Protein 3HX6 (pdb70)

Structure (mmCIF, N/CA/C/O backbone):
data_3HX6
#
_entry.id   3HX6
#
_cell.length_a   64.000
_cell.length_b   108.000
_cell.length_c   159.000
_cell.angle_alpha   90.00
_cell.angle_beta   90.00
_cell.angle_gamma   90.00
#
_symmetry.space_group_name_H-M   'P 21 21 21'
#
loop_
_entity.id
_entity.type
_entity.pdbx_description
1 polymer 'Type 4 fimbrial biogenesis protein PilY1'
2 non-polymer 'CALCIUM ION'
3 water water
#
loop_
_atom_site.group_PDB
_atom_site.id
_atom_site.type_symbol
_atom_site.label_atom_id
_atom_site.label_alt_id
_atom_site.label_comp_id
_atom_site.label_asym_id
_atom_site.label_entity_id
_atom_site.label_seq_id
_atom_site.pdbx_PDB_ins_code
_atom_site.Cartn_x
_atom_site.Cartn_y
_atom_site.Cartn_z
_atom_site.occupancy
_atom_site.B_iso_or_equiv
_atom_site.auth_seq_id
_atom_site.auth_comp_id
_atom_site.auth_asym_id
_atom_site.auth_atom_id
_atom_site.pdbx_PDB_model_num
ATOM 1 N N . SER A 1 51 ? 13.264 -5.142 1.177 1.00 62.19 644 SER A N 1
ATOM 2 C CA . SER A 1 51 ? 14.412 -5.406 2.096 1.00 61.99 644 SER A CA 1
ATOM 3 C C . SER A 1 51 ? 14.043 -5.068 3.543 1.00 61.14 644 SER A C 1
ATOM 4 O O . SER A 1 51 ? 14.112 -5.930 4.422 1.00 61.24 644 SER A O 1
ATOM 7 N N . PRO A 1 52 ? 13.640 -3.811 3.813 1.00 59.98 645 PRO A N 1
ATOM 8 C CA . PRO A 1 52 ? 13.271 -3.446 5.186 1.00 58.43 645 PRO A CA 1
ATOM 9 C C . PRO A 1 52 ? 12.021 -4.207 5.625 1.00 56.18 645 PRO A C 1
ATOM 10 O O . PRO A 1 52 ? 11.522 -4.022 6.737 1.00 56.23 645 PRO A O 1
ATOM 14 N N . ALA A 1 53 ? 11.518 -5.056 4.734 1.00 52.67 646 ALA A N 1
ATOM 15 C CA . ALA A 1 53 ? 10.323 -5.840 5.006 1.00 48.81 646 ALA A CA 1
ATOM 16 C C . ALA A 1 53 ? 10.657 -7.271 5.411 1.00 46.43 646 ALA A C 1
ATOM 17 O O . ALA A 1 53 ? 10.450 -8.212 4.645 1.00 45.35 646 ALA A O 1
ATOM 19 N N . THR A 1 54 ? 11.182 -7.430 6.618 1.00 44.47 647 THR A N 1
ATOM 20 C CA . THR A 1 54 ? 11.521 -8.752 7.120 1.00 43.89 647 THR A CA 1
ATOM 21 C C . THR A 1 54 ? 10.502 -9.193 8.166 1.00 41.81 647 THR A C 1
ATOM 22 O O . THR A 1 54 ? 10.078 -8.401 9.005 1.00 41.87 647 THR A O 1
ATOM 26 N N . VAL A 1 55 ? 10.106 -10.459 8.106 1.00 40.03 648 VAL A N 1
ATOM 27 C CA . VAL A 1 55 ? 9.133 -10.989 9.050 1.00 37.90 648 VAL A CA 1
ATOM 28 C C . VAL A 1 55 ? 9.705 -12.127 9.887 1.00 37.14 648 VAL A C 1
ATOM 29 O O . VAL A 1 55 ? 9.797 -13.267 9.429 1.00 36.25 648 VAL A O 1
ATOM 33 N N . GLY A 1 56 ? 10.087 -11.799 11.118 1.00 36.22 649 GLY A N 1
ATOM 34 C CA . GLY A 1 56 ? 10.629 -12.789 12.029 1.00 35.47 649 GLY A CA 1
ATOM 35 C C . GLY A 1 56 ? 9.818 -12.827 13.312 1.00 34.77 649 GLY A C 1
ATOM 36 O O . GLY A 1 56 ? 8.827 -13.552 13.405 1.00 33.90 649 GLY A O 1
ATOM 37 N N . LYS A 1 57 ? 10.234 -12.036 14.298 1.00 34.25 650 LYS A N 1
ATOM 38 C CA . LYS A 1 57 ? 9.543 -11.974 15.583 1.00 34.57 650 LYS A CA 1
ATOM 39 C C . LYS A 1 57 ? 8.361 -11.008 15.548 1.00 33.28 650 LYS A C 1
ATOM 40 O O . LYS A 1 57 ? 8.168 -10.274 14.571 1.00 31.76 650 LYS A O 1
ATOM 46 N N . ALA A 1 58 ? 7.575 -11.014 16.623 1.00 30.13 651 ALA A N 1
ATOM 47 C CA . ALA A 1 58 ? 6.430 -10.121 16.734 1.00 28.18 651 ALA A CA 1
ATOM 48 C C . ALA A 1 58 ? 6.996 -8.709 16.646 1.00 27.56 651 ALA A C 1
ATOM 49 O O . ALA A 1 58 ? 8.094 -8.439 17.136 1.00 26.68 651 ALA A O 1
ATOM 51 N N . GLN A 1 59 ? 6.248 -7.814 16.017 1.00 26.48 652 GLN A N 1
ATOM 52 C CA . GLN A 1 59 ? 6.702 -6.446 15.843 1.00 27.29 652 GLN A CA 1
ATOM 53 C C . GLN A 1 59 ? 6.689 -5.585 17.098 1.00 26.37 652 GLN A C 1
ATOM 54 O O . GLN A 1 59 ? 7.560 -4.740 17.276 1.00 24.93 652 GLN A O 1
ATOM 60 N N . TYR A 1 60 ? 5.716 -5.801 17.975 1.00 27.45 653 TYR A N 1
ATOM 61 C CA . TYR A 1 60 ? 5.600 -4.974 19.172 1.00 26.94 653 TYR A CA 1
ATOM 62 C C . TYR A 1 60 ? 5.962 -5.667 20.476 1.00 27.63 653 TYR A C 1
ATOM 63 O O . TYR A 1 60 ? 6.179 -6.876 20.524 1.00 26.35 653 TYR A O 1
ATOM 72 N N . LEU A 1 61 ? 6.031 -4.866 21.533 1.00 27.51 654 LEU A N 1
ATOM 73 C CA . LEU A 1 61 ? 6.298 -5.374 22.865 1.00 27.70 654 LEU A CA 1
ATOM 74 C C . LEU A 1 61 ? 4.908 -5.561 23.441 1.00 26.72 654 LEU A C 1
ATOM 75 O O . LEU A 1 61 ? 4.047 -4.689 23.303 1.00 26.86 654 LEU A O 1
ATOM 80 N N . THR A 1 62 ? 4.686 -6.699 24.078 1.00 24.84 655 THR A N 1
ATOM 81 C CA . THR A 1 62 ? 3.387 -7.001 24.641 1.00 23.34 655 THR A CA 1
ATOM 82 C C . THR A 1 62 ? 2.750 -5.897 25.483 1.00 23.56 655 THR A C 1
ATOM 83 O O . THR A 1 62 ? 1.555 -5.642 25.355 1.00 22.14 655 THR A O 1
ATOM 87 N N . TYR A 1 63 ? 3.525 -5.229 26.331 1.00 24.25 656 TYR A N 1
ATOM 88 C CA . TYR A 1 63 ? 2.928 -4.194 27.164 1.00 24.46 656 TYR A CA 1
ATOM 89 C C . TYR A 1 63 ? 2.350 -3.045 26.350 1.00 25.96 656 TYR A C 1
ATOM 90 O O . TYR A 1 63 ? 1.547 -2.267 26.856 1.00 25.23 656 TYR A O 1
ATOM 99 N N . LEU A 1 64 ? 2.742 -2.947 25.085 1.00 27.14 657 LEU A N 1
ATOM 100 C CA . LEU A 1 64 ? 2.238 -1.881 24.224 1.00 29.21 657 LEU A CA 1
ATOM 101 C C . LEU A 1 64 ? 1.087 -2.343 23.329 1.00 27.43 657 LEU A C 1
ATOM 102 O O . LEU A 1 64 ? 0.127 -1.609 23.116 1.00 29.59 657 LEU A O 1
ATOM 107 N N . ALA A 1 65 ? 1.185 -3.563 22.815 1.00 24.88 658 ALA A N 1
ATOM 108 C CA . ALA A 1 65 ? 0.164 -4.102 21.924 1.00 22.86 658 ALA A CA 1
ATOM 109 C C . ALA A 1 65 ? -1.068 -4.664 22.627 1.00 22.76 658 ALA A C 1
ATOM 110 O O . ALA A 1 65 ? -2.194 -4.454 22.178 1.00 21.89 658 ALA A O 1
ATOM 112 N N . GLN A 1 66 ? -0.858 -5.378 23.728 1.00 21.85 659 GLN A N 1
ATOM 113 C CA . GLN A 1 66 ? -1.965 -5.988 24.455 1.00 21.42 659 GLN A CA 1
ATOM 114 C C . GLN A 1 66 ? -3.084 -5.026 24.856 1.00 21.29 659 GLN A C 1
ATOM 115 O O . GLN A 1 66 ? -4.262 -5.333 24.679 1.00 21.49 659 GLN A O 1
ATOM 121 N N . PRO A 1 67 ? -2.737 -3.853 25.407 1.00 22.02 660 PRO A N 1
ATOM 122 C CA . PRO A 1 67 ? -3.779 -2.901 25.809 1.00 21.62 660 PRO A CA 1
ATOM 123 C C . PRO A 1 67 ? -4.607 -2.421 24.621 1.00 20.58 660 PRO A C 1
ATOM 124 O O . PRO A 1 67 ? -5.750 -2.019 24.781 1.00 20.29 660 PRO A O 1
ATOM 128 N N . ILE A 1 68 ? -4.026 -2.464 23.428 1.00 22.07 661 ILE A N 1
ATOM 129 C CA . ILE A 1 68 ? -4.743 -2.035 22.230 1.00 20.86 661 ILE A CA 1
ATOM 130 C C . ILE A 1 68 ? -5.898 -2.993 21.924 1.00 21.66 661 ILE A C 1
ATOM 131 O O . ILE A 1 68 ? -6.972 -2.569 21.491 1.00 21.50 661 ILE A O 1
ATOM 136 N N . GLU A 1 69 ? -5.682 -4.284 22.159 1.00 20.00 662 GLU A N 1
ATOM 137 C CA . GLU A 1 69 ? -6.712 -5.278 21.880 1.00 20.63 662 GLU A CA 1
ATOM 138 C C . GLU A 1 69 ? -6.969 -6.218 23.061 1.00 22.04 662 GLU A C 1
ATOM 139 O O . GLU A 1 69 ? -6.402 -7.314 23.139 1.00 20.03 662 GLU A O 1
ATOM 145 N N . PRO A 1 70 ? -7.847 -5.806 23.986 1.00 23.12 663 PRO A N 1
ATOM 146 C CA . PRO A 1 70 ? -8.179 -6.609 25.163 1.00 24.57 663 PRO A CA 1
ATOM 147 C C . PRO A 1 70 ? -8.743 -7.980 24.812 1.00 24.75 663 PRO A C 1
ATOM 148 O O . PRO A 1 70 ? -8.602 -8.929 25.581 1.00 25.60 663 PRO A O 1
ATOM 152 N N . SER A 1 71 ? -9.382 -8.083 23.652 1.00 25.99 664 SER A N 1
ATOM 153 C CA . SER A 1 71 ? -9.974 -9.347 23.236 1.00 27.36 664 SER A CA 1
ATOM 154 C C . SER A 1 71 ? -8.942 -10.324 22.689 1.00 26.94 664 SER A C 1
ATOM 155 O O . SER A 1 71 ? -9.269 -11.465 22.376 1.00 28.79 664 SER A O 1
ATOM 158 N N . GLY A 1 72 ? -7.694 -9.881 22.574 1.00 26.36 665 GLY A N 1
ATOM 159 C CA . GLY A 1 72 ? -6.658 -10.763 22.066 1.00 24.79 665 GLY A CA 1
ATOM 160 C C . GLY A 1 72 ? -5.593 -11.045 23.109 1.00 25.91 665 GLY A C 1
ATOM 161 O O . GLY A 1 72 ? -5.683 -10.569 24.240 1.00 26.79 665 GLY A O 1
ATOM 162 N N . ASN A 1 73 ? -4.587 -11.830 22.736 1.00 25.44 666 ASN A N 1
ATOM 163 C CA . ASN A 1 73 ? -3.493 -12.150 23.645 1.00 25.44 666 ASN A CA 1
ATOM 164 C C . ASN A 1 73 ? -2.189 -12.001 22.866 1.00 24.80 666 ASN A C 1
ATOM 165 O O . ASN A 1 73 ? -1.754 -12.932 22.192 1.00 23.93 666 ASN A O 1
ATOM 170 N N . TYR A 1 74 ? -1.561 -10.834 22.957 1.00 24.92 667 TYR A N 1
ATOM 171 C CA . TYR A 1 74 ? -0.333 -10.612 22.208 1.00 25.98 667 TYR A CA 1
ATOM 172 C C . TYR A 1 74 ? 0.839 -11.457 22.689 1.00 26.99 667 TYR A C 1
ATOM 173 O O . TYR A 1 74 ? 1.649 -11.905 21.879 1.00 27.19 667 TYR A O 1
ATOM 182 N N . SER A 1 75 ? 0.937 -11.681 23.997 1.00 28.52 668 SER A N 1
ATOM 183 C CA . SER A 1 75 ? 2.040 -12.477 24.529 1.00 31.71 668 SER A CA 1
ATOM 184 C C . SER A 1 75 ? 2.089 -13.864 23.889 1.00 31.33 668 SER A C 1
ATOM 185 O O . SER A 1 75 ? 3.168 -14.357 23.567 1.00 31.90 668 SER A O 1
ATOM 188 N N . THR A 1 76 ? 0.929 -14.491 23.700 1.00 31.28 669 THR A N 1
ATOM 189 C CA . THR A 1 76 ? 0.895 -15.816 23.086 1.00 32.48 669 THR A CA 1
ATOM 190 C C . THR A 1 76 ? 1.227 -15.717 21.597 1.00 31.51 669 THR A C 1
ATOM 191 O O . THR A 1 76 ? 1.792 -16.642 21.012 1.00 31.47 669 THR A O 1
ATOM 195 N N . PHE A 1 77 ? 0.874 -14.592 20.984 1.00 28.72 670 PHE A N 1
ATOM 196 C CA . PHE A 1 77 ? 1.175 -14.386 19.574 1.00 25.64 670 PHE A CA 1
ATOM 197 C C . PHE A 1 77 ? 2.675 -14.183 19.446 1.00 24.76 670 PHE A C 1
ATOM 198 O O . PHE A 1 77 ? 3.316 -14.747 18.567 1.00 23.95 670 PHE A O 1
ATOM 206 N N . ALA A 1 78 ? 3.225 -13.356 20.326 1.00 25.84 671 ALA A N 1
ATOM 207 C CA . ALA A 1 78 ? 4.655 -13.069 20.315 1.00 29.85 671 ALA A CA 1
ATOM 208 C C . ALA A 1 78 ? 5.438 -14.361 20.518 1.00 31.89 671 ALA A C 1
ATOM 209 O O . ALA A 1 78 ? 6.396 -14.640 19.792 1.00 32.59 671 ALA A O 1
ATOM 211 N N . GLU A 1 79 ? 5.020 -15.151 21.502 1.00 33.23 672 GLU A N 1
ATOM 212 C CA . GLU A 1 79 ? 5.681 -16.418 21.792 1.00 35.30 672 GLU A CA 1
ATOM 213 C C . GLU A 1 79 ? 5.709 -17.307 20.560 1.00 36.29 672 GLU A C 1
ATOM 214 O O . GLU A 1 79 ? 6.731 -17.911 20.243 1.00 36.44 672 GLU A O 1
ATOM 220 N N . ALA A 1 80 ? 4.578 -17.385 19.869 1.00 36.94 673 ALA A N 1
ATOM 221 C CA . ALA A 1 80 ? 4.478 -18.206 18.673 1.00 37.43 673 ALA A CA 1
ATOM 222 C C . ALA A 1 80 ? 5.469 -17.767 17.601 1.00 38.97 673 ALA A C 1
ATOM 223 O O . ALA A 1 80 ? 6.100 -18.599 16.948 1.00 40.85 673 ALA A O 1
ATOM 225 N N . GLN A 1 81 ? 5.619 -16.458 17.435 1.00 38.49 674 GLN A N 1
ATOM 226 C CA . GLN A 1 81 ? 6.514 -15.918 16.420 1.00 38.72 674 GLN A CA 1
ATOM 227 C C . GLN A 1 81 ? 7.994 -15.990 16.777 1.00 40.12 674 GLN A C 1
ATOM 228 O O . GLN A 1 81 ? 8.850 -15.707 15.941 1.00 40.56 674 GLN A O 1
ATOM 234 N N . LYS A 1 82 ? 8.301 -16.367 18.013 1.00 42.46 675 LYS A N 1
ATOM 235 C CA . LYS A 1 82 ? 9.696 -16.487 18.425 1.00 44.05 675 LYS A CA 1
ATOM 236 C C . LYS A 1 82 ? 10.350 -17.583 17.595 1.00 43.89 675 LYS A C 1
ATOM 237 O O . LYS A 1 82 ? 11.545 -17.537 17.311 1.00 44.51 675 LYS A O 1
ATOM 243 N N . THR A 1 83 ? 9.543 -18.563 17.207 1.00 44.72 676 THR A N 1
ATOM 244 C CA . THR A 1 83 ? 10.010 -19.699 16.423 1.00 44.93 676 THR A CA 1
ATOM 245 C C . THR A 1 83 ? 9.597 -19.639 14.951 1.00 44.47 676 THR A C 1
ATOM 246 O O . THR A 1 83 ? 9.756 -20.617 14.216 1.00 44.00 676 THR A O 1
ATOM 250 N N . ARG A 1 84 ? 9.074 -18.496 14.515 1.00 42.74 677 ARG A N 1
ATOM 251 C CA . ARG A 1 84 ? 8.653 -18.352 13.124 1.00 40.10 677 ARG A CA 1
ATOM 252 C C . ARG A 1 84 ? 9.849 -18.269 12.179 1.00 39.58 677 ARG A C 1
ATOM 253 O O . ARG A 1 84 ? 10.823 -17.563 12.449 1.00 38.25 677 ARG A O 1
ATOM 261 N N . ALA A 1 85 ? 9.768 -18.994 11.067 1.00 40.06 678 ALA A N 1
ATOM 262 C CA . ALA A 1 85 ? 10.845 -18.996 10.083 1.00 41.30 678 ALA A CA 1
ATOM 263 C C . ALA A 1 85 ? 10.946 -17.622 9.427 1.00 41.67 678 ALA A C 1
ATOM 264 O O . ALA A 1 85 ? 10.029 -17.188 8.734 1.00 42.27 678 ALA A O 1
ATOM 266 N N . PRO A 1 86 ? 12.066 -16.919 9.645 1.00 42.40 679 PRO A N 1
ATOM 267 C CA . PRO A 1 86 ? 12.297 -15.586 9.080 1.00 43.36 679 PRO A CA 1
ATOM 268 C C . PRO A 1 86 ? 12.135 -15.510 7.561 1.00 44.83 679 PRO A C 1
ATOM 269 O O . PRO A 1 86 ? 12.493 -16.438 6.834 1.00 45.76 679 PRO A O 1
ATOM 273 N N . ARG A 1 87 ? 11.591 -14.390 7.096 1.00 44.86 680 ARG A N 1
ATOM 274 C CA . ARG A 1 87 ? 11.375 -14.161 5.674 1.00 44.98 680 ARG A CA 1
ATOM 275 C C . ARG A 1 87 ? 11.554 -12.684 5.359 1.00 45.61 680 ARG A C 1
ATOM 276 O O . ARG A 1 87 ? 11.192 -11.819 6.155 1.00 46.14 680 ARG A O 1
ATOM 284 N N . VAL A 1 88 ? 12.133 -12.399 4.200 1.00 45.75 681 VAL A N 1
ATOM 285 C CA . VAL A 1 88 ? 12.331 -11.025 3.770 1.00 45.81 681 VAL A CA 1
ATOM 286 C C . VAL A 1 88 ? 11.675 -10.890 2.409 1.00 45.62 681 VAL A C 1
ATOM 287 O O . VAL A 1 88 ? 12.046 -11.570 1.454 1.00 47.16 681 VAL A O 1
ATOM 291 N N . TYR A 1 89 ? 10.678 -10.021 2.336 1.00 44.20 682 TYR A N 1
ATOM 292 C CA . TYR A 1 89 ? 9.958 -9.807 1.101 1.00 42.65 682 TYR A CA 1
ATOM 293 C C . TYR A 1 89 ? 10.498 -8.577 0.394 1.00 43.08 682 TYR A C 1
ATOM 294 O O . TYR A 1 89 ? 10.623 -7.505 0.986 1.00 42.66 682 TYR A O 1
ATOM 303 N N . VAL A 1 90 ? 10.835 -8.750 -0.878 1.00 44.85 683 VAL A N 1
ATOM 304 C CA . VAL A 1 90 ? 11.388 -7.672 -1.682 1.00 45.30 683 VAL A CA 1
ATOM 305 C C . VAL A 1 90 ? 10.454 -7.351 -2.834 1.00 45.79 683 VAL A C 1
ATOM 306 O O . VAL A 1 90 ? 9.811 -8.242 -3.390 1.00 44.93 683 VAL A O 1
ATOM 310 N N . GLY A 1 91 ? 10.375 -6.071 -3.178 1.00 47.25 684 GLY A N 1
ATOM 311 C CA . GLY A 1 91 ? 9.527 -5.660 -4.277 1.00 50.76 684 GLY A CA 1
ATOM 312 C C . GLY A 1 91 ? 10.289 -5.797 -5.579 1.00 53.15 684 GLY A C 1
ATOM 313 O O . GLY A 1 91 ? 11.516 -5.696 -5.596 1.00 52.80 684 GLY A O 1
ATOM 314 N N . ALA A 1 92 ? 9.570 -6.038 -6.669 1.00 56.20 685 ALA A N 1
ATOM 315 C CA . ALA A 1 92 ? 10.195 -6.184 -7.978 1.00 58.57 685 ALA A CA 1
ATOM 316 C C . ALA A 1 92 ? 9.688 -5.096 -8.916 1.00 60.15 685 ALA A C 1
ATOM 317 O O . ALA A 1 92 ? 9.028 -4.150 -8.481 1.00 60.15 685 ALA A O 1
ATOM 319 N N . ASN A 1 93 ? 9.999 -5.238 -10.202 1.00 62.27 686 ASN A N 1
ATOM 320 C CA . ASN A 1 93 ? 9.587 -4.270 -11.217 1.00 64.41 686 ASN A CA 1
ATOM 321 C C . ASN A 1 93 ? 8.168 -3.750 -10.995 1.00 65.40 686 ASN A C 1
ATOM 322 O O . ASN A 1 93 ? 7.973 -2.572 -10.681 1.00 65.99 686 ASN A O 1
ATOM 327 N N . ASP A 1 94 ? 7.182 -4.627 -11.164 1.00 65.60 687 ASP A N 1
ATOM 328 C CA . ASP A 1 94 ? 5.787 -4.261 -10.971 1.00 65.52 687 ASP A CA 1
ATOM 329 C C . ASP A 1 94 ? 5.402 -4.525 -9.521 1.00 65.22 687 ASP A C 1
ATOM 330 O O . ASP A 1 94 ? 6.192 -4.285 -8.606 1.00 65.95 687 ASP A O 1
ATOM 335 N N . GLY A 1 95 ? 4.188 -5.020 -9.311 1.00 63.78 688 GLY A N 1
ATOM 336 C CA . GLY A 1 95 ? 3.748 -5.305 -7.959 1.00 62.80 688 GLY A CA 1
ATOM 337 C C . GLY A 1 95 ? 4.189 -6.683 -7.506 1.00 62.54 688 GLY A C 1
ATOM 338 O O . GLY A 1 95 ? 3.723 -7.183 -6.482 1.00 61.26 688 GLY A O 1
ATOM 339 N N . MET A 1 96 ? 5.092 -7.296 -8.266 1.00 62.33 689 MET A N 1
ATOM 340 C CA . MET A 1 96 ? 5.584 -8.629 -7.941 1.00 62.62 689 MET A CA 1
ATOM 341 C C . MET A 1 96 ? 6.325 -8.688 -6.613 1.00 62.89 689 MET A C 1
ATOM 342 O O . MET A 1 96 ? 7.171 -7.843 -6.323 1.00 63.03 689 MET A O 1
ATOM 347 N N . LEU A 1 97 ? 5.998 -9.699 -5.815 1.00 63.80 690 LEU A N 1
ATOM 348 C CA . LEU A 1 97 ? 6.629 -9.906 -4.518 1.00 64.98 690 LEU A CA 1
ATOM 349 C C . LEU A 1 97 ? 7.358 -11.236 -4.499 1.00 66.26 690 LEU A C 1
ATOM 350 O O . LEU A 1 97 ? 6.802 -12.263 -4.883 1.00 66.70 690 LEU A O 1
ATOM 355 N N . HIS A 1 98 ? 8.605 -11.216 -4.047 1.00 68.25 691 HIS A N 1
ATOM 356 C CA . HIS A 1 98 ? 9.398 -12.432 -3.968 1.00 71.42 691 HIS A CA 1
ATOM 357 C C . HIS A 1 98 ? 9.853 -12.654 -2.536 1.00 72.97 691 HIS A C 1
ATOM 358 O O . HIS A 1 98 ? 10.828 -12.057 -2.082 1.00 73.16 691 HIS A O 1
ATOM 365 N N . GLY A 1 99 ? 9.129 -13.514 -1.827 1.00 74.63 692 GLY A N 1
ATOM 366 C CA . GLY A 1 99 ? 9.467 -13.807 -0.449 1.00 76.84 692 GLY A CA 1
ATOM 367 C C . GLY A 1 99 ? 10.584 -14.822 -0.343 1.00 78.52 692 GLY A C 1
ATOM 368 O O . GLY A 1 99 ? 10.449 -15.957 -0.801 1.00 78.20 692 GLY A O 1
ATOM 369 N N . PHE A 1 100 ? 11.692 -14.412 0.264 1.00 80.43 693 PHE A N 1
ATOM 370 C CA . PHE A 1 100 ? 12.838 -15.296 0.426 1.00 82.74 693 PHE A CA 1
ATOM 371 C C . PHE A 1 100 ? 13.972 -14.545 1.110 1.00 83.79 693 PHE A C 1
ATOM 372 O O . PHE A 1 100 ? 14.155 -13.349 0.881 1.00 83.92 693 PHE A O 1
ATOM 380 N N . ASP A 1 101 ? 14.728 -15.247 1.947 1.00 84.99 694 ASP A N 1
ATOM 381 C CA . ASP A 1 101 ? 15.869 -14.650 2.630 1.00 85.91 694 ASP A CA 1
ATOM 382 C C . ASP A 1 101 ? 16.525 -15.644 3.575 1.00 85.78 694 ASP A C 1
ATOM 383 O O . ASP A 1 101 ? 15.990 -16.729 3.815 1.00 85.14 694 ASP A O 1
ATOM 388 N N . THR A 1 102 ? 17.680 -15.260 4.116 1.00 85.71 695 THR A N 1
ATOM 389 C CA . THR A 1 102 ? 18.440 -16.127 5.006 1.00 85.62 695 THR A CA 1
ATOM 390 C C . THR A 1 102 ? 18.739 -17.336 4.136 1.00 85.41 695 THR A C 1
ATOM 391 O O . THR A 1 102 ? 17.931 -18.259 4.044 1.00 85.71 695 THR A O 1
ATOM 395 N N . ASP A 1 103 ? 19.900 -17.311 3.487 1.00 85.19 696 ASP A N 1
ATOM 396 C CA . ASP A 1 103 ? 20.306 -18.370 2.570 1.00 84.90 696 ASP A CA 1
ATOM 397 C C . ASP A 1 103 ? 19.470 -18.192 1.305 1.00 84.30 696 ASP A C 1
ATOM 398 O O . ASP A 1 103 ? 19.121 -19.155 0.627 1.00 84.40 696 ASP A O 1
ATOM 403 N N . GLY A 1 104 ? 19.159 -16.929 1.016 1.00 83.12 697 GLY A N 1
ATOM 404 C CA . GLY A 1 104 ? 18.378 -16.542 -0.148 1.00 81.57 697 GLY A CA 1
ATOM 405 C C . GLY A 1 104 ? 17.677 -17.607 -0.971 1.00 80.54 697 GLY A C 1
ATOM 406 O O . GLY A 1 104 ? 17.881 -17.689 -2.181 1.00 81.19 697 GLY A O 1
ATOM 407 N N . ASN A 1 105 ? 16.844 -18.416 -0.328 1.00 79.33 698 ASN A N 1
ATOM 408 C CA . ASN A 1 105 ? 16.105 -19.460 -1.030 1.00 78.06 698 ASN A CA 1
ATOM 409 C C . ASN A 1 105 ? 14.716 -18.952 -1.401 1.00 76.71 698 ASN A C 1
ATOM 410 O O . ASN A 1 105 ? 13.923 -18.606 -0.526 1.00 76.48 698 ASN A O 1
ATOM 415 N N . GLU A 1 106 ? 14.429 -18.901 -2.699 1.00 75.16 699 GLU A N 1
ATOM 416 C CA . GLU A 1 106 ? 13.127 -18.441 -3.171 1.00 73.22 699 GLU A CA 1
ATOM 417 C C . GLU A 1 106 ? 12.040 -19.229 -2.449 1.00 70.79 699 GLU A C 1
ATOM 418 O O . GLU A 1 106 ? 11.878 -20.429 -2.671 1.00 70.38 699 GLU A O 1
ATOM 424 N N . THR A 1 107 ? 11.297 -18.548 -1.584 1.00 67.92 700 THR A N 1
ATOM 425 C CA . THR A 1 107 ? 10.242 -19.191 -0.812 1.00 64.31 700 THR A CA 1
ATOM 426 C C . THR A 1 107 ? 8.845 -18.923 -1.354 1.00 61.01 700 THR A C 1
ATOM 427 O O . THR A 1 107 ? 8.036 -19.838 -1.501 1.00 59.96 700 THR A O 1
ATOM 431 N N . PHE A 1 108 ? 8.566 -17.660 -1.648 1.00 57.09 701 PHE A N 1
ATOM 432 C CA . PHE A 1 108 ? 7.252 -17.279 -2.135 1.00 52.86 701 PHE A CA 1
ATOM 433 C C . PHE A 1 108 ? 7.334 -16.225 -3.228 1.00 49.69 701 PHE A C 1
ATOM 434 O O . PHE A 1 108 ? 8.349 -15.543 -3.381 1.00 48.91 701 PHE A O 1
ATOM 442 N N . ALA A 1 109 ? 6.260 -16.112 -3.996 1.00 45.61 702 ALA A N 1
ATOM 443 C CA . ALA A 1 109 ? 6.183 -15.139 -5.070 1.00 43.69 702 ALA A CA 1
ATOM 444 C C . ALA A 1 109 ? 4.721 -14.776 -5.269 1.00 42.87 702 ALA A C 1
ATOM 445 O O . ALA A 1 109 ? 3.864 -15.654 -5.395 1.00 42.62 702 ALA A O 1
ATOM 447 N N . PHE A 1 110 ? 4.430 -13.481 -5.275 1.00 39.59 703 PHE A N 1
ATOM 448 C CA . PHE A 1 110 ? 3.060 -13.043 -5.472 1.00 38.52 703 PHE A CA 1
ATOM 449 C C . PHE A 1 110 ? 2.928 -12.306 -6.797 1.00 37.90 703 PHE A C 1
ATOM 450 O O . PHE A 1 110 ? 3.833 -11.582 -7.211 1.00 38.27 703 PHE A O 1
ATOM 458 N N . ILE A 1 111 ? 1.798 -12.502 -7.465 1.00 37.63 704 ILE A N 1
ATOM 459 C CA . ILE A 1 111 ? 1.561 -11.853 -8.742 1.00 40.09 704 ILE A CA 1
ATOM 460 C C . ILE A 1 111 ? 0.167 -11.250 -8.792 1.00 40.58 704 ILE A C 1
ATOM 461 O O . ILE A 1 111 ? -0.829 -11.965 -8.882 1.00 41.64 704 ILE A O 1
ATOM 466 N N . PRO A 1 112 ? 0.086 -9.914 -8.716 1.00 40.83 705 PRO A N 1
ATOM 467 C CA . PRO A 1 112 ? -1.175 -9.171 -8.751 1.00 41.37 705 PRO A CA 1
ATOM 468 C C . PRO A 1 112 ? -2.051 -9.549 -9.942 1.00 42.19 705 PRO A C 1
ATOM 469 O O . PRO A 1 112 ? -1.550 -9.858 -11.023 1.00 41.41 705 PRO A O 1
ATOM 473 N N . SER A 1 113 ? -3.362 -9.523 -9.733 1.00 42.72 706 SER A N 1
ATOM 474 C CA . SER A 1 113 ? -4.307 -9.850 -10.787 1.00 44.75 706 SER A CA 1
ATOM 475 C C . SER A 1 113 ? -4.011 -8.994 -12.010 1.00 45.41 706 SER A C 1
ATOM 476 O O . SER A 1 113 ? -4.154 -9.446 -13.146 1.00 45.56 706 SER A O 1
ATOM 479 N N . ALA A 1 114 ? -3.591 -7.756 -11.768 1.00 45.00 707 ALA A N 1
ATOM 480 C CA . ALA A 1 114 ? -3.274 -6.831 -12.847 1.00 45.87 707 ALA A CA 1
ATOM 481 C C . ALA A 1 114 ? -2.009 -7.260 -13.582 1.00 46.46 707 ALA A C 1
ATOM 482 O O . ALA A 1 114 ? -1.900 -7.088 -14.796 1.00 47.75 707 ALA A O 1
ATOM 484 N N . VAL A 1 115 ? -1.056 -7.819 -12.845 1.00 46.67 708 VAL A N 1
ATOM 485 C CA . VAL A 1 115 ? 0.197 -8.273 -13.435 1.00 48.45 708 VAL A CA 1
ATOM 486 C C . VAL A 1 115 ? 0.008 -9.627 -14.104 1.00 51.28 708 VAL A C 1
ATOM 487 O O . VAL A 1 115 ? 0.556 -9.884 -15.176 1.00 50.07 708 VAL A O 1
ATOM 491 N N . PHE A 1 116 ? -0.776 -10.490 -13.464 1.00 55.04 709 PHE A N 1
ATOM 492 C CA . PHE A 1 116 ? -1.026 -11.824 -13.989 1.00 58.60 709 PHE A CA 1
ATOM 493 C C . PHE A 1 116 ? -1.857 -11.764 -15.260 1.00 60.14 709 PHE A C 1
ATOM 494 O O . PHE A 1 116 ? -1.758 -12.645 -16.114 1.00 61.02 709 PHE A O 1
ATOM 502 N N . GLU A 1 117 ? -2.673 -10.723 -15.387 1.00 61.79 710 GLU A N 1
ATOM 503 C CA . GLU A 1 117 ? -3.506 -10.575 -16.571 1.00 63.84 710 GLU A CA 1
ATOM 504 C C . GLU A 1 117 ? -2.758 -9.861 -17.686 1.00 64.64 710 GLU A C 1
ATOM 505 O O . GLU A 1 117 ? -3.023 -10.099 -18.863 1.00 65.15 710 GLU A O 1
ATOM 511 N N . LYS A 1 118 ? -1.827 -8.984 -17.324 1.00 65.66 711 LYS A N 1
ATOM 512 C CA . LYS A 1 118 ? -1.055 -8.278 -18.337 1.00 66.85 711 LYS A CA 1
ATOM 513 C C . LYS A 1 118 ? -0.293 -9.329 -19.132 1.00 67.89 711 LYS A C 1
ATOM 514 O O . LYS A 1 118 ? 0.007 -9.142 -20.311 1.00 67.88 711 LYS A O 1
ATOM 520 N N . MET A 1 119 ? 0.014 -10.439 -18.468 1.00 69.16 712 MET A N 1
ATOM 521 C CA . MET A 1 119 ? 0.714 -11.547 -19.100 1.00 70.94 712 MET A CA 1
ATOM 522 C C . MET A 1 119 ? -0.343 -12.346 -19.857 1.00 72.13 712 MET A C 1
ATOM 523 O O . MET A 1 119 ? -0.483 -13.554 -19.661 1.00 73.07 712 MET A O 1
ATOM 528 N N . HIS A 1 120 ? -1.092 -11.660 -20.715 1.00 73.30 713 HIS A N 1
ATOM 529 C CA . HIS A 1 120 ? -2.151 -12.297 -21.488 1.00 74.09 713 HIS A CA 1
ATOM 530 C C . HIS A 1 120 ? -2.454 -11.489 -22.746 1.00 73.66 713 HIS A C 1
ATOM 531 O O . HIS A 1 120 ? -2.327 -10.264 -22.755 1.00 72.80 713 HIS A O 1
ATOM 538 N N . GLN A 1 128 ? 15.965 6.264 -16.123 1.00 52.76 721 GLN A N 1
ATOM 539 C CA . GLN A 1 128 ? 16.033 4.997 -15.403 1.00 52.69 721 GLN A CA 1
ATOM 540 C C . GLN A 1 128 ? 17.262 4.988 -14.497 1.00 51.78 721 GLN A C 1
ATOM 541 O O . GLN A 1 128 ? 17.651 6.025 -13.962 1.00 53.26 721 GLN A O 1
ATOM 547 N N . GLY A 1 129 ? 17.871 3.818 -14.335 1.00 49.80 722 GLY A N 1
ATOM 548 C CA . GLY A 1 129 ? 19.046 3.702 -13.488 1.00 47.44 722 GLY A CA 1
ATOM 549 C C . GLY A 1 129 ? 18.803 2.781 -12.305 1.00 45.59 722 GLY A C 1
ATOM 550 O O . GLY A 1 129 ? 17.655 2.453 -11.998 1.00 45.69 722 GLY A O 1
ATOM 551 N N . GLY A 1 130 ? 19.881 2.365 -11.643 1.00 43.05 723 GLY A N 1
ATOM 552 C CA . GLY A 1 130 ? 19.758 1.478 -10.498 1.00 39.28 723 GLY A CA 1
ATOM 553 C C . GLY A 1 130 ? 19.122 2.143 -9.291 1.00 36.92 723 GLY A C 1
ATOM 554 O O . GLY A 1 130 ? 18.229 1.580 -8.661 1.00 36.61 723 GLY A O 1
ATOM 555 N N . ALA A 1 131 ? 19.587 3.342 -8.961 1.00 34.51 724 ALA A N 1
ATOM 556 C CA . ALA A 1 131 ? 19.051 4.082 -7.827 1.00 32.59 724 ALA A CA 1
ATOM 557 C C . ALA A 1 131 ? 17.566 4.353 -8.046 1.00 31.55 724 ALA A C 1
ATOM 558 O O . ALA A 1 131 ? 16.739 4.120 -7.161 1.00 30.22 724 ALA A O 1
ATOM 560 N N . HIS A 1 132 ? 17.233 4.837 -9.238 1.00 29.86 725 HIS A N 1
ATOM 561 C CA . HIS A 1 132 ? 15.851 5.145 -9.574 1.00 28.71 725 HIS A CA 1
ATOM 562 C C . HIS A 1 132 ? 14.984 3.892 -9.620 1.00 28.93 725 HIS A C 1
ATOM 563 O O . HIS A 1 132 ? 13.873 3.877 -9.086 1.00 26.66 725 HIS A O 1
ATOM 570 N N . GLN A 1 133 ? 15.490 2.841 -10.258 1.00 28.88 726 GLN A N 1
ATOM 571 C CA . GLN A 1 133 ? 14.733 1.600 -10.354 1.00 30.55 726 GLN A CA 1
ATOM 572 C C . GLN A 1 133 ? 14.535 1.032 -8.956 1.00 29.13 726 GLN A C 1
ATOM 573 O O . GLN A 1 133 ? 13.490 0.455 -8.644 1.00 28.14 726 GLN A O 1
ATOM 579 N N . PHE A 1 134 ? 15.547 1.198 -8.113 1.00 27.41 727 PHE A N 1
ATOM 580 C CA . PHE A 1 134 ? 15.463 0.703 -6.751 1.00 28.00 727 PHE A CA 1
ATOM 581 C C . PHE A 1 134 ? 14.279 1.366 -6.052 1.00 27.17 727 PHE A C 1
ATOM 582 O O . PHE A 1 134 ? 13.510 0.702 -5.355 1.00 28.40 727 PHE A O 1
ATOM 590 N N . TYR A 1 135 ? 14.124 2.673 -6.248 1.00 24.23 728 TYR A N 1
ATOM 591 C CA . TYR A 1 135 ? 13.009 3.390 -5.639 1.00 23.02 728 TYR A CA 1
ATOM 592 C C . TYR A 1 135 ? 11.686 2.925 -6.232 1.00 23.43 728 TYR A C 1
ATOM 593 O O . TYR A 1 135 ? 10.745 2.623 -5.497 1.00 22.94 728 TYR A O 1
ATOM 602 N N . VAL A 1 136 ? 11.620 2.864 -7.561 1.00 21.79 729 VAL A N 1
ATOM 603 C CA . VAL A 1 136 ? 10.403 2.447 -8.243 1.00 24.24 729 VAL A CA 1
ATOM 604 C C . VAL A 1 136 ? 9.922 1.060 -7.823 1.00 24.10 729 VAL A C 1
ATOM 605 O O . VAL A 1 136 ? 8.734 0.870 -7.592 1.00 24.46 729 VAL A O 1
ATOM 609 N N . ASP A 1 137 ? 10.831 0.092 -7.738 1.00 25.68 730 ASP A N 1
ATOM 610 C CA . ASP A 1 137 ? 10.442 -1.258 -7.327 1.00 26.95 730 ASP A CA 1
ATOM 611 C C . ASP A 1 137 ? 9.919 -1.193 -5.897 1.00 26.80 730 ASP A C 1
ATOM 612 O O . ASP A 1 137 ? 9.034 -1.952 -5.507 1.00 24.97 730 ASP A O 1
ATOM 617 N N . GLY A 1 138 ? 10.486 -0.273 -5.125 1.00 25.76 731 GLY A N 1
ATOM 618 C CA . GLY A 1 138 ? 10.070 -0.080 -3.752 1.00 26.07 731 GLY A CA 1
ATOM 619 C C . GLY A 1 138 ? 10.232 -1.264 -2.822 1.00 24.87 731 GLY A C 1
ATOM 620 O O . GLY A 1 138 ? 10.999 -2.191 -3.076 1.00 23.95 731 GLY A O 1
ATOM 621 N N . SER A 1 139 ? 9.491 -1.211 -1.725 1.00 25.54 732 SER A N 1
ATOM 622 C CA . SER A 1 139 ? 9.516 -2.251 -0.715 1.00 26.75 732 SER A CA 1
ATOM 623 C C . SER A 1 139 ? 8.148 -2.318 -0.052 1.00 25.45 732 SER A C 1
ATOM 624 O O . SER A 1 139 ? 7.544 -1.288 0.243 1.00 25.55 732 SER A O 1
ATOM 627 N N . PRO A 1 140 ? 7.632 -3.532 0.178 1.00 24.60 733 PRO A N 1
ATOM 628 C CA . PRO A 1 140 ? 6.320 -3.628 0.820 1.00 22.88 733 PRO A CA 1
ATOM 629 C C . PRO A 1 140 ? 6.417 -3.281 2.304 1.00 21.59 733 PRO A C 1
ATOM 630 O O . PRO A 1 140 ? 7.511 -3.179 2.862 1.00 20.21 733 PRO A O 1
ATOM 634 N N . VAL A 1 141 ? 5.267 -3.091 2.930 1.00 19.93 734 VAL A N 1
ATOM 635 C CA . VAL A 1 141 ? 5.216 -2.778 4.349 1.00 19.52 734 VAL A CA 1
ATOM 636 C C . VAL A 1 141 ? 4.713 -4.006 5.101 1.00 20.28 734 VAL A C 1
ATOM 637 O O . VAL A 1 141 ? 3.716 -4.613 4.706 1.00 22.84 734 VAL A O 1
ATOM 641 N N . VAL A 1 142 ? 5.411 -4.390 6.165 1.00 19.22 735 VAL A N 1
ATOM 642 C CA . VAL A 1 142 ? 4.976 -5.529 6.965 1.00 19.02 735 VAL A CA 1
ATOM 643 C C . VAL A 1 142 ? 4.697 -5.007 8.367 1.00 17.37 735 VAL A C 1
ATOM 644 O O . VAL A 1 142 ? 5.428 -4.163 8.875 1.00 17.04 735 VAL A O 1
ATOM 648 N N . ALA A 1 143 ? 3.634 -5.495 8.987 1.00 16.25 736 ALA A N 1
ATOM 649 C CA . ALA A 1 143 ? 3.298 -5.042 10.324 1.00 16.47 736 ALA A CA 1
ATOM 650 C C . ALA A 1 143 ? 2.367 -6.028 10.993 1.00 16.62 736 ALA A C 1
ATOM 651 O O . ALA A 1 143 ? 1.760 -6.872 10.332 1.00 17.27 736 ALA A O 1
ATOM 653 N N . ASP A 1 144 ? 2.280 -5.939 12.315 1.00 15.87 737 ASP A N 1
ATOM 654 C CA . ASP A 1 144 ? 1.374 -6.794 13.059 1.00 16.89 737 ASP A CA 1
ATOM 655 C C . ASP A 1 144 ? 0.074 -6.013 13.164 1.00 15.94 737 ASP A C 1
ATOM 656 O O . ASP A 1 144 ? 0.086 -4.802 13.378 1.00 15.05 737 ASP A O 1
ATOM 661 N N . ALA A 1 145 ? -1.045 -6.698 12.977 1.00 15.19 738 ALA A N 1
ATOM 662 C CA . ALA A 1 145 ? -2.342 -6.049 13.053 1.00 15.10 738 ALA A CA 1
ATOM 663 C C . ALA A 1 145 ? -3.346 -7.013 13.661 1.00 14.91 738 ALA A C 1
ATOM 664 O O . ALA A 1 145 ? -3.150 -8.223 13.640 1.00 15.51 738 ALA A O 1
ATOM 666 N N . PHE A 1 146 ? -4.426 -6.469 14.196 1.00 16.02 739 PHE A N 1
ATOM 667 C CA . PHE A 1 146 ? -5.448 -7.290 14.815 1.00 16.34 739 PHE A CA 1
ATOM 668 C C . PHE A 1 146 ? -6.752 -7.196 14.039 1.00 17.28 739 PHE A C 1
ATOM 669 O O . PHE A 1 146 ? -7.243 -6.101 13.769 1.00 16.08 739 PHE A O 1
ATOM 677 N N . PHE A 1 147 ? -7.292 -8.352 13.662 1.00 16.22 740 PHE A N 1
ATOM 678 C CA . PHE A 1 147 ? -8.561 -8.422 12.949 1.00 17.51 740 PHE A CA 1
ATOM 679 C C . PHE A 1 147 ? -9.017 -9.882 12.914 1.00 18.57 740 PHE A C 1
ATOM 680 O O . PHE A 1 147 ? -8.214 -10.799 13.107 1.00 18.63 740 PHE A O 1
ATOM 688 N N . GLY A 1 148 ? -10.305 -10.103 12.694 1.00 19.18 741 GLY A N 1
ATOM 689 C CA . GLY A 1 148 ? -10.799 -11.467 12.690 1.00 20.52 741 GLY A CA 1
ATOM 690 C C . GLY A 1 148 ? -10.601 -12.053 14.077 1.00 19.87 741 GLY A C 1
ATOM 691 O O . GLY A 1 148 ? -10.490 -13.266 14.245 1.00 20.72 741 GLY A O 1
ATOM 692 N N . GLY A 1 149 ? -10.536 -11.172 15.073 1.00 20.09 742 GLY A N 1
ATOM 693 C CA . GLY A 1 149 ? -10.366 -11.594 16.452 1.00 17.62 742 GLY A CA 1
ATOM 694 C C . GLY A 1 149 ? -8.987 -12.111 16.832 1.00 19.94 742 GLY A C 1
ATOM 695 O O . GLY A 1 149 ? -8.815 -12.688 17.906 1.00 18.97 742 GLY A O 1
ATOM 696 N N . ALA A 1 150 ? -7.994 -11.907 15.974 1.00 18.34 743 ALA A N 1
ATOM 697 C CA . ALA A 1 150 ? -6.654 -12.384 16.285 1.00 19.00 743 ALA A CA 1
ATOM 698 C C . ALA A 1 150 ? -5.548 -11.510 15.710 1.00 19.12 743 ALA A C 1
ATOM 699 O O . ALA A 1 150 ? -5.783 -10.663 14.844 1.00 19.15 743 ALA A O 1
ATOM 701 N N . TRP A 1 151 ? -4.338 -11.718 16.210 1.00 17.97 744 TRP A N 1
ATOM 702 C CA . TRP A 1 151 ? -3.184 -10.987 15.725 1.00 19.08 744 TRP A CA 1
ATOM 703 C C . TRP A 1 151 ? -2.670 -11.690 14.480 1.00 20.79 744 TRP A C 1
ATOM 704 O O . TRP A 1 151 ? -2.732 -12.913 14.383 1.00 18.79 744 TRP A O 1
ATOM 715 N N . HIS A 1 152 ? -2.179 -10.904 13.529 1.00 20.01 745 HIS A N 1
ATOM 716 C CA . HIS A 1 152 ? -1.640 -11.424 12.276 1.00 21.39 745 HIS A CA 1
ATOM 717 C C . HIS A 1 152 ? -0.470 -10.537 11.918 1.00 21.95 745 HIS A C 1
ATOM 718 O O . HIS A 1 152 ? -0.330 -9.433 12.458 1.00 23.11 745 HIS A O 1
ATOM 725 N N . THR A 1 153 ? 0.372 -11.024 11.016 1.00 19.63 746 THR A N 1
ATOM 726 C CA . THR A 1 153 ? 1.474 -10.224 10.516 1.00 20.07 746 THR A CA 1
ATOM 727 C C . THR A 1 153 ? 1.033 -10.029 9.078 1.00 20.27 746 THR A C 1
ATOM 728 O O . THR A 1 153 ? 0.773 -10.999 8.358 1.00 19.51 746 THR A O 1
ATOM 732 N N . VAL A 1 154 ? 0.904 -8.777 8.667 1.00 18.77 747 VAL A N 1
ATOM 733 C CA . VAL A 1 154 ? 0.452 -8.495 7.318 1.00 19.54 747 VAL A CA 1
ATOM 734 C C . VAL A 1 154 ? 1.536 -7.826 6.489 1.00 18.30 747 VAL A C 1
ATOM 735 O O . VAL A 1 154 ? 2.505 -7.295 7.024 1.00 15.91 747 VAL A O 1
ATOM 739 N N . LEU A 1 155 ? 1.360 -7.877 5.175 1.00 16.79 748 LEU A N 1
ATOM 740 C CA . LEU A 1 155 ? 2.283 -7.262 4.239 1.00 17.89 748 LEU A CA 1
ATOM 741 C C . LEU A 1 155 ? 1.425 -6.477 3.258 1.00 16.85 748 LEU A C 1
ATOM 742 O O . LEU A 1 155 ? 0.504 -7.020 2.659 1.00 15.63 748 LEU A O 1
ATOM 747 N N . ILE A 1 156 ? 1.709 -5.188 3.127 1.00 16.67 749 ILE A N 1
ATOM 748 C CA . ILE A 1 156 ? 0.963 -4.349 2.213 1.00 18.66 749 ILE A CA 1
ATOM 749 C C . ILE A 1 156 ? 1.877 -3.973 1.048 1.00 18.93 749 ILE A C 1
ATOM 750 O O . ILE A 1 156 ? 2.965 -3.439 1.245 1.00 19.61 749 ILE A O 1
ATOM 755 N N . GLY A 1 157 ? 1.436 -4.285 -0.164 1.00 19.20 750 GLY A N 1
ATOM 756 C CA . GLY A 1 157 ? 2.232 -3.973 -1.338 1.00 20.55 750 GLY A CA 1
ATOM 757 C C . GLY A 1 157 ? 1.434 -3.164 -2.335 1.00 20.34 750 GLY A C 1
ATOM 758 O O . GLY A 1 157 ? 0.269 -2.865 -2.096 1.00 20.43 750 GLY A O 1
ATOM 759 N N . SER A 1 158 ? 2.052 -2.790 -3.450 1.00 21.34 751 SER A N 1
ATOM 760 C CA . SER A 1 158 ? 1.336 -2.023 -4.465 1.00 21.36 751 SER A CA 1
ATOM 761 C C . SER A 1 158 ? 1.890 -2.373 -5.837 1.00 20.24 751 SER A C 1
ATOM 762 O O . SER A 1 158 ? 2.958 -2.973 -5.939 1.00 19.80 751 SER A O 1
ATOM 765 N N . LEU A 1 159 ? 1.157 -1.996 -6.880 1.00 20.60 752 LEU A N 1
ATOM 766 C CA . LEU A 1 159 ? 1.567 -2.270 -8.251 1.00 21.59 752 LEU A CA 1
ATOM 767 C C . LEU A 1 159 ? 2.702 -1.349 -8.694 1.00 23.34 752 LEU A C 1
ATOM 768 O O . LEU A 1 159 ? 3.212 -1.470 -9.811 1.00 22.96 752 LEU A O 1
ATOM 773 N N . ARG A 1 160 ? 3.090 -0.426 -7.816 1.00 23.28 753 ARG A N 1
ATOM 774 C CA . ARG A 1 160 ? 4.169 0.509 -8.115 1.00 25.00 753 ARG A CA 1
ATOM 775 C C . ARG A 1 160 ? 3.829 1.308 -9.377 1.00 24.40 753 ARG A C 1
ATOM 776 O O . ARG A 1 160 ? 2.734 1.857 -9.489 1.00 23.09 753 ARG A O 1
ATOM 784 N N . ALA A 1 161 ? 4.760 1.359 -10.328 1.00 24.16 754 ALA A N 1
ATOM 785 C CA . ALA A 1 161 ? 4.536 2.093 -11.574 1.00 24.13 754 ALA A CA 1
ATOM 786 C C . ALA A 1 161 ? 3.786 1.247 -12.598 1.00 23.99 754 ALA A C 1
ATOM 787 O O . ALA A 1 161 ? 3.355 1.752 -13.636 1.00 26.13 754 ALA A O 1
ATOM 789 N N . GLY A 1 162 ? 3.619 -0.037 -12.295 1.00 22.83 755 GLY A N 1
ATOM 790 C CA . GLY A 1 162 ? 2.941 -0.937 -13.211 1.00 23.07 755 GLY A CA 1
ATOM 791 C C . GLY A 1 162 ? 1.448 -0.719 -13.350 1.00 23.49 755 GLY A C 1
ATOM 792 O O . GLY A 1 162 ? 0.869 -1.002 -14.400 1.00 23.36 755 GLY A O 1
ATOM 793 N N . GLY A 1 163 ? 0.820 -0.224 -12.290 1.00 22.93 756 GLY A N 1
ATOM 794 C CA . GLY A 1 163 ? -0.611 0.020 -12.324 1.00 22.52 756 GLY A CA 1
ATOM 795 C C . GLY A 1 163 ? -1.064 0.718 -11.058 1.00 23.29 756 GLY A C 1
ATOM 796 O O . GLY A 1 163 ? -0.257 0.963 -10.163 1.00 22.99 756 GLY A O 1
ATOM 797 N N . LYS A 1 164 ? -2.349 1.047 -10.983 1.00 21.68 757 LYS A N 1
ATOM 798 C CA . LYS A 1 164 ? -2.893 1.717 -9.812 1.00 21.59 757 LYS A CA 1
ATOM 799 C C . LYS A 1 164 ? -3.589 0.673 -8.953 1.00 21.94 757 LYS A C 1
ATOM 800 O O . LYS A 1 164 ? -4.747 0.325 -9.183 1.00 23.02 757 LYS A O 1
ATOM 806 N N . GLY A 1 165 ? -2.873 0.160 -7.964 1.00 21.25 758 GLY A N 1
ATOM 807 C CA . GLY A 1 165 ? -3.464 -0.854 -7.121 1.00 19.54 758 GLY A CA 1
ATOM 808 C C . GLY A 1 165 ? -2.701 -1.104 -5.844 1.00 19.99 758 GLY A C 1
ATOM 809 O O . GLY A 1 165 ? -1.496 -0.852 -5.744 1.00 19.43 758 GLY A O 1
ATOM 810 N N . LEU A 1 166 ? -3.428 -1.626 -4.868 1.00 18.31 759 LEU A N 1
ATOM 811 C CA . LEU A 1 166 ? -2.894 -1.937 -3.556 1.00 20.87 759 LEU A CA 1
ATOM 812 C C . LEU A 1 166 ? -3.307 -3.359 -3.220 1.00 21.31 759 LEU A C 1
ATOM 813 O O . LEU A 1 166 ? -4.335 -3.833 -3.693 1.00 22.19 759 LEU A O 1
ATOM 818 N N . PHE A 1 167 ? -2.499 -4.046 -2.425 1.00 20.67 760 PHE A N 1
ATOM 819 C CA . PHE A 1 167 ? -2.856 -5.381 -1.990 1.00 21.64 760 PHE A CA 1
ATOM 820 C C . PHE A 1 167 ? -2.256 -5.649 -0.618 1.00 21.53 760 PHE A C 1
ATOM 821 O O . PHE A 1 167 ? -1.275 -5.016 -0.214 1.00 20.74 760 PHE A O 1
ATOM 829 N N . ALA A 1 168 ? -2.879 -6.571 0.106 1.00 18.93 761 ALA A N 1
ATOM 830 C CA . ALA A 1 168 ? -2.424 -6.934 1.434 1.00 20.80 761 ALA A CA 1
ATOM 831 C C . ALA A 1 168 ? -2.373 -8.448 1.519 1.00 21.19 761 ALA A C 1
ATOM 832 O O . ALA A 1 168 ? -3.266 -9.133 1.028 1.00 23.01 761 ALA A O 1
ATOM 834 N N . LEU A 1 169 ? -1.313 -8.971 2.118 1.00 20.41 762 LEU A N 1
ATOM 835 C CA . LEU A 1 169 ? -1.185 -10.408 2.273 1.00 23.15 762 LEU A CA 1
ATOM 836 C C . LEU A 1 169 ? -1.069 -10.704 3.759 1.00 24.15 762 LEU A C 1
ATOM 837 O O . LEU A 1 169 ? -0.558 -9.878 4.522 1.00 22.56 762 LEU A O 1
ATOM 842 N N . ASP A 1 170 ? -1.576 -11.863 4.170 1.00 24.47 763 ASP A N 1
ATOM 843 C CA . ASP A 1 170 ? -1.468 -12.284 5.558 1.00 25.74 763 ASP A CA 1
ATOM 844 C C . ASP A 1 170 ? -0.194 -13.107 5.527 1.00 26.64 763 ASP A C 1
ATOM 845 O O . ASP A 1 170 ? -0.166 -14.196 4.957 1.00 27.20 763 ASP A O 1
ATOM 850 N N . VAL A 1 171 ? 0.860 -12.581 6.131 1.00 27.02 764 VAL A N 1
ATOM 851 C CA . VAL A 1 171 ? 2.148 -13.250 6.122 1.00 27.29 764 VAL A CA 1
ATOM 852 C C . VAL A 1 171 ? 2.548 -13.832 7.487 1.00 27.81 764 VAL A C 1
ATOM 853 O O . VAL A 1 171 ? 3.718 -14.118 7.747 1.00 28.33 764 VAL A O 1
ATOM 857 N N . THR A 1 172 ? 1.558 -14.023 8.351 1.00 29.63 765 THR A N 1
ATOM 858 C CA . THR A 1 172 ? 1.790 -14.570 9.684 1.00 31.54 765 THR A CA 1
ATOM 859 C C . THR A 1 172 ? 2.483 -15.931 9.602 1.00 33.40 765 THR A C 1
ATOM 860 O O . THR A 1 172 ? 3.400 -16.219 10.367 1.00 33.16 765 THR A O 1
ATOM 864 N N . ASP A 1 173 ? 2.033 -16.765 8.671 1.00 35.89 766 ASP A N 1
ATOM 865 C CA . ASP A 1 173 ? 2.614 -18.091 8.484 1.00 37.53 766 ASP A CA 1
ATOM 866 C C . ASP A 1 173 ? 3.254 -18.163 7.099 1.00 38.32 766 ASP A C 1
ATOM 867 O O . ASP A 1 173 ? 2.561 -18.303 6.090 1.00 39.39 766 ASP A O 1
ATOM 872 N N . PRO A 1 174 ? 4.591 -18.061 7.038 1.00 38.32 767 PRO A N 1
ATOM 873 C CA . PRO A 1 174 ? 5.318 -18.112 5.764 1.00 40.34 767 PRO A CA 1
ATOM 874 C C . PRO A 1 174 ? 4.975 -19.336 4.922 1.00 41.30 767 PRO A C 1
ATOM 875 O O . PRO A 1 174 ? 4.995 -19.282 3.691 1.00 42.09 767 PRO A O 1
ATOM 879 N N . ALA A 1 175 ? 4.652 -20.435 5.593 1.00 41.48 768 ALA A N 1
ATOM 880 C CA . ALA A 1 175 ? 4.306 -21.670 4.908 1.00 41.74 768 ALA A CA 1
ATOM 881 C C . ALA A 1 175 ? 2.873 -21.612 4.397 1.00 42.39 768 ALA A C 1
ATOM 882 O O . ALA A 1 175 ? 2.434 -22.485 3.650 1.00 43.48 768 ALA A O 1
ATOM 884 N N . ASN A 1 176 ? 2.140 -20.580 4.800 1.00 42.21 769 ASN A N 1
ATOM 885 C CA . ASN A 1 176 ? 0.761 -20.439 4.362 1.00 41.31 769 ASN A CA 1
ATOM 886 C C . ASN A 1 176 ? 0.350 -18.982 4.233 1.00 40.85 769 ASN A C 1
ATOM 887 O O . ASN A 1 176 ? -0.434 -18.469 5.032 1.00 41.11 769 ASN A O 1
ATOM 892 N N . ILE A 1 177 ? 0.890 -18.323 3.213 1.00 39.73 770 ILE A N 1
ATOM 893 C CA . ILE A 1 177 ? 0.591 -16.926 2.939 1.00 37.06 770 ILE A CA 1
ATOM 894 C C . ILE A 1 177 ? -0.757 -16.832 2.237 1.00 37.44 770 ILE A C 1
ATOM 895 O O . ILE A 1 177 ? -1.024 -17.575 1.290 1.00 37.48 770 ILE A O 1
ATOM 900 N N . LYS A 1 178 ? -1.606 -15.923 2.705 1.00 34.56 771 LYS A N 1
ATOM 901 C CA . LYS A 1 178 ? -2.929 -15.748 2.120 1.00 34.96 771 LYS A CA 1
ATOM 902 C C . LYS A 1 178 ? -3.137 -14.347 1.558 1.00 32.84 771 LYS A C 1
ATOM 903 O O . LYS A 1 178 ? -2.505 -13.388 1.998 1.00 32.54 771 LYS A O 1
ATOM 909 N N . LEU A 1 179 ? -4.029 -14.243 0.580 1.00 31.41 772 LEU A N 1
ATOM 910 C CA . LEU A 1 179 ? -4.356 -12.964 -0.033 1.00 31.34 772 LEU A CA 1
ATOM 911 C C . LEU A 1 179 ? -5.557 -12.381 0.704 1.00 30.40 772 LEU A C 1
ATOM 912 O O . LEU A 1 179 ? -6.657 -12.934 0.634 1.00 30.93 772 LEU A O 1
ATOM 917 N N . LEU A 1 180 ? -5.346 -11.275 1.414 1.00 27.71 773 LEU A N 1
ATOM 918 C CA . LEU A 1 180 ? -6.428 -10.638 2.154 1.00 25.37 773 LEU A CA 1
ATOM 919 C C . LEU A 1 180 ? -7.322 -9.841 1.216 1.00 25.93 773 LEU A C 1
ATOM 920 O O . LEU A 1 180 ? -8.546 -9.968 1.253 1.00 28.29 773 LEU A O 1
ATOM 925 N N . TRP A 1 181 ? -6.710 -9.010 0.381 1.00 23.84 774 TRP A N 1
ATOM 926 C CA . TRP A 1 181 ? -7.467 -8.216 -0.571 1.00 22.49 774 TRP A CA 1
ATOM 927 C C . TRP A 1 181 ? -6.604 -7.499 -1.600 1.00 22.51 774 TRP A C 1
ATOM 928 O O . TRP A 1 181 ? -5.383 -7.407 -1.467 1.00 22.96 774 TRP A O 1
ATOM 939 N N . GLU A 1 182 ? -7.271 -7.006 -2.635 1.00 24.16 775 GLU A N 1
ATOM 940 C CA . GLU A 1 182 ? -6.638 -6.272 -3.717 1.00 26.93 775 GLU A CA 1
ATOM 941 C C . GLU A 1 182 ? -7.523 -5.077 -4.020 1.00 26.88 775 GLU A C 1
ATOM 942 O O . GLU A 1 182 ? -8.729 -5.222 -4.189 1.00 27.52 775 GLU A O 1
ATOM 948 N N . ILE A 1 183 ? -6.925 -3.896 -4.074 1.00 27.42 776 ILE A N 1
ATOM 949 C CA . ILE A 1 183 ? -7.667 -2.679 -4.366 1.00 27.24 776 ILE A CA 1
ATOM 950 C C . ILE A 1 183 ? -7.209 -2.128 -5.708 1.00 25.10 776 ILE A C 1
ATOM 951 O O . ILE A 1 183 ? -6.025 -2.171 -6.028 1.00 24.28 776 ILE A O 1
ATOM 956 N N . GLY A 1 184 ? -8.158 -1.621 -6.486 1.00 24.76 777 GLY A N 1
ATOM 957 C CA . GLY A 1 184 ? -7.847 -1.044 -7.780 1.00 24.16 777 GLY A CA 1
ATOM 958 C C . GLY A 1 184 ? -8.708 0.190 -7.950 1.00 24.43 777 GLY A C 1
ATOM 959 O O . GLY A 1 184 ? -9.438 0.560 -7.026 1.00 21.64 777 GLY A O 1
ATOM 960 N N . VAL A 1 185 ? -8.641 0.830 -9.115 1.00 24.66 778 VAL A N 1
ATOM 961 C CA . VAL A 1 185 ? -9.449 2.021 -9.343 1.00 26.58 778 VAL A CA 1
ATOM 962 C C . VAL A 1 185 ? -10.923 1.664 -9.236 1.00 26.84 778 VAL A C 1
ATOM 963 O O . VAL A 1 185 ? -11.744 2.498 -8.857 1.00 27.48 778 VAL A O 1
ATOM 967 N N . ASP A 1 186 ? -11.254 0.418 -9.561 1.00 27.26 779 ASP A N 1
ATOM 968 C CA . ASP A 1 186 ? -12.633 -0.045 -9.476 1.00 29.41 779 ASP A CA 1
ATOM 969 C C . ASP A 1 186 ? -13.166 0.082 -8.049 1.00 29.11 779 ASP A C 1
ATOM 970 O O . ASP A 1 186 ? -14.332 0.405 -7.845 1.00 30.20 779 ASP A O 1
ATOM 975 N N . GLN A 1 187 ? -12.309 -0.181 -7.068 1.00 27.48 780 GLN A N 1
ATOM 976 C CA . GLN A 1 187 ? -12.701 -0.091 -5.666 1.00 26.91 780 GLN A CA 1
ATOM 977 C C . GLN A 1 187 ? -12.503 1.317 -5.113 1.00 26.38 780 GLN A C 1
ATOM 978 O O . GLN A 1 187 ? -13.266 1.774 -4.259 1.00 25.75 780 GLN A O 1
ATOM 984 N N . GLU A 1 188 ? -11.467 1.995 -5.600 1.00 24.07 781 GLU A N 1
ATOM 985 C CA . GLU A 1 188 ? -11.148 3.346 -5.159 1.00 23.57 781 GLU A CA 1
ATOM 986 C C . GLU A 1 188 ? -10.806 4.172 -6.384 1.00 22.37 781 GLU A C 1
ATOM 987 O O . GLU A 1 188 ? -9.657 4.207 -6.820 1.00 19.64 781 GLU A O 1
ATOM 993 N N . PRO A 1 189 ? -11.809 4.856 -6.951 1.00 23.75 782 PRO A N 1
ATOM 994 C CA . PRO A 1 189 ? -11.629 5.687 -8.144 1.00 23.37 782 PRO A CA 1
ATOM 995 C C . PRO A 1 189 ? -10.470 6.682 -8.109 1.00 22.08 782 PRO A C 1
ATOM 996 O O . PRO A 1 189 ? -9.896 6.986 -9.149 1.00 23.35 782 PRO A O 1
ATOM 1000 N N . ASP A 1 190 ? -10.115 7.182 -6.929 1.00 21.69 783 ASP A N 1
ATOM 1001 C CA . ASP A 1 190 ? -9.018 8.146 -6.830 1.00 20.99 783 ASP A CA 1
ATOM 1002 C C . ASP A 1 190 ? -7.669 7.522 -6.489 1.00 19.95 783 ASP A C 1
ATOM 1003 O O . ASP A 1 190 ? -6.742 8.218 -6.085 1.00 18.56 783 ASP A O 1
ATOM 1008 N N . LEU A 1 191 ? -7.556 6.211 -6.656 1.00 19.82 784 LEU A N 1
ATOM 1009 C CA . LEU A 1 191 ? -6.302 5.534 -6.377 1.00 19.25 784 LEU A CA 1
ATOM 1010 C C . LEU A 1 191 ? -5.326 5.769 -7.532 1.00 18.90 784 LEU A C 1
ATOM 1011 O O . LEU A 1 191 ? -5.678 5.592 -8.701 1.00 18.44 784 LEU A O 1
ATOM 1016 N N . GLY A 1 192 ? -4.105 6.180 -7.204 1.00 16.79 785 GLY A N 1
ATOM 1017 C CA . GLY A 1 192 ? -3.106 6.413 -8.232 1.00 16.05 785 GLY A CA 1
ATOM 1018 C C . GLY A 1 192 ? -1.978 5.412 -8.086 1.00 17.52 785 GLY A C 1
ATOM 1019 O O . GLY A 1 192 ? -2.146 4.380 -7.428 1.00 17.74 785 GLY A O 1
ATOM 1020 N N . TYR A 1 193 ? -0.837 5.689 -8.705 1.00 16.39 786 TYR A N 1
ATOM 1021 C CA . TYR A 1 193 ? 0.301 4.794 -8.576 1.00 19.18 786 TYR A CA 1
ATOM 1022 C C . TYR A 1 193 ? 0.709 4.885 -7.113 1.00 19.26 786 TYR A C 1
ATOM 1023 O O . TYR A 1 193 ? 1.123 5.939 -6.622 1.00 17.31 786 TYR A O 1
ATOM 1032 N N . SER A 1 194 ? 0.579 3.763 -6.421 1.00 18.80 787 SER A N 1
ATOM 1033 C CA . SER A 1 194 ? 0.846 3.714 -5.002 1.00 18.16 787 SER A CA 1
ATOM 1034 C C . SER A 1 194 ? 2.278 3.672 -4.514 1.00 18.14 787 SER A C 1
ATOM 1035 O O . SER A 1 194 ? 2.705 2.725 -3.854 1.00 20.77 787 SER A O 1
ATOM 1038 N N . PHE A 1 195 ? 3.018 4.725 -4.828 1.00 17.57 788 PHE A N 1
ATOM 1039 C CA . PHE A 1 195 ? 4.390 4.847 -4.375 1.00 17.99 788 PHE A CA 1
ATOM 1040 C C . PHE A 1 195 ? 4.417 5.156 -2.876 1.00 16.06 788 PHE A C 1
ATOM 1041 O O . PHE A 1 195 ? 5.372 4.808 -2.185 1.00 16.00 788 PHE A O 1
ATOM 1049 N N . PRO A 1 196 ? 3.367 5.819 -2.351 1.00 15.70 789 PRO A N 1
ATOM 1050 C CA . PRO A 1 196 ? 3.379 6.122 -0.919 1.00 17.04 789 PRO A CA 1
ATOM 1051 C C . PRO A 1 196 ? 3.507 4.870 -0.064 1.00 17.10 789 PRO A C 1
ATOM 1052 O O . PRO A 1 196 ? 2.980 3.821 -0.412 1.00 19.50 789 PRO A O 1
ATOM 1056 N N . LYS A 1 197 ? 4.218 4.989 1.048 1.00 18.97 790 LYS A N 1
ATOM 1057 C CA . LYS A 1 197 ? 4.382 3.877 1.969 1.00 19.27 790 LYS A CA 1
ATOM 1058 C C . LYS A 1 197 ? 3.224 3.932 2.956 1.00 17.99 790 LYS A C 1
ATOM 1059 O O . LYS A 1 197 ? 3.043 4.918 3.671 1.00 15.79 790 LYS A O 1
ATOM 1065 N N . PRO A 1 198 ? 2.418 2.871 3.008 1.00 16.86 791 PRO A N 1
ATOM 1066 C CA . PRO A 1 198 ? 1.293 2.884 3.938 1.00 16.27 791 PRO A CA 1
ATOM 1067 C C . PRO A 1 198 ? 1.712 2.613 5.372 1.00 16.40 791 PRO A C 1
ATOM 1068 O O . PRO A 1 198 ? 2.798 2.081 5.632 1.00 16.79 791 PRO A O 1
ATOM 1072 N N . THR A 1 199 ? 0.849 3.003 6.300 1.00 16.08 792 THR A N 1
ATOM 1073 C CA . THR A 1 199 ? 1.073 2.750 7.714 1.00 17.79 792 THR A CA 1
ATOM 1074 C C . THR A 1 199 ? -0.078 1.841 8.119 1.00 17.28 792 THR A C 1
ATOM 1075 O O . THR A 1 199 ? -1.204 2.004 7.647 1.00 16.55 792 THR A O 1
ATOM 1079 N N . VAL A 1 200 ? 0.216 0.866 8.964 1.00 15.28 793 VAL A N 1
ATOM 1080 C CA . VAL A 1 200 ? -0.802 -0.049 9.447 1.00 14.54 793 VAL A CA 1
ATOM 1081 C C . VAL A 1 200 ? -1.013 0.342 10.894 1.00 13.96 793 VAL A C 1
ATOM 1082 O O . VAL A 1 200 ? -0.077 0.315 11.688 1.00 13.65 793 VAL A O 1
ATOM 1086 N N . ALA A 1 201 ? -2.236 0.713 11.246 1.00 13.97 794 ALA A N 1
ATOM 1087 C CA . ALA A 1 201 ? -2.470 1.145 12.614 1.00 15.50 794 ALA A CA 1
ATOM 1088 C C . ALA A 1 201 ? -3.883 0.947 13.109 1.00 13.26 794 ALA A C 1
ATOM 1089 O O . ALA A 1 201 ? -4.807 0.701 12.339 1.00 12.90 794 ALA A O 1
ATOM 1091 N N . ARG A 1 202 ? -4.026 1.054 14.420 1.00 12.89 795 ARG A N 1
ATOM 1092 C CA . ARG A 1 202 ? -5.316 0.921 15.068 1.00 13.40 795 ARG A CA 1
ATOM 1093 C C . ARG A 1 202 ? -5.928 2.311 15.102 1.00 13.09 795 ARG A C 1
ATOM 1094 O O . ARG A 1 202 ? -5.270 3.273 15.504 1.00 11.51 795 ARG A O 1
ATOM 1102 N N . LEU A 1 203 ? -7.181 2.420 14.678 1.00 11.57 796 LEU A N 1
ATOM 1103 C CA . LEU A 1 203 ? -7.846 3.713 14.664 1.00 13.84 796 LEU A CA 1
ATOM 1104 C C . LEU A 1 203 ? -9.010 3.769 15.640 1.00 14.29 796 LEU A C 1
ATOM 1105 O O . LEU A 1 203 ? -9.449 2.741 16.186 1.00 12.60 796 LEU A O 1
ATOM 1110 N N . HIS A 1 204 ? -9.509 4.978 15.851 1.00 12.12 797 HIS A N 1
ATOM 1111 C CA . HIS A 1 204 ? -10.608 5.195 16.774 1.00 14.29 797 HIS A CA 1
ATOM 1112 C C . HIS A 1 204 ? -11.948 4.623 16.311 1.00 14.31 797 HIS A C 1
ATOM 1113 O O . HIS A 1 204 ? -12.948 4.775 17.005 1.00 11.22 797 HIS A O 1
ATOM 1120 N N . ASN A 1 205 ? -11.979 3.975 15.147 1.00 13.96 798 ASN A N 1
ATOM 1121 C CA . ASN A 1 205 ? -13.229 3.382 14.683 1.00 15.21 798 ASN A CA 1
ATOM 1122 C C . ASN A 1 205 ? -13.274 1.942 15.192 1.00 16.56 798 ASN A C 1
ATOM 1123 O O . ASN A 1 205 ? -14.098 1.140 14.762 1.00 17.18 798 ASN A O 1
ATOM 1128 N N . GLY A 1 206 ? -12.367 1.642 16.122 1.00 16.19 799 GLY A N 1
ATOM 1129 C CA . GLY A 1 206 ? -12.285 0.330 16.740 1.00 15.49 799 GLY A CA 1
ATOM 1130 C C . GLY A 1 206 ? -11.549 -0.755 15.978 1.00 17.69 799 GLY A C 1
ATOM 1131 O O . GLY A 1 206 ? -11.434 -1.885 16.465 1.00 15.73 799 GLY A O 1
ATOM 1132 N N . LYS A 1 207 ? -11.021 -0.428 14.803 1.00 16.36 800 LYS A N 1
ATOM 1133 C CA . LYS A 1 207 ? -10.346 -1.442 14.005 1.00 17.63 800 LYS A CA 1
ATOM 1134 C C . LYS A 1 207 ? -8.982 -1.031 13.458 1.00 16.39 800 LYS A C 1
ATOM 1135 O O . LYS A 1 207 ? -8.593 0.142 13.505 1.00 14.82 800 LYS A O 1
ATOM 1141 N N . TRP A 1 208 ? -8.251 -2.019 12.956 1.00 15.01 801 TRP A N 1
ATOM 1142 C CA . TRP A 1 208 ? -6.951 -1.776 12.365 1.00 13.51 801 TRP A CA 1
ATOM 1143 C C . TRP A 1 208 ? -7.171 -1.452 10.903 1.00 14.69 801 TRP A C 1
ATOM 1144 O O . TRP A 1 208 ? -8.065 -2.005 10.267 1.00 16.13 801 TRP A O 1
ATOM 1155 N N . ALA A 1 209 ? -6.354 -0.559 10.367 1.00 12.37 802 ALA A N 1
ATOM 1156 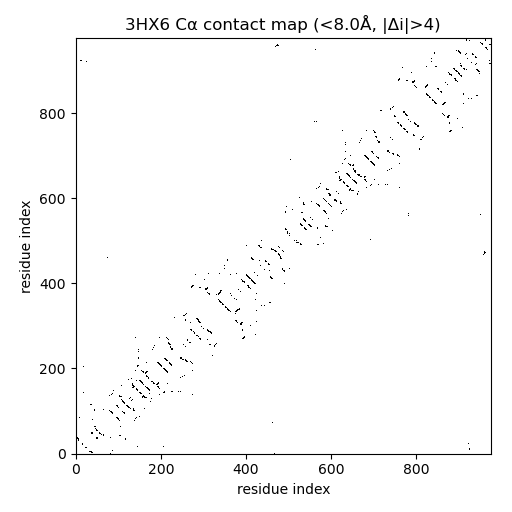C CA . ALA A 1 209 ? -6.500 -0.172 8.979 1.00 13.58 802 ALA A CA 1
ATOM 1157 C C . ALA A 1 209 ? -5.178 0.121 8.308 1.00 12.91 802 ALA A C 1
ATOM 1158 O O . ALA A 1 209 ? -4.137 0.272 8.955 1.00 11.95 802 ALA A O 1
ATOM 1160 N N . VAL A 1 210 ? -5.233 0.176 6.988 1.00 12.55 803 VAL A N 1
ATOM 1161 C CA . VAL A 1 210 ? -4.071 0.534 6.205 1.00 13.25 803 VAL A CA 1
ATOM 1162 C C . VAL A 1 210 ? -4.349 1.994 5.926 1.00 13.25 803 VAL A C 1
ATOM 1163 O O . VAL A 1 210 ? -5.380 2.330 5.342 1.00 14.47 803 VAL A O 1
ATOM 1167 N N . VAL A 1 211 ? -3.461 2.865 6.382 1.00 12.93 804 VAL A N 1
ATOM 1168 C CA . VAL A 1 211 ? -3.630 4.289 6.155 1.00 12.79 804 VAL A CA 1
ATOM 1169 C C . VAL A 1 211 ? -2.512 4.740 5.242 1.00 14.31 804 VAL A C 1
ATOM 1170 O O . VAL A 1 211 ? -1.337 4.634 5.585 1.00 14.55 804 VAL A O 1
ATOM 1174 N N . THR A 1 212 ? -2.881 5.237 4.069 1.00 13.05 805 THR A N 1
ATOM 1175 C CA . THR A 1 212 ? -1.888 5.658 3.103 1.00 12.88 805 THR A CA 1
ATOM 1176 C C . THR A 1 212 ? -2.394 6.790 2.215 1.00 12.41 805 THR A C 1
ATOM 1177 O O . THR A 1 212 ? -3.561 7.165 2.285 1.00 11.85 805 THR A O 1
ATOM 1181 N N . GLY A 1 213 ? -1.504 7.347 1.396 1.00 12.74 806 GLY A N 1
ATOM 1182 C CA . GLY A 1 213 ? -1.898 8.408 0.487 1.00 11.79 806 GLY A CA 1
ATOM 1183 C C . GLY A 1 213 ? -2.480 7.740 -0.747 1.00 13.39 806 GLY A C 1
ATOM 1184 O O . GLY A 1 213 ? -2.155 6.583 -1.021 1.00 13.63 806 GLY A O 1
ATOM 1185 N N . ASN A 1 214 ? -3.334 8.440 -1.492 1.00 12.01 807 ASN A N 1
ATOM 1186 C CA . ASN A 1 214 ? -3.937 7.844 -2.684 1.00 13.18 807 ASN A CA 1
ATOM 1187 C C . ASN A 1 214 ? -2.918 7.630 -3.798 1.00 14.39 807 ASN A C 1
ATOM 1188 O O . ASN A 1 214 ? -3.161 6.891 -4.752 1.00 14.68 807 ASN A O 1
ATOM 1193 N N . GLY A 1 215 ? -1.764 8.266 -3.690 1.00 13.58 808 GLY A N 1
ATOM 1194 C CA . GLY A 1 215 ? -0.782 8.054 -4.735 1.00 15.99 808 GLY A CA 1
ATOM 1195 C C . GLY A 1 215 ? -0.798 9.100 -5.832 1.00 16.38 808 GLY A C 1
ATOM 1196 O O . GLY A 1 215 ? -1.499 10.104 -5.744 1.00 12.79 808 GLY A O 1
ATOM 1197 N N . TYR A 1 216 ? -0.059 8.830 -6.899 1.00 16.89 809 TYR A N 1
ATOM 1198 C CA . TYR A 1 216 ? 0.081 9.802 -7.969 1.00 17.61 809 TYR A CA 1
ATOM 1199 C C . TYR A 1 216 ? -0.563 9.473 -9.306 1.00 17.08 809 TYR A C 1
ATOM 1200 O O . TYR A 1 216 ? -0.715 8.313 -9.672 1.00 18.08 809 TYR A O 1
ATOM 1209 N N . SER A 1 217 ? -0.935 10.527 -10.026 1.00 20.22 810 SER A N 1
ATOM 1210 C CA . SER A 1 217 ? -1.558 10.413 -11.337 1.00 22.51 810 SER A CA 1
ATOM 1211 C C . SER A 1 217 ? -2.864 9.641 -11.297 1.00 23.21 810 SER A C 1
ATOM 1212 O O . SER A 1 217 ? -3.154 8.856 -12.201 1.00 25.36 810 SER A O 1
ATOM 1215 N N . SER A 1 218 ? -3.646 9.846 -10.243 1.00 21.47 811 SER A N 1
ATOM 1216 C CA . SER A 1 218 ? -4.932 9.178 -10.140 1.00 20.14 811 SER A CA 1
ATOM 1217 C C . SER A 1 218 ? -5.834 9.830 -11.188 1.00 22.44 811 SER A C 1
ATOM 1218 O O . SER A 1 218 ? -5.508 10.899 -11.711 1.00 20.30 811 SER A O 1
ATOM 1221 N N . MET A 1 219 ? -6.958 9.186 -11.484 1.00 23.61 812 MET A N 1
ATOM 1222 C CA . MET A 1 219 ? -7.915 9.657 -12.486 1.00 26.84 812 MET A CA 1
ATOM 1223 C C . MET A 1 219 ? -8.159 11.168 -12.541 1.00 27.27 812 MET A C 1
ATOM 1224 O O . MET A 1 219 ? -8.066 11.774 -13.607 1.00 27.90 812 MET A O 1
ATOM 1229 N N . ASN A 1 220 ? -8.479 11.775 -11.404 1.00 25.59 813 ASN A N 1
ATOM 1230 C CA . ASN A 1 220 ? -8.750 13.205 -11.374 1.00 25.74 813 ASN A CA 1
ATOM 1231 C C . ASN A 1 220 ? -7.672 14.050 -10.699 1.00 25.14 813 ASN A C 1
ATOM 1232 O O . ASN A 1 220 ? -7.939 15.168 -10.251 1.00 24.47 813 ASN A O 1
ATOM 1237 N N . ASP A 1 221 ? -6.456 13.514 -10.641 1.00 23.37 814 ASP A N 1
ATOM 1238 C CA . ASP A 1 221 ? -5.317 14.203 -10.035 1.00 24.09 814 ASP A CA 1
ATOM 1239 C C . ASP A 1 221 ? -5.577 14.791 -8.656 1.00 21.58 814 ASP A C 1
ATOM 1240 O O . ASP A 1 221 ? -5.005 15.823 -8.299 1.00 21.20 814 ASP A O 1
ATOM 1245 N N . LYS A 1 222 ? -6.432 14.137 -7.878 1.00 19.27 815 LYS A N 1
ATOM 1246 C CA . LYS A 1 222 ? -6.729 14.618 -6.537 1.00 19.76 815 LYS A CA 1
ATOM 1247 C C . LYS A 1 222 ? -5.788 13.983 -5.528 1.00 18.50 815 LYS A C 1
ATOM 1248 O O . LYS A 1 222 ? -5.082 13.024 -5.835 1.00 17.09 815 LYS A O 1
ATOM 1254 N N . ALA A 1 223 ? -5.780 14.540 -4.324 1.00 17.54 816 ALA A N 1
ATOM 1255 C CA . ALA A 1 223 ? -4.965 14.028 -3.237 1.00 17.30 816 ALA A CA 1
ATOM 1256 C C . ALA A 1 223 ? -5.937 13.657 -2.127 1.00 16.36 816 ALA A C 1
ATOM 1257 O O . ALA A 1 223 ? -6.835 14.432 -1.811 1.00 16.58 816 ALA A O 1
ATOM 1259 N N . ALA A 1 224 ? -5.771 12.472 -1.544 1.00 14.77 817 ALA A N 1
ATOM 1260 C CA . ALA A 1 224 ? -6.661 12.041 -0.471 1.00 13.94 817 ALA A CA 1
ATOM 1261 C C . ALA A 1 224 ? -6.028 10.979 0.412 1.00 13.90 817 ALA A C 1
ATOM 1262 O O . ALA A 1 224 ? -5.235 10.166 -0.053 1.00 12.59 817 ALA A O 1
ATOM 1264 N N . LEU A 1 225 ? -6.370 10.998 1.695 1.00 14.34 818 LEU A N 1
ATOM 1265 C CA . LEU A 1 225 ? -5.858 9.995 2.614 1.00 14.21 818 LEU A CA 1
ATOM 1266 C C . LEU A 1 225 ? -6.816 8.821 2.485 1.00 14.75 818 LEU A C 1
ATOM 1267 O O . LEU A 1 225 ? -8.033 8.994 2.557 1.00 17.19 818 LEU A O 1
ATOM 1272 N N . LEU A 1 226 ? -6.277 7.632 2.269 1.00 12.34 819 LEU A N 1
ATOM 1273 C CA . LEU A 1 226 ? -7.116 6.460 2.154 1.00 13.55 819 LEU A CA 1
ATOM 1274 C C . LEU A 1 226 ? -7.004 5.678 3.453 1.00 14.89 819 LEU A C 1
ATOM 1275 O O . LEU A 1 226 ? -5.906 5.413 3.938 1.00 15.59 819 LEU A O 1
ATOM 1280 N N . ILE A 1 227 ? -8.149 5.343 4.027 1.00 14.43 820 ILE A N 1
ATOM 1281 C CA . ILE A 1 227 ? -8.182 4.567 5.250 1.00 15.41 820 ILE A CA 1
ATOM 1282 C C . ILE A 1 227 ? -8.889 3.287 4.846 1.00 16.10 820 ILE A C 1
ATOM 1283 O O . ILE A 1 227 ? -10.108 3.249 4.675 1.00 15.72 820 ILE A O 1
ATOM 1288 N N . ILE A 1 228 ? -8.087 2.247 4.667 1.00 16.15 821 ILE A N 1
ATOM 1289 C CA . ILE A 1 228 ? -8.559 0.949 4.220 1.00 16.21 821 ILE A CA 1
ATOM 1290 C C . ILE A 1 228 ? -8.656 -0.047 5.368 1.00 17.08 821 ILE A C 1
ATOM 1291 O O . ILE A 1 228 ? -7.679 -0.277 6.078 1.00 16.18 821 ILE A O 1
ATOM 1296 N N . ASP A 1 229 ? -9.831 -0.640 5.548 1.00 15.46 822 ASP A N 1
ATOM 1297 C CA . ASP A 1 229 ? -10.015 -1.617 6.615 1.00 15.82 822 ASP A CA 1
ATOM 1298 C C . ASP A 1 229 ? -9.035 -2.761 6.400 1.00 15.91 822 ASP A C 1
ATOM 1299 O O . ASP A 1 229 ? -9.001 -3.374 5.329 1.00 13.79 822 ASP A O 1
ATOM 1304 N N . MET A 1 230 ? -8.239 -3.049 7.422 1.00 16.84 823 MET A N 1
ATOM 1305 C CA . MET A 1 230 ? -7.241 -4.108 7.343 1.00 18.15 823 MET A CA 1
ATOM 1306 C C . MET A 1 230 ? -7.825 -5.449 6.913 1.00 19.38 823 MET A C 1
ATOM 1307 O O . MET A 1 230 ? -7.309 -6.101 6.005 1.00 19.08 823 MET A O 1
ATOM 1312 N N . GLU A 1 231 ? -8.907 -5.860 7.560 1.00 20.62 824 GLU A N 1
ATOM 1313 C CA . GLU A 1 231 ? -9.514 -7.142 7.246 1.00 23.16 824 GLU A CA 1
ATOM 1314 C C . GLU A 1 231 ? -10.176 -7.241 5.879 1.00 23.84 824 GLU A C 1
ATOM 1315 O O . GLU A 1 231 ? -9.901 -8.165 5.110 1.00 24.29 824 GLU A O 1
ATOM 1321 N N . THR A 1 232 ? -11.032 -6.275 5.580 1.00 22.88 825 THR A N 1
ATOM 1322 C CA . THR A 1 232 ? -11.812 -6.273 4.349 1.00 22.82 825 THR A CA 1
ATOM 1323 C C . THR A 1 232 ? -11.233 -5.604 3.113 1.00 21.34 825 THR A C 1
ATOM 1324 O O . THR A 1 232 ? -11.560 -5.992 1.997 1.00 20.06 825 THR A O 1
ATOM 1328 N N . GLY A 1 233 ? -10.384 -4.601 3.302 1.00 19.76 826 GLY A N 1
ATOM 1329 C CA . GLY A 1 233 ? -9.838 -3.896 2.158 1.00 16.64 826 GLY A CA 1
ATOM 1330 C C . GLY A 1 233 ? -10.850 -2.854 1.711 1.00 17.27 826 GLY A C 1
ATOM 1331 O O . GLY A 1 233 ? -10.657 -2.161 0.714 1.00 16.69 826 GLY A O 1
ATOM 1332 N N . ALA A 1 234 ? -11.952 -2.749 2.447 1.00 16.08 827 ALA A N 1
ATOM 1333 C CA . ALA A 1 234 ? -12.974 -1.762 2.122 1.00 18.59 827 ALA A CA 1
ATOM 1334 C C . ALA A 1 234 ? -12.413 -0.371 2.408 1.00 17.72 827 ALA A C 1
ATOM 1335 O O . ALA A 1 234 ? -11.551 -0.207 3.268 1.00 18.14 827 ALA A O 1
ATOM 1337 N N . ILE A 1 235 ? -12.897 0.632 1.690 1.00 17.77 828 ILE A N 1
ATOM 1338 C CA . ILE A 1 235 ? -12.426 1.983 1.933 1.00 19.75 828 ILE A CA 1
ATOM 1339 C C . ILE A 1 235 ? -13.245 2.540 3.095 1.00 19.97 828 ILE A C 1
ATOM 1340 O O . ILE A 1 235 ? -14.333 3.076 2.895 1.00 21.30 828 ILE A O 1
ATOM 1345 N N . THR A 1 236 ? -12.729 2.398 4.312 1.00 19.60 829 THR A N 1
ATOM 1346 C CA . THR A 1 236 ? -13.436 2.888 5.497 1.00 20.15 829 THR A CA 1
ATOM 1347 C C . THR A 1 236 ? -13.702 4.390 5.397 1.00 19.86 829 THR A C 1
ATOM 1348 O O . THR A 1 236 ? -14.770 4.869 5.777 1.00 22.25 829 THR A O 1
ATOM 1352 N N . ARG A 1 237 ? -12.723 5.127 4.888 1.00 18.25 830 ARG A N 1
ATOM 1353 C CA . ARG A 1 237 ? -12.852 6.568 4.709 1.00 18.37 830 ARG A CA 1
ATOM 1354 C C . ARG A 1 237 ? -11.8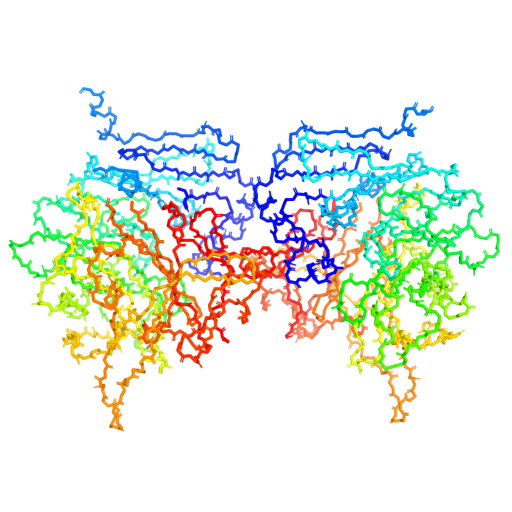24 7.087 3.729 1.00 17.85 830 ARG A C 1
ATOM 1355 O O . ARG A 1 237 ? -10.669 6.652 3.721 1.00 16.98 830 ARG A O 1
ATOM 1363 N N . LYS A 1 238 ? -12.266 8.010 2.890 1.00 19.06 831 LYS A N 1
ATOM 1364 C CA . LYS A 1 238 ? -11.395 8.673 1.939 1.00 20.25 831 LYS A CA 1
ATOM 1365 C C . LYS A 1 238 ? -11.497 10.123 2.367 1.00 20.69 831 LYS A C 1
ATOM 1366 O O . LYS A 1 238 ? -12.581 10.707 2.353 1.00 21.80 831 LYS A O 1
ATOM 1372 N N . LEU A 1 239 ? -10.375 10.687 2.790 1.00 19.18 832 LEU A N 1
ATOM 1373 C CA . LEU A 1 239 ? -10.339 12.072 3.225 1.00 18.17 832 LEU A CA 1
ATOM 1374 C C . LEU A 1 239 ? -9.690 12.911 2.136 1.00 19.16 832 LEU A C 1
ATOM 1375 O O . LEU A 1 239 ? -8.464 13.045 2.077 1.00 16.37 832 LEU A O 1
ATOM 1380 N N . GLU A 1 240 ? -10.525 13.468 1.268 1.00 19.47 833 GLU A N 1
ATOM 1381 C CA . GLU A 1 240 ? -10.027 14.278 0.177 1.00 22.67 833 GLU A CA 1
ATOM 1382 C C . GLU A 1 240 ? -9.559 15.621 0.687 1.00 20.77 833 GLU A C 1
ATOM 1383 O O . GLU A 1 240 ? -10.111 16.190 1.623 1.00 22.04 833 GLU A O 1
ATOM 1389 N N . VAL A 1 241 ? -8.523 16.111 0.041 1.00 19.00 834 VAL A N 1
ATOM 1390 C CA . VAL A 1 241 ? -7.921 17.372 0.375 1.00 19.66 834 VAL A CA 1
ATOM 1391 C C . VAL A 1 241 ? -8.089 18.234 -0.877 1.00 19.36 834 VAL A C 1
ATOM 1392 O O . VAL A 1 241 ? -8.060 17.706 -1.985 1.00 17.34 834 VAL A O 1
ATOM 1396 N N . THR A 1 242 ? -8.292 19.540 -0.711 1.00 17.36 835 THR A N 1
ATOM 1397 C CA . THR A 1 242 ? -8.476 20.409 -1.876 1.00 19.27 835 THR A CA 1
ATOM 1398 C C . THR A 1 242 ? -7.162 20.865 -2.500 1.00 18.90 835 THR A C 1
ATOM 1399 O O . THR A 1 242 ? -6.856 20.510 -3.639 1.00 18.99 835 THR A O 1
ATOM 1403 N N . GLY A 1 243 ? -6.384 21.640 -1.751 1.00 18.63 836 GLY A N 1
ATOM 1404 C CA . GLY A 1 243 ? -5.119 22.132 -2.266 1.00 17.57 836 GLY A CA 1
ATOM 1405 C C . GLY A 1 243 ? -5.372 23.059 -3.441 1.00 19.45 836 GLY A C 1
ATOM 1406 O O . GLY A 1 243 ? -6.425 23.689 -3.527 1.00 17.90 836 GLY A O 1
ATOM 1407 N N . ARG A 1 244 ? -4.407 23.141 -4.349 1.00 20.74 837 ARG A N 1
ATOM 1408 C CA . ARG A 1 244 ? -4.535 23.982 -5.536 1.00 22.72 837 ARG A CA 1
ATOM 1409 C C . ARG A 1 244 ? -5.185 23.139 -6.633 1.00 23.21 837 ARG A C 1
ATOM 1410 O O . ARG A 1 244 ? -4.685 22.074 -6.971 1.00 24.43 837 ARG A O 1
ATOM 1418 N N . THR A 1 245 ? -6.300 23.609 -7.185 1.00 24.48 838 THR A N 1
ATOM 1419 C CA . THR A 1 245 ? -7.004 22.844 -8.216 1.00 24.58 838 THR A CA 1
ATOM 1420 C C . THR A 1 245 ? -6.510 23.074 -9.639 1.00 25.52 838 THR A C 1
ATOM 1421 O O . THR A 1 245 ? -5.814 24.051 -9.925 1.00 25.28 838 THR A O 1
ATOM 1425 N N . GLY A 1 246 ? -6.873 22.157 -10.531 1.00 26.37 839 GLY A N 1
ATOM 1426 C CA . GLY A 1 246 ? -6.452 22.268 -11.916 1.00 28.98 839 GLY A CA 1
ATOM 1427 C C . GLY A 1 246 ? -4.972 21.980 -12.089 1.00 30.12 839 GLY A C 1
ATOM 1428 O O . GLY A 1 246 ? -4.426 22.107 -13.190 1.00 31.75 839 GLY A O 1
ATOM 1429 N N . VAL A 1 247 ? -4.316 21.607 -10.994 1.00 28.33 840 VAL A N 1
ATOM 1430 C CA . VAL A 1 247 ? -2.891 21.277 -11.013 1.00 26.63 840 VAL A CA 1
ATOM 1431 C C . VAL A 1 247 ? -2.740 19.865 -10.451 1.00 24.21 840 VAL A C 1
ATOM 1432 O O . VAL A 1 247 ? -3.270 19.557 -9.391 1.00 24.29 840 VAL A O 1
ATOM 1436 N N . PRO A 1 248 ? -2.019 18.988 -11.159 1.00 24.33 841 PRO A N 1
ATOM 1437 C CA . PRO A 1 248 ? -1.832 17.612 -10.687 1.00 22.64 841 PRO A CA 1
ATOM 1438 C C . PRO A 1 248 ? -1.473 17.516 -9.203 1.00 20.90 841 PRO A C 1
ATOM 1439 O O . PRO A 1 248 ? -0.669 18.301 -8.698 1.00 18.94 841 PRO A O 1
ATOM 1443 N N . ASN A 1 249 ? -2.091 16.565 -8.509 1.00 17.19 842 ASN A N 1
ATOM 1444 C CA . ASN A 1 249 ? -1.804 16.345 -7.098 1.00 18.33 842 ASN A CA 1
ATOM 1445 C C . ASN A 1 249 ? -1.955 14.861 -6.777 1.00 17.69 842 ASN A C 1
ATOM 1446 O O . ASN A 1 249 ? -2.475 14.087 -7.582 1.00 17.48 842 ASN A O 1
ATOM 1451 N N . GLY A 1 250 ? -1.491 14.484 -5.591 1.00 15.86 843 GLY A N 1
ATOM 1452 C CA . GLY A 1 250 ? -1.552 13.110 -5.132 1.00 12.17 843 GLY A CA 1
ATOM 1453 C C . GLY A 1 250 ? -1.015 13.140 -3.715 1.00 12.47 843 GLY A C 1
ATOM 1454 O O . GLY A 1 250 ? -0.071 13.884 -3.435 1.00 11.91 843 GLY A O 1
ATOM 1455 N N . LEU A 1 251 ? -1.605 12.367 -2.811 1.00 10.66 844 LEU A N 1
ATOM 1456 C CA . LEU A 1 251 ? -1.137 12.373 -1.431 1.00 11.55 844 LEU A CA 1
ATOM 1457 C C . LEU A 1 251 ? -0.032 11.339 -1.235 1.00 11.97 844 LEU A C 1
ATOM 1458 O O . LEU A 1 251 ? -0.124 10.230 -1.745 1.00 10.75 844 LEU A O 1
ATOM 1463 N N . SER A 1 252 ? 1.001 11.702 -0.480 1.00 12.63 845 SER A N 1
ATOM 1464 C CA . SER A 1 252 ? 2.129 10.804 -0.243 1.00 12.81 845 SER A CA 1
ATOM 1465 C C . SER A 1 252 ? 2.043 10.026 1.069 1.00 13.44 845 SER A C 1
ATOM 1466 O O . SER A 1 252 ? 0.984 9.971 1.699 1.00 11.52 845 SER A O 1
ATOM 1469 N N . SER A 1 253 ? 3.171 9.438 1.473 1.00 13.55 846 SER A N 1
ATOM 1470 C CA . SER A 1 253 ? 3.260 8.629 2.687 1.00 12.07 846 SER A CA 1
ATOM 1471 C C . SER A 1 253 ? 2.847 9.369 3.951 1.00 12.32 846 SER A C 1
ATOM 1472 O O . SER A 1 253 ? 3.395 10.420 4.281 1.00 10.90 846 SER A O 1
ATOM 1475 N N . PRO A 1 254 ? 1.878 8.816 4.695 1.00 13.09 847 PRO A N 1
ATOM 1476 C CA . PRO A 1 254 ? 1.463 9.508 5.919 1.00 12.94 847 PRO A CA 1
ATOM 1477 C C . PRO A 1 254 ? 2.256 9.072 7.140 1.00 15.45 847 PRO A C 1
ATOM 1478 O O . PRO A 1 254 ? 2.884 8.007 7.142 1.00 15.40 847 PRO A O 1
ATOM 1482 N N . ARG A 1 255 ? 2.238 9.916 8.167 1.00 12.29 848 ARG A N 1
ATOM 1483 C CA . ARG A 1 255 ? 2.872 9.602 9.434 1.00 12.52 848 ARG A CA 1
ATOM 1484 C C . ARG A 1 255 ? 1.736 9.713 10.453 1.00 14.41 848 ARG A C 1
ATOM 1485 O O . ARG A 1 255 ? 1.119 10.769 10.601 1.00 12.37 848 ARG A O 1
ATOM 1493 N N . LEU A 1 256 ? 1.439 8.622 11.138 1.00 13.79 849 LEU A N 1
ATOM 1494 C CA . LEU A 1 256 ? 0.376 8.653 12.128 1.00 15.32 849 LEU A CA 1
ATOM 1495 C C . LEU A 1 256 ? 0.913 9.126 13.468 1.00 14.85 849 LEU A C 1
ATOM 1496 O O . LEU A 1 256 ? 2.066 8.858 13.813 1.00 16.16 849 LEU A O 1
ATOM 1501 N N . ALA A 1 257 ? 0.081 9.848 14.209 1.00 14.25 850 ALA A N 1
ATOM 1502 C CA . ALA A 1 257 ? 0.472 10.362 15.517 1.00 13.50 850 ALA A CA 1
ATOM 1503 C C . ALA A 1 257 ? -0.462 9.815 16.582 1.00 13.92 850 ALA A C 1
ATOM 1504 O O . ALA A 1 257 ? -1.681 9.786 16.398 1.00 12.00 850 ALA A O 1
ATOM 1506 N N . ASP A 1 258 ? 0.130 9.392 17.693 1.00 13.63 851 ASP A N 1
ATOM 1507 C CA . ASP A 1 258 ? -0.590 8.848 18.838 1.00 16.86 851 ASP A CA 1
ATOM 1508 C C . ASP A 1 258 ? -0.134 9.708 20.010 1.00 17.62 851 ASP A C 1
ATOM 1509 O O . ASP A 1 258 ? 0.911 9.458 20.605 1.00 20.03 851 ASP A O 1
ATOM 1514 N N . ASN A 1 259 ? -0.919 10.724 20.343 1.00 18.89 852 ASN A N 1
ATOM 1515 C CA . ASN A 1 259 ? -0.528 11.648 21.392 1.00 19.55 852 ASN A CA 1
ATOM 1516 C C . ASN A 1 259 ? -0.879 11.351 22.844 1.00 21.60 852 ASN A C 1
ATOM 1517 O O . ASN A 1 259 ? -0.779 12.235 23.695 1.00 22.46 852 ASN A O 1
ATOM 1522 N N . ASN A 1 260 ? -1.285 10.121 23.137 1.00 20.22 853 ASN A N 1
ATOM 1523 C CA . ASN A 1 260 ? -1.589 9.749 24.513 1.00 22.05 853 ASN A CA 1
ATOM 1524 C C . ASN A 1 260 ? -1.026 8.354 24.761 1.00 22.46 853 ASN A C 1
ATOM 1525 O O . ASN A 1 260 ? -1.457 7.645 25.663 1.00 21.85 853 ASN A O 1
ATOM 1530 N N . SER A 1 261 ? -0.064 7.979 23.922 1.00 22.35 854 SER A N 1
ATOM 1531 C CA . SER A 1 261 ? 0.624 6.697 24.003 1.00 25.62 854 SER A CA 1
ATOM 1532 C C . SER A 1 261 ? -0.248 5.497 24.349 1.00 25.91 854 SER A C 1
ATOM 1533 O O . SER A 1 261 ? 0.036 4.783 25.313 1.00 27.05 854 SER A O 1
ATOM 1536 N N . ASP A 1 262 ? -1.305 5.265 23.577 1.00 25.50 855 ASP A N 1
ATOM 1537 C CA . ASP A 1 262 ? -2.168 4.120 23.846 1.00 21.27 855 ASP A CA 1
ATOM 1538 C C . ASP A 1 262 ? -2.241 3.178 22.647 1.00 19.18 855 ASP A C 1
ATOM 1539 O O . ASP A 1 262 ? -3.021 2.230 22.646 1.00 21.04 855 ASP A O 1
ATOM 1544 N N . GLY A 1 263 ? -1.432 3.441 21.626 1.00 17.34 856 GLY A N 1
ATOM 1545 C CA . GLY A 1 263 ? -1.428 2.579 20.458 1.00 16.32 856 GLY A CA 1
ATOM 1546 C C . GLY A 1 263 ? -2.537 2.837 19.452 1.00 17.65 856 GLY A C 1
ATOM 1547 O O . GLY A 1 263 ? -2.657 2.125 18.454 1.00 16.86 856 GLY A O 1
ATOM 1548 N N . VAL A 1 264 ? -3.357 3.849 19.708 1.00 17.75 857 VAL A N 1
ATOM 1549 C CA . VAL A 1 264 ? -4.437 4.187 18.791 1.00 16.95 857 VAL A CA 1
ATOM 1550 C C . VAL A 1 264 ? -4.105 5.519 18.136 1.00 17.03 857 VAL A C 1
ATOM 1551 O O . VAL A 1 264 ? -3.933 6.518 18.824 1.00 17.72 857 VAL A O 1
ATOM 1555 N N . ALA A 1 265 ? -4.012 5.526 16.809 1.00 15.68 858 ALA A N 1
ATOM 1556 C CA . ALA A 1 265 ? -3.682 6.738 16.063 1.00 14.70 858 ALA A CA 1
ATOM 1557 C C . ALA A 1 265 ? -4.708 7.854 16.251 1.00 14.04 858 ALA A C 1
ATOM 1558 O O . ALA A 1 265 ? -5.915 7.628 16.150 1.00 12.38 858 ALA A O 1
ATOM 1560 N N . ASP A 1 266 ? -4.217 9.065 16.505 1.00 12.38 859 ASP A N 1
ATOM 1561 C CA . ASP A 1 266 ? -5.092 10.213 16.715 1.00 12.72 859 ASP A CA 1
ATOM 1562 C C . ASP A 1 266 ? -5.104 11.191 15.549 1.00 13.48 859 ASP A C 1
ATOM 1563 O O . ASP A 1 266 ? -6.146 11.769 15.237 1.00 14.68 859 ASP A O 1
ATOM 1568 N N . TYR A 1 267 ? -3.947 11.373 14.916 1.00 13.13 860 TYR A N 1
ATOM 1569 C CA . TYR A 1 267 ? -3.809 12.266 13.767 1.00 14.31 860 TYR A CA 1
ATOM 1570 C C . TYR A 1 267 ? -2.951 11.583 12.716 1.00 13.11 860 TYR A C 1
ATOM 1571 O O . TYR A 1 267 ? -2.250 10.616 13.001 1.00 13.28 860 TYR A O 1
ATOM 1580 N N . ALA A 1 268 ? -2.990 12.121 11.506 1.00 13.15 861 ALA A N 1
ATOM 1581 C CA . ALA A 1 268 ? -2.176 11.615 10.417 1.00 13.39 861 ALA A CA 1
ATOM 1582 C C . ALA A 1 268 ? -1.637 12.861 9.736 1.00 14.64 861 ALA A C 1
ATOM 1583 O O . ALA A 1 268 ? -2.348 13.859 9.608 1.00 13.83 861 ALA A O 1
ATOM 1585 N N . TYR A 1 269 ? -0.373 12.813 9.338 1.00 13.67 862 TYR A N 1
ATOM 1586 C CA . TYR A 1 269 ? 0.261 13.926 8.646 1.00 13.13 862 TYR A CA 1
ATOM 1587 C C . TYR A 1 269 ? 0.796 13.375 7.332 1.00 13.52 862 TYR A C 1
ATOM 1588 O O . TYR A 1 269 ? 1.383 12.295 7.300 1.00 12.17 862 TYR A O 1
ATOM 1597 N N . ALA A 1 270 ? 0.597 14.113 6.249 1.00 12.07 863 ALA A N 1
ATOM 1598 C CA . ALA A 1 270 ? 1.067 13.657 4.952 1.00 11.50 863 ALA A CA 1
ATOM 1599 C C . ALA A 1 270 ? 1.248 14.813 3.979 1.00 11.41 863 ALA A C 1
ATOM 1600 O O . ALA A 1 270 ? 0.429 15.729 3.930 1.00 11.39 863 ALA A O 1
ATOM 1602 N N . GLY A 1 271 ? 2.330 14.774 3.214 1.00 11.91 864 GLY A N 1
ATOM 1603 C CA . GLY A 1 271 ? 2.556 15.815 2.230 1.00 13.07 864 GLY A CA 1
ATOM 1604 C C . GLY A 1 271 ? 1.954 15.342 0.921 1.00 13.77 864 GLY A C 1
ATOM 1605 O O . GLY A 1 271 ? 1.499 14.196 0.824 1.00 11.85 864 GLY A O 1
ATOM 1606 N N . ASP A 1 272 ? 1.916 16.212 -0.083 1.00 13.22 865 ASP A N 1
ATOM 1607 C CA . ASP A 1 272 ? 1.375 15.818 -1.373 1.00 11.91 865 ASP A CA 1
ATOM 1608 C C . ASP A 1 272 ? 2.285 16.317 -2.500 1.00 12.95 865 ASP A C 1
ATOM 1609 O O . ASP A 1 272 ? 3.290 16.986 -2.243 1.00 11.28 865 ASP A O 1
ATOM 1614 N N . LEU A 1 273 ? 1.948 15.973 -3.738 1.00 12.55 866 LEU A N 1
ATOM 1615 C CA . LEU A 1 273 ? 2.749 16.383 -4.885 1.00 15.82 866 LEU A CA 1
ATOM 1616 C C . LEU A 1 273 ? 2.798 17.893 -5.038 1.00 14.98 866 LEU A C 1
ATOM 1617 O O . LEU A 1 273 ? 3.700 18.427 -5.676 1.00 15.02 866 LEU A O 1
ATOM 1622 N N . GLN A 1 274 ? 1.829 18.580 -4.443 1.00 14.64 867 GLN A N 1
ATOM 1623 C CA . GLN A 1 274 ? 1.768 20.035 -4.530 1.00 13.25 867 GLN A CA 1
ATOM 1624 C C . GLN A 1 274 ? 2.592 20.744 -3.474 1.00 13.83 867 GLN A C 1
ATOM 1625 O O . GLN A 1 274 ? 2.694 21.972 -3.481 1.00 16.49 867 GLN A O 1
ATOM 1631 N N . GLY A 1 275 ? 3.176 19.973 -2.565 1.00 12.70 868 GLY A N 1
ATOM 1632 C CA . GLY A 1 275 ? 3.985 20.561 -1.517 1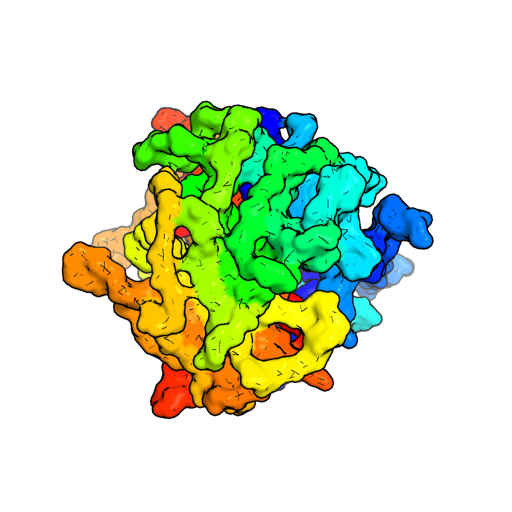.00 11.22 868 GLY A CA 1
ATOM 1633 C C . GLY A 1 275 ? 3.211 20.919 -0.267 1.00 12.75 868 GLY A C 1
ATOM 1634 O O . GLY A 1 275 ? 3.750 21.555 0.640 1.00 14.57 868 GLY A O 1
ATOM 1635 N N . ASN A 1 276 ? 1.944 20.528 -0.204 1.00 11.97 869 ASN A N 1
ATOM 1636 C CA . ASN A 1 276 ? 1.145 20.825 0.977 1.00 11.55 869 ASN A CA 1
ATOM 1637 C C . ASN A 1 276 ? 1.373 19.748 2.027 1.00 12.71 869 ASN A C 1
ATOM 1638 O O . ASN A 1 276 ? 1.396 18.565 1.703 1.00 13.21 869 ASN A O 1
ATOM 1643 N N . LEU A 1 277 ? 1.551 20.156 3.280 1.00 12.40 870 LEU A N 1
ATOM 1644 C CA . LEU A 1 277 ? 1.726 19.193 4.364 1.00 13.48 870 LEU A CA 1
ATOM 1645 C C . LEU A 1 277 ? 0.375 19.194 5.074 1.00 12.71 870 LEU A C 1
ATOM 1646 O O . LEU A 1 277 ? 0.021 20.150 5.771 1.00 12.92 870 LEU A O 1
ATOM 1651 N N . TRP A 1 278 ? -0.385 18.125 4.885 1.00 11.97 871 TRP A N 1
ATOM 1652 C CA . TRP A 1 278 ? -1.711 18.033 5.476 1.00 12.51 871 TRP A CA 1
ATOM 1653 C C . TRP A 1 278 ? -1.764 17.290 6.796 1.00 13.46 871 TRP A C 1
ATOM 1654 O O . TRP A 1 278 ? -0.945 16.417 7.054 1.00 12.13 871 TRP A O 1
ATOM 1665 N N . ARG A 1 279 ? -2.723 17.661 7.639 1.00 12.78 872 ARG A N 1
ATOM 1666 C CA . ARG A 1 279 ? -2.940 16.927 8.872 1.00 12.09 872 ARG A CA 1
ATOM 1667 C C . ARG A 1 279 ? -4.396 16.502 8.792 1.00 13.14 872 ARG A C 1
ATOM 1668 O O . ARG A 1 279 ? -5.236 17.214 8.225 1.00 10.50 872 ARG A O 1
ATOM 1676 N N . PHE A 1 280 ? -4.686 15.335 9.348 1.00 10.88 873 PHE A N 1
ATOM 1677 C CA . PHE A 1 280 ? -6.029 14.792 9.347 1.00 11.51 873 PHE A CA 1
ATOM 1678 C C . PHE A 1 280 ? -6.357 14.426 10.783 1.00 12.80 873 PHE A C 1
ATOM 1679 O O . PHE A 1 280 ? -5.516 13.875 11.489 1.00 13.55 873 PHE A O 1
ATOM 1687 N N . ASP A 1 281 ? -7.566 14.761 11.219 1.00 14.20 874 ASP A N 1
ATOM 1688 C CA . ASP A 1 281 ? -8.009 14.436 12.564 1.00 14.57 874 ASP A CA 1
ATOM 1689 C C . ASP A 1 281 ? -8.635 13.055 12.475 1.00 15.98 874 ASP A C 1
ATOM 1690 O O . ASP A 1 281 ? -9.614 12.863 11.750 1.00 15.73 874 ASP A O 1
ATOM 1695 N N . LEU A 1 282 ? -8.067 12.093 13.194 1.00 14.45 875 LEU A N 1
ATOM 1696 C CA . LEU A 1 282 ? -8.607 10.745 13.181 1.00 16.67 875 LEU A CA 1
ATOM 1697 C C . LEU A 1 282 ? -9.282 10.477 14.520 1.00 17.62 875 LEU A C 1
ATOM 1698 O O . LEU A 1 282 ? -9.129 9.408 15.104 1.00 16.70 875 LEU A O 1
ATOM 1703 N N . ILE A 1 283 ? -10.016 11.478 15.000 1.00 19.85 876 ILE A N 1
ATOM 1704 C CA . ILE A 1 283 ? -10.765 11.393 16.256 1.00 21.72 876 ILE A CA 1
ATOM 1705 C C . ILE A 1 283 ? -12.161 11.974 16.015 1.00 23.59 876 ILE A C 1
ATOM 1706 O O . ILE A 1 283 ? -12.388 12.660 15.017 1.00 22.86 876 ILE A O 1
ATOM 1711 N N . ALA A 1 284 ? -13.087 11.705 16.928 1.00 27.27 877 ALA A N 1
ATOM 1712 C CA . ALA A 1 284 ? -14.459 12.188 16.796 1.00 32.04 877 ALA A CA 1
ATOM 1713 C C . ALA A 1 284 ? -14.595 13.710 16.800 1.00 36.21 877 ALA A C 1
ATOM 1714 O O . ALA A 1 284 ? -13.712 14.425 17.273 1.00 36.51 877 ALA A O 1
ATOM 1716 N N . GLY A 1 285 ? -15.715 14.193 16.264 1.00 42.35 878 GLY A N 1
ATOM 1717 C CA . GLY A 1 285 ? -15.977 15.622 16.217 1.00 49.40 878 GLY A CA 1
ATOM 1718 C C . GLY A 1 285 ? -15.947 16.221 17.610 1.00 53.73 878 GLY A C 1
ATOM 1719 O O . GLY A 1 285 ? -15.161 17.128 17.884 1.00 54.64 878 GLY A O 1
ATOM 1720 N N . LYS A 1 286 ? -16.808 15.719 18.492 1.00 57.46 879 LYS A N 1
ATOM 1721 C CA . LYS A 1 286 ? -16.840 16.198 19.869 1.00 60.69 879 LYS A CA 1
ATOM 1722 C C . LYS A 1 286 ? -15.510 15.813 20.495 1.00 62.89 879 LYS A C 1
ATOM 1723 O O . LYS A 1 286 ? -14.612 15.324 19.811 1.00 63.51 879 LYS A O 1
ATOM 1729 N N . VAL A 1 287 ? -15.389 16.027 21.798 1.00 66.01 880 VAL A N 1
ATOM 1730 C CA . VAL A 1 287 ? -14.165 15.693 22.515 1.00 68.37 880 VAL A CA 1
ATOM 1731 C C . VAL A 1 287 ? -14.528 15.339 23.948 1.00 69.89 880 VAL A C 1
ATOM 1732 O O . VAL A 1 287 ? -15.705 15.322 24.309 1.00 70.61 880 VAL A O 1
ATOM 1736 N N . ASN A 1 288 ? -13.513 15.051 24.756 1.00 71.44 881 ASN A N 1
ATOM 1737 C CA . ASN A 1 288 ? -13.719 14.732 26.162 1.00 72.49 881 ASN A CA 1
ATOM 1738 C C . ASN A 1 288 ? -12.832 15.689 26.947 1.00 72.36 881 ASN A C 1
ATOM 1739 O O . ASN A 1 288 ? -12.651 15.547 28.155 1.00 72.46 881 ASN A O 1
ATOM 1744 N N . GLN A 1 289 ? -12.279 16.656 26.220 1.00 72.04 882 GLN A N 1
ATOM 1745 C CA . GLN A 1 289 ? -11.416 17.703 26.762 1.00 71.70 882 GLN A CA 1
ATOM 1746 C C . GLN A 1 289 ? -10.298 17.271 27.708 1.00 70.08 882 GLN A C 1
ATOM 1747 O O . GLN A 1 289 ? -9.123 17.488 27.414 1.00 69.90 882 GLN A O 1
ATOM 1753 N N . ASP A 1 290 ? -10.654 16.682 28.846 1.00 68.04 883 ASP A N 1
ATOM 1754 C CA . ASP A 1 290 ? -9.652 16.233 29.810 1.00 65.82 883 ASP A CA 1
ATOM 1755 C C . ASP A 1 290 ? -8.699 15.231 29.164 1.00 62.64 883 ASP A C 1
ATOM 1756 O O . ASP A 1 290 ? -7.503 15.219 29.459 1.00 62.51 883 ASP A O 1
ATOM 1761 N N . ASP A 1 291 ? -9.237 14.385 28.290 1.00 58.43 884 ASP A N 1
ATOM 1762 C CA . ASP A 1 291 ? -8.430 13.411 27.564 1.00 53.27 884 ASP A CA 1
ATOM 1763 C C . ASP A 1 291 ? -9.121 13.190 26.219 1.00 48.31 884 ASP A C 1
ATOM 1764 O O . ASP A 1 291 ? -9.764 12.170 25.980 1.00 48.20 884 ASP A O 1
ATOM 1769 N N . PRO A 1 292 ? -8.990 14.176 25.319 1.00 43.35 885 PRO A N 1
ATOM 1770 C CA . PRO A 1 292 ? -9.556 14.221 23.966 1.00 38.14 885 PRO A CA 1
ATOM 1771 C C . PRO A 1 292 ? -9.216 13.009 23.099 1.00 32.22 885 PRO A C 1
ATOM 1772 O O . PRO A 1 292 ? -9.829 12.785 22.055 1.00 30.07 885 PRO A O 1
ATOM 1776 N N . PHE A 1 293 ? -8.239 12.230 23.542 1.00 26.62 886 PHE A N 1
ATOM 1777 C CA . PHE A 1 293 ? -7.809 11.054 22.803 1.00 24.24 886 PHE A CA 1
ATOM 1778 C C . PHE A 1 293 ? -8.368 9.783 23.424 1.00 22.90 886 PHE A C 1
ATOM 1779 O O . PHE A 1 293 ? -7.882 8.686 23.165 1.00 19.46 886 PHE A O 1
ATOM 1787 N N . SER A 1 294 ? -9.403 9.946 24.240 1.00 22.86 887 SER A N 1
ATOM 1788 C CA . SER A 1 294 ? -10.046 8.821 24.900 1.00 23.24 887 SER A CA 1
ATOM 1789 C C . SER A 1 294 ? -10.585 7.819 23.886 1.00 21.95 887 SER A C 1
ATOM 1790 O O . SER A 1 294 ? -11.007 8.187 22.791 1.00 21.06 887 SER A O 1
ATOM 1793 N N . ARG A 1 295 ? -10.570 6.548 24.269 1.00 23.09 888 ARG A N 1
ATOM 1794 C CA . ARG A 1 295 ? -11.072 5.482 23.415 1.00 24.20 888 ARG A CA 1
ATOM 1795 C C . ARG A 1 295 ? -12.518 5.151 23.772 1.00 24.15 888 ARG A C 1
ATOM 1796 O O . ARG A 1 295 ? -13.183 4.389 23.071 1.00 24.75 888 ARG A O 1
ATOM 1804 N N . ALA A 1 296 ? -12.986 5.733 24.869 1.00 24.60 889 ALA A N 1
ATOM 1805 C CA . ALA A 1 296 ? -14.333 5.504 25.382 1.00 24.23 889 ALA A CA 1
ATOM 1806 C C . ALA A 1 296 ? -15.428 5.383 24.331 1.00 25.38 889 ALA A C 1
ATOM 1807 O O . ALA A 1 296 ? -16.253 4.473 24.397 1.00 27.20 889 ALA A O 1
ATOM 1809 N N . ASN A 1 297 ? -15.446 6.293 23.366 1.00 25.11 890 ASN A N 1
ATOM 1810 C CA . ASN A 1 297 ? -16.474 6.251 22.335 1.00 25.62 890 ASN A CA 1
ATOM 1811 C C . ASN A 1 297 ? -16.011 5.627 21.028 1.00 23.09 890 ASN A C 1
ATOM 1812 O O . ASN A 1 297 ? -16.650 5.813 19.996 1.00 23.16 890 ASN A O 1
ATOM 1817 N N . ASP A 1 298 ? -14.908 4.888 21.054 1.00 21.40 891 ASP A N 1
ATOM 1818 C CA . ASP A 1 298 ? -14.436 4.268 19.820 1.00 21.54 891 ASP A CA 1
ATOM 1819 C C . ASP A 1 298 ? -15.496 3.352 19.231 1.00 20.92 891 ASP A C 1
ATOM 1820 O O . ASP A 1 298 ? -16.185 2.629 19.953 1.00 18.53 891 ASP A O 1
ATOM 1825 N N . GLY A 1 299 ? -15.623 3.397 17.910 1.00 20.50 892 GLY A N 1
ATOM 1826 C CA . GLY A 1 299 ? -16.599 2.574 17.231 1.00 19.54 892 GLY A CA 1
ATOM 1827 C C . GLY A 1 299 ? -16.666 2.936 15.762 1.00 21.10 892 GLY A C 1
ATOM 1828 O O . GLY A 1 299 ? -16.105 3.951 15.341 1.00 19.37 892 GLY A O 1
ATOM 1829 N N . PRO A 1 300 ? -17.369 2.131 14.954 1.00 22.57 893 PRO A N 1
ATOM 1830 C CA . PRO A 1 300 ? -17.486 2.393 13.517 1.00 22.02 893 PRO A CA 1
ATOM 1831 C C . PRO A 1 300 ? -17.991 3.788 13.165 1.00 23.50 893 PRO A C 1
ATOM 1832 O O . PRO A 1 300 ? -17.617 4.344 12.134 1.00 25.89 893 PRO A O 1
ATOM 1836 N N . ALA A 1 301 ? -18.817 4.361 14.032 1.00 22.81 894 ALA A N 1
ATOM 1837 C CA . ALA A 1 301 ? -19.374 5.687 13.795 1.00 23.36 894 ALA A CA 1
ATOM 1838 C C . ALA A 1 301 ? -18.323 6.797 13.765 1.00 23.83 894 ALA A C 1
ATOM 1839 O O . ALA A 1 301 ? -18.465 7.774 13.030 1.00 24.64 894 ALA A O 1
ATOM 1841 N N . VAL A 1 302 ? -17.273 6.656 14.564 1.00 22.96 895 VAL A N 1
ATOM 1842 C CA . VAL A 1 302 ? -16.231 7.677 14.612 1.00 21.69 895 VAL A CA 1
ATOM 1843 C C . VAL A 1 302 ? -15.602 7.929 13.238 1.00 21.47 895 VAL A C 1
ATOM 1844 O O . VAL A 1 302 ? -15.094 9.020 12.969 1.00 21.44 895 VAL A O 1
ATOM 1848 N N . ALA A 1 303 ? -15.649 6.922 12.371 1.00 19.70 896 ALA A N 1
ATOM 1849 C CA . ALA A 1 303 ? -15.067 7.040 11.040 1.00 20.49 896 ALA A CA 1
ATOM 1850 C C . ALA A 1 303 ? -15.625 8.228 10.266 1.00 20.29 896 ALA A C 1
ATOM 1851 O O . ALA A 1 303 ? -14.881 8.924 9.575 1.00 18.54 896 ALA A O 1
ATOM 1853 N N . SER A 1 304 ? -16.927 8.467 10.388 1.00 20.97 897 SER A N 1
ATOM 1854 C CA . SER A 1 304 ? -17.557 9.581 9.687 1.00 23.16 897 SER A CA 1
ATOM 1855 C C . SER A 1 304 ? -17.094 10.922 10.239 1.00 22.40 897 SER A C 1
ATOM 1856 O O . SER A 1 304 ? -17.240 11.955 9.583 1.00 23.19 897 SER A O 1
ATOM 1859 N N . SER A 1 305 ? -16.536 10.908 11.444 1.00 22.31 898 SER A N 1
ATOM 1860 C CA . SER A 1 305 ? -16.037 12.135 12.056 1.00 22.13 898 SER A CA 1
ATOM 1861 C C . SER A 1 305 ? -14.619 12.469 11.609 1.00 21.00 898 SER A C 1
ATOM 1862 O O . SER A 1 305 ? -14.179 13.602 11.777 1.00 22.13 898 SER A O 1
ATOM 1865 N N . PHE A 1 306 ? -13.894 11.493 11.065 1.00 18.85 899 PHE A N 1
ATOM 1866 C CA . PHE A 1 306 ? -12.530 11.756 10.601 1.00 19.12 899 PHE A CA 1
ATOM 1867 C C . PHE A 1 306 ? -12.623 12.925 9.621 1.00 18.65 899 PHE A C 1
ATOM 1868 O O . PHE A 1 306 ? -13.609 13.049 8.904 1.00 19.35 899 PHE A O 1
ATOM 1876 N N . ARG A 1 307 ? -11.606 13.780 9.588 1.00 18.42 900 ARG A N 1
ATOM 1877 C CA . ARG A 1 307 ? -11.652 14.948 8.715 1.00 18.47 900 ARG A CA 1
ATOM 1878 C C . ARG A 1 307 ? -10.273 15.556 8.502 1.00 17.77 900 ARG A C 1
ATOM 1879 O O . ARG A 1 307 ? -9.351 15.313 9.281 1.00 15.72 900 ARG A O 1
ATOM 1887 N N . VAL A 1 308 ? -10.139 16.349 7.442 1.00 15.57 901 VAL A N 1
ATOM 1888 C CA . VAL A 1 308 ? -8.885 17.027 7.190 1.00 15.47 901 VAL A CA 1
ATOM 1889 C C . VAL A 1 308 ? -8.859 18.062 8.308 1.00 16.74 901 VAL A C 1
ATOM 1890 O O . VAL A 1 308 ? -9.881 18.685 8.597 1.00 15.93 901 VAL A O 1
ATOM 1894 N N . SER A 1 309 ? -7.704 18.232 8.941 1.00 15.30 902 SER A N 1
ATOM 1895 C CA . SER A 1 309 ? -7.564 19.169 10.045 1.00 15.37 902 SER A CA 1
ATOM 1896 C C . SER A 1 309 ? -7.575 20.624 9.594 1.00 15.76 902 SER A C 1
ATOM 1897 O O . SER A 1 309 ? -7.561 20.921 8.404 1.00 15.48 902 SER A O 1
ATOM 1900 N N . PHE A 1 310 ? -7.614 21.529 10.566 1.00 15.71 903 PHE A N 1
ATOM 1901 C CA . PHE A 1 310 ? -7.549 22.953 10.282 1.00 16.29 903 PHE A CA 1
ATOM 1902 C C . PHE A 1 310 ? -8.586 23.437 9.274 1.00 16.89 903 PHE A C 1
ATOM 1903 O O . PHE A 1 310 ? -8.318 24.357 8.500 1.00 17.89 903 PHE A O 1
ATOM 1911 N N . GLY A 1 311 ? -9.756 22.810 9.276 1.00 17.44 904 GLY A N 1
ATOM 1912 C CA . GLY A 1 311 ? -10.812 23.208 8.362 1.00 16.41 904 GLY A CA 1
ATOM 1913 C C . GLY A 1 311 ? -10.509 22.982 6.895 1.00 16.82 904 GLY A C 1
ATOM 1914 O O . GLY A 1 311 ? -11.198 23.519 6.027 1.00 16.97 904 GLY A O 1
ATOM 1915 N N . GLY A 1 312 ? -9.490 22.184 6.598 1.00 16.80 905 GLY A N 1
ATOM 1916 C CA . GLY A 1 312 ? -9.157 21.944 5.204 1.00 15.72 905 GLY A CA 1
ATOM 1917 C C . GLY A 1 312 ? -7.919 22.707 4.770 1.00 15.82 905 GLY A C 1
ATOM 1918 O O . GLY A 1 312 ? -7.496 22.620 3.621 1.00 16.16 905 GLY A O 1
ATOM 1919 N N . GLN A 1 313 ? -7.347 23.473 5.692 1.00 15.22 906 GLN A N 1
ATOM 1920 C CA . GLN A 1 313 ? -6.138 24.233 5.411 1.00 15.78 906 GLN A CA 1
ATOM 1921 C C . GLN A 1 313 ? -4.945 23.340 5.735 1.00 16.39 906 GLN A C 1
ATOM 1922 O O . GLN A 1 313 ? -4.957 22.621 6.734 1.00 16.30 906 GLN A O 1
ATOM 1928 N N . PRO A 1 314 ? -3.901 23.368 4.895 1.00 16.94 907 PRO A N 1
ATOM 1929 C CA . PRO A 1 314 ? -2.734 22.528 5.179 1.00 15.94 907 PRO A CA 1
ATOM 1930 C C . PRO A 1 314 ? -1.901 23.172 6.282 1.00 16.68 907 PRO A C 1
ATOM 1931 O O . PRO A 1 314 ? -1.938 24.392 6.469 1.00 16.04 907 PRO A O 1
ATOM 1935 N N . LEU A 1 315 ? -1.165 22.357 7.028 1.00 15.67 908 LEU A N 1
ATOM 1936 C CA . LEU A 1 315 ? -0.322 22.886 8.093 1.00 14.35 908 LEU A CA 1
ATOM 1937 C C . LEU A 1 315 ? 0.702 23.830 7.476 1.00 13.29 908 LEU A C 1
ATOM 1938 O O . LEU A 1 315 ? 1.095 24.830 8.081 1.00 12.78 908 LEU A O 1
ATOM 1943 N N . TYR A 1 316 ? 1.120 23.499 6.259 1.00 13.97 909 TYR A N 1
ATOM 1944 C CA . TYR A 1 316 ? 2.142 24.264 5.560 1.00 13.79 909 TYR A CA 1
ATOM 1945 C C . TYR A 1 316 ? 2.130 23.933 4.062 1.00 14.38 909 TYR A C 1
ATOM 1946 O O . TYR A 1 316 ? 1.642 22.877 3.653 1.00 12.84 909 TYR A O 1
ATOM 1955 N N . SER A 1 317 ? 2.644 24.851 3.248 1.00 13.93 910 SER A N 1
ATOM 1956 C CA . SER A 1 317 ? 2.746 24.641 1.803 1.00 13.22 910 SER A CA 1
ATOM 1957 C C . SER A 1 317 ? 4.184 24.981 1.432 1.00 15.18 910 SER A C 1
ATOM 1958 O O . SER A 1 317 ? 4.601 26.141 1.505 1.00 15.83 910 SER A O 1
ATOM 1961 N N . ALA A 1 318 ? 4.934 23.955 1.045 1.00 13.97 911 ALA A N 1
ATOM 1962 C CA . ALA A 1 318 ? 6.342 24.089 0.698 1.00 15.25 911 ALA A CA 1
ATOM 1963 C C . ALA A 1 318 ? 6.648 24.647 -0.688 1.00 15.25 911 ALA A C 1
ATOM 1964 O O . ALA A 1 318 ? 6.200 24.113 -1.701 1.00 15.06 911 ALA A O 1
ATOM 1966 N N . VAL A 1 319 ? 7.429 25.723 -0.711 1.00 16.17 912 VAL A N 1
ATOM 1967 C CA . VAL A 1 319 ? 7.862 26.355 -1.951 1.00 16.12 912 VAL A CA 1
ATOM 1968 C C . VAL A 1 319 ? 9.346 26.664 -1.797 1.00 16.04 912 VAL A C 1
ATOM 1969 O O . VAL A 1 319 ? 9.819 26.931 -0.686 1.00 16.79 912 VAL A O 1
ATOM 1973 N N . ASP A 1 320 ? 10.091 26.615 -2.896 1.00 16.96 913 ASP A N 1
ATOM 1974 C CA . ASP A 1 320 ? 11.514 26.907 -2.818 1.00 19.45 913 ASP A CA 1
ATOM 1975 C C . ASP A 1 320 ? 11.743 28.396 -2.577 1.00 21.02 913 ASP A C 1
ATOM 1976 O O . ASP A 1 320 ? 10.799 29.145 -2.295 1.00 20.82 913 ASP A O 1
ATOM 1981 N N . SER A 1 321 ? 13.004 28.808 -2.685 1.00 22.92 914 SER A N 1
ATOM 1982 C CA . SER A 1 321 ? 13.414 30.197 -2.483 1.00 26.15 914 SER A CA 1
ATOM 1983 C C . SER A 1 321 ? 12.703 31.143 -3.443 1.00 25.36 914 SER A C 1
ATOM 1984 O O . SER A 1 321 ? 12.355 32.261 -3.076 1.00 26.33 914 SER A O 1
ATOM 1987 N N . ALA A 1 322 ? 12.500 30.688 -4.675 1.00 24.33 915 ALA A N 1
ATOM 1988 C CA . ALA A 1 322 ? 11.851 31.499 -5.700 1.00 24.98 915 ALA A CA 1
ATOM 1989 C C . ALA A 1 322 ? 10.328 31.485 -5.606 1.00 25.64 915 ALA A C 1
ATOM 1990 O O . ALA A 1 322 ? 9.656 32.263 -6.281 1.00 28.30 915 ALA A O 1
ATOM 1992 N N . GLY A 1 323 ? 9.784 30.599 -4.777 1.00 24.08 916 GLY A N 1
ATOM 1993 C CA . GLY A 1 323 ? 8.343 30.533 -4.625 1.00 22.02 916 GLY A CA 1
ATOM 1994 C C . GLY A 1 323 ? 7.661 29.400 -5.367 1.00 21.17 916 GLY A C 1
ATOM 1995 O O . GLY A 1 323 ? 6.436 29.331 -5.393 1.00 23.67 916 GLY A O 1
ATOM 1996 N N . ALA A 1 324 ? 8.445 28.515 -5.973 1.00 21.14 917 ALA A N 1
ATOM 1997 C CA . ALA A 1 324 ? 7.900 27.381 -6.714 1.00 20.03 917 ALA A CA 1
ATOM 1998 C C . ALA A 1 324 ? 7.607 26.216 -5.771 1.00 19.61 917 ALA A C 1
ATOM 1999 O O . ALA A 1 324 ? 8.406 25.905 -4.883 1.00 17.93 917 ALA A O 1
ATOM 2001 N N . ALA A 1 325 ? 6.457 25.581 -5.976 1.00 17.81 918 ALA A N 1
ATOM 2002 C CA . ALA A 1 325 ? 6.009 24.455 -5.163 1.00 17.31 918 ALA A CA 1
ATOM 2003 C C . ALA A 1 325 ? 7.016 23.316 -5.131 1.00 17.42 918 ALA A C 1
ATOM 2004 O O . ALA A 1 325 ? 7.624 22.997 -6.142 1.00 18.86 918 ALA A O 1
ATOM 2006 N N . GLN A 1 326 ? 7.174 22.696 -3.965 1.00 16.92 919 GLN A N 1
ATOM 2007 C CA . GLN A 1 326 ? 8.095 21.574 -3.795 1.00 15.37 919 GLN A CA 1
ATOM 2008 C C . GLN A 1 326 ? 7.311 20.330 -3.397 1.00 15.55 919 GLN A C 1
ATOM 2009 O O . GLN A 1 326 ? 6.720 20.285 -2.322 1.00 13.58 919 GLN A O 1
ATOM 2015 N N . ALA A 1 327 ? 7.319 19.320 -4.255 1.00 15.72 920 ALA A N 1
ATOM 2016 C CA . ALA A 1 327 ? 6.605 18.087 -3.967 1.00 16.27 920 ALA A CA 1
ATOM 2017 C C . ALA A 1 327 ? 7.163 17.415 -2.720 1.00 16.36 920 ALA A C 1
ATOM 2018 O O . ALA A 1 327 ? 8.360 17.504 -2.433 1.00 15.85 920 ALA A O 1
ATOM 2020 N N . ILE A 1 328 ? 6.285 16.751 -1.979 1.00 15.59 921 ILE A N 1
ATOM 2021 C CA . ILE A 1 328 ? 6.682 16.018 -0.784 1.00 15.44 921 ILE A CA 1
ATOM 2022 C C . ILE A 1 328 ? 6.334 14.564 -1.045 1.00 16.81 921 ILE A C 1
ATOM 2023 O O . ILE A 1 328 ? 5.177 14.237 -1.338 1.00 15.07 921 ILE A O 1
ATOM 2028 N N . THR A 1 329 ? 7.344 13.704 -0.946 1.00 15.25 922 THR A N 1
ATOM 2029 C CA . THR A 1 329 ? 7.195 12.279 -1.186 1.00 14.35 922 THR A CA 1
ATOM 2030 C C . THR A 1 329 ? 7.292 11.483 0.107 1.00 15.35 922 THR A C 1
ATOM 2031 O O . THR A 1 329 ? 6.464 10.615 0.380 1.00 12.31 922 THR A O 1
ATOM 2035 N N . ALA A 1 330 ? 8.319 11.784 0.893 1.00 12.28 923 ALA A N 1
ATOM 2036 C CA . ALA A 1 330 ? 8.561 11.085 2.142 1.00 12.84 923 ALA A CA 1
ATOM 2037 C C . ALA A 1 330 ? 7.581 11.453 3.238 1.00 13.43 923 ALA A C 1
ATOM 2038 O O . ALA A 1 330 ? 7.023 12.552 3.257 1.00 9.68 923 ALA A O 1
ATOM 2040 N N . ALA A 1 331 ? 7.389 10.516 4.160 1.00 13.38 924 ALA A N 1
ATOM 2041 C CA . ALA A 1 331 ? 6.504 10.723 5.289 1.00 12.05 924 ALA A CA 1
ATOM 2042 C C . ALA A 1 331 ? 7.138 11.721 6.241 1.00 11.28 924 ALA A C 1
ATOM 2043 O O . ALA A 1 331 ? 8.365 11.831 6.313 1.00 11.40 924 ALA A O 1
ATOM 2045 N N . PRO A 1 332 ? 6.307 12.475 6.974 1.00 10.20 925 PRO A N 1
ATOM 2046 C CA . PRO A 1 332 ? 6.814 13.452 7.933 1.00 12.25 925 PRO A CA 1
ATOM 2047 C C . PRO A 1 332 ? 7.256 12.663 9.165 1.00 13.41 925 PRO A C 1
ATOM 2048 O O . PRO A 1 332 ? 6.973 11.465 9.273 1.00 11.63 925 PRO A O 1
ATOM 2052 N N . SER A 1 333 ? 7.965 13.334 10.067 1.00 11.53 926 SER A N 1
ATOM 2053 C CA . SER A 1 333 ? 8.408 12.749 11.329 1.00 12.78 926 SER A CA 1
ATOM 2054 C C . SER A 1 333 ? 7.961 13.769 12.360 1.00 12.47 926 SER A C 1
ATOM 2055 O O . SER A 1 333 ? 7.919 14.959 12.064 1.00 12.85 926 SER A O 1
ATOM 2058 N N . LEU A 1 334 ? 7.624 13.314 13.559 1.00 13.25 927 LEU A N 1
ATOM 2059 C CA . LEU A 1 334 ? 7.147 14.222 14.597 1.00 16.05 927 LEU A CA 1
ATOM 2060 C C . LEU A 1 334 ? 8.008 14.194 15.846 1.00 15.95 927 LEU A C 1
ATOM 2061 O O . LEU A 1 334 ? 8.407 13.126 16.308 1.00 16.36 927 LEU A O 1
ATOM 2066 N N . VAL A 1 335 ? 8.297 15.374 16.387 1.00 13.52 928 VAL A N 1
ATOM 2067 C CA . VAL A 1 335 ? 9.090 15.476 17.608 1.00 14.94 928 VAL A CA 1
ATOM 2068 C C . VAL A 1 335 ? 8.366 16.454 18.529 1.00 13.61 928 VAL A C 1
ATOM 2069 O O . VAL A 1 335 ? 7.962 17.531 18.093 1.00 11.05 928 VAL A O 1
ATOM 2073 N N . ARG A 1 336 ? 8.183 16.078 19.792 1.00 14.31 929 ARG A N 1
ATOM 2074 C CA . ARG A 1 336 ? 7.506 16.964 20.733 1.00 17.16 929 ARG A CA 1
ATOM 2075 C C . ARG A 1 336 ? 8.279 18.279 20.831 1.00 17.05 929 ARG A C 1
ATOM 2076 O O . ARG A 1 336 ? 9.503 18.283 20.954 1.00 16.39 929 ARG A O 1
ATOM 2084 N N . HIS A 1 337 ? 7.566 19.395 20.768 1.00 17.30 930 HIS A N 1
ATOM 2085 C CA . HIS A 1 337 ? 8.218 20.693 20.865 1.00 18.85 930 HIS A CA 1
ATOM 2086 C C . HIS A 1 337 ? 8.922 20.825 22.224 1.00 20.64 930 HIS A C 1
ATOM 2087 O O . HIS A 1 337 ? 8.469 20.268 23.223 1.00 21.18 930 HIS A O 1
ATOM 2094 N N . PRO A 1 338 ? 10.055 21.544 22.269 1.00 21.91 931 PRO A N 1
ATOM 2095 C CA . PRO A 1 338 ? 10.807 21.734 23.517 1.00 23.89 931 PRO A CA 1
ATOM 2096 C C . PRO A 1 338 ? 9.981 22.267 24.688 1.00 24.00 931 PRO A C 1
ATOM 2097 O O . PRO A 1 338 ? 10.262 21.949 25.840 1.00 26.61 931 PRO A O 1
ATOM 2101 N N . THR A 1 339 ? 8.971 23.080 24.394 1.00 25.13 932 THR A N 1
ATOM 2102 C CA . THR A 1 339 ? 8.117 23.651 25.439 1.00 25.12 932 THR A CA 1
ATOM 2103 C C . THR A 1 339 ? 7.053 22.662 25.888 1.00 26.87 932 THR A C 1
ATOM 2104 O O . THR A 1 339 ? 6.305 22.928 26.829 1.00 26.79 932 THR A O 1
ATOM 2108 N N . ARG A 1 340 ? 6.988 21.528 25.200 1.00 26.23 933 ARG A N 1
ATOM 2109 C CA . ARG A 1 340 ? 6.017 20.482 25.486 1.00 27.10 933 ARG A CA 1
ATOM 2110 C C . ARG A 1 340 ? 4.622 20.834 24.987 1.00 26.10 933 ARG A C 1
ATOM 2111 O O . ARG A 1 340 ? 3.664 20.094 25.216 1.00 27.43 933 ARG A O 1
ATOM 2119 N N . LYS A 1 341 ? 4.504 21.968 24.308 1.00 23.20 934 LYS A N 1
ATOM 2120 C CA . LYS A 1 341 ? 3.225 22.350 23.730 1.00 23.13 934 LYS A CA 1
ATOM 2121 C C . LYS A 1 341 ? 3.289 22.062 22.235 1.00 20.97 934 LYS A C 1
ATOM 2122 O O . LYS A 1 341 ? 4.100 22.651 21.518 1.00 19.04 934 LYS A O 1
ATOM 2128 N N . GLY A 1 342 ? 2.440 21.158 21.764 1.00 19.35 935 GLY A N 1
ATOM 2129 C CA . GLY A 1 342 ? 2.435 20.846 20.349 1.00 17.17 935 GLY A CA 1
ATOM 2130 C C . GLY A 1 342 ? 3.630 20.024 19.902 1.00 18.05 935 GLY A C 1
ATOM 2131 O O . GLY A 1 342 ? 4.412 19.524 20.722 1.00 15.22 935 GLY A O 1
ATOM 2132 N N . TYR A 1 343 ? 3.770 19.883 18.590 1.00 15.39 936 TYR A N 1
ATOM 2133 C CA . TYR A 1 343 ? 4.854 19.095 18.023 1.00 16.27 936 TYR A CA 1
ATOM 2134 C C . TYR A 1 343 ? 5.495 19.774 16.833 1.00 14.70 936 TYR A C 1
ATOM 2135 O O . TYR A 1 343 ? 4.873 20.589 16.152 1.00 15.48 936 TYR A O 1
ATOM 2144 N N . ILE A 1 344 ? 6.750 19.426 16.589 1.00 13.00 937 ILE A N 1
ATOM 2145 C CA . ILE A 1 344 ? 7.457 19.957 15.445 1.00 12.64 937 ILE A CA 1
ATOM 2146 C C . ILE A 1 344 ? 7.284 18.893 14.371 1.00 12.54 937 ILE A C 1
ATOM 2147 O O . ILE A 1 344 ? 7.683 17.745 14.552 1.00 13.31 937 ILE A O 1
ATOM 2152 N N . VAL A 1 345 ? 6.653 19.273 13.269 1.00 11.14 938 VAL A N 1
ATOM 2153 C CA . VAL A 1 345 ? 6.421 18.359 12.161 1.00 11.65 938 VAL A CA 1
ATOM 2154 C C . VAL A 1 345 ? 7.570 18.513 11.174 1.00 12.50 938 VAL A C 1
ATOM 2155 O O . VAL A 1 345 ? 7.765 19.577 10.590 1.00 11.54 938 VAL A O 1
ATOM 2159 N N . ILE A 1 346 ? 8.338 17.447 10.994 1.00 13.25 939 ILE A N 1
ATOM 2160 C CA . ILE A 1 346 ? 9.485 17.488 10.097 1.00 13.15 939 ILE A CA 1
ATOM 2161 C C . ILE A 1 346 ? 9.197 16.764 8.787 1.00 12.74 939 ILE A C 1
ATOM 2162 O O . ILE A 1 346 ? 8.721 15.631 8.783 1.00 13.38 939 ILE A O 1
ATOM 2167 N N . PHE A 1 347 ? 9.475 17.432 7.673 1.00 12.61 940 PHE A N 1
ATOM 2168 C CA . PHE A 1 347 ? 9.254 16.838 6.360 1.00 13.59 940 PHE A CA 1
ATOM 2169 C C . PHE A 1 347 ? 10.208 17.435 5.337 1.00 13.75 940 PHE A C 1
ATOM 2170 O O . PHE A 1 347 ? 10.607 18.597 5.447 1.00 14.01 940 PHE A O 1
ATOM 2178 N N . GLY A 1 348 ? 10.584 16.625 4.352 1.00 14.01 941 GLY A N 1
ATOM 2179 C CA . GLY A 1 348 ? 11.495 17.080 3.317 1.00 13.32 941 GLY A CA 1
ATOM 2180 C C . GLY A 1 348 ? 10.831 16.971 1.962 1.00 14.12 941 GLY A C 1
ATOM 2181 O O . GLY A 1 348 ? 9.876 16.209 1.791 1.00 10.94 941 GLY A O 1
ATOM 2182 N N . THR A 1 349 ? 11.340 17.709 0.983 1.00 11.66 942 THR A N 1
ATOM 2183 C CA . THR A 1 349 ? 10.722 17.684 -0.327 1.00 13.10 942 THR A CA 1
ATOM 2184 C C . THR A 1 349 ? 11.525 16.895 -1.350 1.00 12.64 942 THR A C 1
ATOM 2185 O O . THR A 1 349 ? 12.727 16.676 -1.187 1.00 12.06 942 THR A O 1
ATOM 2189 N N . GLY A 1 350 ? 10.837 16.474 -2.404 1.00 12.93 943 GLY A N 1
ATOM 2190 C CA . GLY A 1 350 ? 11.462 15.708 -3.464 1.00 14.36 943 GLY A CA 1
ATOM 2191 C C . GLY A 1 350 ? 10.450 14.786 -4.120 1.00 15.59 943 GLY A C 1
ATOM 2192 O O . GLY A 1 350 ? 9.389 14.515 -3.558 1.00 14.77 943 GLY A O 1
ATOM 2193 N N . LYS A 1 351 ? 10.761 14.328 -5.328 1.00 16.60 944 LYS A N 1
ATOM 2194 C CA . LYS A 1 351 ? 9.888 13.411 -6.048 1.00 20.56 944 LYS A CA 1
ATOM 2195 C C . LYS A 1 351 ? 10.794 12.622 -6.979 1.00 20.30 944 LYS A C 1
ATOM 2196 O O . LYS A 1 351 ? 11.717 13.174 -7.576 1.00 20.27 944 LYS A O 1
ATOM 2202 N N . TYR A 1 352 ? 10.531 11.327 -7.092 1.00 18.87 945 TYR A N 1
ATOM 2203 C CA . TYR A 1 352 ? 11.389 10.445 -7.868 1.00 20.19 945 TYR A CA 1
ATOM 2204 C C . TYR A 1 352 ? 10.627 9.348 -8.607 1.00 20.78 945 TYR A C 1
ATOM 2205 O O . TYR A 1 352 ? 11.251 8.433 -9.142 1.00 21.72 945 TYR A O 1
ATOM 2214 N N . PHE A 1 353 ? 9.298 9.423 -8.648 1.00 19.96 946 PHE A N 1
ATOM 2215 C CA . PHE A 1 353 ? 8.529 8.355 -9.284 1.00 22.24 946 PHE A CA 1
ATOM 2216 C C . PHE A 1 353 ? 8.469 8.323 -10.801 1.00 24.52 946 PHE A C 1
ATOM 2217 O O . PHE A 1 353 ? 8.290 7.256 -11.382 1.00 26.56 946 PHE A O 1
ATOM 2225 N N . GLU A 1 354 ? 8.622 9.468 -11.455 1.00 24.74 947 GLU A N 1
ATOM 2226 C CA . GLU A 1 354 ? 8.575 9.488 -12.913 1.00 27.37 947 GLU A CA 1
ATOM 2227 C C . GLU A 1 354 ? 9.957 9.309 -13.524 1.00 26.91 947 GLU A C 1
ATOM 2228 O O . GLU A 1 354 ? 10.964 9.624 -12.891 1.00 25.11 947 GLU A O 1
ATOM 2234 N N . ASN A 1 355 ? 10.006 8.803 -14.753 1.00 28.10 948 ASN A N 1
ATOM 2235 C CA . ASN A 1 355 ? 11.287 8.597 -15.425 1.00 29.28 948 ASN A CA 1
ATOM 2236 C C . ASN A 1 355 ? 12.081 9.885 -15.453 1.00 27.38 948 ASN A C 1
ATOM 2237 O O . ASN A 1 355 ? 13.271 9.898 -15.162 1.00 28.19 948 ASN A O 1
ATOM 2242 N N . ALA A 1 356 ? 11.408 10.973 -15.796 1.00 26.72 949 ALA A N 1
ATOM 2243 C CA . ALA A 1 356 ? 12.050 12.272 -15.859 1.00 27.54 949 ALA A CA 1
ATOM 2244 C C . ALA A 1 356 ? 12.762 12.622 -14.548 1.00 27.80 949 ALA A C 1
ATOM 2245 O O . ALA A 1 356 ? 13.795 13.295 -14.559 1.00 27.64 949 ALA A O 1
ATOM 2247 N N . ASP A 1 357 ? 12.216 12.161 -13.424 1.00 27.47 950 ASP A N 1
ATOM 2248 C CA . ASP A 1 357 ? 12.808 12.448 -12.117 1.00 28.39 950 ASP A CA 1
ATOM 2249 C C . ASP A 1 357 ? 14.163 11.777 -11.932 1.00 29.06 950 ASP A C 1
ATOM 2250 O O . ASP A 1 357 ? 14.917 12.132 -11.024 1.00 30.31 950 ASP A O 1
ATOM 2255 N N . ALA A 1 358 ? 14.466 10.806 -12.788 1.00 29.07 951 ALA A N 1
ATOM 2256 C CA . ALA A 1 358 ? 15.736 10.096 -12.711 1.00 30.64 951 ALA A CA 1
ATOM 2257 C C . ALA A 1 358 ? 16.883 11.083 -12.872 1.00 31.24 951 ALA A C 1
ATOM 2258 O O . ALA A 1 358 ? 17.976 10.866 -12.352 1.00 31.49 951 ALA A O 1
ATOM 2260 N N . ARG A 1 359 ? 16.622 12.169 -13.594 1.00 33.01 952 ARG A N 1
ATOM 2261 C CA . ARG A 1 359 ? 17.622 13.206 -13.816 1.00 33.78 952 ARG A CA 1
ATOM 2262 C C . ARG A 1 359 ? 17.505 14.307 -12.777 1.00 33.02 952 ARG A C 1
ATOM 2263 O O . ARG A 1 359 ? 16.406 14.694 -12.382 1.00 32.86 952 ARG A O 1
ATOM 2271 N N . ALA A 1 360 ? 18.652 14.821 -12.351 1.00 31.99 953 ALA A N 1
ATOM 2272 C CA . ALA A 1 360 ? 18.687 15.867 -11.345 1.00 32.14 953 ALA A CA 1
ATOM 2273 C C . ALA A 1 360 ? 18.064 17.178 -11.797 1.00 33.29 953 ALA A C 1
ATOM 2274 O O . ALA A 1 360 ? 18.315 17.659 -12.903 1.00 32.94 953 ALA A O 1
ATOM 2276 N N . ASP A 1 361 ? 17.234 17.744 -10.931 1.00 32.72 954 ASP A N 1
ATOM 2277 C CA . ASP A 1 361 ? 16.611 19.023 -11.206 1.00 32.55 954 ASP A CA 1
ATOM 2278 C C . ASP A 1 361 ? 17.430 20.015 -10.395 1.00 31.23 954 ASP A C 1
ATOM 2279 O O . ASP A 1 361 ? 17.258 20.137 -9.184 1.00 29.47 954 ASP A O 1
ATOM 2284 N N . THR A 1 362 ? 18.337 20.710 -11.071 1.00 30.90 955 THR A N 1
ATOM 2285 C CA . THR A 1 362 ? 19.207 21.669 -10.405 1.00 30.59 955 THR A CA 1
ATOM 2286 C C . THR A 1 362 ? 18.762 23.112 -10.588 1.00 29.84 955 THR A C 1
ATOM 2287 O O . THR A 1 362 ? 19.564 24.030 -10.444 1.00 31.98 955 THR A O 1
ATOM 2291 N N . SER A 1 363 ? 17.487 23.313 -10.900 1.00 29.36 956 SER A N 1
ATOM 2292 C CA . SER A 1 363 ? 16.963 24.658 -11.107 1.00 28.60 956 SER A CA 1
ATOM 2293 C C . SER A 1 363 ? 16.518 25.257 -9.782 1.00 28.34 956 SER A C 1
ATOM 2294 O O . SER A 1 363 ? 16.258 26.458 -9.679 1.00 29.20 956 SER A O 1
ATOM 2297 N N . ARG A 1 364 ? 16.434 24.406 -8.767 1.00 26.91 957 ARG A N 1
ATOM 2298 C CA . ARG A 1 364 ? 15.995 24.830 -7.443 1.00 24.28 957 ARG A CA 1
ATOM 2299 C C . ARG A 1 364 ? 16.438 23.816 -6.402 1.00 21.95 957 ARG A C 1
ATOM 2300 O O . ARG A 1 364 ? 16.785 22.682 -6.728 1.00 17.93 957 ARG A O 1
ATOM 2308 N N . ALA A 1 365 ? 16.418 24.236 -5.146 1.00 19.22 958 ALA A N 1
ATOM 2309 C CA . ALA A 1 365 ? 16.806 23.368 -4.051 1.00 19.19 958 ALA A CA 1
ATOM 2310 C C . ALA A 1 365 ? 15.582 22.712 -3.435 1.00 19.69 958 ALA A C 1
ATOM 2311 O O . ALA A 1 365 ? 14.495 23.293 -3.424 1.00 21.17 958 ALA A O 1
ATOM 2313 N N . GLN A 1 366 ? 15.760 21.487 -2.954 1.00 18.81 959 GLN A N 1
ATOM 2314 C CA . GLN A 1 366 ? 14.695 20.788 -2.262 1.00 17.61 959 GLN A CA 1
ATOM 2315 C C . GLN A 1 366 ? 14.961 21.200 -0.816 1.00 17.70 959 GLN A C 1
ATOM 2316 O O . GLN A 1 366 ? 16.045 21.700 -0.507 1.00 14.34 959 GLN A O 1
ATOM 2322 N N . THR A 1 367 ? 14.005 20.981 0.074 1.00 14.34 960 THR A N 1
ATOM 2323 C CA . THR A 1 367 ? 14.176 21.469 1.431 1.00 13.18 960 THR A CA 1
ATOM 2324 C C . THR A 1 367 ? 13.677 20.556 2.539 1.00 13.97 960 THR A C 1
ATOM 2325 O O . THR A 1 367 ? 12.783 19.741 2.326 1.00 12.83 960 THR A O 1
ATOM 2329 N N . LEU A 1 368 ? 14.270 20.709 3.721 1.00 12.99 961 LEU A N 1
ATOM 2330 C CA . LEU A 1 368 ? 13.854 19.967 4.909 1.00 12.44 961 LEU A CA 1
ATOM 2331 C C . LEU A 1 368 ? 13.199 21.023 5.790 1.00 13.35 961 LEU A C 1
ATOM 2332 O O . LEU A 1 368 ? 13.795 22.070 6.049 1.00 14.89 961 LEU A O 1
ATOM 2337 N N . TYR A 1 369 ? 11.978 20.756 6.239 1.00 12.54 962 TYR A N 1
ATOM 2338 C CA . TYR A 1 369 ? 11.250 21.701 7.075 1.00 12.85 962 TYR A CA 1
ATOM 2339 C C . TYR A 1 369 ? 10.906 21.144 8.440 1.00 12.81 962 TYR A C 1
ATOM 2340 O O . TYR A 1 369 ? 10.707 19.941 8.603 1.00 14.15 962 TYR A O 1
ATOM 2349 N N . GLY A 1 370 ? 10.817 22.052 9.406 1.00 11.99 963 GLY A N 1
ATOM 2350 C CA . GLY A 1 370 ? 10.430 21.709 10.758 1.00 10.94 963 GLY A CA 1
ATOM 2351 C C . GLY A 1 370 ? 9.350 22.725 11.098 1.00 13.62 963 GLY A C 1
ATOM 2352 O O . GLY A 1 370 ? 9.658 23.881 11.378 1.00 11.64 963 GLY A O 1
ATOM 2353 N N . ILE A 1 371 ? 8.086 22.306 11.065 1.00 13.79 964 ILE A N 1
ATOM 2354 C CA . ILE A 1 371 ? 6.970 23.207 11.343 1.00 13.15 964 ILE A CA 1
ATOM 2355 C C . ILE A 1 371 ? 6.268 22.924 12.671 1.00 12.88 964 ILE A C 1
ATOM 2356 O O . ILE A 1 371 ? 5.914 21.792 12.977 1.00 10.23 964 ILE A O 1
ATOM 2361 N N . TRP A 1 372 ? 6.040 23.971 13.449 1.00 12.40 965 TRP A N 1
ATOM 2362 C CA . TRP A 1 372 ? 5.389 23.809 14.739 1.00 13.48 965 TRP A CA 1
ATOM 2363 C C . TRP A 1 372 ? 3.875 23.671 14.636 1.00 12.54 965 TRP A C 1
ATOM 2364 O O . TRP A 1 372 ? 3.196 24.586 14.186 1.00 14.61 965 TRP A O 1
ATOM 2375 N N . ASP A 1 373 ? 3.355 22.513 15.028 1.00 10.91 966 ASP A N 1
ATOM 2376 C CA . ASP A 1 373 ? 1.911 22.299 15.053 1.00 12.50 966 ASP A CA 1
ATOM 2377 C C . ASP A 1 373 ? 1.605 22.494 16.539 1.00 11.50 966 ASP A C 1
ATOM 2378 O O . ASP A 1 373 ? 1.949 21.646 17.352 1.00 10.91 966 ASP A O 1
ATOM 2383 N N . GLN A 1 374 ? 0.976 23.612 16.894 1.00 13.92 967 GLN A N 1
ATOM 2384 C CA . GLN A 1 374 ? 0.684 23.898 18.298 1.00 16.81 967 GLN A CA 1
ATOM 2385 C C . GLN A 1 374 ? -0.665 23.397 18.792 1.00 17.61 967 GLN A C 1
ATOM 2386 O O . GLN A 1 374 ? -1.012 23.591 19.958 1.00 17.75 967 GLN A O 1
ATOM 2392 N N . GLN A 1 375 ? -1.420 22.749 17.916 1.00 16.14 968 GLN A N 1
ATOM 2393 C CA . GLN A 1 375 ? -2.754 22.267 18.274 1.00 18.46 968 GLN A CA 1
ATOM 2394 C C . GLN A 1 375 ? -2.831 20.751 18.179 1.00 18.61 968 GLN A C 1
ATOM 2395 O O . GLN A 1 375 ? -3.586 20.216 17.378 1.00 18.21 968 GLN A O 1
ATOM 2401 N N . THR A 1 376 ? -2.059 20.067 19.017 1.00 19.65 969 THR A N 1
ATOM 2402 C CA . THR A 1 376 ? -1.999 18.610 18.991 1.00 18.88 969 THR A CA 1
ATOM 2403 C C . THR A 1 376 ? -2.572 17.943 20.238 1.00 18.26 969 THR A C 1
ATOM 2404 O O . THR A 1 376 ? -2.259 16.792 20.528 1.00 18.91 969 THR A O 1
ATOM 2408 N N . LYS A 1 377 ? -3.415 18.659 20.968 1.00 19.69 970 LYS A N 1
ATOM 2409 C CA . LYS A 1 377 ? -4.007 18.106 22.177 1.00 22.12 970 LYS A CA 1
ATOM 2410 C C . LYS A 1 377 ? -5.506 17.894 22.011 1.00 22.33 970 LYS A C 1
ATOM 2411 O O . LYS A 1 377 ? -6.272 17.974 22.974 1.00 22.09 970 LYS A O 1
ATOM 2417 N N . GLY A 1 378 ? -5.920 17.621 20.780 1.00 20.90 971 GLY A N 1
ATOM 2418 C CA . GLY A 1 378 ? -7.325 17.374 20.516 1.00 20.01 971 GLY A CA 1
ATOM 2419 C C . GLY A 1 378 ? -8.207 18.604 20.395 1.00 21.03 971 GLY A C 1
ATOM 2420 O O . GLY A 1 378 ? -9.428 18.477 20.359 1.00 20.67 971 GLY A O 1
ATOM 2421 N N . GLU A 1 379 ? -7.609 19.791 20.342 1.00 21.38 972 GLU A N 1
ATOM 2422 C CA . GLU A 1 379 ? -8.397 21.011 20.191 1.00 22.93 972 GLU A CA 1
ATOM 2423 C C . GLU A 1 379 ? -9.131 20.943 18.853 1.00 22.79 972 GLU A C 1
ATOM 2424 O O . GLU A 1 379 ? -8.709 20.224 17.946 1.00 22.84 972 GLU A O 1
ATOM 2430 N N . ALA A 1 380 ? -10.226 21.689 18.728 1.00 21.36 973 ALA A N 1
ATOM 2431 C CA . ALA A 1 380 ? -10.987 21.703 17.485 1.00 21.61 973 ALA A CA 1
ATOM 2432 C C . ALA A 1 380 ? -10.068 22.061 16.319 1.00 21.26 973 ALA A C 1
ATOM 2433 O O . ALA A 1 380 ? -10.198 21.510 15.229 1.00 22.84 973 ALA A O 1
ATOM 2435 N N . ALA A 1 381 ? -9.143 22.989 16.552 1.00 19.89 974 ALA A N 1
ATOM 2436 C CA . ALA A 1 381 ? -8.200 23.410 15.522 1.00 19.07 974 ALA A CA 1
ATOM 2437 C C . ALA A 1 381 ? -8.912 23.677 14.201 1.00 19.69 974 ALA A C 1
ATOM 2438 O O . ALA A 1 381 ? -8.620 23.034 13.191 1.00 19.48 974 ALA A O 1
ATOM 2440 N N . GLY A 1 382 ? -9.838 24.631 14.214 1.00 19.92 975 GLY A N 1
ATOM 2441 C CA . GLY A 1 382 ? -10.587 24.962 13.015 1.00 19.17 975 GLY A CA 1
ATOM 2442 C C . GLY A 1 382 ? -9.715 25.574 11.940 1.00 20.83 975 GLY A C 1
ATOM 2443 O O . GLY A 1 382 ? -10.105 25.655 10.773 1.00 20.71 975 GLY A O 1
ATOM 2444 N N . SER A 1 383 ? -8.525 26.009 12.336 1.00 20.74 976 SER A N 1
ATOM 2445 C CA . SER A 1 383 ? -7.586 26.606 11.400 1.00 20.48 976 SER A CA 1
ATOM 2446 C C . SER A 1 383 ? -6.183 26.470 11.960 1.00 19.25 976 SER A C 1
ATOM 2447 O O . SER A 1 383 ? -5.976 25.895 13.031 1.00 17.16 976 SER A O 1
ATOM 2450 N N . THR A 1 384 ? -5.218 27.003 11.227 1.00 17.63 977 THR A N 1
ATOM 2451 C CA . THR A 1 384 ? -3.833 26.943 11.660 1.00 16.78 977 THR A CA 1
ATOM 2452 C C . THR A 1 384 ? -3.090 28.114 11.026 1.00 18.08 977 THR A C 1
ATOM 2453 O O . THR A 1 384 ? -3.447 28.578 9.937 1.00 19.23 977 THR A O 1
ATOM 2457 N N . PRO A 1 385 ? -2.051 28.616 11.703 1.00 17.54 978 PRO A N 1
ATOM 2458 C CA . PRO A 1 385 ? -1.286 29.742 11.164 1.00 19.88 978 PRO A CA 1
ATOM 2459 C C . PRO A 1 385 ? -0.771 29.465 9.755 1.00 23.34 978 PRO A C 1
ATOM 2460 O O . PRO A 1 385 ? -0.352 28.346 9.443 1.00 23.23 978 PRO A O 1
ATOM 2464 N N . ARG A 1 386 ? -0.818 30.478 8.897 1.00 23.72 979 ARG A N 1
ATOM 2465 C CA . ARG A 1 386 ? -0.317 30.319 7.540 1.00 25.92 979 ARG A CA 1
ATOM 2466 C C . ARG A 1 386 ? 1.125 30.800 7.605 1.00 26.60 979 ARG A C 1
ATOM 2467 O O . ARG A 1 386 ? 1.379 31.972 7.881 1.00 26.54 979 ARG A O 1
ATOM 2475 N N . LEU A 1 387 ? 2.064 29.890 7.367 1.00 25.58 980 LEU A N 1
ATOM 2476 C CA . LEU A 1 387 ? 3.475 30.222 7.450 1.00 23.89 980 LEU A CA 1
ATOM 2477 C C . LEU A 1 387 ? 4.218 30.190 6.131 1.00 22.20 980 LEU A C 1
ATOM 2478 O O . LEU A 1 387 ? 3.796 29.560 5.160 1.00 20.37 980 LEU A O 1
ATOM 2483 N N . THR A 1 388 ? 5.356 30.868 6.140 1.00 20.51 981 THR A N 1
ATOM 2484 C CA . THR A 1 388 ? 6.242 30.980 4.995 1.00 21.34 981 THR A CA 1
ATOM 2485 C C . THR A 1 388 ? 7.651 30.831 5.570 1.00 19.87 981 THR A C 1
ATOM 2486 O O . THR A 1 388 ? 7.823 30.830 6.786 1.00 18.88 981 THR A O 1
ATOM 2490 N N . ARG A 1 389 ? 8.651 30.687 4.710 1.00 18.88 982 ARG A N 1
ATOM 2491 C CA . ARG A 1 389 ? 10.027 30.569 5.175 1.00 20.90 982 ARG A CA 1
ATOM 2492 C C . ARG A 1 389 ? 10.379 31.735 6.098 1.00 20.63 982 ARG A C 1
ATOM 2493 O O . ARG A 1 389 ? 11.231 31.604 6.976 1.00 21.56 982 ARG A O 1
ATOM 2501 N N . GLY A 1 390 ? 9.721 32.874 5.884 1.00 19.35 983 GLY A N 1
ATOM 2502 C CA . GLY A 1 390 ? 9.974 34.060 6.690 1.00 18.48 983 GLY A CA 1
ATOM 2503 C C . GLY A 1 390 ? 9.674 33.881 8.168 1.00 19.51 983 GLY A C 1
ATOM 2504 O O . GLY A 1 390 ? 10.257 34.564 9.016 1.00 19.09 983 GLY A O 1
ATOM 2505 N N . ASN A 1 391 ? 8.763 32.966 8.486 1.00 18.08 984 ASN A N 1
ATOM 2506 C CA . ASN A 1 391 ? 8.404 32.702 9.878 1.00 17.03 984 ASN A CA 1
ATOM 2507 C C . ASN A 1 391 ? 9.285 31.609 10.467 1.00 18.05 984 ASN A C 1
ATOM 2508 O O . ASN A 1 391 ? 9.100 31.206 11.616 1.00 18.59 984 ASN A O 1
ATOM 2513 N N . LEU A 1 392 ? 10.241 31.132 9.678 1.00 16.58 985 LEU A N 1
ATOM 2514 C CA . LEU A 1 392 ? 11.112 30.049 10.116 1.00 15.57 985 LEU A CA 1
ATOM 2515 C C . LEU A 1 392 ? 12.572 30.465 10.198 1.00 15.88 985 LEU A C 1
ATOM 2516 O O . LEU A 1 392 ? 12.986 31.435 9.570 1.00 16.90 985 LEU A O 1
ATOM 2521 N N . GLN A 1 393 ? 13.343 29.720 10.981 1.00 15.82 986 GLN A N 1
ATOM 2522 C CA . GLN A 1 393 ? 14.761 29.985 11.120 1.00 16.93 986 GLN A CA 1
ATOM 2523 C C . GLN A 1 393 ? 15.495 29.161 10.079 1.00 17.54 986 GLN A C 1
ATOM 2524 O O . GLN A 1 393 ? 15.399 27.935 10.057 1.00 17.49 986 GLN A O 1
ATOM 2530 N N . GLN A 1 394 ? 16.225 29.844 9.214 1.00 17.86 987 GLN A N 1
ATOM 2531 C CA . GLN A 1 394 ? 16.983 29.177 8.176 1.00 18.11 987 GLN A CA 1
ATOM 2532 C C . GLN A 1 394 ? 18.229 28.514 8.751 1.00 17.37 987 GLN A C 1
ATOM 2533 O O . GLN A 1 394 ? 18.827 29.008 9.708 1.00 17.67 987 GLN A O 1
ATOM 2539 N N . GLN A 1 395 ? 18.592 27.376 8.173 1.00 14.44 988 GLN A N 1
ATOM 2540 C CA . GLN A 1 395 ? 19.800 26.651 8.547 1.00 14.06 988 GLN A CA 1
ATOM 2541 C C . GLN A 1 395 ? 20.419 26.368 7.181 1.00 16.27 988 GLN A C 1
ATOM 2542 O O . GLN A 1 395 ? 19.714 26.354 6.165 1.00 15.72 988 GLN A O 1
ATOM 2548 N N . THR A 1 396 ? 21.726 26.154 7.141 1.00 16.07 989 THR A N 1
ATOM 2549 C CA . THR A 1 396 ? 22.385 25.885 5.873 1.00 15.93 989 THR A CA 1
ATOM 2550 C C . THR A 1 396 ? 23.427 24.791 6.007 1.00 15.07 989 THR A C 1
ATOM 2551 O O . THR A 1 396 ? 23.913 24.512 7.100 1.00 15.79 989 THR A O 1
ATOM 2555 N N . LEU A 1 397 ? 23.740 24.147 4.893 1.00 15.54 990 LEU A N 1
ATOM 2556 C CA . LEU A 1 397 ? 24.791 23.146 4.881 1.00 16.60 990 LEU A CA 1
ATOM 2557 C C . LEU A 1 397 ? 25.940 24.041 4.442 1.00 18.88 990 LEU A C 1
ATOM 2558 O O . LEU A 1 397 ? 25.966 24.520 3.309 1.00 18.15 990 LEU A O 1
ATOM 2563 N N . ASP A 1 398 ? 26.867 24.290 5.357 1.00 20.70 991 ASP A N 1
ATOM 2564 C CA . ASP A 1 398 ? 27.964 25.208 5.095 1.00 22.46 991 ASP A CA 1
ATOM 2565 C C . ASP A 1 398 ? 29.285 24.660 4.620 1.00 23.74 991 ASP A C 1
ATOM 2566 O O . ASP A 1 398 ? 30.135 25.422 4.167 1.00 22.79 991 ASP A O 1
ATOM 2571 N N . LEU A 1 399 ? 29.472 23.353 4.709 1.00 23.93 992 LEU A N 1
ATOM 2572 C CA . LEU A 1 399 ? 30.744 22.802 4.302 1.00 24.89 992 LEU A CA 1
ATOM 2573 C C . LEU A 1 399 ? 30.699 21.318 3.986 1.00 23.06 992 LEU A C 1
ATOM 2574 O O . LEU A 1 399 ? 30.041 20.539 4.674 1.00 20.22 992 LEU A O 1
ATOM 2579 N N . GLN A 1 400 ? 31.380 20.950 2.909 1.00 21.63 993 GLN A N 1
ATOM 2580 C CA . GLN A 1 400 ? 31.512 19.560 2.526 1.00 21.47 993 GLN A CA 1
ATOM 2581 C C . GLN A 1 400 ? 33.009 19.362 2.465 1.00 22.06 993 GLN A C 1
ATOM 2582 O O . GLN A 1 400 ? 33.718 20.172 1.873 1.00 22.91 993 GLN A O 1
ATOM 2588 N N . ALA A 1 401 ? 33.495 18.304 3.089 1.00 21.14 994 ALA A N 1
ATOM 2589 C CA . ALA A 1 401 ? 34.920 18.049 3.072 1.00 23.92 994 ALA A CA 1
ATOM 2590 C C . ALA A 1 401 ? 35.201 16.578 3.258 1.00 25.03 994 ALA A C 1
ATOM 2591 O O . ALA A 1 401 ? 34.332 15.806 3.673 1.00 24.67 994 ALA A O 1
ATOM 2593 N N . ASP A 1 402 ? 36.423 16.202 2.917 1.00 27.48 995 ASP A N 1
ATOM 2594 C CA . ASP A 1 402 ? 36.891 14.840 3.062 1.00 29.24 995 ASP A CA 1
ATOM 2595 C C . ASP A 1 402 ? 37.779 14.887 4.292 1.00 31.12 995 ASP A C 1
ATOM 2596 O O . ASP A 1 402 ? 38.646 15.757 4.412 1.00 33.74 995 ASP A O 1
ATOM 2601 N N . SER A 1 403 ? 37.550 13.968 5.217 1.00 30.85 996 SER A N 1
ATOM 2602 C CA . SER A 1 403 ? 38.332 13.926 6.434 1.00 30.05 996 SER A CA 1
ATOM 2603 C C . SER A 1 403 ? 38.475 12.481 6.883 1.00 29.11 996 SER A C 1
ATOM 2604 O O . SER A 1 403 ? 37.887 11.575 6.294 1.00 28.62 996 SER A O 1
ATOM 2607 N N . THR A 1 404 ? 39.264 12.272 7.927 1.00 28.19 997 THR A N 1
ATOM 2608 C CA . THR A 1 404 ? 39.490 10.939 8.458 1.00 27.76 997 THR A CA 1
ATOM 2609 C C . THR A 1 404 ? 39.107 10.942 9.933 1.00 26.44 997 THR A C 1
ATOM 2610 O O . THR A 1 404 ? 39.474 11.847 10.676 1.00 28.88 997 THR A O 1
ATOM 2614 N N . PHE A 1 405 ? 38.344 9.936 10.339 1.00 24.43 998 PHE A N 1
ATOM 2615 C CA . PHE A 1 405 ? 37.881 9.804 11.712 1.00 23.58 998 PHE A CA 1
ATOM 2616 C C . PHE A 1 405 ? 38.489 8.507 12.203 1.00 24.63 998 PHE A C 1
ATOM 2617 O O . PHE A 1 405 ? 38.097 7.418 11.777 1.00 25.53 998 PHE A O 1
ATOM 2625 N N . ALA A 1 406 ? 39.463 8.643 13.098 1.00 26.90 999 ALA A N 1
ATOM 2626 C CA . ALA A 1 406 ? 40.225 7.508 13.598 1.00 28.44 999 ALA A CA 1
ATOM 2627 C C . ALA A 1 406 ? 41.038 7.137 12.357 1.00 28.87 999 ALA A C 1
ATOM 2628 O O . ALA A 1 406 ? 41.941 7.876 11.961 1.00 30.11 999 ALA A O 1
ATOM 2630 N N . SER A 1 407 ? 40.698 6.023 11.721 1.00 30.83 1000 SER A N 1
ATOM 2631 C CA . SER A 1 407 ? 41.403 5.600 10.514 1.00 33.16 1000 SER A CA 1
ATOM 2632 C C . SER A 1 407 ? 40.471 5.638 9.304 1.00 32.05 1000 SER A C 1
ATOM 2633 O O . SER A 1 407 ? 40.917 5.568 8.159 1.00 33.46 1000 SER A O 1
ATOM 2636 N N . THR A 1 408 ? 39.175 5.763 9.568 1.00 30.86 1001 THR A N 1
ATOM 2637 C CA . THR A 1 408 ? 38.171 5.773 8.511 1.00 28.57 1001 THR A CA 1
ATOM 2638 C C . THR A 1 408 ? 38.022 7.112 7.797 1.00 26.93 1001 THR A C 1
ATOM 2639 O O . THR A 1 408 ? 37.798 8.143 8.427 1.00 28.03 1001 THR A O 1
ATOM 2643 N N . ALA A 1 409 ? 38.140 7.086 6.475 1.00 25.95 1002 ALA A N 1
ATOM 2644 C CA . ALA A 1 409 ? 37.997 8.294 5.672 1.00 25.78 1002 ALA A CA 1
ATOM 2645 C C . ALA A 1 409 ? 36.545 8.398 5.210 1.00 25.23 1002 ALA A C 1
ATOM 2646 O O . ALA A 1 409 ? 35.933 7.393 4.860 1.00 25.86 1002 ALA A O 1
ATOM 2648 N N . ARG A 1 410 ? 35.997 9.610 5.224 1.00 23.50 1003 ARG A N 1
ATOM 2649 C CA . ARG A 1 410 ? 34.615 9.842 4.800 1.00 23.96 1003 ARG A CA 1
ATOM 2650 C C . ARG A 1 410 ? 34.470 11.253 4.249 1.00 23.71 1003 ARG A C 1
ATOM 2651 O O . ARG A 1 410 ? 35.289 12.127 4.537 1.00 24.32 1003 ARG A O 1
ATOM 2659 N N . THR A 1 411 ? 33.433 11.471 3.448 1.00 22.74 1004 THR A N 1
ATOM 2660 C CA . THR A 1 411 ? 33.160 12.805 2.937 1.00 24.21 1004 THR A CA 1
ATOM 2661 C C . THR A 1 411 ? 31.981 13.227 3.812 1.00 21.89 1004 THR A C 1
ATOM 2662 O O . THR A 1 411 ? 30.967 12.530 3.890 1.00 20.23 1004 THR A O 1
ATOM 2666 N N . ILE A 1 412 ? 32.129 14.357 4.487 1.00 19.32 1005 ILE A N 1
ATOM 2667 C CA . ILE A 1 412 ? 31.099 14.828 5.390 1.00 17.90 1005 ILE A CA 1
ATOM 2668 C C . ILE A 1 412 ? 30.610 16.223 5.067 1.00 19.16 1005 ILE A C 1
ATOM 2669 O O . ILE A 1 412 ? 31.164 16.925 4.216 1.00 18.70 1005 ILE A O 1
ATOM 2674 N N . ARG A 1 413 ? 29.550 16.615 5.755 1.00 17.58 1006 ARG A N 1
ATOM 2675 C CA . ARG A 1 413 ? 28.994 17.939 5.595 1.00 15.82 1006 ARG A CA 1
ATOM 2676 C C . ARG A 1 413 ? 28.722 18.488 6.981 1.00 15.63 1006 ARG A C 1
ATOM 2677 O O . ARG A 1 413 ? 28.402 17.737 7.905 1.00 13.86 1006 ARG A O 1
ATOM 2685 N N . ILE A 1 414 ? 28.897 19.794 7.130 1.00 15.36 1007 ILE A N 1
ATOM 2686 C CA . ILE A 1 414 ? 28.648 20.456 8.401 1.00 15.74 1007 ILE A CA 1
ATOM 2687 C C . ILE A 1 414 ? 27.508 21.432 8.192 1.00 15.68 1007 ILE A C 1
ATOM 2688 O O . ILE A 1 414 ? 27.468 22.156 7.197 1.00 14.86 1007 ILE A O 1
ATOM 2693 N N . ALA A 1 415 ? 26.573 21.433 9.131 1.00 15.97 1008 ALA A N 1
ATOM 2694 C CA . ALA A 1 415 ? 25.420 22.310 9.055 1.00 16.48 1008 ALA A CA 1
ATOM 2695 C C . ALA A 1 415 ? 25.579 23.447 10.048 1.00 15.74 1008 ALA A C 1
ATOM 2696 O O . ALA A 1 415 ? 26.339 23.339 11.009 1.00 15.60 1008 ALA A O 1
ATOM 2698 N N . SER A 1 416 ? 24.853 24.532 9.805 1.00 17.01 1009 SER A N 1
ATOM 2699 C CA . SER A 1 416 ? 24.863 25.691 10.688 1.00 16.52 1009 SER A CA 1
ATOM 2700 C C . SER A 1 416 ? 24.162 25.279 11.976 1.00 17.86 1009 SER A C 1
ATOM 2701 O O . SER A 1 416 ? 23.583 24.187 12.056 1.00 16.85 1009 SER A O 1
ATOM 2704 N N . GLN A 1 417 ? 24.203 26.153 12.976 1.00 15.72 1010 GLN A N 1
ATOM 2705 C CA . GLN A 1 417 ? 23.578 25.866 14.260 1.00 18.08 1010 GLN A CA 1
ATOM 2706 C C . GLN A 1 417 ? 22.878 27.114 14.793 1.00 19.09 1010 GLN A C 1
ATOM 2707 O O . GLN A 1 417 ? 23.127 27.557 15.910 1.00 19.03 1010 GLN A O 1
ATOM 2713 N N . ASN A 1 418 ? 21.997 27.673 13.976 1.00 18.58 1011 ASN A N 1
ATOM 2714 C CA . ASN A 1 418 ? 21.266 28.874 14.342 1.00 18.38 1011 ASN A CA 1
ATOM 2715 C C . ASN A 1 418 ? 20.134 28.522 15.289 1.00 19.10 1011 ASN A C 1
ATOM 2716 O O . ASN A 1 418 ? 19.418 27.542 15.083 1.00 20.05 1011 ASN A O 1
ATOM 2721 N N . PRO A 1 419 ? 19.968 29.306 16.356 1.00 19.31 1012 PRO A N 1
ATOM 2722 C CA . PRO A 1 419 ? 18.888 29.007 17.293 1.00 20.74 1012 PRO A CA 1
ATOM 2723 C C . PRO A 1 419 ? 17.539 29.436 16.731 1.00 19.61 1012 PRO A C 1
ATOM 2724 O O . PRO A 1 419 ? 17.467 30.243 15.806 1.00 20.26 1012 PRO A O 1
ATOM 2728 N N . VAL A 1 420 ? 16.473 28.872 17.281 1.00 19.34 1013 VAL A N 1
ATOM 2729 C CA . VAL A 1 420 ? 15.125 29.210 16.855 1.00 19.15 1013 VAL A CA 1
ATOM 2730 C C . VAL A 1 420 ? 14.471 29.933 18.026 1.00 20.54 1013 VAL A C 1
ATOM 2731 O O . VAL A 1 420 ? 14.489 29.432 19.153 1.00 22.11 1013 VAL A O 1
ATOM 2735 N N . ASN A 1 421 ? 13.902 31.106 17.766 1.00 19.90 1014 ASN A N 1
ATOM 2736 C CA . ASN A 1 421 ? 13.241 31.868 18.820 1.00 21.60 1014 ASN A CA 1
ATOM 2737 C C . ASN A 1 421 ? 11.748 31.616 18.685 1.00 20.20 1014 ASN A C 1
ATOM 2738 O O . ASN A 1 421 ? 11.059 32.277 17.909 1.00 20.00 1014 ASN A O 1
ATOM 2743 N N . TRP A 1 422 ? 11.258 30.650 19.449 1.00 20.13 1015 TRP A N 1
ATOM 2744 C CA . TRP A 1 422 ? 9.856 30.261 19.390 1.00 20.61 1015 TRP A CA 1
ATOM 2745 C C . TRP A 1 422 ? 8.837 31.273 19.904 1.00 22.43 1015 TRP A C 1
ATOM 2746 O O . TRP A 1 422 ? 7.815 31.502 19.257 1.00 19.97 1015 TRP A O 1
ATOM 2757 N N . LEU A 1 423 ? 9.103 31.868 21.064 1.00 22.65 1016 LEU A N 1
ATOM 2758 C CA . LEU A 1 423 ? 8.153 32.812 21.652 1.00 26.85 1016 LEU A CA 1
ATOM 2759 C C . LEU A 1 423 ? 8.729 34.173 22.010 1.00 27.26 1016 LEU A C 1
ATOM 2760 O O . LEU A 1 423 ? 9.908 34.286 22.330 1.00 26.38 1016 LEU A O 1
ATOM 2765 N N . ASN A 1 424 ? 7.887 35.203 21.961 1.00 29.68 1017 ASN A N 1
ATOM 2766 C CA . ASN A 1 424 ? 8.315 36.540 22.365 1.00 34.33 1017 ASN A CA 1
ATOM 2767 C C . ASN A 1 424 ? 8.135 36.544 23.876 1.00 35.05 1017 ASN A C 1
ATOM 2768 O O . ASN A 1 424 ? 7.676 35.554 24.444 1.00 34.17 1017 ASN A O 1
ATOM 2773 N N . ASN A 1 425 ? 8.485 37.642 24.535 1.00 37.58 1018 ASN A N 1
ATOM 2774 C CA . ASN A 1 425 ? 8.330 37.697 25.982 1.00 39.14 1018 ASN A CA 1
ATOM 2775 C C . ASN A 1 425 ? 6.851 37.754 26.382 1.00 40.53 1018 ASN A C 1
ATOM 2776 O O . ASN A 1 425 ? 6.506 37.492 27.534 1.00 41.09 1018 ASN A O 1
ATOM 2781 N N . ASP A 1 426 ? 5.981 38.088 25.427 1.00 41.50 1019 ASP A N 1
ATOM 2782 C CA . ASP A 1 426 ? 4.541 38.155 25.684 1.00 42.41 1019 ASP A CA 1
ATOM 2783 C C . ASP A 1 426 ? 3.967 36.748 25.732 1.00 41.76 1019 ASP A C 1
ATOM 2784 O O . ASP A 1 426 ? 2.903 36.516 26.306 1.00 41.86 1019 ASP A O 1
ATOM 2789 N N . GLY A 1 427 ? 4.673 35.813 25.109 1.00 38.83 1020 GLY A N 1
ATOM 2790 C CA . GLY A 1 427 ? 4.200 34.446 25.072 1.00 35.42 1020 GLY A CA 1
ATOM 2791 C C . GLY A 1 427 ? 3.636 34.150 23.697 1.00 33.53 1020 GLY A C 1
ATOM 2792 O O . GLY A 1 427 ? 3.216 33.028 23.424 1.00 32.80 1020 GLY A O 1
ATOM 2793 N N . SER A 1 428 ? 3.622 35.160 22.830 1.00 31.51 1021 SER A N 1
ATOM 2794 C CA . SER A 1 428 ? 3.113 34.989 21.474 1.00 32.30 1021 SER A CA 1
ATOM 2795 C C . SER A 1 428 ? 4.186 34.325 20.613 1.00 31.71 1021 SER A C 1
ATOM 2796 O O . SER A 1 428 ? 5.381 34.497 20.851 1.00 31.63 1021 SER A O 1
ATOM 2799 N N . THR A 1 429 ? 3.749 33.572 19.610 1.00 29.97 1022 THR A N 1
ATOM 2800 C CA . THR A 1 429 ? 4.659 32.859 18.719 1.00 28.13 1022 THR A CA 1
ATOM 2801 C C . THR A 1 429 ? 5.515 33.767 17.844 1.00 26.98 1022 THR A C 1
ATOM 2802 O O . THR A 1 429 ? 5.002 34.659 17.172 1.00 25.22 1022 THR A O 1
ATOM 2806 N N . LYS A 1 430 ? 6.822 33.529 17.849 1.00 25.64 1023 LYS A N 1
ATOM 2807 C CA . LYS A 1 430 ? 7.724 34.308 17.014 1.00 25.88 1023 LYS A CA 1
ATOM 2808 C C . LYS A 1 430 ? 8.048 33.451 15.789 1.00 24.05 1023 LYS A C 1
ATOM 2809 O O . LYS A 1 430 ? 7.371 33.548 14.770 1.00 24.42 1023 LYS A O 1
ATOM 2815 N N . GLN A 1 431 ? 9.075 32.611 15.874 1.00 20.45 1024 GLN A N 1
ATOM 2816 C CA . GLN A 1 431 ? 9.393 31.738 14.748 1.00 18.32 1024 GLN A CA 1
ATOM 2817 C C . GLN A 1 431 ? 8.583 30.461 14.935 1.00 17.71 1024 GLN A C 1
ATOM 2818 O O . GLN A 1 431 ? 8.442 29.968 16.050 1.00 17.18 1024 GLN A O 1
ATOM 2824 N N . SER A 1 432 ? 8.022 29.932 13.854 1.00 18.02 1025 SER A N 1
ATOM 2825 C CA . SER A 1 432 ? 7.219 28.724 13.976 1.00 17.83 1025 SER A CA 1
ATOM 2826 C C . SER A 1 432 ? 7.943 27.483 13.505 1.00 17.39 1025 SER A C 1
ATOM 2827 O O . SER A 1 432 ? 7.343 26.416 13.368 1.00 16.36 1025 SER A O 1
ATOM 2830 N N . GLY A 1 433 ? 9.240 27.614 13.265 1.00 17.13 1026 GLY A N 1
ATOM 2831 C CA . GLY A 1 433 ? 9.990 26.459 12.824 1.00 16.47 1026 GLY A CA 1
ATOM 2832 C C . GLY A 1 433 ? 11.311 26.783 12.169 1.00 15.48 1026 GLY A C 1
ATOM 2833 O O . GLY A 1 433 ? 11.946 27.805 12.457 1.00 14.74 1026 GLY A O 1
ATOM 2834 N N . TRP A 1 434 ? 11.712 25.902 11.262 1.00 12.83 1027 TRP A N 1
ATOM 2835 C CA . TRP A 1 434 ? 12.973 26.049 10.570 1.00 13.65 1027 TRP A CA 1
ATOM 2836 C C . TRP A 1 434 ? 12.939 25.361 9.220 1.00 13.68 1027 TRP A C 1
ATOM 2837 O O . TRP A 1 434 ? 12.002 24.633 8.910 1.00 13.13 1027 TRP A O 1
ATOM 2848 N N . TYR A 1 435 ? 13.964 25.612 8.415 1.00 14.32 1028 TYR A N 1
ATOM 2849 C CA . TYR A 1 435 ? 14.081 24.972 7.116 1.00 14.35 1028 TYR A CA 1
ATOM 2850 C C . TYR A 1 435 ? 15.551 24.859 6.759 1.00 13.46 1028 TYR A C 1
ATOM 2851 O O . TYR A 1 435 ? 16.383 25.610 7.256 1.00 11.98 1028 TYR A O 1
ATOM 2860 N N . LEU A 1 436 ? 15.867 23.890 5.916 1.00 14.48 1029 LEU A N 1
ATOM 2861 C CA . LEU A 1 436 ? 17.233 23.658 5.486 1.00 13.96 1029 LEU A CA 1
ATOM 2862 C C . LEU A 1 436 ? 17.165 23.233 4.028 1.00 14.85 1029 LEU A C 1
ATOM 2863 O O . LEU A 1 436 ? 16.637 22.174 3.727 1.00 14.16 1029 LEU A O 1
ATOM 2868 N N . ASP A 1 437 ? 17.674 24.060 3.122 1.00 16.08 1030 ASP A N 1
ATOM 2869 C CA . ASP A 1 437 ? 17.664 23.690 1.714 1.00 17.49 1030 ASP A CA 1
ATOM 2870 C C . ASP A 1 437 ? 18.771 22.658 1.515 1.00 17.55 1030 ASP A C 1
ATOM 2871 O O . ASP A 1 437 ? 19.870 22.793 2.066 1.00 17.77 1030 ASP A O 1
ATOM 2876 N N . PHE A 1 438 ? 18.470 21.611 0.755 1.00 15.54 1031 PHE A N 1
ATOM 2877 C CA . PHE A 1 438 ? 19.450 20.568 0.499 1.00 13.48 1031 PHE A CA 1
ATOM 2878 C C . PHE A 1 438 ? 20.454 21.047 -0.543 1.00 14.53 1031 PHE A C 1
ATOM 2879 O O . PHE A 1 438 ? 20.299 20.809 -1.744 1.00 11.93 1031 PHE A O 1
ATOM 2887 N N . MET A 1 439 ? 21.473 21.745 -0.060 1.00 15.00 1032 MET A N 1
ATOM 2888 C CA . MET A 1 439 ? 22.519 22.285 -0.912 1.00 16.95 1032 MET A CA 1
ATOM 2889 C C . MET A 1 439 ? 23.633 22.804 -0.020 1.00 17.56 1032 MET A C 1
ATOM 2890 O O . MET A 1 439 ? 23.376 23.383 1.040 1.00 17.25 1032 MET A O 1
ATOM 2895 N N . VAL A 1 440 ? 24.873 22.588 -0.435 1.00 16.22 1033 VAL A N 1
ATOM 2896 C CA . VAL A 1 440 ? 25.997 23.068 0.348 1.00 19.06 1033 VAL A CA 1
ATOM 2897 C C . VAL A 1 440 ? 26.438 24.422 -0.203 1.00 19.49 1033 VAL A C 1
ATOM 2898 O O . VAL A 1 440 ? 26.978 24.513 -1.296 1.00 19.37 1033 VAL A O 1
ATOM 2902 N N . ASN A 1 441 ? 26.188 25.474 0.563 1.00 20.74 1034 ASN A N 1
ATOM 2903 C CA . ASN A 1 441 ? 26.533 26.834 0.161 1.00 21.84 1034 ASN A CA 1
ATOM 2904 C C . ASN A 1 441 ? 25.898 27.217 -1.174 1.00 22.57 1034 ASN A C 1
ATOM 2905 O O . ASN A 1 441 ? 26.570 27.717 -2.076 1.00 21.17 1034 ASN A O 1
ATOM 2910 N N . GLY A 1 442 ? 24.600 26.960 -1.296 1.00 23.42 1035 GLY A N 1
ATOM 2911 C CA . GLY A 1 442 ? 23.877 27.313 -2.503 1.00 22.95 1035 GLY A CA 1
ATOM 2912 C C . GLY A 1 442 ? 24.084 26.505 -3.773 1.00 24.17 1035 GLY A C 1
ATOM 2913 O O . GLY A 1 442 ? 23.365 26.733 -4.747 1.00 24.80 1035 GLY A O 1
ATOM 2914 N N . THR A 1 443 ? 25.034 25.572 -3.801 1.00 23.20 1036 THR A N 1
ATOM 2915 C CA . THR A 1 443 ? 25.226 24.802 -5.026 1.00 25.07 1036 THR A CA 1
ATOM 2916 C C . THR A 1 443 ? 24.126 23.763 -5.221 1.00 24.83 1036 THR A C 1
ATOM 2917 O O . THR A 1 443 ? 24.005 22.789 -4.468 1.00 23.28 1036 THR A O 1
ATOM 2921 N N . LEU A 1 444 ? 23.313 24.011 -6.243 1.00 23.63 1037 LEU A N 1
ATOM 2922 C CA . LEU A 1 444 ? 22.182 23.162 -6.591 1.00 24.96 1037 LEU A CA 1
ATOM 2923 C C . LEU A 1 444 ? 22.610 21.898 -7.320 1.00 25.01 1037 LEU A C 1
ATOM 2924 O O . LEU A 1 444 ? 23.173 21.965 -8.411 1.00 26.71 1037 LEU A O 1
ATOM 2929 N N . LYS A 1 445 ? 22.337 20.748 -6.710 1.00 23.86 1038 LYS A N 1
ATOM 2930 C CA . LYS A 1 445 ? 22.688 19.464 -7.298 1.00 23.08 1038 LYS A CA 1
ATOM 2931 C C . LYS A 1 445 ? 21.441 18.601 -7.444 1.00 22.79 1038 LYS A C 1
ATOM 2932 O O . LYS A 1 445 ? 21.507 17.468 -7.918 1.00 20.93 1038 LYS A O 1
ATOM 2938 N N . GLY A 1 446 ? 20.302 19.139 -7.027 1.00 21.63 1039 GLY A N 1
ATOM 2939 C CA . GLY A 1 446 ? 19.072 18.376 -7.112 1.00 20.96 1039 GLY A CA 1
ATOM 2940 C C . GLY A 1 446 ? 18.966 17.348 -5.997 1.00 18.57 1039 GLY A C 1
ATOM 2941 O O . GLY A 1 446 ? 18.320 16.313 -6.154 1.00 19.35 1039 GLY A O 1
ATOM 2942 N N . GLU A 1 447 ? 19.617 17.618 -4.871 1.00 17.32 1040 GLU A N 1
ATOM 2943 C CA . GLU A 1 447 ? 19.551 16.703 -3.739 1.00 13.05 1040 GLU A CA 1
ATOM 2944 C C . GLU A 1 447 ? 18.116 16.755 -3.230 1.00 13.48 1040 GLU A C 1
ATOM 2945 O O . GLU A 1 447 ? 17.522 17.831 -3.133 1.00 14.20 1040 GLU A O 1
ATOM 2951 N N . MET A 1 448 ? 17.542 15.602 -2.922 1.00 12.88 1041 MET A N 1
ATOM 2952 C CA . MET A 1 448 ? 16.171 15.596 -2.433 1.00 15.09 1041 MET A CA 1
ATOM 2953 C C . MET A 1 448 ? 15.880 14.492 -1.432 1.00 14.71 1041 MET A C 1
ATOM 2954 O O . MET A 1 448 ? 16.665 13.561 -1.266 1.00 12.87 1041 MET A O 1
ATOM 2959 N N . LEU A 1 449 ? 14.742 14.618 -0.757 1.00 15.27 1042 LEU A N 1
ATOM 2960 C CA . LEU A 1 449 ? 14.321 13.629 0.223 1.00 14.37 1042 LEU A CA 1
ATOM 2961 C C . LEU A 1 449 ? 13.182 12.772 -0.323 1.00 15.06 1042 LEU A C 1
ATOM 2962 O O . LEU A 1 449 ? 12.129 13.308 -0.674 1.00 14.40 1042 LEU A O 1
ATOM 2967 N N . ILE A 1 450 ? 13.376 11.461 -0.419 1.00 12.78 1043 ILE A N 1
ATOM 2968 C CA . ILE A 1 450 ? 12.268 10.620 -0.856 1.00 16.65 1043 ILE A CA 1
ATOM 2969 C C . ILE A 1 450 ? 12.022 9.475 0.134 1.00 15.39 1043 ILE A C 1
ATOM 2970 O O . ILE A 1 450 ? 10.951 8.882 0.137 1.00 17.11 1043 ILE A O 1
ATOM 2975 N N . GLU A 1 451 ? 13.006 9.192 0.985 1.00 16.90 1044 GLU A N 1
ATOM 2976 C CA . GLU A 1 451 ? 12.901 8.119 1.987 1.00 16.95 1044 GLU A CA 1
ATOM 2977 C C . GLU A 1 451 ? 12.446 8.655 3.342 1.00 16.52 1044 GLU A C 1
ATOM 2978 O O . GLU A 1 451 ? 12.767 9.788 3.710 1.00 12.83 1044 GLU A O 1
ATOM 2984 N N . ASP A 1 452 ? 11.709 7.835 4.089 1.00 13.69 1045 ASP A N 1
ATOM 2985 C CA . ASP A 1 452 ? 11.235 8.244 5.403 1.00 15.76 1045 ASP A CA 1
ATOM 2986 C C . ASP A 1 452 ? 12.404 8.509 6.346 1.00 13.99 1045 ASP A C 1
ATOM 2987 O O . ASP A 1 452 ? 13.503 7.982 6.165 1.00 14.05 1045 ASP A O 1
ATOM 2992 N N . MET A 1 453 ? 12.148 9.330 7.356 1.00 12.10 1046 MET A N 1
ATOM 2993 C CA . MET A 1 453 ? 13.164 9.703 8.318 1.00 13.19 1046 MET A CA 1
ATOM 2994 C C . MET A 1 453 ? 12.933 9.031 9.661 1.00 15.11 1046 MET A C 1
ATOM 2995 O O . MET A 1 453 ? 11.888 8.424 9.895 1.00 15.31 1046 MET A O 1
ATOM 3000 N N . ILE A 1 454 ? 13.914 9.159 10.547 1.00 14.18 1047 ILE A N 1
ATOM 3001 C CA . ILE A 1 454 ? 13.832 8.559 11.872 1.00 15.81 1047 ILE A CA 1
ATOM 3002 C C . ILE A 1 454 ? 14.144 9.583 12.949 1.00 14.85 1047 ILE A C 1
ATOM 3003 O O . ILE A 1 454 ? 15.256 10.108 13.016 1.00 14.22 1047 ILE A O 1
ATOM 3008 N N . ALA A 1 455 ? 13.159 9.863 13.789 1.00 14.32 1048 ALA A N 1
ATOM 3009 C CA . ALA A 1 455 ? 13.335 10.810 14.876 1.00 17.37 1048 ALA A CA 1
ATOM 3010 C C . ALA A 1 455 ? 13.470 10.003 16.161 1.00 18.82 1048 ALA A C 1
ATOM 3011 O O . ALA A 1 455 ? 12.588 9.217 16.501 1.00 21.27 1048 ALA A O 1
ATOM 3013 N N . ILE A 1 456 ? 14.581 10.185 16.863 1.00 19.81 1049 ILE A N 1
ATOM 3014 C CA . ILE A 1 456 ? 14.820 9.462 18.106 1.00 21.02 1049 ILE A CA 1
ATOM 3015 C C . ILE A 1 456 ? 15.561 10.362 19.076 1.00 20.05 1049 ILE A C 1
ATOM 3016 O O . ILE A 1 456 ? 16.514 11.042 18.697 1.00 20.73 1049 ILE A O 1
ATOM 3021 N N . GLY A 1 457 ? 15.121 10.367 20.329 1.00 21.24 1050 GLY A N 1
ATOM 3022 C CA . GLY A 1 457 ? 15.759 11.214 21.321 1.00 20.10 1050 GLY A CA 1
ATOM 3023 C C . GLY A 1 457 ? 15.792 12.657 20.845 1.00 20.39 1050 GLY A C 1
ATOM 3024 O O . GLY A 1 457 ? 14.761 13.227 20.490 1.00 19.62 1050 GLY A O 1
ATOM 3025 N N . GLN A 1 458 ? 16.982 13.244 20.811 1.00 19.98 1051 GLN A N 1
ATOM 3026 C CA . GLN A 1 458 ? 17.134 14.631 20.383 1.00 20.10 1051 GLN A CA 1
ATOM 3027 C C . GLN A 1 458 ? 17.736 14.745 18.983 1.00 17.68 1051 GLN A C 1
ATOM 3028 O O . GLN A 1 458 ? 18.492 15.674 18.702 1.00 15.29 1051 GLN A O 1
ATOM 3034 N N . VAL A 1 459 ? 17.405 13.809 18.103 1.00 15.39 1052 VAL A N 1
ATOM 3035 C CA . VAL A 1 459 ? 17.934 13.862 16.744 1.00 15.52 1052 VAL A CA 1
ATOM 3036 C C . VAL A 1 459 ? 16.944 13.351 15.707 1.00 14.68 1052 VAL A C 1
ATOM 3037 O O . VAL A 1 459 ? 16.083 12.523 16.002 1.00 14.98 1052 VAL A O 1
ATOM 3041 N N . VAL A 1 460 ? 17.066 13.860 14.489 1.00 13.82 1053 VAL A N 1
ATOM 3042 C CA . VAL A 1 460 ? 16.233 13.385 13.400 1.00 13.59 1053 VAL A CA 1
ATOM 3043 C C . VAL A 1 460 ? 17.234 12.857 12.385 1.00 13.71 1053 VAL A C 1
ATOM 3044 O O . VAL A 1 460 ? 18.176 13.550 12.005 1.00 14.90 1053 VAL A O 1
ATOM 3048 N N . LEU A 1 461 ? 17.051 11.606 11.990 1.00 12.48 1054 LEU A N 1
ATOM 3049 C CA . LEU A 1 461 ? 17.943 10.953 11.049 1.00 13.15 1054 LEU A CA 1
ATOM 3050 C C . LEU A 1 461 ? 17.258 10.854 9.697 1.00 12.64 1054 LEU A C 1
ATOM 3051 O O . LEU A 1 461 ? 16.111 10.437 9.609 1.00 13.16 1054 LEU A O 1
ATOM 3056 N N . LEU A 1 462 ? 17.958 11.244 8.641 1.00 13.00 1055 LEU A N 1
ATOM 3057 C CA . LEU A 1 462 ? 17.375 11.194 7.313 1.00 12.85 1055 LEU A CA 1
ATOM 3058 C C . LEU A 1 462 ? 18.423 10.881 6.264 1.00 13.61 1055 LEU A C 1
ATOM 3059 O O . LEU A 1 462 ? 19.620 11.055 6.485 1.00 14.23 1055 LEU A O 1
ATOM 3064 N N . GLN A 1 463 ? 17.959 10.411 5.117 1.00 14.10 1056 GLN A N 1
ATOM 3065 C CA . GLN A 1 463 ? 18.848 10.094 4.021 1.00 16.16 1056 GLN A CA 1
ATOM 3066 C C . GLN A 1 463 ? 18.312 10.772 2.783 1.00 16.16 1056 GLN A C 1
ATOM 3067 O O . GLN A 1 463 ? 17.136 10.644 2.447 1.00 17.28 1056 GLN A O 1
ATOM 3073 N N . THR A 1 464 ? 19.183 11.491 2.101 1.00 13.67 1057 THR A N 1
ATOM 3074 C CA . THR A 1 464 ? 18.790 12.181 0.894 1.00 16.75 1057 THR A CA 1
ATOM 3075 C C . THR A 1 464 ? 19.403 11.488 -0.320 1.00 17.15 1057 THR A C 1
ATOM 3076 O O . THR A 1 464 ? 20.347 10.701 -0.198 1.00 16.66 1057 THR A O 1
ATOM 3080 N N . ILE A 1 465 ? 18.867 11.789 -1.495 1.00 16.89 1058 ILE A N 1
ATOM 3081 C CA . ILE A 1 465 ? 19.394 11.211 -2.712 1.00 17.27 1058 ILE A CA 1
ATOM 3082 C C . ILE A 1 465 ? 19.674 12.325 -3.711 1.00 18.00 1058 ILE A C 1
ATOM 3083 O O . ILE A 1 465 ? 18.899 13.276 -3.850 1.00 16.32 1058 ILE A O 1
ATOM 3088 N N . THR A 1 466 ? 20.810 12.218 -4.381 1.00 18.00 1059 THR A N 1
ATOM 3089 C CA . THR A 1 466 ? 21.198 13.206 -5.369 1.00 21.23 1059 THR A CA 1
ATOM 3090 C C . THR A 1 466 ? 21.438 12.490 -6.687 1.00 21.96 1059 THR A C 1
ATOM 3091 O O . THR A 1 466 ? 22.446 11.808 -6.854 1.00 21.23 1059 THR A O 1
ATOM 3095 N N . PRO A 1 467 ? 20.495 12.617 -7.630 1.00 23.39 1060 PRO A N 1
ATOM 3096 C CA . PRO A 1 467 ? 20.615 11.977 -8.943 1.00 26.71 1060 PRO A CA 1
ATOM 3097 C C . PRO A 1 467 ? 21.873 12.468 -9.650 1.00 29.56 1060 PRO A C 1
ATOM 3098 O O . PRO A 1 467 ? 22.116 13.673 -9.713 1.00 29.58 1060 PRO A O 1
ATOM 3102 N N . ASN A 1 468 ? 22.675 11.545 -10.171 1.00 34.04 1061 ASN A N 1
ATOM 3103 C CA . ASN A 1 468 ? 23.895 11.924 -10.882 1.00 38.74 1061 ASN A CA 1
ATOM 3104 C C . ASN A 1 468 ? 23.640 11.886 -12.383 1.00 39.60 1061 ASN A C 1
ATOM 3105 O O . ASN A 1 468 ? 23.440 10.813 -12.955 1.00 40.97 1061 ASN A O 1
ATOM 3110 N N . ALA A 1 476 ? 23.025 7.775 -8.624 1.00 27.47 1069 ALA A N 1
ATOM 3111 C CA . ALA A 1 476 ? 22.802 8.806 -7.614 1.00 27.51 1069 ALA A CA 1
ATOM 3112 C C . ALA A 1 476 ? 23.700 8.584 -6.402 1.00 27.24 1069 ALA A C 1
ATOM 3113 O O . ALA A 1 476 ? 24.261 7.505 -6.228 1.00 28.31 1069 ALA A O 1
ATOM 3115 N N . SER A 1 477 ? 23.837 9.612 -5.569 1.00 25.83 1070 SER A N 1
ATOM 3116 C CA . SER A 1 477 ? 24.658 9.516 -4.369 1.00 25.15 1070 SER A CA 1
ATOM 3117 C C . SER A 1 477 ? 23.771 9.757 -3.153 1.00 23.69 1070 SER A C 1
ATOM 3118 O O . SER A 1 477 ? 22.804 10.516 -3.215 1.00 23.69 1070 SER A O 1
ATOM 3121 N N . ASN A 1 478 ? 24.106 9.108 -2.048 1.00 22.05 1071 ASN A N 1
ATOM 3122 C CA . ASN A 1 478 ? 23.319 9.221 -0.834 1.00 22.49 1071 ASN A CA 1
ATOM 3123 C C . ASN A 1 478 ? 24.029 9.877 0.329 1.00 20.71 1071 ASN A C 1
ATOM 3124 O O . ASN A 1 478 ? 25.176 9.557 0.642 1.00 19.83 1071 ASN A O 1
ATOM 3129 N N . TRP A 1 479 ? 23.320 10.795 0.974 1.00 18.69 1072 TRP A N 1
ATOM 3130 C CA . TRP A 1 479 ? 23.835 11.489 2.138 1.00 17.09 1072 TRP A CA 1
ATOM 3131 C C . TRP A 1 479 ? 22.933 11.215 3.330 1.00 16.87 1072 TRP A C 1
ATOM 3132 O O . TRP A 1 479 ? 21.719 11.410 3.259 1.00 18.08 1072 TRP A O 1
ATOM 3143 N N . THR A 1 480 ? 23.536 10.748 4.416 1.00 15.64 1073 THR A N 1
ATOM 3144 C CA . THR A 1 480 ? 22.815 10.461 5.647 1.00 16.01 1073 THR A CA 1
ATOM 3145 C C . THR A 1 480 ? 23.061 11.631 6.587 1.00 13.99 1073 THR A C 1
ATOM 3146 O O . THR A 1 480 ? 24.204 12.036 6.785 1.00 16.29 1073 THR A O 1
ATOM 3150 N N . TYR A 1 481 ? 21.994 12.178 7.156 1.00 13.41 1074 TYR A N 1
ATOM 3151 C CA . TYR A 1 481 ? 22.118 13.309 8.069 1.00 11.51 1074 TYR A CA 1
ATOM 3152 C C . TYR A 1 481 ? 21.559 13.011 9.448 1.00 11.16 1074 TYR A C 1
ATOM 3153 O O . TYR A 1 481 ? 20.634 12.221 9.602 1.00 11.00 1074 TYR A O 1
ATOM 3162 N N . GLY A 1 482 ? 22.133 13.670 10.445 1.00 11.95 1075 GLY A N 1
ATOM 3163 C CA . GLY A 1 482 ? 21.677 13.546 11.816 1.00 12.92 1075 GLY A CA 1
ATOM 3164 C C . GLY A 1 482 ? 21.564 14.997 12.247 1.00 15.22 1075 GLY A C 1
ATOM 3165 O O . GLY A 1 482 ? 22.584 15.660 12.458 1.00 15.40 1075 GLY A O 1
ATOM 3166 N N . LEU A 1 483 ? 20.342 15.511 12.354 1.00 12.97 1076 LEU A N 1
ATOM 3167 C CA . LEU A 1 483 ? 20.156 16.913 12.718 1.00 14.76 1076 LEU A CA 1
ATOM 3168 C C . LEU A 1 483 ? 19.366 17.117 13.999 1.00 16.33 1076 LEU A C 1
ATOM 3169 O O . LEU A 1 483 ? 18.694 16.207 14.483 1.00 15.15 1076 LEU A O 1
ATOM 3174 N N . ASP A 1 484 ? 19.463 18.324 14.546 1.00 15.22 1077 ASP A N 1
ATOM 3175 C CA . ASP A 1 484 ? 18.727 18.681 15.749 1.00 17.41 1077 ASP A CA 1
ATOM 3176 C C . ASP A 1 484 ? 17.300 18.952 15.290 1.00 17.27 1077 ASP A C 1
ATOM 3177 O O . ASP A 1 484 ? 17.052 19.891 14.538 1.00 17.23 1077 ASP A O 1
ATOM 3182 N N . PRO A 1 485 ? 16.344 18.119 15.724 1.00 16.92 1078 PRO A N 1
ATOM 3183 C CA . PRO A 1 485 ? 14.948 18.315 15.319 1.00 16.46 1078 PRO A CA 1
ATOM 3184 C C . PRO A 1 485 ? 14.344 19.641 15.767 1.00 17.00 1078 PRO A C 1
ATOM 3185 O O . PRO A 1 485 ? 13.406 20.135 15.144 1.00 18.11 1078 PRO A O 1
ATOM 3189 N N . TYR A 1 486 ? 14.888 20.206 16.841 1.00 14.62 1079 TYR A N 1
ATOM 3190 C CA . TYR A 1 486 ? 14.396 21.461 17.397 1.00 15.96 1079 TYR A CA 1
ATOM 3191 C C . TYR A 1 486 ? 14.862 22.696 16.643 1.00 17.18 1079 TYR A C 1
ATOM 3192 O O . TYR A 1 486 ? 14.332 23.787 16.855 1.00 18.17 1079 TYR A O 1
ATOM 3201 N N . THR A 1 487 ? 15.847 22.537 15.768 1.00 16.20 1080 THR A N 1
ATOM 3202 C CA . THR A 1 487 ? 16.366 23.684 15.047 1.00 18.06 1080 THR A CA 1
ATOM 3203 C C . THR A 1 487 ? 16.677 23.428 13.574 1.00 17.60 1080 THR A C 1
ATOM 3204 O O . THR A 1 487 ? 16.831 24.371 12.797 1.00 18.14 1080 THR A O 1
ATOM 3208 N N . GLY A 1 488 ? 16.768 22.158 13.195 1.00 17.54 1081 GLY A N 1
ATOM 3209 C CA . GLY A 1 488 ? 17.096 21.812 11.821 1.00 16.94 1081 GLY A CA 1
ATOM 3210 C C . GLY A 1 488 ? 18.590 21.945 11.563 1.00 16.51 1081 GLY A C 1
ATOM 3211 O O . GLY A 1 488 ? 19.070 21.686 10.461 1.00 14.00 1081 GLY A O 1
ATOM 3212 N N . GLY A 1 489 ? 19.332 22.345 12.589 1.00 15.39 1082 GLY A N 1
ATOM 3213 C CA . GLY A 1 489 ? 20.765 22.520 12.427 1.00 15.19 1082 GLY A CA 1
ATOM 3214 C C . GLY A 1 489 ? 21.619 21.469 13.108 1.00 15.45 1082 GLY A C 1
ATOM 3215 O O . GLY A 1 489 ? 21.143 20.395 13.486 1.00 14.55 1082 GLY A O 1
ATOM 3216 N N . ARG A 1 490 ? 22.894 21.796 13.269 1.00 12.56 1083 ARG A N 1
ATOM 3217 C CA . ARG A 1 490 ? 23.864 20.911 13.892 1.00 15.63 1083 ARG A CA 1
ATOM 3218 C C . ARG A 1 490 ? 23.540 20.668 15.359 1.00 15.33 1083 ARG A C 1
ATOM 3219 O O . ARG A 1 490 ? 23.236 21.605 16.096 1.00 16.22 1083 ARG A O 1
ATOM 3227 N N . THR A 1 491 ? 23.611 19.410 15.779 1.00 14.05 1084 THR A N 1
ATOM 3228 C CA . THR A 1 491 ? 23.365 19.050 17.172 1.00 16.20 1084 THR A CA 1
ATOM 3229 C C . THR A 1 491 ? 24.527 19.590 18.003 1.00 19.09 1084 THR A C 1
ATOM 3230 O O . THR A 1 491 ? 25.594 19.882 17.458 1.00 20.65 1084 THR A O 1
ATOM 3234 N N . SER A 1 492 ? 24.327 19.727 19.313 1.00 20.26 1085 SER A N 1
ATOM 3235 C CA . SER A 1 492 ? 25.383 20.222 20.183 1.00 21.30 1085 SER A CA 1
ATOM 3236 C C . SER A 1 492 ? 26.205 19.043 20.700 1.00 22.80 1085 SER A C 1
ATOM 3237 O O . SER A 1 492 ? 27.137 19.207 21.482 1.00 25.54 1085 SER A O 1
ATOM 3240 N N . PHE A 1 493 ? 25.850 17.848 20.249 1.00 22.70 1086 PHE A N 1
ATOM 3241 C CA . PHE A 1 493 ? 26.552 16.637 20.644 1.00 19.84 1086 PHE A CA 1
ATOM 3242 C C . PHE A 1 493 ? 26.828 15.861 19.364 1.00 20.59 1086 PHE A C 1
ATOM 3243 O O . PHE A 1 493 ? 26.139 16.055 18.361 1.00 19.40 1086 PHE A O 1
ATOM 3251 N N . THR A 1 494 ? 27.839 15.000 19.375 1.00 20.13 1087 THR A N 1
ATOM 3252 C CA . THR A 1 494 ? 28.139 14.239 18.173 1.00 20.13 1087 THR A CA 1
ATOM 3253 C C . THR A 1 494 ? 27.101 13.129 18.038 1.00 19.83 1087 THR A C 1
ATOM 3254 O O . THR A 1 494 ? 26.767 12.443 19.007 1.00 18.32 1087 THR A O 1
ATOM 3258 N N . VAL A 1 495 ? 26.567 12.984 16.830 1.00 18.06 1088 VAL A N 1
ATOM 3259 C CA . VAL A 1 495 ? 25.525 12.002 16.568 1.00 18.25 1088 VAL A CA 1
ATOM 3260 C C . VAL A 1 495 ? 26.025 10.667 16.045 1.00 18.24 1088 VAL A C 1
ATOM 3261 O O . VAL A 1 495 ? 25.623 9.615 16.539 1.00 19.29 1088 VAL A O 1
ATOM 3265 N N . PHE A 1 496 ? 26.910 10.712 15.058 1.00 17.65 1089 PHE A N 1
ATOM 3266 C CA . PHE A 1 496 ? 27.417 9.496 14.444 1.00 18.81 1089 PHE A CA 1
ATOM 3267 C C . PHE A 1 496 ? 28.791 9.038 14.899 1.00 18.50 1089 PHE A C 1
ATOM 3268 O O . PHE A 1 496 ? 29.685 9.846 15.138 1.00 18.09 1089 PHE A O 1
ATOM 3276 N N . ASP A 1 497 ? 28.952 7.729 15.022 1.00 20.69 1090 ASP A N 1
ATOM 3277 C CA . ASP A 1 497 ? 30.261 7.190 15.337 1.00 22.93 1090 ASP A CA 1
ATOM 3278 C C . ASP A 1 497 ? 30.849 6.979 13.950 1.00 20.71 1090 ASP A C 1
ATOM 3279 O O . ASP A 1 497 ? 30.676 5.924 13.348 1.00 23.69 1090 ASP A O 1
ATOM 3284 N N . LEU A 1 498 ? 31.521 7.998 13.433 1.00 20.23 1091 LEU A N 1
ATOM 3285 C CA . LEU A 1 498 ? 32.117 7.924 12.105 1.00 18.93 1091 LEU A CA 1
ATOM 3286 C C . LEU A 1 498 ? 33.471 7.234 12.117 1.00 19.49 1091 LEU A C 1
ATOM 3287 O O . LEU A 1 498 ? 33.996 6.863 11.069 1.00 20.06 1091 LEU A O 1
ATOM 3292 N N . ALA A 1 499 ? 34.027 7.064 13.311 1.00 22.43 1092 ALA A N 1
ATOM 3293 C CA . ALA A 1 499 ? 35.343 6.464 13.473 1.00 23.49 1092 ALA A CA 1
ATOM 3294 C C . ALA A 1 499 ? 35.354 4.955 13.692 1.00 25.69 1092 ALA A C 1
ATOM 3295 O O . ALA A 1 499 ? 36.397 4.388 14.011 1.00 26.72 1092 ALA A O 1
ATOM 3297 N N . ARG A 1 500 ? 34.210 4.303 13.514 1.00 26.92 1093 ARG A N 1
ATOM 3298 C CA . ARG A 1 500 ? 34.120 2.860 13.718 1.00 28.28 1093 ARG A CA 1
ATOM 3299 C C . ARG A 1 500 ? 34.650 2.472 15.100 1.00 28.50 1093 ARG A C 1
ATOM 3300 O O . ARG A 1 500 ? 35.373 1.484 15.241 1.00 31.45 1093 ARG A O 1
ATOM 3308 N N . GLN A 1 501 ? 34.288 3.249 16.114 1.00 27.30 1094 GLN A N 1
ATOM 3309 C CA . GLN A 1 501 ? 34.732 2.992 17.479 1.00 25.89 1094 GLN A CA 1
ATOM 3310 C C . GLN A 1 501 ? 33.810 2.054 18.252 1.00 26.30 1094 GLN A C 1
ATOM 3311 O O . GLN A 1 501 ? 34.231 1.415 19.216 1.00 22.99 1094 GLN A O 1
ATOM 3317 N N . GLY A 1 502 ? 32.553 1.969 17.831 1.00 24.89 1095 GLY A N 1
ATOM 3318 C CA . GLY A 1 502 ? 31.616 1.122 18.545 1.00 26.45 1095 GLY A CA 1
ATOM 3319 C C . GLY A 1 502 ? 30.869 1.992 19.536 1.00 27.81 1095 GLY A C 1
ATOM 3320 O O . GLY A 1 502 ? 29.970 1.541 20.241 1.00 28.80 1095 GLY A O 1
ATOM 3321 N N . VAL A 1 503 ? 31.273 3.254 19.599 1.00 28.89 1096 VAL A N 1
ATOM 3322 C CA . VAL A 1 503 ? 30.631 4.234 20.463 1.00 29.51 1096 VAL A CA 1
ATOM 3323 C C . VAL A 1 503 ? 30.800 5.602 19.838 1.00 27.29 1096 VAL A C 1
ATOM 3324 O O . VAL A 1 503 ? 31.676 5.812 19.001 1.00 27.10 1096 VAL A O 1
ATOM 3328 N N . VAL A 1 504 ? 29.950 6.529 20.249 1.00 27.30 1097 VAL A N 1
ATOM 3329 C CA . VAL A 1 504 ? 29.986 7.879 19.723 1.00 26.64 1097 VAL A CA 1
ATOM 3330 C C . VAL A 1 504 ? 30.840 8.777 20.612 1.00 27.25 1097 VAL A C 1
ATOM 3331 O O . VAL A 1 504 ? 30.437 9.129 21.719 1.00 25.41 1097 VAL A O 1
ATOM 3335 N N . ASP A 1 505 ? 32.023 9.138 20.125 1.00 28.40 1098 ASP A N 1
ATOM 3336 C CA . ASP A 1 505 ? 32.918 10.009 20.879 1.00 30.25 1098 ASP A CA 1
ATOM 3337 C C . ASP A 1 505 ? 33.523 11.086 19.986 1.00 29.61 1098 ASP A C 1
ATOM 3338 O O . ASP A 1 505 ? 33.234 11.145 18.791 1.00 29.52 1098 ASP A O 1
ATOM 3343 N N . SER A 1 506 ? 34.373 11.922 20.576 1.00 28.13 1099 SER A N 1
ATOM 3344 C CA . SER A 1 506 ? 35.018 13.028 19.870 1.00 27.60 1099 SER A CA 1
ATOM 3345 C C . SER A 1 506 ? 35.831 12.646 18.634 1.00 26.30 1099 SER A C 1
ATOM 3346 O O . SER A 1 506 ? 36.140 13.508 17.811 1.00 27.02 1099 SER A O 1
ATOM 3349 N N . LYS A 1 507 ? 36.193 11.372 18.506 1.00 24.17 1100 LYS A N 1
ATOM 3350 C CA . LYS A 1 507 ? 36.953 10.924 17.346 1.00 22.77 1100 LYS A CA 1
ATOM 3351 C C . LYS A 1 507 ? 36.142 11.132 16.064 1.00 23.17 1100 LYS A C 1
ATOM 3352 O O . LYS A 1 507 ? 36.689 11.125 14.957 1.00 22.02 1100 LYS A O 1
ATOM 3358 N N . SER A 1 508 ? 34.834 11.314 16.213 1.00 20.48 1101 SER A N 1
ATOM 3359 C CA . SER A 1 508 ? 33.970 11.508 15.056 1.00 21.41 1101 SER A CA 1
ATOM 3360 C C . SER A 1 508 ? 33.652 12.968 14.770 1.00 21.62 1101 SER A C 1
ATOM 3361 O O . SER A 1 508 ? 32.994 13.281 13.779 1.00 20.50 1101 SER A O 1
ATOM 3364 N N . ASP A 1 509 ? 34.119 13.866 15.630 1.00 22.30 1102 ASP A N 1
ATOM 3365 C CA . ASP A 1 509 ? 33.858 15.282 15.419 1.00 23.80 1102 ASP A CA 1
ATOM 3366 C C . ASP A 1 509 ? 34.780 15.850 14.351 1.00 23.67 1102 ASP A C 1
ATOM 3367 O O . ASP A 1 509 ? 35.762 15.219 13.971 1.00 22.74 1102 ASP A O 1
ATOM 3372 N N . TYR A 1 510 ? 34.454 17.041 13.866 1.00 22.41 1103 TYR A N 1
ATOM 3373 C CA . TYR A 1 510 ? 35.241 17.670 12.820 1.00 23.17 1103 TYR A CA 1
ATOM 3374 C C . TYR A 1 510 ? 35.619 19.100 13.173 1.00 24.19 1103 TYR A C 1
ATOM 3375 O O . TYR A 1 510 ? 34.853 19.822 13.820 1.00 23.96 1103 TYR A O 1
ATOM 3384 N N . SER A 1 511 ? 36.813 19.503 12.755 1.00 24.05 1104 SER A N 1
ATOM 3385 C CA . SER A 1 511 ? 37.292 20.851 13.027 1.00 24.58 1104 SER A CA 1
ATOM 3386 C C . SER A 1 511 ? 36.809 21.806 11.940 1.00 25.03 1104 SER A C 1
ATOM 3387 O O . SER A 1 511 ? 37.365 21.853 10.844 1.00 24.77 1104 SER A O 1
ATOM 3390 N N . TYR A 1 512 ? 35.761 22.558 12.253 1.00 26.32 1105 TYR A N 1
ATOM 3391 C CA . TYR A 1 512 ? 35.180 23.515 11.322 1.00 28.05 1105 TYR A CA 1
ATOM 3392 C C . TYR A 1 512 ? 35.613 24.927 11.694 1.00 30.96 1105 TYR A C 1
ATOM 3393 O O . TYR A 1 512 ? 35.070 25.529 12.618 1.00 31.23 1105 TYR A O 1
ATOM 3402 N N . ASN A 1 513 ? 36.600 25.449 10.973 1.00 35.15 1106 ASN A N 1
ATOM 3403 C CA . ASN A 1 513 ? 37.098 26.794 11.237 1.00 38.03 1106 ASN A CA 1
ATOM 3404 C C . ASN A 1 513 ? 37.401 27.003 12.725 1.00 38.30 1106 ASN A C 1
ATOM 3405 O O . ASN A 1 513 ? 36.704 27.750 13.417 1.00 37.53 1106 ASN A O 1
ATOM 3410 N N . LYS A 1 514 ? 38.433 26.314 13.209 1.00 39.23 1107 LYS A N 1
ATOM 3411 C CA . LYS A 1 514 ? 38.868 26.425 14.601 1.00 38.87 1107 LYS A CA 1
ATOM 3412 C C . LYS A 1 514 ? 37.862 25.914 15.628 1.00 36.99 1107 LYS A C 1
ATOM 3413 O O . LYS A 1 514 ? 38.033 26.140 16.825 1.00 36.58 1107 LYS A O 1
ATOM 3419 N N . GLN A 1 515 ? 36.820 25.226 15.176 1.00 35.18 1108 GLN A N 1
ATOM 3420 C CA . GLN A 1 515 ? 35.808 24.736 16.105 1.00 32.65 1108 GLN A CA 1
ATOM 3421 C C . GLN A 1 515 ? 35.539 23.233 16.017 1.00 30.52 1108 GLN A C 1
ATOM 3422 O O . GLN A 1 515 ? 35.283 22.710 14.932 1.00 28.42 1108 GLN A O 1
ATOM 3428 N N . ASN A 1 516 ? 35.607 22.536 17.152 1.00 27.41 1109 ASN A N 1
ATOM 3429 C CA . ASN A 1 516 ? 35.301 21.109 17.154 1.00 26.16 1109 ASN A CA 1
ATOM 3430 C C . ASN A 1 516 ? 33.785 21.044 17.100 1.00 25.87 1109 ASN A C 1
ATOM 3431 O O . ASN A 1 516 ? 33.093 21.461 18.032 1.00 25.95 1109 ASN A O 1
ATOM 3436 N N . VAL A 1 517 ? 33.277 20.514 15.998 1.00 23.36 1110 VAL A N 1
ATOM 3437 C CA . VAL A 1 517 ? 31.849 20.444 15.775 1.00 22.71 1110 VAL A CA 1
ATOM 3438 C C . VAL A 1 517 ? 31.359 19.042 15.431 1.00 21.36 1110 VAL A C 1
ATOM 3439 O O . VAL A 1 517 ? 32.111 18.214 14.921 1.00 18.43 1110 VAL A O 1
ATOM 3443 N N . ALA A 1 518 ? 30.090 18.782 15.728 1.00 18.67 1111 ALA A N 1
ATOM 3444 C CA . ALA A 1 518 ? 29.494 17.498 15.410 1.00 18.36 1111 ALA A CA 1
ATOM 3445 C C . ALA A 1 518 ? 29.283 17.477 13.900 1.00 17.55 1111 ALA A C 1
ATOM 3446 O O . ALA A 1 518 ? 28.975 18.506 13.298 1.00 15.67 1111 ALA A O 1
ATOM 3448 N N . VAL A 1 519 ? 29.471 16.315 13.288 1.00 17.22 1112 VAL A N 1
ATOM 3449 C CA . VAL A 1 519 ? 29.270 16.177 11.849 1.00 18.11 1112 VAL A CA 1
ATOM 3450 C C . VAL A 1 519 ? 27.781 15.906 11.653 1.00 17.91 1112 VAL A C 1
ATOM 3451 O O . VAL A 1 519 ? 27.236 14.995 12.266 1.00 17.56 1112 VAL A O 1
ATOM 3455 N N . SER A 1 520 ? 27.124 16.689 10.805 1.00 15.20 1113 SER A N 1
ATOM 3456 C CA . SER A 1 520 ? 25.697 16.497 10.593 1.00 16.43 1113 SER A CA 1
ATOM 3457 C C . SER A 1 520 ? 25.371 15.577 9.429 1.00 16.31 1113 SER A C 1
ATOM 3458 O O . SER A 1 520 ? 24.320 14.941 9.411 1.00 16.31 1113 SER A O 1
ATOM 3461 N N . GLY A 1 521 ? 26.272 15.504 8.459 1.00 15.53 1114 GLY A N 1
ATOM 3462 C CA . GLY A 1 521 ? 26.021 14.657 7.312 1.00 16.10 1114 GLY A CA 1
ATOM 3463 C C . GLY A 1 521 ? 27.245 13.914 6.818 1.00 16.80 1114 GLY A C 1
ATOM 3464 O O . GLY A 1 521 ? 28.372 14.391 6.951 1.00 15.35 1114 GLY A O 1
ATOM 3465 N N . THR A 1 522 ? 27.012 12.732 6.260 1.00 16.54 1115 THR A N 1
ATOM 3466 C CA . THR A 1 522 ? 28.078 11.910 5.711 1.00 19.39 1115 THR A CA 1
ATOM 3467 C C . THR A 1 522 ? 27.543 11.118 4.522 1.00 20.59 1115 THR A C 1
ATOM 3468 O O . THR A 1 522 ? 26.417 10.610 4.547 1.00 17.82 1115 THR A O 1
ATOM 3472 N N . GLU A 1 523 ? 28.361 11.038 3.478 1.00 22.73 1116 GLU A N 1
ATOM 3473 C CA . GLU A 1 523 ? 28.017 10.334 2.252 1.00 26.93 1116 GLU A CA 1
ATOM 3474 C C . GLU A 1 523 ? 28.164 8.827 2.449 1.00 29.24 1116 GLU A C 1
ATOM 3475 O O . GLU A 1 523 ? 29.196 8.363 2.929 1.00 29.38 1116 GLU A O 1
ATOM 3481 N N . GLN A 1 524 ? 27.132 8.065 2.090 1.00 32.98 1117 GLN A N 1
ATOM 3482 C CA . GLN A 1 524 ? 27.170 6.606 2.235 1.00 38.41 1117 GLN A CA 1
ATOM 3483 C C . GLN A 1 524 ? 26.992 5.852 0.914 1.00 43.33 1117 GLN A C 1
ATOM 3484 O O . GLN A 1 524 ? 26.446 6.381 -0.054 1.00 43.24 1117 GLN A O 1
ATOM 3490 N N . LYS A 1 525 ? 27.457 4.605 0.894 1.00 49.38 1118 LYS A N 1
ATOM 3491 C CA . LYS A 1 525 ? 27.382 3.755 -0.293 1.00 53.85 1118 LYS A CA 1
ATOM 3492 C C . LYS A 1 525 ? 25.981 3.564 -0.866 1.00 55.66 1118 LYS A C 1
ATOM 3493 O O . LYS A 1 525 ? 24.978 3.899 -0.228 1.00 55.98 1118 LYS A O 1
ATOM 3499 N N . GLY A 1 526 ? 25.946 3.017 -2.081 1.00 57.18 1119 GLY A N 1
ATOM 3500 C CA . GLY A 1 526 ? 24.710 2.763 -2.804 1.00 59.04 1119 GLY A CA 1
ATOM 3501 C C . GLY A 1 526 ? 23.428 2.696 -2.002 1.00 60.26 1119 GLY A C 1
ATOM 3502 O O . GLY A 1 526 ? 23.378 2.103 -0.924 1.00 61.52 1119 GLY A O 1
ATOM 3503 N N . LEU A 1 527 ? 22.383 3.301 -2.554 1.00 61.01 1120 LEU A N 1
ATOM 3504 C CA . LEU A 1 527 ? 21.064 3.348 -1.927 1.00 60.85 1120 LEU A CA 1
ATOM 3505 C C . LEU A 1 527 ? 20.695 2.110 -1.123 1.00 59.96 1120 LEU A C 1
ATOM 3506 O O . LEU A 1 527 ? 21.011 0.982 -1.508 1.00 60.85 1120 LEU A O 1
ATOM 3511 N N . GLY A 1 528 ? 20.020 2.340 -0.003 1.00 58.40 1121 GLY A N 1
ATOM 3512 C CA . GLY A 1 528 ? 19.597 1.253 0.857 1.00 55.85 1121 GLY A CA 1
ATOM 3513 C C . GLY A 1 528 ? 18.607 1.726 1.905 1.00 53.76 1121 GLY A C 1
ATOM 3514 O O . GLY A 1 528 ? 18.206 0.958 2.782 1.00 54.85 1121 GLY A O 1
ATOM 3515 N N . GLY A 1 529 ? 18.210 2.994 1.811 1.00 51.20 1122 GLY A N 1
ATOM 3516 C CA . GLY A 1 529 ? 17.269 3.557 2.763 1.00 45.33 1122 GLY A CA 1
ATOM 3517 C C . GLY A 1 529 ? 17.866 3.580 4.156 1.00 42.10 1122 GLY A C 1
ATOM 3518 O O . GLY A 1 529 ? 19.006 3.163 4.349 1.00 41.22 1122 GLY A O 1
ATOM 3519 N N . LEU A 1 530 ? 17.114 4.080 5.130 1.00 38.43 1123 LEU A N 1
ATOM 3520 C CA . LEU A 1 530 ? 17.608 4.120 6.498 1.00 37.05 1123 LEU A CA 1
ATOM 3521 C C . LEU A 1 530 ? 16.768 3.266 7.432 1.00 35.07 1123 LEU A C 1
ATOM 3522 O O . LEU A 1 530 ? 15.538 3.293 7.390 1.00 33.17 1123 LEU A O 1
ATOM 3527 N N . THR A 1 531 ? 17.452 2.505 8.273 1.00 34.44 1124 THR A N 1
ATOM 3528 C CA . THR A 1 531 ? 16.797 1.651 9.247 1.00 35.79 1124 THR A CA 1
ATOM 3529 C C . THR A 1 531 ? 17.461 1.906 10.587 1.00 35.27 1124 THR A C 1
ATOM 3530 O O . THR A 1 531 ? 18.665 2.143 10.657 1.00 35.20 1124 THR A O 1
ATOM 3534 N N . LEU A 1 532 ? 16.668 1.875 11.647 1.00 36.02 1125 LEU A N 1
ATOM 3535 C CA . LEU A 1 532 ? 17.185 2.099 12.986 1.00 37.96 1125 LEU A CA 1
ATOM 3536 C C . LEU A 1 532 ? 17.099 0.780 13.732 1.00 39.75 1125 LEU A C 1
ATOM 3537 O O . LEU A 1 532 ? 16.047 0.149 13.764 1.00 38.89 1125 LEU A O 1
ATOM 3542 N N . SER A 1 533 ? 18.215 0.354 14.313 1.00 43.07 1126 SER A N 1
ATOM 3543 C CA . SER A 1 533 ? 18.246 -0.895 15.062 1.00 46.05 1126 SER A CA 1
ATOM 3544 C C . SER A 1 533 ? 19.166 -0.761 16.265 1.00 48.19 1126 SER A C 1
ATOM 3545 O O . SER A 1 533 ? 19.681 0.319 16.551 1.00 47.75 1126 SER A O 1
ATOM 3548 N N . THR A 1 534 ? 19.369 -1.870 16.964 1.00 50.90 1127 THR A N 1
ATOM 3549 C CA . THR A 1 534 ? 20.219 -1.883 18.140 1.00 54.18 1127 THR A CA 1
ATOM 3550 C C . THR A 1 534 ? 21.281 -2.964 18.021 1.00 56.61 1127 THR A C 1
ATOM 3551 O O . THR A 1 534 ? 20.958 -4.146 17.928 1.00 57.38 1127 THR A O 1
ATOM 3555 N N . ASN A 1 535 ? 22.546 -2.556 18.014 1.00 59.87 1128 ASN A N 1
ATOM 3556 C CA . ASN A 1 535 ? 23.638 -3.514 17.924 1.00 63.39 1128 ASN A CA 1
ATOM 3557 C C . ASN A 1 535 ? 23.726 -4.197 19.283 1.00 64.74 1128 ASN A C 1
ATOM 3558 O O . ASN A 1 535 ? 23.593 -3.543 20.316 1.00 65.59 1128 ASN A O 1
ATOM 3563 N N . GLU A 1 536 ? 23.946 -5.507 19.274 1.00 65.95 1129 GLU A N 1
ATOM 3564 C CA . GLU A 1 536 ? 24.033 -6.281 20.505 1.00 67.13 1129 GLU A CA 1
ATOM 3565 C C . GLU A 1 536 ? 24.867 -5.588 21.577 1.00 66.39 1129 GLU A C 1
ATOM 3566 O O . GLU A 1 536 ? 26.078 -5.788 21.661 1.00 66.91 1129 GLU A O 1
ATOM 3572 N N . GLN A 1 537 ? 24.196 -4.776 22.390 1.00 65.23 1130 GLN A N 1
ATOM 3573 C CA . GLN A 1 537 ? 24.816 -4.026 23.478 1.00 63.37 1130 GLN A CA 1
ATOM 3574 C C . GLN A 1 537 ? 23.917 -2.848 23.830 1.00 61.31 1130 GLN A C 1
ATOM 3575 O O . GLN A 1 537 ? 24.315 -1.944 24.564 1.00 61.74 1130 GLN A O 1
ATOM 3581 N N . GLY A 1 538 ? 22.697 -2.864 23.300 1.00 58.48 1131 GLY A N 1
ATOM 3582 C CA . GLY A 1 538 ? 21.755 -1.800 23.592 1.00 54.91 1131 GLY A CA 1
ATOM 3583 C C . GLY A 1 538 ? 22.020 -0.483 22.891 1.00 52.15 1131 GLY A C 1
ATOM 3584 O O . GLY A 1 538 ? 21.261 0.471 23.063 1.00 53.56 1131 GLY A O 1
ATOM 3585 N N . ASN A 1 539 ? 23.090 -0.418 22.103 1.00 48.12 1132 ASN A N 1
ATOM 3586 C CA . ASN A 1 539 ? 23.423 0.810 21.388 1.00 43.54 1132 ASN A CA 1
ATOM 3587 C C . ASN A 1 539 ? 22.643 0.940 20.082 1.00 39.49 1132 ASN A C 1
ATOM 3588 O O . ASN A 1 539 ? 22.679 0.049 19.232 1.00 37.74 1132 ASN A O 1
ATOM 3593 N N . PRO A 1 540 ? 21.923 2.059 19.907 1.00 35.72 1133 PRO A N 1
ATOM 3594 C CA . PRO A 1 540 ? 21.147 2.275 18.683 1.00 32.07 1133 PRO A CA 1
ATOM 3595 C C . PRO A 1 540 ? 22.083 2.538 17.508 1.00 30.12 1133 PRO A C 1
ATOM 3596 O O . PRO A 1 540 ? 23.103 3.211 17.651 1.00 29.74 1133 PRO A O 1
ATOM 3600 N N . GLU A 1 541 ? 21.741 1.982 16.355 1.00 28.27 1134 GLU A N 1
ATOM 3601 C CA . GLU A 1 541 ? 22.530 2.156 15.145 1.00 28.26 1134 GLU A CA 1
ATOM 3602 C C . GLU A 1 541 ? 21.592 2.512 14.018 1.00 26.95 1134 GLU A C 1
ATOM 3603 O O . GLU A 1 541 ? 20.430 2.124 14.029 1.00 27.95 1134 GLU A O 1
ATOM 3609 N N . VAL A 1 542 ? 22.108 3.235 13.037 1.00 25.97 1135 VAL A N 1
ATOM 3610 C CA . VAL A 1 542 ? 21.319 3.582 11.874 1.00 27.11 1135 VAL A CA 1
ATOM 3611 C C . VAL A 1 542 ? 22.067 2.950 10.709 1.00 27.19 1135 VAL A C 1
ATOM 3612 O O . VAL A 1 542 ? 23.271 3.138 10.556 1.00 25.96 1135 VAL A O 1
ATOM 3616 N N . CYS A 1 543 ? 21.362 2.166 9.909 1.00 29.40 1136 CYS A N 1
ATOM 3617 C CA . CYS A 1 543 ? 21.997 1.510 8.782 1.00 34.68 1136 CYS A CA 1
ATOM 3618 C C . CYS A 1 543 ? 21.355 1.952 7.481 1.00 36.38 1136 CYS A C 1
ATOM 3619 O O . CYS A 1 543 ? 20.201 2.373 7.455 1.00 36.23 1136 CYS A O 1
ATOM 3622 N N . SER A 1 544 ? 22.114 1.853 6.400 1.00 40.03 1137 SER A N 1
ATOM 3623 C CA . SER A 1 544 ? 21.607 2.215 5.089 1.00 45.44 1137 SER A CA 1
ATOM 3624 C C . SER A 1 544 ? 21.965 1.095 4.126 1.00 49.04 1137 SER A C 1
ATOM 3625 O O . SER A 1 544 ? 21.098 0.359 3.653 1.00 49.23 1137 SER A O 1
ATOM 3628 N N . SER A 1 545 ? 23.257 0.963 3.859 1.00 52.20 1138 SER A N 1
ATOM 3629 C CA . SER A 1 545 ? 23.752 -0.054 2.953 1.00 55.44 1138 SER A CA 1
ATOM 3630 C C . SER A 1 545 ? 25.256 -0.138 3.121 1.00 57.52 1138 SER A C 1
ATOM 3631 O O . SER A 1 545 ? 25.959 0.874 3.036 1.00 59.36 1138 SER A O 1
ATOM 3634 N N . GLY A 1 546 ? 25.742 -1.348 3.369 1.00 57.37 1139 GLY A N 1
ATOM 3635 C CA . GLY A 1 546 ? 27.165 -1.548 3.552 1.00 57.23 1139 GLY A CA 1
ATOM 3636 C C . GLY A 1 546 ? 27.650 -1.077 4.909 1.00 56.22 1139 GLY A C 1
ATOM 3637 O O . GLY A 1 546 ? 28.479 -1.736 5.537 1.00 57.55 1139 GLY A O 1
ATOM 3638 N N . GLU A 1 547 ? 27.134 0.058 5.372 1.00 53.66 1140 GLU A N 1
ATOM 3639 C CA . GLU A 1 547 ? 27.551 0.600 6.658 1.00 49.74 1140 GLU A CA 1
ATOM 3640 C C . GLU A 1 547 ? 26.411 0.906 7.619 1.00 45.56 1140 GLU A C 1
ATOM 3641 O O . GLU A 1 547 ? 25.349 1.387 7.229 1.00 44.03 1140 GLU A O 1
ATOM 3647 N N . CYS A 1 548 ? 26.654 0.605 8.886 1.00 40.04 1141 CYS A N 1
ATOM 3648 C CA . CYS A 1 548 ? 25.716 0.894 9.952 1.00 36.63 1141 CYS A CA 1
ATOM 3649 C C . CYS A 1 548 ? 26.528 1.840 10.814 1.00 33.66 1141 CYS A C 1
ATOM 3650 O O . CYS A 1 548 ? 27.735 1.652 10.969 1.00 33.07 1141 CYS A O 1
ATOM 3653 N N . LEU A 1 549 ? 25.889 2.859 11.368 1.00 29.95 1142 LEU A N 1
ATOM 3654 C CA . LEU A 1 549 ? 26.610 3.799 12.208 1.00 27.03 1142 LEU A CA 1
ATOM 3655 C C . LEU A 1 549 ? 25.977 3.877 13.587 1.00 26.34 1142 LEU A C 1
ATOM 3656 O O . LEU A 1 549 ? 24.781 4.137 13.716 1.00 24.21 1142 LEU A O 1
ATOM 3661 N N . THR A 1 550 ? 26.777 3.625 14.617 1.00 25.25 1143 THR A N 1
ATOM 3662 C CA . THR A 1 550 ? 26.277 3.715 15.975 1.00 25.27 1143 THR A CA 1
ATOM 3663 C C . THR A 1 550 ? 25.862 5.175 16.126 1.00 25.51 1143 THR A C 1
ATOM 3664 O O . THR A 1 550 ? 26.578 6.075 15.688 1.00 25.51 1143 THR A O 1
ATOM 3668 N N . VAL A 1 551 ? 24.703 5.415 16.725 1.00 24.35 1144 VAL A N 1
ATOM 3669 C CA . VAL A 1 551 ? 24.237 6.782 16.890 1.00 23.24 1144 VAL A CA 1
ATOM 3670 C C . VAL A 1 551 ? 23.950 7.169 18.331 1.00 22.89 1144 VAL A C 1
ATOM 3671 O O . VAL A 1 551 ? 23.656 6.325 19.178 1.00 21.87 1144 VAL A O 1
ATOM 3675 N N . ASN A 1 552 ? 24.048 8.463 18.595 1.00 22.23 1145 ASN A N 1
ATOM 3676 C CA . ASN A 1 552 ? 23.786 9.002 19.916 1.00 24.38 1145 ASN A CA 1
ATOM 3677 C C . ASN A 1 552 ? 22.579 9.930 19.815 1.00 23.65 1145 ASN A C 1
ATOM 3678 O O . ASN A 1 552 ? 22.676 11.034 19.292 1.00 21.62 1145 ASN A O 1
ATOM 3683 N N . PRO A 1 553 ? 21.419 9.478 20.316 1.00 25.54 1146 PRO A N 1
ATOM 3684 C CA . PRO A 1 553 ? 20.165 10.241 20.295 1.00 27.30 1146 PRO A CA 1
ATOM 3685 C C . PRO A 1 553 ? 20.258 11.559 21.055 1.00 27.88 1146 PRO A C 1
ATOM 3686 O O . PRO A 1 553 ? 19.407 12.429 20.907 1.00 28.22 1146 PRO A O 1
ATOM 3690 N N . GLY A 1 554 ? 21.293 11.698 21.873 1.00 31.04 1147 GLY A N 1
ATOM 3691 C CA . GLY A 1 554 ? 21.462 12.919 22.636 1.00 35.44 1147 GLY A CA 1
ATOM 3692 C C . GLY A 1 554 ? 21.619 12.638 24.117 1.00 39.74 1147 GLY A C 1
ATOM 3693 O O . GLY A 1 554 ? 21.231 11.567 24.590 1.00 39.61 1147 GLY A O 1
ATOM 3694 N N . PRO A 1 555 ? 22.173 13.591 24.884 1.00 42.16 1148 PRO A N 1
ATOM 3695 C CA . PRO A 1 555 ? 22.366 13.401 26.326 1.00 43.74 1148 PRO A CA 1
ATOM 3696 C C . PRO A 1 555 ? 21.070 13.061 27.059 1.00 44.92 1148 PRO A C 1
ATOM 3697 O O . PRO A 1 555 ? 19.990 13.195 26.444 1.00 46.35 1148 PRO A O 1
ATOM 3701 N N . PRO B 1 52 ? 25.696 -20.740 23.542 1.00 55.01 645 PRO B N 1
ATOM 3702 C CA . PRO B 1 52 ? 26.765 -19.859 24.070 1.00 53.68 645 PRO B CA 1
ATOM 3703 C C . PRO B 1 52 ? 27.952 -19.781 23.114 1.00 52.68 645 PRO B C 1
ATOM 3704 O O . PRO B 1 52 ? 28.652 -18.767 23.060 1.00 53.09 645 PRO B O 1
ATOM 3708 N N . ALA B 1 53 ? 28.171 -20.857 22.361 1.00 50.63 646 ALA B N 1
ATOM 3709 C CA . ALA B 1 53 ? 29.275 -20.913 21.409 1.00 47.77 646 ALA B CA 1
ATOM 3710 C C . ALA B 1 53 ? 28.832 -20.520 20.000 1.00 46.05 646 ALA B C 1
ATOM 3711 O O . ALA B 1 53 ? 28.904 -21.317 19.065 1.00 45.28 646 ALA B O 1
ATOM 3713 N N . THR B 1 54 ? 28.369 -19.285 19.859 1.00 44.57 647 THR B N 1
ATOM 3714 C CA . THR B 1 54 ? 27.931 -18.777 18.566 1.00 43.98 647 THR B CA 1
ATOM 3715 C C . THR B 1 54 ? 28.960 -17.778 18.032 1.00 41.48 647 THR B C 1
ATOM 3716 O O . THR B 1 54 ? 29.373 -16.858 18.741 1.00 41.56 647 THR B O 1
ATOM 3720 N N . VAL B 1 55 ? 29.377 -17.968 16.786 1.00 38.06 648 VAL B N 1
ATOM 3721 C CA . VAL B 1 55 ? 30.364 -17.087 16.175 1.00 35.74 648 VAL B CA 1
ATOM 3722 C C . VAL B 1 55 ? 29.771 -16.245 15.049 1.00 34.71 648 VAL B C 1
ATOM 3723 O O . VAL B 1 55 ? 29.657 -16.701 13.909 1.00 34.90 648 VAL B O 1
ATOM 3727 N N . GLY B 1 56 ? 29.400 -15.013 15.377 1.00 32.03 649 GLY B N 1
ATOM 3728 C CA . GLY B 1 56 ? 28.833 -14.124 14.383 1.00 30.45 649 GLY B CA 1
ATOM 3729 C C . GLY B 1 56 ? 29.757 -12.964 14.068 1.00 29.62 649 GLY B C 1
ATOM 3730 O O . GLY B 1 56 ? 30.721 -13.107 13.317 1.00 27.46 649 GLY B O 1
ATOM 3731 N N . LYS B 1 57 ? 29.461 -11.809 14.649 1.00 28.60 650 LYS B N 1
ATOM 3732 C CA . LYS B 1 57 ? 30.265 -10.617 14.431 1.00 29.69 650 LYS B CA 1
ATOM 3733 C C . LYS B 1 57 ? 31.396 -10.581 15.450 1.00 27.03 650 LYS B C 1
ATOM 3734 O O . LYS B 1 57 ? 31.486 -11.456 16.305 1.00 27.64 650 LYS B O 1
ATOM 3740 N N . ALA B 1 58 ? 32.258 -9.575 15.352 1.00 25.85 651 ALA B N 1
ATOM 3741 C CA . ALA B 1 58 ? 33.367 -9.436 16.290 1.00 25.87 651 ALA B CA 1
ATOM 3742 C C . ALA B 1 58 ? 32.758 -9.445 17.685 1.00 24.91 651 ALA B C 1
ATOM 3743 O O . ALA B 1 58 ? 31.665 -8.924 17.893 1.00 25.54 651 ALA B O 1
ATOM 3745 N N . GLN B 1 59 ? 33.457 -10.046 18.635 1.00 24.11 652 GLN B N 1
ATOM 3746 C CA . GLN B 1 59 ? 32.952 -10.137 19.999 1.00 25.11 652 GLN B CA 1
ATOM 3747 C C . GLN B 1 59 ? 33.011 -8.834 20.790 1.00 23.34 652 GLN B C 1
ATOM 3748 O O . GLN B 1 59 ? 32.203 -8.616 21.687 1.00 22.63 652 GLN B O 1
ATOM 3754 N N . TYR B 1 60 ? 33.956 -7.966 20.447 1.00 23.06 653 TYR B N 1
ATOM 3755 C CA . TYR B 1 60 ? 34.142 -6.713 21.173 1.00 24.59 653 TYR B CA 1
ATOM 3756 C C . TYR B 1 60 ? 33.797 -5.433 20.428 1.00 24.42 653 TYR B C 1
ATOM 3757 O O . TYR B 1 60 ? 33.727 -5.399 19.204 1.00 23.71 653 TYR B O 1
ATOM 3766 N N . LEU B 1 61 ? 33.608 -4.369 21.198 1.00 25.67 654 LEU B N 1
ATOM 3767 C CA . LEU B 1 61 ? 33.379 -3.054 20.628 1.00 25.91 654 LEU B CA 1
ATOM 3768 C C . LEU B 1 61 ? 34.817 -2.629 20.377 1.00 24.18 654 LEU B C 1
ATOM 3769 O O . LEU B 1 61 ? 35.695 -2.860 21.211 1.00 22.65 654 LEU B O 1
ATOM 3774 N N . THR B 1 62 ? 35.068 -2.035 19.223 1.00 24.71 655 THR B N 1
ATOM 3775 C CA . THR B 1 62 ? 36.416 -1.626 18.876 1.00 23.86 655 THR B CA 1
ATOM 3776 C C . THR B 1 62 ? 37.136 -0.764 19.905 1.00 24.20 655 THR B C 1
ATOM 3777 O O . THR B 1 62 ? 38.305 -1.008 20.198 1.00 24.90 655 THR B O 1
ATOM 3781 N N . TYR B 1 63 ? 36.460 0.232 20.468 1.00 23.64 656 TYR B N 1
ATOM 3782 C CA . TYR B 1 63 ? 37.134 1.096 21.430 1.00 26.57 656 TYR B CA 1
ATOM 3783 C C . TYR B 1 63 ? 37.585 0.361 22.689 1.00 26.64 656 TYR B C 1
ATOM 3784 O O . TYR B 1 63 ? 38.437 0.853 23.423 1.00 26.88 656 TYR B O 1
ATOM 3793 N N . LEU B 1 64 ? 37.017 -0.812 22.944 1.00 25.55 657 LEU B N 1
ATOM 3794 C CA . LEU B 1 64 ? 37.416 -1.582 24.113 1.00 25.69 657 LEU B CA 1
ATOM 3795 C C . LEU B 1 64 ? 38.494 -2.610 23.767 1.00 24.38 657 LEU B C 1
ATOM 3796 O O . LEU B 1 64 ? 39.346 -2.916 24.595 1.00 25.53 657 LEU B O 1
ATOM 3801 N N . ALA B 1 65 ? 38.468 -3.137 22.546 1.00 22.48 658 ALA B N 1
ATOM 3802 C CA . ALA B 1 65 ? 39.455 -4.140 22.150 1.00 21.79 658 ALA B CA 1
ATOM 3803 C C . ALA B 1 65 ? 40.755 -3.556 21.594 1.00 21.22 658 ALA B C 1
ATOM 3804 O O . ALA B 1 65 ? 41.844 -4.050 21.894 1.00 20.99 658 ALA B O 1
ATOM 3806 N N . GLN B 1 66 ? 40.642 -2.503 20.793 1.00 20.13 659 GLN B N 1
ATOM 3807 C CA . GLN B 1 66 ? 41.810 -1.881 20.177 1.00 19.16 659 GLN B CA 1
ATOM 3808 C C . GLN B 1 66 ? 42.937 -1.488 21.142 1.00 18.16 659 GLN B C 1
ATOM 3809 O O . GLN B 1 66 ? 44.107 -1.753 20.873 1.00 18.17 659 GLN B O 1
ATOM 3815 N N . PRO B 1 67 ? 42.602 -0.841 22.272 1.00 18.25 660 PRO B N 1
ATOM 3816 C CA . PRO B 1 67 ? 43.626 -0.433 23.243 1.00 18.03 660 PRO B CA 1
ATOM 3817 C C . PRO B 1 67 ? 44.408 -1.622 23.813 1.00 17.27 660 PRO B C 1
ATOM 3818 O O . PRO B 1 67 ? 45.524 -1.471 24.301 1.00 15.55 660 PRO B O 1
ATOM 3822 N N . ILE B 1 68 ? 43.817 -2.806 23.752 1.00 18.15 661 ILE B N 1
ATOM 3823 C CA . ILE B 1 68 ? 44.476 -3.993 24.282 1.00 17.43 661 ILE B CA 1
ATOM 3824 C C . ILE B 1 68 ? 45.650 -4.398 23.403 1.00 19.47 661 ILE B C 1
ATOM 3825 O O . ILE B 1 68 ? 46.679 -4.868 23.897 1.00 17.89 661 ILE B O 1
ATOM 3830 N N . GLU B 1 69 ? 45.495 -4.213 22.094 1.00 18.99 662 GLU B N 1
ATOM 3831 C CA . GLU B 1 69 ? 46.548 -4.568 21.150 1.00 19.37 662 GLU B CA 1
ATOM 3832 C C . GLU B 1 69 ? 46.852 -3.435 20.177 1.00 18.97 662 GLU B C 1
ATOM 3833 O O . GLU B 1 69 ? 46.377 -3.429 19.043 1.00 17.88 662 GLU B O 1
ATOM 3839 N N . PRO B 1 70 ? 47.657 -2.457 20.612 1.00 21.21 663 PRO B N 1
ATOM 3840 C CA . PRO B 1 70 ? 47.991 -1.337 19.725 1.00 21.37 663 PRO B CA 1
ATOM 3841 C C . PRO B 1 70 ? 48.625 -1.771 18.408 1.00 22.32 663 PRO B C 1
ATOM 3842 O O . PRO B 1 70 ? 48.499 -1.079 17.395 1.00 22.06 663 PRO B O 1
ATOM 3846 N N . SER B 1 71 ? 49.289 -2.923 18.416 1.00 21.95 664 SER B N 1
ATOM 3847 C CA . SER B 1 71 ? 49.928 -3.422 17.206 1.00 24.77 664 SER B CA 1
ATOM 3848 C C . SER B 1 71 ? 48.921 -4.071 16.263 1.00 24.99 664 SER B C 1
ATOM 3849 O O . SER B 1 71 ? 49.293 -4.610 15.228 1.00 26.81 664 SER B O 1
ATOM 3852 N N . GLY B 1 72 ? 47.642 -4.015 16.619 1.00 25.17 665 GLY B N 1
ATOM 3853 C CA . GLY B 1 72 ? 46.626 -4.602 15.764 1.00 24.21 665 GLY B CA 1
ATOM 3854 C C . GLY B 1 72 ? 45.590 -3.588 15.322 1.00 23.66 665 GLY B C 1
ATOM 3855 O O . GLY B 1 72 ? 45.625 -2.430 15.732 1.00 23.47 665 GLY B O 1
ATOM 3856 N N . ASN B 1 73 ? 44.664 -4.023 14.477 1.00 23.00 666 ASN B N 1
ATOM 3857 C CA . ASN B 1 73 ? 43.601 -3.151 14.004 1.00 23.91 666 ASN B CA 1
ATOM 3858 C C . ASN B 1 73 ? 42.301 -3.926 14.170 1.00 23.69 666 ASN B C 1
ATOM 3859 O O . ASN B 1 73 ? 41.906 -4.687 13.281 1.00 25.84 666 ASN B O 1
ATOM 3864 N N . TYR B 1 74 ? 41.638 -3.738 15.305 1.00 22.45 667 TYR B N 1
ATOM 3865 C CA . TYR B 1 74 ? 40.401 -4.458 15.569 1.00 21.68 667 TYR B CA 1
ATOM 3866 C C . TYR B 1 74 ? 39.278 -3.967 14.669 1.00 23.00 667 TYR B C 1
ATOM 3867 O O . TYR B 1 74 ? 38.348 -4.712 14.356 1.00 22.38 667 TYR B O 1
ATOM 3876 N N . SER B 1 75 ? 39.374 -2.710 14.256 1.00 23.38 668 SER B N 1
ATOM 3877 C CA . SER B 1 75 ? 38.377 -2.105 13.388 1.00 26.00 668 SER B CA 1
ATOM 3878 C C . SER B 1 75 ? 38.224 -2.882 12.084 1.00 26.17 668 SER B C 1
ATOM 3879 O O . SER B 1 75 ? 37.112 -3.214 11.680 1.00 26.34 668 SER B O 1
ATOM 3882 N N . THR B 1 76 ? 39.342 -3.168 11.425 1.00 27.07 669 THR B N 1
ATOM 3883 C CA . THR B 1 76 ? 39.298 -3.909 10.173 1.00 28.14 669 THR B CA 1
ATOM 3884 C C . THR B 1 76 ? 38.799 -5.322 10.449 1.00 28.35 669 THR B C 1
ATOM 3885 O O . THR B 1 76 ? 38.047 -5.890 9.654 1.00 28.64 669 THR B O 1
ATOM 3889 N N . PHE B 1 77 ? 39.206 -5.882 11.585 1.00 27.53 670 PHE B N 1
ATOM 3890 C CA . PHE B 1 77 ? 38.772 -7.226 11.959 1.00 26.05 670 PHE B CA 1
ATOM 3891 C C . PHE B 1 77 ? 37.255 -7.268 12.131 1.00 25.73 670 PHE B C 1
ATOM 3892 O O . PHE B 1 77 ? 36.582 -8.149 11.597 1.00 26.25 670 PHE B O 1
ATOM 3900 N N . ALA B 1 78 ? 36.725 -6.314 12.886 1.00 24.78 671 ALA B N 1
ATOM 3901 C CA . ALA B 1 78 ? 35.293 -6.243 13.137 1.00 27.22 671 ALA B CA 1
ATOM 3902 C C . ALA B 1 78 ? 34.506 -6.075 11.838 1.00 29.47 671 ALA B C 1
ATOM 3903 O O . ALA B 1 78 ? 33.501 -6.752 11.623 1.00 29.85 671 ALA B O 1
ATOM 3905 N N . GLU B 1 79 ? 34.960 -5.175 10.972 1.00 31.66 672 GLU B N 1
ATOM 3906 C CA . GLU B 1 79 ? 34.278 -4.953 9.703 1.00 33.43 672 GLU B CA 1
ATOM 3907 C C . GLU B 1 79 ? 34.193 -6.257 8.922 1.00 33.21 672 GLU B C 1
ATOM 3908 O O . GLU B 1 79 ? 33.129 -6.625 8.429 1.00 33.11 672 GLU B O 1
ATOM 3914 N N . ALA B 1 80 ? 35.317 -6.958 8.825 1.00 32.32 673 ALA B N 1
ATOM 3915 C CA . ALA B 1 80 ? 35.373 -8.223 8.105 1.00 33.00 673 ALA B CA 1
ATOM 3916 C C . ALA B 1 80 ? 34.417 -9.282 8.660 1.00 33.12 673 ALA B C 1
ATOM 3917 O O . ALA B 1 80 ? 34.000 -10.182 7.932 1.00 34.27 673 ALA B O 1
ATOM 3919 N N . GLN B 1 81 ? 34.065 -9.181 9.938 1.00 32.98 674 GLN B N 1
ATOM 3920 C CA . GLN B 1 81 ? 33.166 -10.161 10.542 1.00 33.37 674 GLN B CA 1
ATOM 3921 C C . GLN B 1 81 ? 31.700 -9.757 10.436 1.00 34.38 674 GLN B C 1
ATOM 3922 O O . GLN B 1 81 ? 30.811 -10.567 10.697 1.00 32.99 674 GLN B O 1
ATOM 3928 N N . LYS B 1 82 ? 31.448 -8.505 10.061 1.00 34.91 675 LYS B N 1
ATOM 3929 C CA . LYS B 1 82 ? 30.080 -8.020 9.908 1.00 37.18 675 LYS B CA 1
ATOM 3930 C C . LYS B 1 82 ? 29.376 -8.868 8.862 1.00 38.01 675 LYS B C 1
ATOM 3931 O O . LYS B 1 82 ? 28.163 -9.058 8.910 1.00 39.38 675 LYS B O 1
ATOM 3937 N N . THR B 1 83 ? 30.166 -9.370 7.922 1.00 39.04 676 THR B N 1
ATOM 3938 C CA . THR B 1 83 ? 29.682 -10.188 6.820 1.00 40.24 676 THR B CA 1
ATOM 3939 C C . THR B 1 83 ? 29.978 -11.676 7.014 1.00 39.71 676 THR B C 1
ATOM 3940 O O . THR B 1 83 ? 29.692 -12.493 6.136 1.00 40.36 676 THR B O 1
ATOM 3944 N N . ARG B 1 84 ? 30.541 -12.033 8.164 1.00 37.87 677 ARG B N 1
ATOM 3945 C CA . ARG B 1 84 ? 30.872 -13.428 8.429 1.00 36.58 677 ARG B CA 1
ATOM 3946 C C . ARG B 1 84 ? 29.637 -14.313 8.578 1.00 36.34 677 ARG B C 1
ATOM 3947 O O . ARG B 1 84 ? 28.667 -13.946 9.244 1.00 36.27 677 ARG B O 1
ATOM 3955 N N . ALA B 1 85 ? 29.685 -15.485 7.950 1.00 35.98 678 ALA B N 1
ATOM 3956 C CA . ALA B 1 85 ? 28.582 -16.437 8.008 1.00 36.45 678 ALA B CA 1
ATOM 3957 C C . ALA B 1 85 ? 28.473 -16.996 9.423 1.00 36.31 678 ALA B C 1
ATOM 3958 O O . ALA B 1 85 ? 29.359 -17.712 9.883 1.00 36.54 678 ALA B O 1
ATOM 3960 N N . PRO B 1 86 ? 27.379 -16.670 10.129 1.00 36.11 679 PRO B N 1
ATOM 3961 C CA . PRO B 1 86 ? 27.146 -17.133 11.500 1.00 36.99 679 PRO B CA 1
ATOM 3962 C C . PRO B 1 86 ? 27.215 -18.651 11.651 1.00 38.54 679 PRO B C 1
ATOM 3963 O O . PRO B 1 86 ? 26.656 -19.395 10.842 1.00 40.18 679 PRO B O 1
ATOM 3967 N N . ARG B 1 87 ? 27.907 -19.101 12.691 1.00 37.62 680 ARG B N 1
ATOM 3968 C CA . ARG B 1 87 ? 28.044 -20.524 12.968 1.00 37.59 680 ARG B CA 1
ATOM 3969 C C . ARG B 1 87 ? 27.863 -20.781 14.453 1.00 37.97 680 ARG B C 1
ATOM 3970 O O . ARG B 1 87 ? 28.233 -19.955 15.289 1.00 37.65 680 ARG B O 1
ATOM 3978 N N . VAL B 1 88 ? 27.273 -21.924 14.775 1.00 37.10 681 VAL B N 1
ATOM 3979 C CA . VAL B 1 88 ? 27.070 -22.307 16.162 1.00 37.09 681 VAL B CA 1
ATOM 3980 C C . VAL B 1 88 ? 27.842 -23.591 16.382 1.00 37.45 681 VAL B C 1
ATOM 3981 O O . VAL B 1 88 ? 27.732 -24.535 15.600 1.00 39.27 681 VAL B O 1
ATOM 3985 N N . TYR B 1 89 ? 28.643 -23.613 17.436 1.00 37.00 682 TYR B N 1
ATOM 3986 C CA . TYR B 1 89 ? 29.436 -24.785 17.744 1.00 37.12 682 TYR B CA 1
ATOM 3987 C C . TYR B 1 89 ? 28.922 -25.424 19.020 1.00 39.19 682 TYR B C 1
ATOM 3988 O O . TYR B 1 89 ? 28.848 -24.786 20.072 1.00 37.91 682 TYR B O 1
ATOM 3997 N N . VAL B 1 90 ? 28.543 -26.690 18.911 1.00 41.63 683 VAL B N 1
ATOM 3998 C CA . VAL B 1 90 ? 28.017 -27.417 20.049 1.00 45.16 683 VAL B CA 1
ATOM 3999 C C . VAL B 1 90 ? 28.996 -28.495 20.472 1.00 47.12 683 VAL B C 1
ATOM 4000 O O . VAL B 1 90 ? 29.446 -29.296 19.653 1.00 46.15 683 VAL B O 1
ATOM 4004 N N . GLY B 1 91 ? 29.336 -28.496 21.756 1.00 50.50 684 GLY B N 1
ATOM 4005 C CA . GLY B 1 91 ? 30.242 -29.497 22.278 1.00 54.56 684 GLY B CA 1
ATOM 4006 C C . GLY B 1 91 ? 29.452 -30.785 22.339 1.00 57.90 684 GLY B C 1
ATOM 4007 O O . GLY B 1 91 ? 28.438 -30.864 23.033 1.00 58.16 684 GLY B O 1
ATOM 4008 N N . ALA B 1 92 ? 29.902 -31.791 21.601 1.00 61.65 685 ALA B N 1
ATOM 4009 C CA . ALA B 1 92 ? 29.219 -33.074 21.575 1.00 64.95 685 ALA B CA 1
ATOM 4010 C C . ALA B 1 92 ? 29.748 -34.027 22.637 1.00 66.98 685 ALA B C 1
ATOM 4011 O O . ALA B 1 92 ? 30.424 -33.610 23.578 1.00 67.00 685 ALA B O 1
ATOM 4013 N N . ASN B 1 93 ? 29.436 -35.309 22.462 1.00 69.68 686 ASN B N 1
ATOM 4014 C CA . ASN B 1 93 ? 29.854 -36.360 23.379 1.00 71.85 686 ASN B CA 1
ATOM 4015 C C . ASN B 1 93 ? 31.331 -36.291 23.729 1.00 71.70 686 ASN B C 1
ATOM 4016 O O . ASN B 1 93 ? 32.169 -36.830 23.007 1.00 71.04 686 ASN B O 1
ATOM 4021 N N . ASP B 1 94 ? 31.633 -35.627 24.840 1.00 71.76 687 ASP B N 1
ATOM 4022 C CA . ASP B 1 94 ? 32.999 -35.484 25.329 1.00 71.85 687 ASP B CA 1
ATOM 4023 C C . ASP B 1 94 ? 34.062 -35.561 24.237 1.00 70.75 687 ASP B C 1
ATOM 4024 O O . ASP B 1 94 ? 34.439 -36.649 23.797 1.00 70.11 687 ASP B O 1
ATOM 4029 N N . GLY B 1 95 ? 34.548 -34.400 23.809 1.00 69.83 688 GLY B N 1
ATOM 4030 C CA . GLY B 1 95 ? 35.563 -34.359 22.769 1.00 68.40 688 GLY B CA 1
ATOM 4031 C C . GLY B 1 95 ? 34.988 -33.926 21.434 1.00 67.47 688 GLY B C 1
ATOM 4032 O O . GLY B 1 95 ? 35.393 -32.903 20.883 1.00 67.64 688 GLY B O 1
ATOM 4033 N N . MET B 1 96 ? 34.042 -34.706 20.919 1.00 66.00 689 MET B N 1
ATOM 4034 C CA . MET B 1 96 ? 33.401 -34.409 19.643 1.00 63.97 689 MET B CA 1
ATOM 4035 C C . MET B 1 96 ? 32.893 -32.970 19.607 1.00 62.28 689 MET B C 1
ATOM 4036 O O . MET B 1 96 ? 32.279 -32.495 20.561 1.00 61.59 689 MET B O 1
ATOM 4041 N N . LEU B 1 97 ? 33.153 -32.282 18.500 1.00 60.45 690 LEU B N 1
ATOM 4042 C CA . LEU B 1 97 ? 32.724 -30.900 18.337 1.00 59.30 690 LEU B CA 1
ATOM 4043 C C . LEU B 1 97 ? 32.064 -30.751 16.973 1.00 58.72 690 LEU B C 1
ATOM 4044 O O . LEU B 1 97 ? 32.671 -31.046 15.946 1.00 57.82 690 LEU B O 1
ATOM 4049 N N . HIS B 1 98 ? 30.815 -30.301 16.966 1.00 58.48 691 HIS B N 1
ATOM 4050 C CA . HIS B 1 98 ? 30.086 -30.127 15.718 1.00 59.04 691 HIS B CA 1
ATOM 4051 C C . HIS B 1 98 ? 29.686 -28.677 15.484 1.00 59.48 691 HIS B C 1
ATOM 4052 O O . HIS B 1 98 ? 29.219 -27.991 16.395 1.00 58.70 691 HIS B O 1
ATOM 4059 N N . GLY B 1 99 ? 29.877 -28.219 14.252 1.00 60.17 692 GLY B N 1
ATOM 4060 C CA . GLY B 1 99 ? 29.527 -26.857 13.899 1.00 60.86 692 GLY B CA 1
ATOM 4061 C C . GLY B 1 99 ? 28.318 -26.820 12.986 1.00 61.29 692 GLY B C 1
ATOM 4062 O O . GLY B 1 99 ? 28.255 -27.546 11.994 1.00 61.20 692 GLY B O 1
ATOM 4063 N N . PHE B 1 100 ? 27.356 -25.970 13.325 1.00 61.85 693 PHE B N 1
ATOM 4064 C CA . PHE B 1 100 ? 26.132 -25.834 12.546 1.00 62.60 693 PHE B CA 1
ATOM 4065 C C . PHE B 1 100 ? 25.962 -24.403 12.053 1.00 63.79 693 PHE B C 1
ATOM 4066 O O . PHE B 1 100 ? 26.573 -23.474 12.582 1.00 62.99 693 PHE B O 1
ATOM 4074 N N . ASP B 1 101 ? 25.127 -24.233 11.035 1.00 65.60 694 ASP B N 1
ATOM 4075 C CA . ASP B 1 101 ? 24.863 -22.911 10.491 1.00 67.65 694 ASP B CA 1
ATOM 4076 C C . ASP B 1 101 ? 23.667 -22.359 11.258 1.00 67.51 694 ASP B C 1
ATOM 4077 O O . ASP B 1 101 ? 23.061 -23.072 12.055 1.00 67.22 694 ASP B O 1
ATOM 4082 N N . THR B 1 102 ? 23.334 -21.093 11.026 1.00 68.21 695 THR B N 1
ATOM 4083 C CA . THR B 1 102 ? 22.205 -20.467 11.705 1.00 68.84 695 THR B CA 1
ATOM 4084 C C . THR B 1 102 ? 20.962 -21.334 11.543 1.00 69.20 695 THR B C 1
ATOM 4085 O O . THR B 1 102 ? 20.006 -21.229 12.313 1.00 69.18 695 THR B O 1
ATOM 4089 N N . ASP B 1 103 ? 20.992 -22.194 10.532 1.00 69.30 696 ASP B N 1
ATOM 4090 C CA . ASP B 1 103 ? 19.884 -23.089 10.242 1.00 69.79 696 ASP B CA 1
ATOM 4091 C C . ASP B 1 103 ? 20.336 -24.532 10.447 1.00 69.19 696 ASP B C 1
ATOM 4092 O O . ASP B 1 103 ? 20.550 -25.265 9.483 1.00 69.63 696 ASP B O 1
ATOM 4097 N N . GLY B 1 104 ? 20.482 -24.919 11.713 1.00 67.80 697 GLY B N 1
ATOM 4098 C CA . GLY B 1 104 ? 20.908 -26.263 12.076 1.00 66.23 697 GLY B CA 1
ATOM 4099 C C . GLY B 1 104 ? 21.380 -27.186 10.965 1.00 65.25 697 GLY B C 1
ATOM 4100 O O . GLY B 1 104 ? 20.837 -28.276 10.790 1.00 65.50 697 GLY B O 1
ATOM 4101 N N . ASN B 1 105 ? 22.395 -26.763 10.218 1.00 63.98 698 ASN B N 1
ATOM 4102 C CA . ASN B 1 105 ? 22.923 -27.578 9.130 1.00 63.02 698 ASN B CA 1
ATOM 4103 C C . ASN B 1 105 ? 24.374 -27.989 9.346 1.00 61.37 698 ASN B C 1
ATOM 4104 O O . ASN B 1 105 ? 25.246 -27.148 9.572 1.00 61.03 698 ASN B O 1
ATOM 4109 N N . GLU B 1 106 ? 24.621 -29.292 9.273 1.00 59.86 699 GLU B N 1
ATOM 4110 C CA . GLU B 1 106 ? 25.960 -29.837 9.442 1.00 58.79 699 GLU B CA 1
ATOM 4111 C C . GLU B 1 106 ? 26.944 -29.106 8.546 1.00 56.68 699 GLU B C 1
ATOM 4112 O O . GLU B 1 106 ? 26.958 -29.303 7.331 1.00 56.46 699 GLU B O 1
ATOM 4118 N N . THR B 1 107 ? 27.769 -28.262 9.154 1.00 54.37 700 THR B N 1
ATOM 4119 C CA . THR B 1 107 ? 28.755 -27.496 8.408 1.00 51.19 700 THR B CA 1
ATOM 4120 C C . THR B 1 107 ? 30.173 -27.925 8.743 1.00 48.58 700 THR B C 1
ATOM 4121 O O . THR B 1 107 ? 31.045 -27.968 7.875 1.00 48.27 700 THR B O 1
ATOM 4125 N N . PHE B 1 108 ? 30.398 -28.254 10.009 1.00 45.61 701 PHE B N 1
ATOM 4126 C CA . PHE B 1 108 ? 31.727 -28.633 10.456 1.00 42.21 701 PHE B CA 1
ATOM 4127 C C . PHE B 1 108 ? 31.693 -29.641 11.598 1.00 40.74 701 PHE B C 1
ATOM 4128 O O . PHE B 1 108 ? 30.659 -29.856 12.230 1.00 39.28 701 PHE B O 1
ATOM 4136 N N . ALA B 1 109 ? 32.834 -30.273 11.837 1.00 39.50 702 ALA B N 1
ATOM 4137 C CA . ALA B 1 109 ? 32.962 -31.253 12.898 1.00 38.98 702 ALA B CA 1
ATOM 4138 C C . ALA B 1 109 ? 34.438 -31.463 13.194 1.00 39.14 702 ALA B C 1
ATOM 4139 O O . ALA B 1 109 ? 35.247 -31.640 12.279 1.00 39.09 702 ALA B O 1
ATOM 4141 N N . PHE B 1 110 ? 34.793 -31.424 14.473 1.00 37.09 703 PHE B N 1
ATOM 4142 C CA . PHE B 1 110 ? 36.174 -31.629 14.868 1.00 36.29 703 PHE B CA 1
ATOM 4143 C C . PHE B 1 110 ? 36.297 -32.854 15.755 1.00 36.21 703 PHE B C 1
ATOM 4144 O O . PHE B 1 110 ? 35.525 -33.035 16.695 1.00 36.20 703 PHE B O 1
ATOM 4152 N N . ILE B 1 111 ? 37.271 -33.697 15.444 1.00 36.24 704 ILE B N 1
ATOM 4153 C CA . ILE B 1 111 ? 37.504 -34.901 16.219 1.00 37.99 704 ILE B CA 1
ATOM 4154 C C . ILE B 1 111 ? 38.933 -34.835 16.739 1.00 38.18 704 ILE B C 1
ATOM 4155 O O . ILE B 1 111 ? 39.889 -35.020 15.987 1.00 39.72 704 ILE B O 1
ATOM 4160 N N . PRO B 1 112 ? 39.097 -34.555 18.037 1.00 38.13 705 PRO B N 1
ATOM 4161 C CA . PRO B 1 112 ? 40.427 -34.461 18.646 1.00 39.03 705 PRO B CA 1
ATOM 4162 C C . PRO B 1 112 ? 41.235 -35.753 18.569 1.00 40.11 705 PRO B C 1
ATOM 4163 O O . PRO B 1 112 ? 40.676 -36.850 18.583 1.00 40.25 705 PRO B O 1
ATOM 4167 N N . SER B 1 113 ? 42.554 -35.609 18.485 1.00 39.84 706 SER B N 1
ATOM 4168 C CA . SER B 1 113 ? 43.452 -36.752 18.415 1.00 42.33 706 SER B CA 1
ATOM 4169 C C . SER B 1 113 ? 43.107 -37.755 19.505 1.00 43.68 706 SER B C 1
ATOM 4170 O O . SER B 1 113 ? 43.307 -38.958 19.344 1.00 45.17 706 SER B O 1
ATOM 4173 N N . ALA B 1 114 ? 42.585 -37.248 20.616 1.00 43.97 707 ALA B N 1
ATOM 4174 C CA . ALA B 1 114 ? 42.210 -38.090 21.740 1.00 44.64 707 ALA B CA 1
ATOM 4175 C C . ALA B 1 114 ? 41.188 -39.140 21.319 1.00 45.23 707 ALA B C 1
ATOM 4176 O O . ALA B 1 114 ? 41.295 -40.305 21.701 1.00 45.67 707 ALA B O 1
ATOM 4178 N N . VAL B 1 115 ? 40.198 -38.725 20.536 1.00 45.71 708 VAL B N 1
ATOM 4179 C CA . VAL B 1 115 ? 39.164 -39.643 20.077 1.00 47.95 708 VAL B CA 1
ATOM 4180 C C . VAL B 1 115 ? 39.766 -40.774 19.251 1.00 49.57 708 VAL B C 1
ATOM 4181 O O . VAL B 1 115 ? 39.476 -41.946 19.483 1.00 49.44 708 VAL B O 1
ATOM 4185 N N . PHE B 1 116 ? 40.607 -40.417 18.288 1.00 51.58 709 PHE B N 1
ATOM 4186 C CA . PHE B 1 116 ? 41.252 -41.404 17.438 1.00 54.05 709 PHE B CA 1
ATOM 4187 C C . PHE B 1 116 ? 42.169 -42.298 18.255 1.00 56.34 709 PHE B C 1
ATOM 4188 O O . PHE B 1 116 ? 42.398 -43.456 17.904 1.00 56.35 709 PHE B O 1
ATOM 4196 N N . GLU B 1 117 ? 42.689 -41.755 19.350 1.00 58.91 710 GLU B N 1
ATOM 4197 C CA . GLU B 1 117 ? 43.570 -42.509 20.232 1.00 60.99 710 GLU B CA 1
ATOM 4198 C C . GLU B 1 117 ? 42.777 -43.682 20.798 1.00 61.27 710 GLU B C 1
ATOM 4199 O O . GLU B 1 117 ? 43.348 -44.636 21.328 1.00 61.88 710 GLU B O 1
ATOM 4205 N N . LYS B 1 118 ? 41.455 -43.587 20.670 1.00 61.48 711 LYS B N 1
ATOM 4206 C CA . LYS B 1 118 ? 40.515 -44.604 21.137 1.00 61.50 711 LYS B CA 1
ATOM 4207 C C . LYS B 1 118 ? 41.085 -45.486 22.242 1.00 62.08 711 LYS B C 1
ATOM 4208 O O . LYS B 1 118 ? 41.176 -46.705 22.093 1.00 63.03 711 LYS B O 1
ATOM 4214 N N . GLY B 1 130 ? 19.320 -37.033 31.087 1.00 79.33 723 GLY B N 1
ATOM 4215 C CA . GLY B 1 130 ? 18.991 -35.957 30.171 1.00 79.72 723 GLY B CA 1
ATOM 4216 C C . GLY B 1 130 ? 19.679 -34.659 30.544 1.00 79.78 723 GLY B C 1
ATOM 4217 O O . GLY B 1 130 ? 20.440 -34.100 29.754 1.00 79.71 723 GLY B O 1
ATOM 4218 N N . ALA B 1 131 ? 19.410 -34.178 31.753 1.00 79.94 724 ALA B N 1
ATOM 4219 C CA . ALA B 1 131 ? 20.012 -32.942 32.234 1.00 80.18 724 ALA B CA 1
ATOM 4220 C C . ALA B 1 131 ? 21.495 -33.154 32.511 1.00 80.18 724 ALA B C 1
ATOM 4221 O O . ALA B 1 131 ? 22.325 -32.301 32.195 1.00 80.41 724 ALA B O 1
ATOM 4223 N N . HIS B 1 132 ? 21.823 -34.300 33.100 1.00 80.29 725 HIS B N 1
ATOM 4224 C CA . HIS B 1 132 ? 23.206 -34.622 33.422 1.00 80.55 725 HIS B CA 1
ATOM 4225 C C . HIS B 1 132 ? 24.043 -34.715 32.150 1.00 80.96 725 HIS B C 1
ATOM 4226 O O . HIS B 1 132 ? 25.214 -34.335 32.139 1.00 80.99 725 HIS B O 1
ATOM 4233 N N . GLN B 1 133 ? 23.437 -35.221 31.080 1.00 81.48 726 GLN B N 1
ATOM 4234 C CA . GLN B 1 133 ? 24.129 -35.357 29.803 1.00 81.55 726 GLN B CA 1
ATOM 4235 C C . GLN B 1 133 ? 24.383 -33.991 29.169 1.00 81.09 726 GLN B C 1
ATOM 4236 O O . GLN B 1 133 ? 25.364 -33.808 28.451 1.00 80.79 726 GLN B O 1
ATOM 4242 N N . PHE B 1 134 ? 23.500 -33.034 29.437 1.00 80.42 727 PHE B N 1
ATOM 4243 C CA . PHE B 1 134 ? 23.650 -31.690 28.886 1.00 79.97 727 PHE B CA 1
ATOM 4244 C C . PHE B 1 134 ? 24.938 -31.052 29.405 1.00 79.26 727 PHE B C 1
ATOM 4245 O O . PHE B 1 134 ? 25.728 -30.505 28.633 1.00 79.15 727 PHE B O 1
ATOM 4253 N N . TYR B 1 135 ? 25.140 -31.124 30.717 1.00 78.16 728 TYR B N 1
ATOM 4254 C CA . TYR B 1 135 ? 26.327 -30.561 31.347 1.00 76.61 728 TYR B CA 1
ATOM 4255 C C . TYR B 1 135 ? 27.585 -31.352 30.996 1.00 75.70 728 TYR B C 1
ATOM 4256 O O . TYR B 1 135 ? 28.614 -30.771 30.654 1.00 75.51 728 TYR B O 1
ATOM 4265 N N . VAL B 1 136 ? 27.498 -32.677 31.080 1.00 74.61 729 VAL B N 1
ATOM 4266 C CA . VAL B 1 136 ? 28.637 -33.538 30.779 1.00 73.70 729 VAL B CA 1
ATOM 4267 C C . VAL B 1 136 ? 29.047 -33.480 29.306 1.00 73.19 729 VAL B C 1
ATOM 4268 O O . VAL B 1 136 ? 30.230 -33.605 28.982 1.00 73.33 729 VAL B O 1
ATOM 4272 N N . ASP B 1 137 ? 28.074 -33.290 28.418 1.00 72.11 730 ASP B N 1
ATOM 4273 C CA . ASP B 1 137 ? 28.356 -33.214 26.986 1.00 70.90 730 ASP B CA 1
ATOM 4274 C C . ASP B 1 137 ? 29.335 -32.088 26.679 1.00 68.80 730 ASP B C 1
ATOM 4275 O O . ASP B 1 137 ? 30.400 -32.324 26.103 1.00 68.70 730 ASP B O 1
ATOM 4280 N N . GLY B 1 138 ? 28.973 -30.865 27.056 1.00 65.95 731 GLY B N 1
ATOM 4281 C CA . GLY B 1 138 ? 29.862 -29.747 26.810 1.00 62.29 731 GLY B CA 1
ATOM 4282 C C . GLY B 1 138 ? 29.223 -28.410 26.493 1.00 59.42 731 GLY B C 1
ATOM 4283 O O . GLY B 1 138 ? 28.043 -28.171 26.768 1.00 59.12 731 GLY B O 1
ATOM 4284 N N . SER B 1 139 ? 30.043 -27.540 25.909 1.00 55.81 732 SER B N 1
ATOM 4285 C CA . SER B 1 139 ? 29.677 -26.186 25.505 1.00 51.00 732 SER B CA 1
ATOM 4286 C C . SER B 1 139 ? 31.004 -25.443 25.367 1.00 46.49 732 SER B C 1
ATOM 4287 O O . SER B 1 139 ? 31.492 -24.841 26.324 1.00 46.93 732 SER B O 1
ATOM 4290 N N . PRO B 1 140 ? 31.608 -25.482 24.170 1.00 41.74 733 PRO B N 1
ATOM 4291 C CA . PRO B 1 140 ? 32.888 -24.812 23.921 1.00 37.05 733 PRO B CA 1
ATOM 4292 C C . PRO B 1 140 ? 32.854 -23.310 24.188 1.00 32.58 733 PRO B C 1
ATOM 4293 O O . PRO B 1 140 ? 31.789 -22.704 24.272 1.00 29.63 733 PRO B O 1
ATOM 4297 N N . VAL B 1 141 ? 34.033 -22.717 24.320 1.00 28.81 734 VAL B N 1
ATOM 4298 C CA . VAL B 1 141 ? 34.137 -21.289 24.560 1.00 25.68 734 VAL B CA 1
ATOM 4299 C C . VAL B 1 141 ? 34.702 -20.587 23.331 1.00 24.43 734 VAL B C 1
ATOM 4300 O O . VAL B 1 141 ? 35.737 -20.987 22.800 1.00 25.23 734 VAL B O 1
ATOM 4304 N N . VAL B 1 142 ? 34.013 -19.551 22.866 1.00 22.19 735 VAL B N 1
ATOM 4305 C CA . VAL B 1 142 ? 34.499 -18.799 21.716 1.00 21.65 735 VAL B CA 1
ATOM 4306 C C . VAL B 1 142 ? 34.833 -17.388 22.166 1.00 21.55 735 VAL B C 1
ATOM 4307 O O . VAL B 1 142 ? 34.180 -16.831 23.055 1.00 21.64 735 VAL B O 1
ATOM 4311 N N . ALA B 1 143 ? 35.860 -16.811 21.560 1.00 20.46 736 ALA B N 1
ATOM 4312 C CA . ALA B 1 143 ? 36.263 -15.463 21.917 1.00 19.39 736 ALA B CA 1
ATOM 4313 C C . ALA B 1 143 ? 37.226 -14.917 20.891 1.00 18.56 736 ALA B C 1
ATOM 4314 O O . ALA B 1 143 ? 37.842 -15.674 20.137 1.00 18.68 736 ALA B O 1
ATOM 4316 N N . ASP B 1 144 ? 37.350 -13.596 20.850 1.00 17.12 737 ASP B N 1
ATOM 4317 C CA . ASP B 1 144 ? 38.295 -12.990 19.938 1.00 18.15 737 ASP B CA 1
ATOM 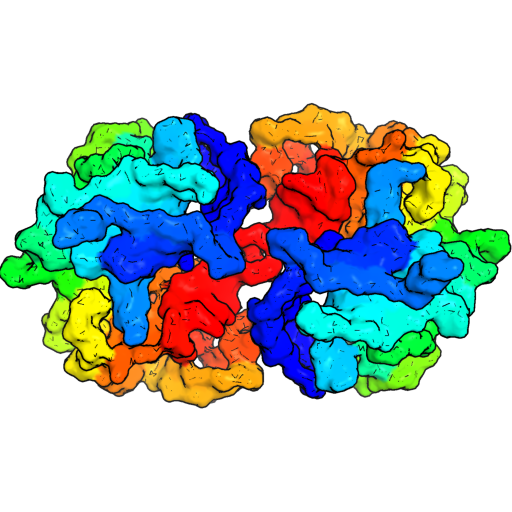4318 C C . ASP B 1 144 ? 39.581 -12.862 20.742 1.00 19.17 737 ASP B C 1
ATOM 4319 O O . ASP B 1 144 ? 39.565 -12.443 21.900 1.00 18.07 737 ASP B O 1
ATOM 4324 N N . ALA B 1 145 ? 40.690 -13.256 20.138 1.00 18.69 738 ALA B N 1
ATOM 4325 C CA . ALA B 1 145 ? 41.973 -13.185 20.807 1.00 19.47 738 ALA B CA 1
ATOM 4326 C C . ALA B 1 145 ? 43.011 -12.656 19.830 1.00 19.69 738 ALA B C 1
ATOM 4327 O O . ALA B 1 145 ? 42.813 -12.703 18.608 1.00 19.11 738 ALA B O 1
ATOM 4329 N N . PHE B 1 146 ? 44.119 -12.153 20.362 1.00 19.43 739 PHE B N 1
ATOM 4330 C CA . PHE B 1 146 ? 45.168 -11.605 19.513 1.00 16.83 739 PHE B CA 1
ATOM 4331 C C . PHE B 1 146 ? 46.456 -12.411 19.618 1.00 17.82 739 PHE B C 1
ATOM 4332 O O . PHE B 1 146 ? 46.954 -12.668 20.714 1.00 17.70 739 PHE B O 1
ATOM 4340 N N . PHE B 1 147 ? 46.973 -12.834 18.470 1.00 17.61 740 PHE B N 1
ATOM 4341 C CA . PHE B 1 147 ? 48.220 -13.587 18.411 1.00 17.28 740 PHE B CA 1
ATOM 4342 C C . PHE B 1 147 ? 48.681 -13.685 16.959 1.00 18.66 740 PHE B C 1
ATOM 4343 O O . PHE B 1 147 ? 47.885 -13.520 16.032 1.00 17.18 740 PHE B O 1
ATOM 4351 N N . GLY B 1 148 ? 49.966 -13.941 16.754 1.00 18.82 741 GLY B N 1
ATOM 4352 C CA . GLY B 1 148 ? 50.462 -14.012 15.394 1.00 19.97 741 GLY B CA 1
ATOM 4353 C C . GLY B 1 148 ? 50.308 -12.636 14.763 1.00 21.16 741 GLY B C 1
ATOM 4354 O O . GLY B 1 148 ? 50.224 -12.499 13.543 1.00 19.43 741 GLY B O 1
ATOM 4355 N N . GLY B 1 149 ? 50.252 -11.614 15.615 1.00 20.81 742 GLY B N 1
ATOM 4356 C CA . GLY B 1 149 ? 50.121 -10.244 15.152 1.00 22.22 742 GLY B CA 1
ATOM 4357 C C . GLY B 1 149 ? 48.772 -9.879 14.555 1.00 22.72 742 GLY B C 1
ATOM 4358 O O . GLY B 1 149 ? 48.646 -8.863 13.870 1.00 22.10 742 GLY B O 1
ATOM 4359 N N . ALA B 1 150 ? 47.754 -10.692 14.818 1.00 21.34 743 ALA B N 1
ATOM 4360 C CA . ALA B 1 150 ? 46.431 -10.425 14.270 1.00 20.40 743 ALA B CA 1
ATOM 4361 C C . ALA B 1 150 ? 45.308 -10.901 15.177 1.00 18.52 743 ALA B C 1
ATOM 4362 O O . ALA B 1 150 ? 45.518 -11.702 16.088 1.00 19.71 743 ALA B O 1
ATOM 4364 N N . TRP B 1 151 ? 44.108 -10.398 14.924 1.00 18.40 744 TRP B N 1
ATOM 4365 C CA . TRP B 1 151 ? 42.948 -10.793 15.702 1.00 18.26 744 TRP B CA 1
ATOM 4366 C C . TRP B 1 151 ? 42.341 -12.051 15.092 1.00 19.61 744 TRP B C 1
ATOM 4367 O O . TRP B 1 151 ? 42.299 -12.204 13.874 1.00 18.91 744 TRP B O 1
ATOM 4378 N N . HIS B 1 152 ? 41.891 -12.959 15.947 1.00 19.54 745 HIS B N 1
ATOM 4379 C CA . HIS B 1 152 ? 41.276 -14.200 15.496 1.00 20.16 745 HIS B CA 1
ATOM 4380 C C . HIS B 1 152 ? 40.120 -14.502 16.421 1.00 21.35 745 HIS B C 1
ATOM 4381 O O . HIS B 1 152 ? 40.049 -13.980 17.537 1.00 19.14 745 HIS B O 1
ATOM 4388 N N . THR B 1 153 ? 39.207 -15.340 15.952 1.00 20.59 746 THR B N 1
ATOM 4389 C CA . THR B 1 153 ? 38.123 -15.777 16.802 1.00 20.24 746 THR B CA 1
ATOM 4390 C C . THR B 1 153 ? 38.533 -17.213 17.078 1.00 21.14 746 THR B C 1
ATOM 4391 O O . THR B 1 153 ? 38.724 -18.014 16.153 1.00 21.43 746 THR B O 1
ATOM 4395 N N . VAL B 1 154 ? 38.715 -17.528 18.351 1.00 19.55 747 VAL B N 1
ATOM 4396 C CA . VAL B 1 154 ? 39.133 -18.864 18.724 1.00 19.79 747 VAL B CA 1
ATOM 4397 C C . VAL B 1 154 ? 38.012 -19.632 19.406 1.00 18.97 747 VAL B C 1
ATOM 4398 O O . VAL B 1 154 ? 37.043 -19.052 19.890 1.00 17.70 747 VAL B O 1
ATOM 4402 N N . LEU B 1 155 ? 38.144 -20.949 19.409 1.00 21.49 748 LEU B N 1
ATOM 4403 C CA . LEU B 1 155 ? 37.178 -21.814 20.063 1.00 21.67 748 LEU B CA 1
ATOM 4404 C C . LEU B 1 155 ? 37.999 -22.768 20.908 1.00 21.10 748 LEU B C 1
ATOM 4405 O O . LEU B 1 155 ? 38.864 -23.475 20.392 1.00 20.68 748 LEU B O 1
ATOM 4410 N N . ILE B 1 156 ? 37.754 -22.759 22.213 1.00 21.30 749 ILE B N 1
ATOM 4411 C CA . ILE B 1 156 ? 38.474 -23.639 23.118 1.00 22.54 749 ILE B CA 1
ATOM 4412 C C . ILE B 1 156 ? 37.546 -24.790 23.490 1.00 24.08 749 ILE B C 1
ATOM 4413 O O . ILE B 1 156 ? 36.433 -24.573 23.973 1.00 22.49 749 ILE B O 1
ATOM 4418 N N . GLY B 1 157 ? 38.005 -26.010 23.245 1.00 26.38 750 GLY B N 1
ATOM 4419 C CA . GLY B 1 157 ? 37.204 -27.177 23.558 1.00 30.15 750 GLY B CA 1
ATOM 4420 C C . GLY B 1 157 ? 37.854 -28.051 24.608 1.00 32.34 750 GLY B C 1
ATOM 4421 O O . GLY B 1 157 ? 39.046 -27.916 24.897 1.00 31.76 750 GLY B O 1
ATOM 4422 N N . SER B 1 158 ? 37.064 -28.950 25.186 1.00 35.56 751 SER B N 1
ATOM 4423 C CA . SER B 1 158 ? 37.559 -29.863 26.211 1.00 38.20 751 SER B CA 1
ATOM 4424 C C . SER B 1 158 ? 37.099 -31.277 25.900 1.00 38.79 751 SER B C 1
ATOM 4425 O O . SER B 1 158 ? 36.011 -31.477 25.358 1.00 37.79 751 SER B O 1
ATOM 4428 N N . LEU B 1 159 ? 37.929 -32.255 26.244 1.00 40.26 752 LEU B N 1
ATOM 4429 C CA . LEU B 1 159 ? 37.590 -33.650 26.006 1.00 43.08 752 LEU B CA 1
ATOM 4430 C C . LEU B 1 159 ? 36.440 -34.052 26.920 1.00 44.64 752 LEU B C 1
ATOM 4431 O O . LEU B 1 159 ? 35.768 -35.056 26.686 1.00 44.80 752 LEU B O 1
ATOM 4436 N N . ARG B 1 160 ? 36.224 -33.259 27.967 1.00 45.92 753 ARG B N 1
ATOM 4437 C CA . ARG B 1 160 ? 35.143 -33.509 28.912 1.00 47.21 753 ARG B CA 1
ATOM 4438 C C . ARG B 1 160 ? 35.316 -34.843 29.636 1.00 46.63 753 ARG B C 1
ATOM 4439 O O . ARG B 1 160 ? 36.383 -35.137 30.177 1.00 45.34 753 ARG B O 1
ATOM 4447 N N . ALA B 1 161 ? 34.256 -35.646 29.641 1.00 46.67 754 ALA B N 1
ATOM 4448 C CA . ALA B 1 161 ? 34.283 -36.951 30.291 1.00 47.28 754 ALA B CA 1
ATOM 4449 C C . ALA B 1 161 ? 34.986 -37.963 29.394 1.00 47.89 754 ALA B C 1
ATOM 4450 O O . ALA B 1 161 ? 35.319 -39.067 29.825 1.00 49.24 754 ALA B O 1
ATOM 4452 N N . GLY B 1 162 ? 35.210 -37.582 28.142 1.00 48.39 755 GLY B N 1
ATOM 4453 C CA . GLY B 1 162 ? 35.879 -38.474 27.215 1.00 48.36 755 GLY B CA 1
ATOM 4454 C C . GLY B 1 162 ? 37.288 -38.748 27.693 1.00 48.23 755 GLY B C 1
ATOM 4455 O O . GLY B 1 162 ? 37.633 -39.879 28.038 1.00 49.71 755 GLY B O 1
ATOM 4456 N N . GLY B 1 163 ? 38.104 -37.701 27.726 1.00 46.60 756 GLY B N 1
ATOM 4457 C CA . GLY B 1 163 ? 39.474 -37.849 28.172 1.00 44.43 756 GLY B CA 1
ATOM 4458 C C . GLY B 1 163 ? 39.954 -36.610 28.896 1.00 42.67 756 GLY B C 1
ATOM 4459 O O . GLY B 1 163 ? 39.159 -35.743 29.253 1.00 44.51 756 GLY B O 1
ATOM 4460 N N . LYS B 1 164 ? 41.260 -36.528 29.113 1.00 40.25 757 LYS B N 1
ATOM 4461 C CA . LYS B 1 164 ? 41.851 -35.389 29.795 1.00 37.84 757 LYS B CA 1
ATOM 4462 C C . LYS B 1 164 ? 42.644 -34.548 28.803 1.00 36.91 757 LYS B C 1
ATOM 4463 O O . LYS B 1 164 ? 43.776 -34.881 28.452 1.00 36.32 757 LYS B O 1
ATOM 4469 N N . GLY B 1 165 ? 42.034 -33.461 28.344 1.00 34.80 758 GLY B N 1
ATOM 4470 C CA . GLY B 1 165 ? 42.704 -32.594 27.396 1.00 33.19 758 GLY B CA 1
ATOM 4471 C C . GLY B 1 165 ? 41.870 -31.417 26.930 1.00 32.36 758 GLY B C 1
ATOM 4472 O O . GLY B 1 165 ? 40.658 -31.360 27.154 1.00 31.04 758 GLY B O 1
ATOM 4473 N N . LEU B 1 166 ? 42.540 -30.469 26.284 1.00 29.58 759 LEU B N 1
ATOM 4474 C CA . LEU B 1 166 ? 41.900 -29.275 25.749 1.00 28.69 759 LEU B CA 1
ATOM 4475 C C . LEU B 1 166 ? 42.424 -29.046 24.343 1.00 27.30 759 LEU B C 1
ATOM 4476 O O . LEU B 1 166 ? 43.484 -29.554 23.978 1.00 28.07 759 LEU B O 1
ATOM 4481 N N . PHE B 1 167 ? 41.679 -28.287 23.551 1.00 24.79 760 PHE B N 1
ATOM 4482 C CA . PHE B 1 167 ? 42.128 -27.956 22.210 1.00 23.73 760 PHE B CA 1
ATOM 4483 C C . PHE B 1 167 ? 41.612 -26.575 21.850 1.00 22.54 760 PHE B C 1
ATOM 4484 O O . PHE B 1 167 ? 40.632 -26.094 22.426 1.00 23.36 760 PHE B O 1
ATOM 4492 N N . ALA B 1 168 ? 42.288 -25.930 20.911 1.00 21.36 761 ALA B N 1
ATOM 4493 C CA . ALA B 1 168 ? 41.884 -24.608 20.470 1.00 21.41 761 ALA B CA 1
ATOM 4494 C C . ALA B 1 168 ? 41.810 -24.610 18.955 1.00 21.84 761 ALA B C 1
ATOM 4495 O O . ALA B 1 168 ? 42.703 -25.117 18.282 1.00 22.90 761 ALA B O 1
ATOM 4497 N N . LEU B 1 169 ? 40.728 -24.058 18.427 1.00 23.09 762 LEU B N 1
ATOM 4498 C CA . LEU B 1 169 ? 40.539 -23.978 16.992 1.00 23.82 762 LEU B CA 1
ATOM 4499 C C . LEU B 1 169 ? 40.445 -22.519 16.591 1.00 25.07 762 LEU B C 1
ATOM 4500 O O . LEU B 1 169 ? 39.964 -21.685 17.356 1.00 25.05 762 LEU B O 1
ATOM 4505 N N . ASP B 1 170 ? 40.925 -22.221 15.390 1.00 25.02 763 ASP B N 1
ATOM 4506 C CA . ASP B 1 170 ? 40.854 -20.878 14.844 1.00 25.63 763 ASP B CA 1
ATOM 4507 C C . ASP B 1 170 ? 39.583 -20.934 14.012 1.00 25.71 763 ASP B C 1
ATOM 4508 O O . ASP B 1 170 ? 39.562 -21.542 12.941 1.00 26.31 763 ASP B O 1
ATOM 4513 N N . VAL B 1 171 ? 38.525 -20.313 14.516 1.00 25.04 764 VAL B N 1
ATOM 4514 C CA . VAL B 1 171 ? 37.237 -20.309 13.842 1.00 25.65 764 VAL B CA 1
ATOM 4515 C C . VAL B 1 171 ? 36.907 -18.947 13.223 1.00 25.93 764 VAL B C 1
ATOM 4516 O O . VAL B 1 171 ? 35.745 -18.622 12.979 1.00 25.70 764 VAL B O 1
ATOM 4520 N N . THR B 1 172 ? 37.938 -18.152 12.963 1.00 26.11 765 THR B N 1
ATOM 4521 C CA . THR B 1 172 ? 37.739 -16.835 12.372 1.00 27.21 765 THR B CA 1
ATOM 4522 C C . THR B 1 172 ? 37.045 -16.957 11.019 1.00 27.75 765 THR B C 1
ATOM 4523 O O . THR B 1 172 ? 36.109 -16.214 10.722 1.00 25.41 765 THR B O 1
ATOM 4527 N N . ASP B 1 173 ? 37.516 -17.903 10.209 1.00 28.74 766 ASP B N 1
ATOM 4528 C CA . ASP B 1 173 ? 36.963 -18.154 8.875 1.00 30.74 766 ASP B CA 1
ATOM 4529 C C . ASP B 1 173 ? 36.200 -19.475 8.918 1.00 30.39 766 ASP B C 1
ATOM 4530 O O . ASP B 1 173 ? 36.808 -20.544 8.921 1.00 31.65 766 ASP B O 1
ATOM 4535 N N . PRO B 1 174 ? 34.859 -19.420 8.944 1.00 31.25 767 PRO B N 1
ATOM 4536 C CA . PRO B 1 174 ? 34.057 -20.647 8.991 1.00 33.29 767 PRO B CA 1
ATOM 4537 C C . PRO B 1 174 ? 34.336 -21.610 7.842 1.00 35.30 767 PRO B C 1
ATOM 4538 O O . PRO B 1 174 ? 34.034 -22.801 7.936 1.00 36.31 767 PRO B O 1
ATOM 4542 N N . ALA B 1 175 ? 34.924 -21.089 6.769 1.00 35.74 768 ALA B N 1
ATOM 4543 C CA . ALA B 1 175 ? 35.251 -21.892 5.598 1.00 36.78 768 ALA B CA 1
ATOM 4544 C C . ALA B 1 175 ? 36.629 -22.529 5.719 1.00 37.86 768 ALA B C 1
ATOM 4545 O O . ALA B 1 175 ? 36.927 -23.507 5.035 1.00 38.22 768 ALA B O 1
ATOM 4547 N N . ASN B 1 176 ? 37.469 -21.975 6.590 1.00 37.89 769 ASN B N 1
ATOM 4548 C CA . ASN B 1 176 ? 38.813 -22.501 6.778 1.00 37.10 769 ASN B CA 1
ATOM 4549 C C . ASN B 1 176 ? 39.221 -22.545 8.248 1.00 35.94 769 ASN B C 1
ATOM 4550 O O . ASN B 1 176 ? 40.091 -21.789 8.689 1.00 34.66 769 ASN B O 1
ATOM 4555 N N . ILE B 1 177 ? 38.588 -23.441 9.000 1.00 34.38 770 ILE B N 1
ATOM 4556 C CA . ILE B 1 177 ? 38.875 -23.605 10.419 1.00 33.12 770 ILE B CA 1
ATOM 4557 C C . ILE B 1 177 ? 40.195 -24.349 10.584 1.00 32.72 770 ILE B C 1
ATOM 4558 O O . ILE B 1 177 ? 40.454 -25.332 9.889 1.00 33.72 770 ILE B O 1
ATOM 4563 N N . LYS B 1 178 ? 41.030 -23.882 11.505 1.00 31.56 771 LYS B N 1
ATOM 4564 C CA . LYS B 1 178 ? 42.328 -24.507 11.725 1.00 31.10 771 LYS B CA 1
ATOM 4565 C C . LYS B 1 178 ? 42.526 -24.974 13.160 1.00 29.41 771 LYS B C 1
ATOM 4566 O O . LYS B 1 178 ? 41.925 -24.438 14.088 1.00 29.59 771 LYS B O 1
ATOM 4572 N N . LEU B 1 179 ? 43.385 -25.973 13.333 1.00 27.23 772 LEU B N 1
ATOM 4573 C CA . LEU B 1 179 ? 43.698 -26.495 14.656 1.00 27.51 772 LEU B CA 1
ATOM 4574 C C . LEU B 1 179 ? 44.891 -25.704 15.174 1.00 29.28 772 LEU B C 1
ATOM 4575 O O . LEU B 1 179 ? 45.964 -25.734 14.572 1.00 29.45 772 LEU B O 1
ATOM 4580 N N . LEU B 1 180 ? 44.704 -24.983 16.276 1.00 28.80 773 LEU B N 1
ATOM 4581 C CA . LEU B 1 180 ? 45.793 -24.200 16.844 1.00 28.02 773 LEU B CA 1
ATOM 4582 C C . LEU B 1 180 ? 46.671 -25.130 17.650 1.00 27.85 773 LEU B C 1
ATOM 4583 O O . LEU B 1 180 ? 47.883 -25.186 17.451 1.00 29.24 773 LEU B O 1
ATOM 4588 N N . TRP B 1 181 ? 46.049 -25.870 18.559 1.00 27.67 774 TRP B N 1
ATOM 4589 C CA . TRP B 1 181 ? 46.778 -26.815 19.385 1.00 26.19 774 TRP B CA 1
ATOM 4590 C C . TRP B 1 181 ? 45.863 -27.751 20.156 1.00 26.86 774 TRP B C 1
ATOM 4591 O O . TRP B 1 181 ? 44.656 -27.537 20.239 1.00 25.76 774 TRP B O 1
ATOM 4602 N N . GLU B 1 182 ? 46.462 -28.805 20.698 1.00 27.15 775 GLU B N 1
ATOM 4603 C CA . GLU B 1 182 ? 45.757 -29.791 21.500 1.00 30.10 775 GLU B CA 1
ATOM 4604 C C . GLU B 1 182 ? 46.655 -30.075 22.690 1.00 29.97 775 GLU B C 1
ATOM 4605 O O . GLU B 1 182 ? 47.863 -30.241 22.530 1.00 31.24 775 GLU B O 1
ATOM 4611 N N . ILE B 1 183 ? 46.077 -30.121 23.881 1.00 31.08 776 ILE B N 1
ATOM 4612 C CA . ILE B 1 183 ? 46.863 -30.384 25.078 1.00 32.47 776 ILE B CA 1
ATOM 4613 C C . ILE B 1 183 ? 46.340 -31.623 25.780 1.00 32.32 776 ILE B C 1
ATOM 4614 O O . ILE B 1 183 ? 45.131 -31.796 25.930 1.00 31.37 776 ILE B O 1
ATOM 4619 N N . GLY B 1 184 ? 47.260 -32.483 26.203 1.00 31.75 777 GLY B N 1
ATOM 4620 C CA . GLY B 1 184 ? 46.884 -33.696 26.901 1.00 31.76 777 GLY B CA 1
ATOM 4621 C C . GLY B 1 184 ? 47.793 -33.873 28.097 1.00 32.74 777 GLY B C 1
ATOM 4622 O O . GLY B 1 184 ? 48.670 -33.044 28.335 1.00 32.45 777 GLY B O 1
ATOM 4623 N N . VAL B 1 185 ? 47.592 -34.948 28.850 1.00 33.25 778 VAL B N 1
ATOM 4624 C CA . VAL B 1 185 ? 48.413 -35.210 30.027 1.00 33.78 778 VAL B CA 1
ATOM 4625 C C . VAL B 1 185 ? 49.902 -35.224 29.680 1.00 33.71 778 VAL B C 1
ATOM 4626 O O . VAL B 1 185 ? 50.747 -34.934 30.527 1.00 33.43 778 VAL B O 1
ATOM 4630 N N . ASP B 1 186 ? 50.222 -35.552 28.434 1.00 34.84 779 ASP B N 1
ATOM 4631 C CA . ASP B 1 186 ? 51.616 -35.569 27.995 1.00 36.04 779 ASP B CA 1
ATOM 4632 C C . ASP B 1 186 ? 52.200 -34.160 28.072 1.00 35.37 779 ASP B C 1
ATOM 4633 O O . ASP B 1 186 ? 53.367 -33.984 28.425 1.00 35.44 779 ASP B O 1
ATOM 4638 N N . GLN B 1 187 ? 51.382 -33.163 27.737 1.00 33.47 780 GLN B N 1
ATOM 4639 C CA . GLN B 1 187 ? 51.810 -31.765 27.785 1.00 33.08 780 GLN B CA 1
ATOM 4640 C C . GLN B 1 187 ? 51.632 -31.203 29.196 1.00 31.62 780 GLN B C 1
ATOM 4641 O O . GLN B 1 187 ? 52.471 -30.452 29.689 1.00 30.25 780 GLN B O 1
ATOM 4647 N N . GLU B 1 188 ? 50.529 -31.570 29.838 1.00 31.25 781 GLU B N 1
ATOM 4648 C CA . GLU B 1 188 ? 50.232 -31.107 31.191 1.00 30.88 781 GLU B CA 1
ATOM 4649 C C . GLU B 1 188 ? 49.873 -32.305 32.074 1.00 29.67 781 GLU B C 1
ATOM 4650 O O . GLU B 1 188 ? 48.727 -32.756 32.098 1.00 27.41 781 GLU B O 1
ATOM 4656 N N . PRO B 1 189 ? 50.858 -32.826 32.821 1.00 29.97 782 PRO B N 1
ATOM 4657 C CA . PRO B 1 189 ? 50.688 -33.976 33.715 1.00 31.20 782 PRO B CA 1
ATOM 4658 C C . PRO B 1 189 ? 49.543 -33.876 34.722 1.00 32.13 782 PRO B C 1
ATOM 4659 O O . PRO B 1 189 ? 48.878 -34.872 35.008 1.00 32.54 782 PRO B O 1
ATOM 4663 N N . ASP B 1 190 ? 49.311 -32.680 35.255 1.00 31.35 783 ASP B N 1
ATOM 4664 C CA . ASP B 1 190 ? 48.248 -32.479 36.233 1.00 31.82 783 ASP B CA 1
ATOM 4665 C C . ASP B 1 190 ? 46.894 -32.167 35.612 1.00 31.33 783 ASP B C 1
ATOM 4666 O O . ASP B 1 190 ? 45.970 -31.732 36.301 1.00 30.03 783 ASP B O 1
ATOM 4671 N N . LEU B 1 191 ? 46.778 -32.399 34.311 1.00 30.00 784 LEU B N 1
ATOM 4672 C CA . LEU B 1 191 ? 45.535 -32.149 33.603 1.00 30.52 784 LEU B CA 1
ATOM 4673 C C . LEU B 1 191 ? 44.518 -33.238 33.935 1.00 31.12 784 LEU B C 1
ATOM 4674 O O . LEU B 1 191 ? 44.808 -34.429 33.815 1.00 30.62 784 LEU B O 1
ATOM 4679 N N . GLY B 1 192 ? 43.332 -32.826 34.369 1.00 30.52 785 GLY B N 1
ATOM 4680 C CA . GLY B 1 192 ? 42.295 -33.785 34.697 1.00 28.96 785 GLY B CA 1
ATOM 4681 C C . GLY B 1 192 ? 41.181 -33.670 33.682 1.00 29.00 785 GLY B C 1
ATOM 4682 O O . GLY B 1 192 ? 41.354 -33.023 32.649 1.00 26.75 785 GLY B O 1
ATOM 4683 N N . TYR B 1 193 ? 40.046 -34.302 33.959 1.00 29.35 786 TYR B N 1
ATOM 4684 C CA . TYR B 1 193 ? 38.909 -34.231 33.055 1.00 30.64 786 TYR B CA 1
ATOM 4685 C C . TYR B 1 193 ? 38.507 -32.766 32.970 1.00 30.28 786 TYR B C 1
ATOM 4686 O O . TYR B 1 193 ? 38.199 -32.137 33.982 1.00 29.03 786 TYR B O 1
ATOM 4695 N N . SER B 1 194 ? 38.512 -32.236 31.752 1.00 30.12 787 SER B N 1
ATOM 4696 C CA . SER B 1 194 ? 38.229 -30.829 31.517 1.00 31.45 787 SER B CA 1
ATOM 4697 C C . SER B 1 194 ? 36.799 -30.317 31.548 1.00 31.23 787 SER B C 1
ATOM 4698 O O . SER B 1 194 ? 36.289 -29.780 30.556 1.00 31.22 787 SER B O 1
ATOM 4701 N N . PHE B 1 195 ? 36.160 -30.463 32.701 1.00 29.62 788 PHE B N 1
ATOM 4702 C CA . PHE B 1 195 ? 34.808 -29.970 32.874 1.00 28.63 788 PHE B CA 1
ATOM 4703 C C . PHE B 1 195 ? 34.849 -28.460 33.099 1.00 27.26 788 PHE B C 1
ATOM 4704 O O . PHE B 1 195 ? 33.933 -27.744 32.696 1.00 27.51 788 PHE B O 1
ATOM 4712 N N . PRO B 1 196 ? 35.911 -27.954 33.754 1.00 26.20 789 PRO B N 1
ATOM 4713 C CA . PRO B 1 196 ? 35.989 -26.507 33.987 1.00 25.59 789 PRO B CA 1
ATOM 4714 C C . PRO B 1 196 ? 35.884 -25.716 32.692 1.00 24.70 789 PRO B C 1
ATOM 4715 O O . PRO B 1 196 ? 36.409 -26.126 31.659 1.00 24.41 789 PRO B O 1
ATOM 4719 N N . LYS B 1 197 ? 35.193 -24.586 32.754 1.00 24.39 790 LYS B N 1
ATOM 4720 C CA . LYS B 1 197 ? 35.028 -23.727 31.593 1.00 24.71 790 LYS B CA 1
ATOM 4721 C C . LYS B 1 197 ? 36.204 -22.758 31.552 1.00 23.60 790 LYS B C 1
ATOM 4722 O O . LYS B 1 197 ? 36.420 -21.995 32.490 1.00 22.19 790 LYS B O 1
ATOM 4728 N N . PRO B 1 198 ? 36.985 -22.779 30.464 1.00 23.36 791 PRO B N 1
ATOM 4729 C CA . PRO B 1 198 ? 38.137 -21.882 30.346 1.00 21.91 791 PRO B CA 1
ATOM 4730 C C . PRO B 1 198 ? 37.761 -20.449 29.983 1.00 21.67 791 PRO B C 1
ATOM 4731 O O . PRO B 1 198 ? 36.690 -20.192 29.449 1.00 20.56 791 PRO B O 1
ATOM 4735 N N . THR B 1 199 ? 38.648 -19.517 30.298 1.00 21.69 792 THR B N 1
ATOM 4736 C CA . THR B 1 199 ? 38.434 -18.126 29.949 1.00 20.56 792 THR B CA 1
ATOM 4737 C C . THR B 1 199 ? 39.584 -17.740 29.035 1.00 20.10 792 THR B C 1
ATOM 4738 O O . THR B 1 199 ? 40.730 -18.133 29.267 1.00 20.03 792 THR B O 1
ATOM 4742 N N . VAL B 1 200 ? 39.270 -17.008 27.974 1.00 17.84 793 VAL B N 1
ATOM 4743 C CA . VAL B 1 200 ? 40.291 -16.536 27.052 1.00 17.67 793 VAL B CA 1
ATOM 4744 C C . VAL B 1 200 ? 40.548 -15.109 27.492 1.00 18.11 793 VAL B C 1
ATOM 4745 O O . VAL B 1 200 ? 39.619 -14.308 27.553 1.00 16.79 793 VAL B O 1
ATOM 4749 N N . ALA B 1 201 ? 41.793 -14.782 27.817 1.00 17.55 794 ALA B N 1
ATOM 4750 C CA . ALA B 1 201 ? 42.073 -13.429 28.267 1.00 16.68 794 ALA B CA 1
ATOM 4751 C C . ALA B 1 201 ? 43.467 -12.928 27.944 1.00 15.44 794 ALA B C 1
ATOM 4752 O O . ALA B 1 201 ? 44.370 -13.707 27.639 1.00 14.45 794 ALA B O 1
ATOM 4754 N N . ARG B 1 202 ? 43.621 -11.609 27.997 1.00 14.71 795 ARG B N 1
ATOM 4755 C CA . ARG B 1 202 ? 44.908 -10.966 27.762 1.00 13.69 795 ARG B CA 1
ATOM 4756 C C . ARG B 1 202 ? 45.576 -10.825 29.121 1.00 14.03 795 ARG B C 1
ATOM 4757 O O . ARG B 1 202 ? 44.951 -10.363 30.080 1.00 14.44 795 ARG B O 1
ATOM 4765 N N . LEU B 1 203 ? 46.844 -11.212 29.200 1.00 13.27 796 LEU B N 1
ATOM 4766 C CA . LEU B 1 203 ? 47.585 -11.148 30.456 1.00 14.22 796 LEU B CA 1
ATOM 4767 C C . LEU B 1 203 ? 48.762 -10.172 30.441 1.00 14.68 796 LEU B C 1
ATOM 4768 O O . LEU B 1 203 ? 49.221 -9.736 29.379 1.00 14.38 796 LEU B O 1
ATOM 4773 N N . HIS B 1 204 ? 49.247 -9.856 31.639 1.00 13.79 797 HIS B N 1
ATOM 4774 C CA . HIS B 1 204 ? 50.379 -8.957 31.828 1.00 14.37 797 HIS B CA 1
ATOM 4775 C C . HIS B 1 204 ? 51.693 -9.523 31.307 1.00 14.96 797 HIS B C 1
ATOM 4776 O O . HIS B 1 204 ? 52.725 -8.858 31.384 1.00 13.90 797 HIS B O 1
ATOM 4783 N N . ASN B 1 205 ? 51.674 -10.753 30.803 1.00 15.09 798 ASN B N 1
ATOM 4784 C CA . ASN B 1 205 ? 52.899 -11.323 30.261 1.00 15.48 798 ASN B CA 1
ATOM 4785 C C . ASN B 1 205 ? 52.991 -10.888 28.796 1.00 18.17 798 ASN B C 1
ATOM 4786 O O . ASN B 1 205 ? 53.898 -11.284 28.068 1.00 18.55 798 ASN B O 1
ATOM 4791 N N . GLY B 1 206 ? 52.035 -10.057 28.380 1.00 18.28 799 GLY B N 1
ATOM 4792 C CA . GLY B 1 206 ? 52.016 -9.542 27.022 1.00 18.51 799 GLY B CA 1
ATOM 4793 C C . GLY B 1 206 ? 51.271 -10.349 25.973 1.00 19.49 799 GLY B C 1
ATOM 4794 O O . GLY B 1 206 ? 51.251 -9.965 24.802 1.00 20.13 799 GLY B O 1
ATOM 4795 N N . LYS B 1 207 ? 50.642 -11.448 26.375 1.00 18.57 800 LYS B N 1
ATOM 4796 C CA . LYS B 1 207 ? 49.929 -12.291 25.423 1.00 18.87 800 LYS B CA 1
ATOM 4797 C C . LYS B 1 207 ? 48.565 -12.759 25.881 1.00 18.46 800 LYS B C 1
ATOM 4798 O O . LYS B 1 207 ? 48.204 -12.662 27.056 1.00 18.22 800 LYS B O 1
ATOM 4804 N N . TRP B 1 208 ? 47.806 -13.273 24.926 1.00 16.24 801 TRP B N 1
ATOM 4805 C CA . TRP B 1 208 ? 46.504 -13.809 25.222 1.00 16.25 801 TRP B CA 1
ATOM 4806 C C . TRP B 1 208 ? 46.731 -15.242 25.664 1.00 16.81 801 TRP B C 1
ATOM 4807 O O . TRP B 1 208 ? 47.674 -15.903 25.215 1.00 16.62 801 TRP B O 1
ATOM 4818 N N . ALA B 1 209 ? 45.869 -15.726 26.544 1.00 15.22 802 ALA B N 1
ATOM 4819 C CA . ALA B 1 209 ? 46.018 -17.075 27.038 1.00 14.91 802 ALA B CA 1
ATOM 4820 C C . ALA B 1 209 ? 44.689 -17.712 27.363 1.00 17.06 802 ALA B C 1
ATOM 4821 O O . ALA B 1 209 ? 43.662 -17.039 27.464 1.00 14.15 802 ALA B O 1
ATOM 4823 N N . VAL B 1 210 ? 44.721 -19.028 27.508 1.00 15.80 803 VAL B N 1
ATOM 4824 C CA . VAL B 1 210 ? 43.540 -19.762 27.895 1.00 17.99 803 VAL B CA 1
ATOM 4825 C C . VAL B 1 210 ? 43.820 -20.019 29.360 1.00 17.48 803 VAL B C 1
ATOM 4826 O O . VAL B 1 210 ? 44.814 -20.660 29.698 1.00 20.98 803 VAL B O 1
ATOM 4830 N N . VAL B 1 211 ? 42.973 -19.480 30.226 1.00 16.79 804 VAL B N 1
ATOM 4831 C CA . VAL B 1 211 ? 43.135 -19.680 31.656 1.00 16.20 804 VAL B CA 1
ATOM 4832 C C . VAL B 1 211 ? 42.001 -20.589 32.096 1.00 17.93 804 VAL B C 1
ATOM 4833 O O . VAL B 1 211 ? 40.831 -20.311 31.830 1.00 17.20 804 VAL B O 1
ATOM 4837 N N . THR B 1 212 ? 42.340 -21.680 32.766 1.00 16.89 805 THR B N 1
ATOM 4838 C CA . THR B 1 212 ? 41.307 -22.605 33.192 1.00 19.06 805 THR B CA 1
ATOM 4839 C C . THR B 1 212 ? 41.769 -23.425 34.385 1.00 17.43 805 THR B C 1
ATOM 4840 O O . THR B 1 212 ? 42.929 -23.352 34.783 1.00 17.79 805 THR B O 1
ATOM 4844 N N . GLY B 1 213 ? 40.853 -24.190 34.966 1.00 18.56 806 GLY B N 1
ATOM 4845 C CA . GLY B 1 213 ? 41.209 -25.031 36.098 1.00 19.59 806 GLY B CA 1
ATOM 4846 C C . GLY B 1 213 ? 41.769 -26.330 35.553 1.00 20.30 806 GLY B C 1
ATOM 4847 O O . GLY B 1 213 ? 41.378 -26.746 34.467 1.00 20.52 806 GLY B O 1
ATOM 4848 N N . ASN B 1 214 ? 42.673 -26.976 36.287 1.00 21.07 807 ASN B N 1
ATOM 4849 C CA . ASN B 1 214 ? 43.270 -28.221 35.808 1.00 22.39 807 ASN B CA 1
ATOM 4850 C C . ASN B 1 214 ? 42.256 -29.347 35.624 1.00 23.74 807 ASN B C 1
ATOM 4851 O O . ASN B 1 214 ? 42.547 -30.356 34.992 1.00 24.74 807 ASN B O 1
ATOM 4856 N N . GLY B 1 215 ? 41.058 -29.183 36.166 1.00 24.71 808 GLY B N 1
ATOM 4857 C CA . GLY B 1 215 ? 40.070 -30.231 35.998 1.00 26.10 808 GLY B CA 1
ATOM 4858 C C . GLY B 1 215 ? 40.006 -31.216 37.149 1.00 26.85 808 GLY B C 1
ATOM 4859 O O . GLY B 1 215 ? 40.655 -31.033 38.183 1.00 25.13 808 GLY B O 1
ATOM 4860 N N . TYR B 1 216 ? 39.253 -32.291 36.949 1.00 26.87 809 TYR B N 1
ATOM 4861 C CA . TYR B 1 216 ? 39.039 -33.271 38.003 1.00 28.75 809 TYR B CA 1
ATOM 4862 C C . TYR B 1 216 ? 39.638 -34.660 37.808 1.00 30.38 809 TYR B C 1
ATOM 4863 O O . TYR B 1 216 ? 39.831 -35.124 36.682 1.00 30.06 809 TYR B O 1
ATOM 4872 N N . SER B 1 217 ? 39.902 -35.315 38.936 1.00 31.75 810 SER B N 1
ATOM 4873 C CA . SER B 1 217 ? 40.493 -36.645 38.977 1.00 33.03 810 SER B CA 1
ATOM 4874 C C . SER B 1 217 ? 41.712 -36.714 38.072 1.00 34.41 810 SER B C 1
ATOM 4875 O O . SER B 1 217 ? 41.845 -37.603 37.227 1.00 33.46 810 SER B O 1
ATOM 4878 N N . SER B 1 218 ? 42.601 -35.746 38.259 1.00 36.49 811 SER B N 1
ATOM 4879 C CA . SER B 1 218 ? 43.830 -35.679 37.489 1.00 37.70 811 SER B CA 1
ATOM 4880 C C . SER B 1 218 ? 44.794 -36.667 38.121 1.00 39.69 811 SER B C 1
ATOM 4881 O O . SER B 1 218 ? 44.602 -37.083 39.265 1.00 39.36 811 SER B O 1
ATOM 4884 N N . MET B 1 219 ? 45.823 -37.036 37.368 1.00 41.47 812 MET B N 1
ATOM 4885 C CA . MET B 1 219 ? 46.835 -37.984 37.820 1.00 43.23 812 MET B CA 1
ATOM 4886 C C . MET B 1 219 ? 46.939 -38.089 39.339 1.00 41.85 812 MET B C 1
ATOM 4887 O O . MET B 1 219 ? 46.604 -39.120 39.917 1.00 41.26 812 MET B O 1
ATOM 4892 N N . ASN B 1 220 ? 47.388 -37.018 39.985 1.00 40.95 813 ASN B N 1
ATOM 4893 C CA . ASN B 1 220 ? 47.534 -37.019 41.433 1.00 39.96 813 ASN B CA 1
ATOM 4894 C C . ASN B 1 220 ? 46.466 -36.220 42.178 1.00 38.45 813 ASN B C 1
ATOM 4895 O O . ASN B 1 220 ? 46.696 -35.746 43.288 1.00 36.15 813 ASN B O 1
ATOM 4900 N N . ASP B 1 221 ? 45.300 -36.077 41.559 1.00 38.30 814 ASP B N 1
ATOM 4901 C CA . ASP B 1 221 ? 44.184 -35.359 42.167 1.00 38.27 814 ASP B CA 1
ATOM 4902 C C . ASP B 1 221 ? 44.532 -33.993 42.744 1.00 36.34 814 ASP B C 1
ATOM 4903 O O . ASP B 1 221 ? 43.917 -33.549 43.711 1.00 36.09 814 ASP B O 1
ATOM 4908 N N . LYS B 1 222 ? 45.514 -33.324 42.154 1.00 35.18 815 LYS B N 1
ATOM 4909 C CA . LYS B 1 222 ? 45.906 -32.004 42.627 1.00 33.32 815 LYS B CA 1
ATOM 4910 C C . LYS B 1 222 ? 45.045 -30.930 41.967 1.00 30.09 815 LYS B C 1
ATOM 4911 O O . LYS B 1 222 ? 44.352 -31.194 40.985 1.00 28.09 815 LYS B O 1
ATOM 4917 N N . ALA B 1 223 ? 45.082 -29.724 42.525 1.00 27.04 816 ALA B N 1
ATOM 4918 C CA . ALA B 1 223 ? 44.320 -28.605 41.984 1.00 25.43 816 ALA B CA 1
ATOM 4919 C C . ALA B 1 223 ? 45.280 -27.493 41.600 1.00 24.50 816 ALA B C 1
ATOM 4920 O O . ALA B 1 223 ? 46.141 -27.102 42.392 1.00 22.83 816 ALA B O 1
ATOM 4922 N N . ALA B 1 224 ? 45.132 -26.982 40.383 1.00 22.33 817 ALA B N 1
ATOM 4923 C CA . ALA B 1 224 ? 46.006 -25.916 39.914 1.00 21.74 817 ALA B CA 1
ATOM 4924 C C . ALA B 1 224 ? 45.374 -25.086 38.808 1.00 19.58 817 ALA B C 1
ATOM 4925 O O . ALA B 1 224 ? 44.521 -25.566 38.067 1.00 20.15 817 ALA B O 1
ATOM 4927 N N . LEU B 1 225 ? 45.802 -23.831 38.710 1.00 21.01 818 LEU B N 1
ATOM 4928 C CA . LEU B 1 225 ? 45.318 -22.936 37.666 1.00 19.83 818 LEU B CA 1
ATOM 4929 C C . LEU B 1 225 ? 46.260 -23.141 36.489 1.00 19.44 818 LEU B C 1
ATOM 4930 O O . LEU B 1 225 ? 47.484 -23.150 36.661 1.00 20.18 818 LEU B O 1
ATOM 4935 N N . LEU B 1 226 ? 45.696 -23.326 35.302 1.00 17.48 819 LEU B N 1
ATOM 4936 C CA . LEU B 1 226 ? 46.507 -23.524 34.112 1.00 17.75 819 LEU B CA 1
ATOM 4937 C C . LEU B 1 226 ? 46.437 -22.287 33.236 1.00 17.74 819 LEU B C 1
ATOM 4938 O O . LEU B 1 226 ? 45.353 -21.826 32.886 1.00 16.09 819 LEU B O 1
ATOM 4943 N N . ILE B 1 227 ? 47.599 -21.734 32.915 1.00 17.58 820 ILE B N 1
ATOM 4944 C CA . ILE B 1 227 ? 47.666 -20.567 32.051 1.00 17.72 820 ILE B CA 1
ATOM 4945 C C . ILE B 1 227 ? 48.335 -21.093 30.794 1.00 17.80 820 ILE B C 1
ATOM 4946 O O . ILE B 1 227 ? 49.526 -21.394 30.791 1.00 16.90 820 ILE B O 1
ATOM 4951 N N . ILE B 1 228 ? 47.536 -21.227 29.737 1.00 18.37 821 ILE B N 1
ATOM 4952 C CA . ILE B 1 228 ? 47.986 -21.773 28.463 1.00 17.19 821 ILE B CA 1
ATOM 4953 C C . ILE B 1 228 ? 48.134 -20.714 27.375 1.00 18.32 821 ILE B C 1
ATOM 4954 O O . ILE B 1 228 ? 47.180 -20.011 27.060 1.00 17.84 821 ILE B O 1
ATOM 4959 N N . ASP B 1 229 ? 49.323 -20.613 26.788 1.00 18.48 822 ASP B N 1
ATOM 4960 C CA . ASP B 1 229 ? 49.550 -19.622 25.738 1.00 18.09 822 ASP B CA 1
ATOM 4961 C C . ASP B 1 229 ? 48.576 -19.862 24.593 1.00 19.32 822 ASP B C 1
ATOM 4962 O O . ASP B 1 229 ? 48.475 -20.973 24.074 1.00 19.63 822 ASP B O 1
ATOM 4967 N N . MET B 1 230 ? 47.867 -18.813 24.196 1.00 18.05 823 MET B N 1
ATOM 4968 C CA . MET B 1 230 ? 46.872 -18.923 23.136 1.00 20.00 823 MET B CA 1
ATOM 4969 C C . MET B 1 230 ? 47.422 -19.414 21.808 1.00 20.28 823 MET B C 1
ATOM 4970 O O . MET B 1 230 ? 46.856 -20.312 21.194 1.00 22.19 823 MET B O 1
ATOM 4975 N N . GLU B 1 231 ? 48.529 -18.832 21.364 1.00 22.06 824 GLU B N 1
ATOM 4976 C CA . GLU B 1 231 ? 49.114 -19.213 20.087 1.00 24.28 824 GLU B CA 1
ATOM 4977 C C . GLU B 1 231 ? 49.824 -20.564 20.074 1.00 24.99 824 GLU B C 1
ATOM 4978 O O . GLU B 1 231 ? 49.673 -21.334 19.132 1.00 27.00 824 GLU B O 1
ATOM 4984 N N . THR B 1 232 ? 50.592 -20.847 21.117 1.00 25.33 825 THR B N 1
ATOM 4985 C CA . THR B 1 232 ? 51.368 -22.080 21.193 1.00 27.23 825 THR B CA 1
ATOM 4986 C C . THR B 1 232 ? 50.710 -23.266 21.894 1.00 26.24 825 THR B C 1
ATOM 4987 O O . THR B 1 232 ? 50.969 -24.417 21.544 1.00 23.90 825 THR B O 1
ATOM 4991 N N . GLY B 1 233 ? 49.865 -22.992 22.879 1.00 24.64 826 GLY B N 1
ATOM 4992 C CA . GLY B 1 233 ? 49.235 -24.074 23.611 1.00 24.67 826 GLY B CA 1
ATOM 4993 C C . GLY B 1 233 ? 50.202 -24.547 24.676 1.00 24.73 826 GLY B C 1
ATOM 4994 O O . GLY B 1 233 ? 49.966 -25.542 25.361 1.00 27.06 826 GLY B O 1
ATOM 4995 N N . ALA B 1 234 ? 51.311 -23.827 24.808 1.00 25.27 827 ALA B N 1
ATOM 4996 C CA . ALA B 1 234 ? 52.318 -24.158 25.804 1.00 25.30 827 ALA B CA 1
ATOM 4997 C C . ALA B 1 234 ? 51.806 -23.751 27.175 1.00 25.34 827 ALA B C 1
ATOM 4998 O O . ALA B 1 234 ? 51.063 -22.775 27.301 1.00 24.19 827 ALA B O 1
ATOM 5000 N N . ILE B 1 235 ? 52.199 -24.501 28.201 1.00 24.62 828 ILE B N 1
ATOM 5001 C CA . ILE B 1 235 ? 51.792 -24.177 29.562 1.00 24.27 828 ILE B CA 1
ATOM 5002 C C . ILE B 1 235 ? 52.696 -23.047 30.035 1.00 23.34 828 ILE B C 1
ATOM 5003 O O . ILE B 1 235 ? 53.851 -23.278 30.379 1.00 23.61 828 ILE B O 1
ATOM 5008 N N . THR B 1 236 ? 52.176 -21.823 30.030 1.00 22.26 829 THR B N 1
ATOM 5009 C CA . THR B 1 236 ? 52.948 -20.665 30.459 1.00 21.28 829 THR B CA 1
ATOM 5010 C C . THR B 1 236 ? 53.206 -20.716 31.966 1.00 22.14 829 THR B C 1
ATOM 5011 O O . THR B 1 236 ? 54.306 -20.429 32.429 1.00 21.94 829 THR B O 1
ATOM 5015 N N . ARG B 1 237 ? 52.184 -21.077 32.731 1.00 23.62 830 ARG B N 1
ATOM 5016 C CA . ARG B 1 237 ? 52.316 -21.204 34.179 1.00 23.06 830 ARG B CA 1
ATOM 5017 C C . ARG B 1 237 ? 51.248 -22.138 34.722 1.00 23.03 830 ARG B C 1
ATOM 5018 O O . ARG B 1 237 ? 50.126 -22.187 34.206 1.00 22.11 830 ARG B O 1
ATOM 5026 N N . LYS B 1 238 ? 51.622 -22.898 35.746 1.00 22.10 831 LYS B N 1
ATOM 5027 C CA . LYS B 1 238 ? 50.713 -23.812 36.428 1.00 23.38 831 LYS B CA 1
ATOM 5028 C C . LYS B 1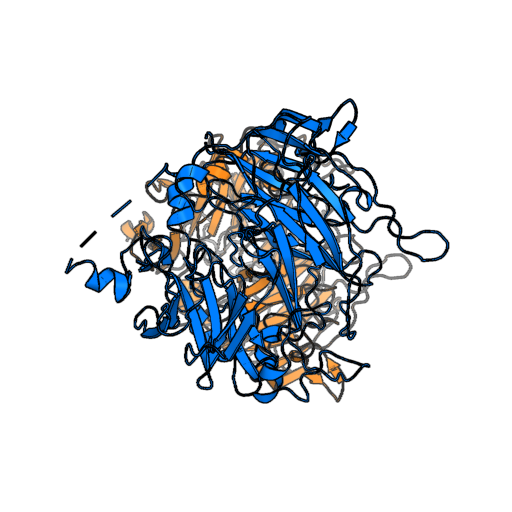 238 ? 50.795 -23.418 37.897 1.00 22.91 831 LYS B C 1
ATOM 5029 O O . LYS B 1 238 ? 51.814 -23.627 38.545 1.00 22.94 831 LYS B O 1
ATOM 5035 N N . LEU B 1 239 ? 49.728 -22.817 38.406 1.00 22.59 832 LEU B N 1
ATOM 5036 C CA . LEU B 1 239 ? 49.692 -22.379 39.792 1.00 24.52 832 LEU B CA 1
ATOM 5037 C C . LEU B 1 239 ? 48.999 -23.421 40.649 1.00 26.60 832 LEU B C 1
ATOM 5038 O O . LEU B 1 239 ? 47.766 -23.502 40.689 1.00 26.13 832 LEU B O 1
ATOM 5043 N N . GLU B 1 240 ? 49.810 -24.226 41.328 1.00 27.39 833 GLU B N 1
ATOM 5044 C CA . GLU B 1 240 ? 49.289 -25.279 42.181 1.00 28.35 833 GLU B CA 1
ATOM 5045 C C . GLU B 1 240 ? 48.738 -24.716 43.477 1.00 27.84 833 GLU B C 1
ATOM 5046 O O . GLU B 1 240 ? 49.273 -23.772 44.061 1.00 27.24 833 GLU B O 1
ATOM 5052 N N . VAL B 1 241 ? 47.658 -25.329 43.925 1.00 27.94 834 VAL B N 1
ATOM 5053 C CA . VAL B 1 241 ? 46.982 -24.923 45.133 1.00 29.73 834 VAL B CA 1
ATOM 5054 C C . VAL B 1 241 ? 47.045 -26.074 46.146 1.00 30.45 834 VAL B C 1
ATOM 5055 O O . VAL B 1 241 ? 46.909 -27.238 45.775 1.00 31.03 834 VAL B O 1
ATOM 5059 N N . THR B 1 242 ? 47.264 -25.750 47.419 1.00 32.04 835 THR B N 1
ATOM 5060 C CA . THR B 1 242 ? 47.370 -26.772 48.464 1.00 33.06 835 THR B CA 1
ATOM 5061 C C . THR B 1 242 ? 46.132 -26.904 49.344 1.00 32.26 835 THR B C 1
ATOM 5062 O O . THR B 1 242 ? 45.930 -26.108 50.263 1.00 32.39 835 THR B O 1
ATOM 5066 N N . GLY B 1 243 ? 45.319 -27.918 49.061 1.00 32.51 836 GLY B N 1
ATOM 5067 C CA . GLY B 1 243 ? 44.113 -28.157 49.837 1.00 35.71 836 GLY B CA 1
ATOM 5068 C C . GLY B 1 243 ? 44.332 -29.220 50.902 1.00 38.03 836 GLY B C 1
ATOM 5069 O O . GLY B 1 243 ? 45.412 -29.291 51.491 1.00 38.24 836 GLY B O 1
ATOM 5070 N N . ARG B 1 244 ? 43.317 -30.050 51.144 1.00 39.38 837 ARG B N 1
ATOM 5071 C CA . ARG B 1 244 ? 43.402 -31.110 52.149 1.00 40.43 837 ARG B CA 1
ATOM 5072 C C . ARG B 1 244 ? 44.042 -32.393 51.629 1.00 40.67 837 ARG B C 1
ATOM 5073 O O . ARG B 1 244 ? 43.698 -32.891 50.554 1.00 40.45 837 ARG B O 1
ATOM 5081 N N . THR B 1 245 ? 44.960 -32.932 52.424 1.00 41.20 838 THR B N 1
ATOM 5082 C CA . THR B 1 245 ? 45.676 -34.156 52.091 1.00 41.25 838 THR B CA 1
ATOM 5083 C C . THR B 1 245 ? 44.744 -35.345 51.866 1.00 40.98 838 THR B C 1
ATOM 5084 O O . THR B 1 245 ? 43.692 -35.452 52.493 1.00 41.95 838 THR B O 1
ATOM 5088 N N . GLY B 1 246 ? 45.138 -36.232 50.961 1.00 40.39 839 GLY B N 1
ATOM 5089 C CA . GLY B 1 246 ? 44.349 -37.419 50.686 1.00 40.62 839 GLY B CA 1
ATOM 5090 C C . GLY B 1 246 ? 42.963 -37.202 50.111 1.00 40.23 839 GLY B C 1
ATOM 5091 O O . GLY B 1 246 ? 42.328 -38.150 49.650 1.00 40.92 839 GLY B O 1
ATOM 5092 N N . VAL B 1 247 ? 42.478 -35.968 50.143 1.00 39.04 840 VAL B N 1
ATOM 5093 C CA . VAL B 1 247 ? 41.160 -35.684 49.597 1.00 37.43 840 VAL B CA 1
ATOM 5094 C C . VAL B 1 247 ? 41.321 -35.255 48.145 1.00 36.47 840 VAL B C 1
ATOM 5095 O O . VAL B 1 247 ? 41.991 -34.265 47.851 1.00 34.98 840 VAL B O 1
ATOM 5099 N N . PRO B 1 248 ? 40.713 -36.005 47.216 1.00 35.66 841 PRO B N 1
ATOM 5100 C CA . PRO B 1 248 ? 40.807 -35.674 45.792 1.00 35.57 841 PRO B CA 1
ATOM 5101 C C . PRO B 1 248 ? 40.460 -34.206 45.557 1.00 34.89 841 PRO B C 1
ATOM 5102 O O . PRO B 1 248 ? 39.511 -33.674 46.148 1.00 34.62 841 PRO B O 1
ATOM 5106 N N . ASN B 1 249 ? 41.234 -33.548 44.704 1.00 31.97 842 ASN B N 1
ATOM 5107 C CA . ASN B 1 249 ? 40.978 -32.150 44.412 1.00 29.64 842 ASN B CA 1
ATOM 5108 C C . ASN B 1 249 ? 41.135 -31.852 42.926 1.00 28.84 842 ASN B C 1
ATOM 5109 O O . ASN B 1 249 ? 41.565 -32.705 42.143 1.00 26.93 842 ASN B O 1
ATOM 5114 N N . GLY B 1 250 ? 40.768 -30.632 42.553 1.00 26.62 843 GLY B N 1
ATOM 5115 C CA . GLY B 1 250 ? 40.853 -30.197 41.175 1.00 24.50 843 GLY B CA 1
ATOM 5116 C C . GLY B 1 250 ? 40.321 -28.780 41.116 1.00 23.92 843 GLY B C 1
ATOM 5117 O O . GLY B 1 250 ? 39.342 -28.461 41.797 1.00 21.68 843 GLY B O 1
ATOM 5118 N N . LEU B 1 251 ? 40.954 -27.925 40.320 1.00 21.94 844 LEU B N 1
ATOM 5119 C CA . LEU B 1 251 ? 40.503 -26.541 40.216 1.00 20.37 844 LEU B CA 1
ATOM 5120 C C . LEU B 1 251 ? 39.371 -26.429 39.208 1.00 20.11 844 LEU B C 1
ATOM 5121 O O . LEU B 1 251 ? 39.416 -27.039 38.140 1.00 20.70 844 LEU B O 1
ATOM 5126 N N . SER B 1 252 ? 38.357 -25.640 39.545 1.00 18.48 845 SER B N 1
ATOM 5127 C CA . SER B 1 252 ? 37.220 -25.470 38.651 1.00 17.53 845 SER B CA 1
ATOM 5128 C C . SER B 1 252 ? 37.336 -24.227 37.767 1.00 16.80 845 SER B C 1
ATOM 5129 O O . SER B 1 252 ? 38.397 -23.616 37.675 1.00 18.44 845 SER B O 1
ATOM 5132 N N . SER B 1 253 ? 36.236 -23.868 37.115 1.00 16.30 846 SER B N 1
ATOM 5133 C CA . SER B 1 253 ? 36.194 -22.716 36.221 1.00 16.56 846 SER B CA 1
ATOM 5134 C C . SER B 1 253 ? 36.641 -21.428 36.894 1.00 15.82 846 SER B C 1
ATOM 5135 O O . SER B 1 253 ? 36.075 -21.002 37.899 1.00 18.12 846 SER B O 1
ATOM 5138 N N . PRO B 1 254 ? 37.672 -20.786 36.344 1.00 14.92 847 PRO B N 1
ATOM 5139 C CA . PRO B 1 254 ? 38.135 -19.547 36.953 1.00 15.47 847 PRO B CA 1
ATOM 5140 C C . PRO B 1 254 ? 37.380 -18.336 36.435 1.00 15.66 847 PRO B C 1
ATOM 5141 O O . PRO B 1 254 ? 36.726 -18.383 35.388 1.00 15.53 847 PRO B O 1
ATOM 5145 N N . ARG B 1 255 ? 37.465 -17.256 37.195 1.00 15.12 848 ARG B N 1
ATOM 5146 C CA . ARG B 1 255 ? 36.856 -15.999 36.810 1.00 17.67 848 ARG B CA 1
ATOM 5147 C C . ARG B 1 255 ? 38.016 -15.031 36.864 1.00 18.51 848 ARG B C 1
ATOM 5148 O O . ARG B 1 255 ? 38.671 -14.900 37.900 1.00 18.34 848 ARG B O 1
ATOM 5156 N N . LEU B 1 256 ? 38.296 -14.374 35.749 1.00 17.96 849 LEU B N 1
ATOM 5157 C CA . LEU B 1 256 ? 39.395 -13.428 35.724 1.00 17.48 849 LEU B CA 1
ATOM 5158 C C . LEU B 1 256 ? 38.885 -12.047 36.066 1.00 17.27 849 LEU B C 1
ATOM 5159 O O . LEU B 1 256 ? 37.770 -11.674 35.705 1.00 17.56 849 LEU B O 1
ATOM 5164 N N . ALA B 1 257 ? 39.702 -11.296 36.788 1.00 16.43 850 ALA B N 1
ATOM 5165 C CA . ALA B 1 257 ? 39.323 -9.963 37.201 1.00 15.90 850 ALA B CA 1
ATOM 5166 C C . ALA B 1 257 ? 40.222 -8.926 36.568 1.00 15.79 850 ALA B C 1
ATOM 5167 O O . ALA B 1 257 ? 41.443 -9.069 36.562 1.00 16.53 850 ALA B O 1
ATOM 5169 N N . ASP B 1 258 ? 39.599 -7.879 36.042 1.00 16.90 851 ASP B N 1
ATOM 5170 C CA . ASP B 1 258 ? 40.297 -6.761 35.418 1.00 17.76 851 ASP B CA 1
ATOM 5171 C C . ASP B 1 258 ? 39.859 -5.552 36.241 1.00 18.95 851 ASP B C 1
ATOM 5172 O O . ASP B 1 258 ? 38.816 -4.956 35.975 1.00 19.70 851 ASP B O 1
ATOM 5177 N N . ASN B 1 259 ? 40.659 -5.181 37.236 1.00 19.87 852 ASN B N 1
ATOM 5178 C CA . ASN B 1 259 ? 40.270 -4.087 38.117 1.00 21.31 852 ASN B CA 1
ATOM 5179 C C . ASN B 1 259 ? 40.539 -2.639 37.718 1.00 22.92 852 ASN B C 1
ATOM 5180 O O . ASN B 1 259 ? 40.184 -1.733 38.464 1.00 24.98 852 ASN B O 1
ATOM 5185 N N . ASN B 1 260 ? 41.155 -2.402 36.562 1.00 22.42 853 ASN B N 1
ATOM 5186 C CA . ASN B 1 260 ? 41.376 -1.024 36.115 1.00 23.78 853 ASN B CA 1
ATOM 5187 C C . ASN B 1 260 ? 40.827 -0.897 34.694 1.00 24.00 853 ASN B C 1
ATOM 5188 O O . ASN B 1 260 ? 41.190 0.002 33.939 1.00 24.25 853 ASN B O 1
ATOM 5193 N N . SER B 1 261 ? 39.940 -1.828 34.358 1.00 23.83 854 SER B N 1
ATOM 5194 C CA . SER B 1 261 ? 39.264 -1.885 33.071 1.00 25.00 854 SER B CA 1
ATOM 5195 C C . SER B 1 261 ? 40.088 -1.521 31.847 1.00 23.79 854 SER B C 1
ATOM 5196 O O . SER B 1 261 ? 39.757 -0.569 31.139 1.00 23.77 854 SER B O 1
ATOM 5199 N N . ASP B 1 262 ? 41.156 -2.271 31.589 1.00 21.07 855 ASP B N 1
ATOM 5200 C CA . ASP B 1 262 ? 41.975 -2.001 30.418 1.00 19.13 855 ASP B CA 1
ATOM 5201 C C . ASP B 1 262 ? 42.045 -3.249 29.540 1.00 19.52 855 ASP B C 1
ATOM 5202 O O . ASP B 1 262 ? 42.787 -3.297 28.559 1.00 19.00 855 ASP B O 1
ATOM 5207 N N . GLY B 1 263 ? 41.250 -4.254 29.898 1.00 17.93 856 GLY B N 1
ATOM 5208 C CA . GLY B 1 263 ? 41.202 -5.480 29.121 1.00 18.96 856 GLY B CA 1
ATOM 5209 C C . GLY B 1 263 ? 42.292 -6.502 29.382 1.00 19.18 856 GLY B C 1
ATOM 5210 O O . GLY B 1 263 ? 42.378 -7.502 28.674 1.00 19.97 856 GLY B O 1
ATOM 5211 N N . VAL B 1 264 ? 43.122 -6.261 30.391 1.00 18.58 857 VAL B N 1
ATOM 5212 C CA . VAL B 1 264 ? 44.206 -7.179 30.735 1.00 16.25 857 VAL B CA 1
ATOM 5213 C C . VAL B 1 264 ? 43.914 -7.751 32.115 1.00 16.39 857 VAL B C 1
ATOM 5214 O O . VAL B 1 264 ? 43.834 -7.010 33.073 1.00 15.10 857 VAL B O 1
ATOM 5218 N N . ALA B 1 265 ? 43.745 -9.063 32.225 1.00 15.12 858 ALA B N 1
ATOM 5219 C CA . ALA B 1 265 ? 43.438 -9.673 33.523 1.00 14.97 858 ALA B CA 1
ATOM 5220 C C . ALA B 1 265 ? 44.507 -9.417 34.595 1.00 14.97 858 ALA B C 1
ATOM 5221 O O . ALA B 1 265 ? 45.704 -9.449 34.310 1.00 14.06 858 ALA B O 1
ATOM 5223 N N . ASP B 1 266 ? 44.055 -9.184 35.828 1.00 13.29 859 ASP B N 1
ATOM 5224 C CA . ASP B 1 266 ? 44.944 -8.913 36.961 1.00 15.01 859 ASP B CA 1
ATOM 5225 C C . ASP B 1 266 ? 44.932 -10.026 38.002 1.00 14.68 859 ASP B C 1
ATOM 5226 O O . ASP B 1 266 ? 45.953 -10.321 38.617 1.00 14.31 859 ASP B O 1
ATOM 5231 N N . TYR B 1 267 ? 43.762 -10.619 38.206 1.00 15.22 860 TYR B N 1
ATOM 5232 C CA . TYR B 1 267 ? 43.599 -11.716 39.149 1.00 14.07 860 TYR B CA 1
ATOM 5233 C C . TYR B 1 267 ? 42.696 -12.756 38.512 1.00 15.54 860 TYR B C 1
ATOM 5234 O O . TYR B 1 267 ? 42.022 -12.502 37.509 1.00 14.49 860 TYR B O 1
ATOM 5243 N N . ALA B 1 268 ? 42.689 -13.933 39.116 1.00 15.02 861 ALA B N 1
ATOM 5244 C CA . ALA B 1 268 ? 41.830 -15.016 38.690 1.00 14.90 861 ALA B CA 1
ATOM 5245 C C . ALA B 1 268 ? 41.320 -15.633 39.993 1.00 15.28 861 ALA B C 1
ATOM 5246 O O . ALA B 1 268 ? 42.074 -15.771 40.961 1.00 13.30 861 ALA B O 1
ATOM 5248 N N . TYR B 1 269 ? 40.032 -15.950 40.022 1.00 14.51 862 TYR B N 1
ATOM 5249 C CA . TYR B 1 269 ? 39.415 -16.578 41.175 1.00 14.90 862 TYR B CA 1
ATOM 5250 C C . TYR B 1 269 ? 38.849 -17.896 40.688 1.00 15.68 862 TYR B C 1
ATOM 5251 O O . TYR B 1 269 ? 38.279 -17.968 39.597 1.00 16.39 862 TYR B O 1
ATOM 5260 N N . ALA B 1 270 ? 39.005 -18.939 41.491 1.00 13.39 863 ALA B N 1
ATOM 5261 C CA . ALA B 1 270 ? 38.493 -20.244 41.116 1.00 16.59 863 ALA B CA 1
ATOM 5262 C C . ALA B 1 270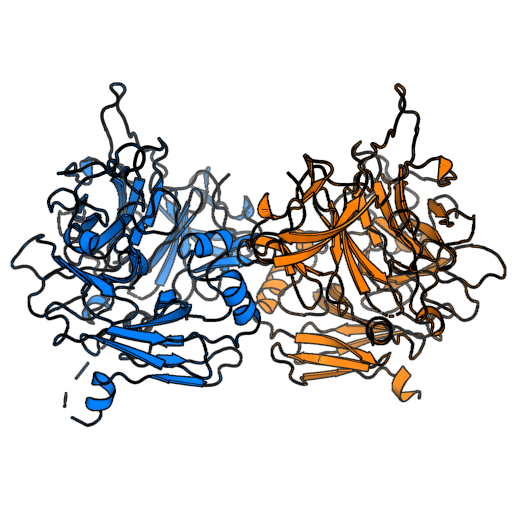 ? 38.263 -21.111 42.346 1.00 17.66 863 ALA B C 1
ATOM 5263 O O . ALA B 1 270 ? 39.040 -21.069 43.300 1.00 16.99 863 ALA B O 1
ATOM 5265 N N . GLY B 1 271 ? 37.189 -21.889 42.319 1.00 18.47 864 GLY B N 1
ATOM 5266 C CA . GLY B 1 271 ? 36.911 -22.783 43.430 1.00 19.56 864 GLY B CA 1
ATOM 5267 C C . GLY B 1 271 ? 37.458 -24.154 43.082 1.00 19.10 864 GLY B C 1
ATOM 5268 O O . GLY B 1 271 ? 37.806 -24.400 41.926 1.00 19.56 864 GLY B O 1
ATOM 5269 N N . ASP B 1 272 ? 37.549 -25.042 44.068 1.00 19.41 865 ASP B N 1
ATOM 5270 C CA . ASP B 1 272 ? 38.047 -26.392 43.835 1.00 18.94 865 ASP B CA 1
ATOM 5271 C C . ASP B 1 272 ? 37.061 -27.409 44.410 1.00 19.68 865 ASP B C 1
ATOM 5272 O O . ASP B 1 272 ? 36.139 -27.043 45.141 1.00 16.96 865 ASP B O 1
ATOM 5277 N N . LEU B 1 273 ? 37.248 -28.680 44.070 1.00 20.08 866 LEU B N 1
ATOM 5278 C CA . LEU B 1 273 ? 36.352 -29.731 44.541 1.00 22.44 866 LEU B CA 1
ATOM 5279 C C . LEU B 1 273 ? 36.240 -29.783 46.054 1.00 22.06 866 LEU B C 1
ATOM 5280 O O . LEU B 1 273 ? 35.278 -30.329 46.587 1.00 23.28 866 LEU B O 1
ATOM 5285 N N . GLN B 1 274 ? 37.222 -29.212 46.740 1.00 21.94 867 GLN B N 1
ATOM 5286 C CA . GLN B 1 274 ? 37.233 -29.202 48.195 1.00 23.14 867 GLN B CA 1
ATOM 5287 C C . GLN B 1 274 ? 36.486 -28.023 48.812 1.00 23.13 867 GLN B C 1
ATOM 5288 O O . GLN B 1 274 ? 36.431 -27.883 50.034 1.00 23.64 867 GLN B O 1
ATOM 5294 N N . GLY B 1 275 ? 35.908 -27.176 47.967 1.00 22.70 868 GLY B N 1
ATOM 5295 C CA . GLY B 1 275 ? 35.160 -26.041 48.475 1.00 20.49 868 GLY B CA 1
ATOM 5296 C C . GLY B 1 275 ? 35.967 -24.791 48.769 1.00 20.10 868 GLY B C 1
ATOM 5297 O O . GLY B 1 275 ? 35.439 -23.819 49.315 1.00 20.31 868 GLY B O 1
ATOM 5298 N N . ASN B 1 276 ? 37.247 -24.805 48.420 1.00 18.54 869 ASN B N 1
ATOM 5299 C CA . ASN B 1 276 ? 38.092 -23.639 48.640 1.00 17.27 869 ASN B CA 1
ATOM 5300 C C . ASN B 1 276 ? 37.951 -22.675 47.468 1.00 16.13 869 ASN B C 1
ATOM 5301 O O . ASN B 1 276 ? 37.925 -23.094 46.315 1.00 16.10 869 ASN B O 1
ATOM 5306 N N . LEU B 1 277 ? 37.868 -21.387 47.766 1.00 15.92 870 LEU B N 1
ATOM 5307 C CA . LEU B 1 277 ? 37.785 -20.381 46.721 1.00 16.49 870 LEU B CA 1
ATOM 5308 C C . LEU B 1 277 ? 39.156 -19.717 46.726 1.00 16.62 870 LEU B C 1
ATOM 5309 O O . LEU B 1 277 ? 39.508 -18.997 47.665 1.00 15.64 870 LEU B O 1
ATOM 5314 N N . TRP B 1 278 ? 39.925 -19.981 45.673 1.00 14.10 871 TRP B N 1
ATOM 5315 C CA . TRP B 1 278 ? 41.269 -19.449 45.529 1.00 14.65 871 TRP B CA 1
ATOM 5316 C C . TRP B 1 278 ? 41.349 -18.202 44.664 1.00 15.96 871 TRP B C 1
ATOM 5317 O O . TRP B 1 278 ? 40.519 -17.986 43.780 1.00 16.28 871 TRP B O 1
ATOM 5328 N N . ARG B 1 279 ? 42.369 -17.391 44.920 1.00 14.60 872 ARG B N 1
ATOM 5329 C CA . ARG B 1 279 ? 42.614 -16.216 44.110 1.00 15.10 872 ARG B CA 1
ATOM 5330 C C . ARG B 1 279 ? 44.068 -16.335 43.683 1.00 16.17 872 ARG B C 1
ATOM 5331 O O . ARG B 1 279 ? 44.906 -16.844 44.430 1.00 17.35 872 ARG B O 1
ATOM 5339 N N . PHE B 1 280 ? 44.361 -15.881 42.473 1.00 15.82 873 PHE B N 1
ATOM 5340 C CA . PHE B 1 280 ? 45.709 -15.952 41.932 1.00 15.34 873 PHE B CA 1
ATOM 5341 C C . PHE B 1 280 ? 46.101 -14.561 41.467 1.00 15.91 873 PHE B C 1
ATOM 5342 O O . PHE B 1 280 ? 45.302 -13.881 40.831 1.00 16.57 873 PHE B O 1
ATOM 5350 N N . ASP B 1 281 ? 47.316 -14.132 41.806 1.00 15.78 874 ASP B N 1
ATOM 5351 C CA . ASP B 1 281 ? 47.802 -12.815 41.402 1.00 18.03 874 ASP B CA 1
ATOM 5352 C C . ASP B 1 281 ? 48.400 -12.960 40.010 1.00 17.40 874 ASP B C 1
ATOM 5353 O O . ASP B 1 281 ? 49.334 -13.731 39.816 1.00 17.85 874 ASP B O 1
ATOM 5358 N N . LEU B 1 282 ? 47.867 -12.225 39.042 1.00 17.26 875 LEU B N 1
ATOM 5359 C CA . LEU B 1 282 ? 48.377 -12.308 37.676 1.00 17.07 875 LEU B CA 1
ATOM 5360 C C . LEU B 1 282 ? 49.111 -11.021 37.307 1.00 18.48 875 LEU B C 1
ATOM 5361 O O . LEU B 1 282 ? 49.088 -10.575 36.157 1.00 17.75 875 LEU B O 1
ATOM 5366 N N . ILE B 1 283 ? 49.758 -10.435 38.308 1.00 19.87 876 ILE B N 1
ATOM 5367 C CA . ILE B 1 283 ? 50.514 -9.199 38.152 1.00 22.67 876 ILE B CA 1
ATOM 5368 C C . ILE B 1 283 ? 51.911 -9.408 38.723 1.00 25.04 876 ILE B C 1
ATOM 5369 O O . ILE B 1 283 ? 52.145 -10.358 39.471 1.00 25.15 876 ILE B O 1
ATOM 5374 N N . ALA B 1 284 ? 52.831 -8.515 38.382 1.00 28.68 877 ALA B N 1
ATOM 5375 C CA . ALA B 1 284 ? 54.205 -8.615 38.863 1.00 33.54 877 ALA B CA 1
ATOM 5376 C C . ALA B 1 284 ? 54.282 -8.536 40.383 1.00 37.62 877 ALA B C 1
ATOM 5377 O O . ALA B 1 284 ? 53.367 -8.031 41.044 1.00 38.11 877 ALA B O 1
ATOM 5379 N N . GLY B 1 285 ? 55.378 -9.051 40.933 1.00 41.28 878 GLY B N 1
ATOM 5380 C CA . GLY B 1 285 ? 55.570 -9.019 42.370 1.00 45.36 878 GLY B CA 1
ATOM 5381 C C . GLY B 1 285 ? 55.899 -7.608 42.815 1.00 47.63 878 GLY B C 1
ATOM 5382 O O . GLY B 1 285 ? 55.391 -7.133 43.829 1.00 48.01 878 GLY B O 1
ATOM 5383 N N . LYS B 1 286 ? 56.753 -6.937 42.047 1.00 50.08 879 LYS B N 1
ATOM 5384 C CA . LYS B 1 286 ? 57.157 -5.568 42.351 1.00 52.91 879 LYS B CA 1
ATOM 5385 C C . LYS B 1 286 ? 56.164 -4.596 41.726 1.00 54.91 879 LYS B C 1
ATOM 5386 O O . LYS B 1 286 ? 56.372 -4.099 40.617 1.00 55.69 879 LYS B O 1
ATOM 5392 N N . VAL B 1 287 ? 55.086 -4.328 42.454 1.00 56.68 880 VAL B N 1
ATOM 5393 C CA . VAL B 1 287 ? 54.033 -3.435 41.990 1.00 58.64 880 VAL B CA 1
ATOM 5394 C C . VAL B 1 287 ? 54.201 -1.984 42.436 1.00 59.90 880 VAL B C 1
ATOM 5395 O O . VAL B 1 287 ? 54.758 -1.706 43.499 1.00 60.59 880 VAL B O 1
ATOM 5399 N N . ASN B 1 288 ? 53.724 -1.063 41.604 1.00 60.78 881 ASN B N 1
ATOM 5400 C CA . ASN B 1 288 ? 53.786 0.358 41.915 1.00 61.90 881 ASN B CA 1
ATOM 5401 C C . ASN B 1 288 ? 52.444 0.789 42.491 1.00 61.50 881 ASN B C 1
ATOM 5402 O O . ASN B 1 288 ? 51.474 0.987 41.762 1.00 61.56 881 ASN B O 1
ATOM 5407 N N . GLN B 1 289 ? 52.407 0.920 43.811 1.00 60.62 882 GLN B N 1
ATOM 5408 C CA . GLN B 1 289 ? 51.213 1.305 44.557 1.00 59.70 882 GLN B CA 1
ATOM 5409 C C . GLN B 1 289 ? 50.326 2.378 43.920 1.00 58.31 882 GLN B C 1
ATOM 5410 O O . GLN B 1 289 ? 49.122 2.420 44.178 1.00 58.09 882 GLN B O 1
ATOM 5416 N N . ASP B 1 290 ? 50.907 3.246 43.096 1.00 56.02 883 ASP B N 1
ATOM 5417 C CA . ASP B 1 290 ? 50.123 4.295 42.451 1.00 53.33 883 ASP B CA 1
ATOM 5418 C C . ASP B 1 290 ? 49.397 3.785 41.204 1.00 49.73 883 ASP B C 1
ATOM 5419 O O . ASP B 1 290 ? 48.393 4.361 40.775 1.00 47.78 883 ASP B O 1
ATOM 5424 N N . ASP B 1 291 ? 49.909 2.700 40.630 1.00 44.65 884 ASP B N 1
ATOM 5425 C CA . ASP B 1 291 ? 49.310 2.097 39.443 1.00 40.01 884 ASP B CA 1
ATOM 5426 C C . ASP B 1 291 ? 49.669 0.614 39.431 1.00 35.26 884 ASP B C 1
ATOM 5427 O O . ASP B 1 291 ? 50.378 0.142 38.547 1.00 33.98 884 ASP B O 1
ATOM 5432 N N . PRO B 1 292 ? 49.173 -0.141 40.420 1.00 31.26 885 PRO B N 1
ATOM 5433 C CA . PRO B 1 292 ? 49.455 -1.574 40.514 1.00 28.53 885 PRO B CA 1
ATOM 5434 C C . PRO B 1 292 ? 49.102 -2.386 39.271 1.00 25.21 885 PRO B C 1
ATOM 5435 O O . PRO B 1 292 ? 49.778 -3.360 38.950 1.00 25.32 885 PRO B O 1
ATOM 5439 N N . PHE B 1 293 ? 48.059 -1.974 38.560 1.00 23.20 886 PHE B N 1
ATOM 5440 C CA . PHE B 1 293 ? 47.625 -2.700 37.372 1.00 22.43 886 PHE B CA 1
ATOM 5441 C C . PHE B 1 293 ? 48.189 -2.142 36.070 1.00 22.61 886 PHE B C 1
ATOM 5442 O O . PHE B 1 293 ? 47.752 -2.505 34.976 1.00 22.12 886 PHE B O 1
ATOM 5450 N N . SER B 1 294 ? 49.176 -1.265 36.192 1.00 21.76 887 SER B N 1
ATOM 5451 C CA . SER B 1 294 ? 49.809 -0.677 35.020 1.00 22.33 887 SER B CA 1
ATOM 5452 C C . SER B 1 294 ? 50.373 -1.745 34.081 1.00 20.07 887 SER B C 1
ATOM 5453 O O . SER B 1 294 ? 50.817 -2.809 34.518 1.00 16.11 887 SER B O 1
ATOM 5456 N N . ARG B 1 295 ? 50.358 -1.441 32.790 1.00 19.29 888 ARG B N 1
ATOM 5457 C CA . ARG B 1 295 ? 50.879 -2.344 31.770 1.00 21.22 888 ARG B CA 1
ATOM 5458 C C . ARG B 1 295 ? 52.307 -1.999 31.357 1.00 19.70 888 ARG B C 1
ATOM 5459 O O . ARG B 1 295 ? 52.895 -2.679 30.517 1.00 19.16 888 ARG B O 1
ATOM 5467 N N . ALA B 1 296 ? 52.855 -0.943 31.947 1.00 20.65 889 ALA B N 1
ATOM 5468 C CA . ALA B 1 296 ? 54.202 -0.477 31.612 1.00 22.20 889 ALA B CA 1
ATOM 5469 C C . ALA B 1 296 ? 55.272 -1.561 31.581 1.00 21.82 889 ALA B C 1
ATOM 5470 O O . ALA B 1 296 ? 56.123 -1.576 30.688 1.00 22.83 889 ALA B O 1
ATOM 5472 N N . ASN B 1 297 ? 55.236 -2.459 32.557 1.00 21.61 890 ASN B N 1
ATOM 5473 C CA . ASN B 1 297 ? 56.223 -3.524 32.643 1.00 23.17 890 ASN B CA 1
ATOM 5474 C C . ASN B 1 297 ? 55.759 -4.877 32.125 1.00 23.28 890 ASN B C 1
ATOM 5475 O O . ASN B 1 297 ? 56.368 -5.905 32.432 1.00 24.18 890 ASN B O 1
ATOM 5480 N N . ASP B 1 298 ? 54.687 -4.886 31.341 1.00 21.00 891 ASP B N 1
ATOM 5481 C CA . ASP B 1 298 ? 54.187 -6.142 30.794 1.00 19.91 891 ASP B CA 1
ATOM 5482 C C . ASP B 1 298 ? 55.218 -6.797 29.889 1.00 19.89 891 ASP B C 1
ATOM 5483 O O . ASP B 1 298 ? 55.944 -6.123 29.157 1.00 18.92 891 ASP B O 1
ATOM 5488 N N . GLY B 1 299 ? 55.272 -8.120 29.943 1.00 19.60 892 GLY B N 1
ATOM 5489 C CA . GLY B 1 299 ? 56.221 -8.848 29.131 1.00 17.83 892 GLY B CA 1
ATOM 5490 C C . GLY B 1 299 ? 56.414 -10.236 29.697 1.00 19.66 892 GLY B C 1
ATOM 5491 O O . GLY B 1 299 ? 55.881 -10.552 30.762 1.00 18.01 892 GLY B O 1
ATOM 5492 N N . PRO B 1 300 ? 57.174 -11.095 29.005 1.00 19.68 893 PRO B N 1
ATOM 5493 C CA . PRO B 1 300 ? 57.410 -12.456 29.482 1.00 20.92 893 PRO B CA 1
ATOM 5494 C C . PRO B 1 300 ? 57.958 -12.534 30.904 1.00 20.93 893 PRO B C 1
ATOM 5495 O O . PRO B 1 300 ? 57.741 -13.519 31.597 1.00 23.14 893 PRO B O 1
ATOM 5499 N N . ALA B 1 301 ? 58.649 -11.492 31.348 1.00 21.29 894 ALA B N 1
ATOM 5500 C CA . ALA B 1 301 ? 59.215 -11.490 32.696 1.00 22.86 894 ALA B CA 1
ATOM 5501 C C . ALA B 1 301 ? 58.148 -11.548 33.798 1.00 22.97 894 ALA B C 1
ATOM 5502 O O . ALA B 1 301 ? 58.425 -11.989 34.916 1.00 24.58 894 ALA B O 1
ATOM 5504 N N . VAL B 1 302 ? 56.934 -11.106 33.485 1.00 20.33 895 VAL B N 1
ATOM 5505 C CA . VAL B 1 302 ? 55.858 -11.096 34.473 1.00 19.74 895 VAL B CA 1
ATOM 5506 C C . VAL B 1 302 ? 55.281 -12.474 34.792 1.00 19.50 895 VAL B C 1
ATOM 5507 O O . VAL B 1 302 ? 54.784 -12.695 35.892 1.00 20.19 895 VAL B O 1
ATOM 5511 N N . ALA B 1 303 ? 55.350 -13.397 33.838 1.00 20.25 896 ALA B N 1
ATOM 5512 C CA . ALA B 1 303 ? 54.805 -14.739 34.042 1.00 21.18 896 ALA B CA 1
ATOM 5513 C C . ALA B 1 303 ? 55.355 -15.446 35.278 1.00 22.79 896 ALA B C 1
ATOM 5514 O O . ALA B 1 303 ? 54.618 -16.130 35.986 1.00 20.77 896 ALA B O 1
ATOM 5516 N N . SER B 1 304 ? 56.646 -15.279 35.546 1.00 23.65 897 SER B N 1
ATOM 5517 C CA . SER B 1 304 ? 57.249 -15.940 36.693 1.00 26.21 897 SER B CA 1
ATOM 5518 C C . SER B 1 304 ? 56.687 -15.422 38.017 1.00 26.55 897 SER B C 1
ATOM 5519 O O . SER B 1 304 ? 56.722 -16.126 39.027 1.00 27.21 897 SER B O 1
ATOM 5522 N N . SER B 1 305 ? 56.158 -14.203 38.019 1.00 26.02 898 SER B N 1
ATOM 5523 C CA . SER B 1 305 ? 55.608 -13.651 39.250 1.00 27.27 898 SER B CA 1
ATOM 5524 C C . SER B 1 305 ? 54.158 -14.065 39.523 1.00 25.01 898 SER B C 1
ATOM 5525 O O . SER B 1 305 ? 53.647 -13.826 40.618 1.00 25.11 898 SER B O 1
ATOM 5528 N N . PHE B 1 306 ? 53.493 -14.684 38.545 1.00 23.17 899 PHE B N 1
ATOM 5529 C CA . PHE B 1 306 ? 52.114 -15.143 38.756 1.00 20.89 899 PHE B CA 1
ATOM 5530 C C . PHE B 1 306 ? 52.178 -16.086 39.958 1.00 22.07 899 PHE B C 1
ATOM 5531 O O . PHE B 1 306 ? 53.100 -16.898 40.063 1.00 19.66 899 PHE B O 1
ATOM 5539 N N . ARG B 1 307 ? 51.199 -15.999 40.853 1.00 19.54 900 ARG B N 1
ATOM 5540 C CA . ARG B 1 307 ? 51.240 -16.816 42.057 1.00 21.63 900 ARG B CA 1
ATOM 5541 C C . ARG B 1 307 ? 49.881 -16.946 42.730 1.00 20.84 900 ARG B C 1
ATOM 5542 O O . ARG B 1 307 ? 48.936 -16.232 42.393 1.00 20.61 900 ARG B O 1
ATOM 5550 N N . VAL B 1 308 ? 49.800 -17.860 43.693 1.00 20.49 901 VAL B N 1
ATOM 5551 C CA . VAL B 1 308 ? 48.582 -18.045 44.466 1.00 19.05 901 VAL B CA 1
ATOM 5552 C C . VAL B 1 308 ? 48.595 -16.877 45.440 1.00 19.32 901 VAL B C 1
ATOM 5553 O O . VAL B 1 308 ? 49.616 -16.596 46.056 1.00 21.92 901 VAL B O 1
ATOM 5557 N N . SER B 1 309 ? 47.470 -16.192 45.575 1.00 19.44 902 SER B N 1
ATOM 5558 C CA . SER B 1 309 ? 47.388 -15.047 46.477 1.00 19.68 902 SER B CA 1
ATOM 5559 C C . SER B 1 309 ? 47.322 -15.480 47.936 1.00 19.95 902 SER B C 1
ATOM 5560 O O . SER B 1 309 ? 47.252 -16.671 48.248 1.00 20.20 902 SER B O 1
ATOM 5563 N N . PHE B 1 310 ? 47.365 -14.492 48.823 1.00 20.85 903 PHE B N 1
ATOM 5564 C CA . PHE B 1 310 ? 47.238 -14.718 50.259 1.00 21.17 903 PHE B CA 1
ATOM 5565 C C . PHE B 1 310 ? 48.206 -15.735 50.834 1.00 23.14 903 PHE B C 1
ATOM 5566 O O . PHE B 1 310 ? 47.857 -16.477 51.754 1.00 23.31 903 PHE B O 1
ATOM 5574 N N . GLY B 1 311 ? 49.419 -15.767 50.290 1.00 23.76 904 GLY B N 1
ATOM 5575 C CA . GLY B 1 311 ? 50.422 -16.694 50.779 1.00 24.61 904 GLY B CA 1
ATOM 5576 C C . GLY B 1 311 ? 50.019 -18.151 50.703 1.00 23.87 904 GLY B C 1
ATOM 5577 O O . GLY B 1 311 ? 50.472 -18.960 51.507 1.00 22.80 904 GLY B O 1
ATOM 5578 N N . GLY B 1 312 ? 49.163 -18.492 49.745 1.00 23.34 905 GLY B N 1
ATOM 5579 C CA . GLY B 1 312 ? 48.745 -19.875 49.600 1.00 24.34 905 GLY B CA 1
ATOM 5580 C C . GLY B 1 312 ? 47.453 -20.242 50.306 1.00 23.72 905 GLY B C 1
ATOM 5581 O O . GLY B 1 312 ? 47.039 -21.400 50.286 1.00 23.83 905 GLY B O 1
ATOM 5582 N N . GLN B 1 313 ? 46.817 -19.265 50.939 1.00 24.56 906 GLN B N 1
ATOM 5583 C CA . GLN B 1 313 ? 45.557 -19.513 51.629 1.00 24.70 906 GLN B CA 1
ATOM 5584 C C . GLN B 1 313 ? 44.379 -19.159 50.723 1.00 23.16 906 GLN B C 1
ATOM 5585 O O . GLN B 1 313 ? 44.432 -18.186 49.978 1.00 24.07 906 GLN B O 1
ATOM 5591 N N . PRO B 1 314 ? 43.302 -19.956 50.769 1.00 21.96 907 PRO B N 1
ATOM 5592 C CA . PRO B 1 314 ? 42.150 -19.644 49.918 1.00 19.72 907 PRO B CA 1
ATOM 5593 C C . PRO B 1 314 ? 41.428 -18.422 50.462 1.00 20.63 907 PRO B C 1
ATOM 5594 O O . PRO B 1 314 ? 41.567 -18.087 51.635 1.00 20.16 907 PRO B O 1
ATOM 5598 N N . LEU B 1 315 ? 40.668 -17.744 49.611 1.00 19.76 908 LEU B N 1
ATOM 5599 C CA . LEU B 1 315 ? 39.923 -16.582 50.065 1.00 18.25 908 LEU B CA 1
ATOM 5600 C C . LEU B 1 315 ? 38.909 -17.062 51.086 1.00 17.42 908 LEU B C 1
ATOM 5601 O O . LEU B 1 315 ? 38.658 -16.405 52.104 1.00 18.30 908 LEU B O 1
ATOM 5606 N N . TYR B 1 316 ? 38.344 -18.229 50.809 1.00 16.20 909 TYR B N 1
ATOM 5607 C CA . TYR B 1 316 ? 37.320 -18.789 51.669 1.00 19.18 909 TYR B CA 1
ATOM 5608 C C . TYR B 1 316 ? 37.225 -20.289 51.446 1.00 19.97 909 TYR B C 1
ATOM 5609 O O . TYR B 1 316 ? 37.621 -20.792 50.395 1.00 20.50 909 TYR B O 1
ATOM 5618 N N . SER B 1 317 ? 36.722 -21.006 52.446 1.00 20.30 910 SER B N 1
ATOM 5619 C CA . SER B 1 317 ? 36.550 -22.447 52.325 1.00 20.90 910 SER B CA 1
ATOM 5620 C C . SER B 1 317 ? 35.091 -22.731 52.648 1.00 21.18 910 SER B C 1
ATOM 5621 O O . SER B 1 317 ? 34.646 -22.566 53.782 1.00 22.00 910 SER B O 1
ATOM 5624 N N . ALA B 1 318 ? 34.349 -23.145 51.630 1.00 20.97 911 ALA B N 1
ATOM 5625 C CA . ALA B 1 318 ? 32.930 -23.413 51.772 1.00 21.99 911 ALA B CA 1
ATOM 5626 C C . ALA B 1 318 ? 32.566 -24.737 52.424 1.00 20.97 911 ALA B C 1
ATOM 5627 O O . ALA B 1 318 ? 32.971 -25.803 51.959 1.00 22.83 911 ALA B O 1
ATOM 5629 N N . VAL B 1 319 ? 31.790 -24.650 53.502 1.00 19.45 912 VAL B N 1
ATOM 5630 C CA . VAL B 1 319 ? 31.303 -25.822 54.219 1.00 20.49 912 VAL B CA 1
ATOM 5631 C C . VAL B 1 319 ? 29.802 -25.611 54.419 1.00 22.08 912 VAL B C 1
ATOM 5632 O O . VAL B 1 319 ? 29.345 -24.477 54.604 1.00 21.58 912 VAL B O 1
ATOM 5636 N N . ASP B 1 320 ? 29.027 -26.686 54.370 1.00 22.63 913 ASP B N 1
ATOM 5637 C CA . ASP B 1 320 ? 27.595 -26.540 54.564 1.00 22.98 913 ASP B CA 1
ATOM 5638 C C . ASP B 1 320 ? 27.320 -26.209 56.024 1.00 23.96 913 ASP B C 1
ATOM 5639 O O . ASP B 1 320 ? 28.246 -26.125 56.842 1.00 21.09 913 ASP B O 1
ATOM 5644 N N . SER B 1 321 ? 26.045 -26.023 56.340 1.00 23.40 914 SER B N 1
ATOM 5645 C CA . SER B 1 321 ? 25.618 -25.686 57.688 1.00 27.02 914 SER B CA 1
ATOM 5646 C C . SER B 1 321 ? 26.004 -26.746 58.720 1.00 27.36 914 SER B C 1
ATOM 5647 O O . SER B 1 321 ? 26.010 -26.474 59.918 1.00 27.85 914 SER B O 1
ATOM 5650 N N . ALA B 1 322 ? 26.325 -27.948 58.253 1.00 27.99 915 ALA B N 1
ATOM 5651 C CA . ALA B 1 322 ? 26.711 -29.038 59.144 1.00 29.55 915 ALA B CA 1
ATOM 5652 C C . ALA B 1 322 ? 28.233 -29.217 59.207 1.00 28.90 915 ALA B C 1
ATOM 5653 O O . ALA B 1 322 ? 28.728 -30.160 59.820 1.00 28.85 915 ALA B O 1
ATOM 5655 N N . GLY B 1 323 ? 28.967 -28.316 58.561 1.00 27.79 916 GLY B N 1
ATOM 5656 C CA . GLY B 1 323 ? 30.420 -28.392 58.583 1.00 27.45 916 GLY B CA 1
ATOM 5657 C C . GLY B 1 323 ? 31.098 -29.222 57.504 1.00 27.81 916 GLY B C 1
ATOM 5658 O O . GLY B 1 323 ? 32.318 -29.377 57.529 1.00 27.92 916 GLY B O 1
ATOM 5659 N N . ALA B 1 324 ? 30.328 -29.755 56.559 1.00 26.73 917 ALA B N 1
ATOM 5660 C CA . ALA B 1 324 ? 30.899 -30.565 55.486 1.00 26.70 917 ALA B CA 1
ATOM 5661 C C . ALA B 1 324 ? 31.277 -29.707 54.273 1.00 26.77 917 ALA B C 1
ATOM 5662 O O . ALA B 1 324 ? 30.532 -28.811 53.878 1.00 25.82 917 ALA B O 1
ATOM 5664 N N . ALA B 1 325 ? 32.435 -30.000 53.687 1.00 25.80 918 ALA B N 1
ATOM 5665 C CA . ALA B 1 325 ? 32.940 -29.266 52.528 1.00 26.40 918 ALA B CA 1
ATOM 5666 C C . ALA B 1 325 ? 31.966 -29.264 51.354 1.00 25.92 918 ALA B C 1
ATOM 5667 O O . ALA B 1 325 ? 31.353 -30.285 51.046 1.00 26.55 918 ALA B O 1
ATOM 5669 N N . GLN B 1 326 ? 31.833 -28.114 50.700 1.00 25.61 919 GLN B N 1
ATOM 5670 C CA . GLN B 1 326 ? 30.943 -27.981 49.547 1.00 24.77 919 GLN B CA 1
ATOM 5671 C C . GLN B 1 326 ? 31.742 -27.684 48.283 1.00 25.17 919 GLN B C 1
ATOM 5672 O O . GLN B 1 326 ? 32.333 -26.612 48.146 1.00 26.30 919 GLN B O 1
ATOM 5678 N N . ALA B 1 327 ? 31.743 -28.630 47.354 1.00 23.57 920 ALA B N 1
ATOM 5679 C CA . ALA B 1 327 ? 32.468 -28.468 46.103 1.00 21.53 920 ALA B CA 1
ATOM 5680 C C . ALA B 1 327 ? 32.017 -27.219 45.347 1.00 21.61 920 ALA B C 1
ATOM 5681 O O . ALA B 1 327 ? 30.851 -26.827 45.404 1.00 19.72 920 ALA B O 1
ATOM 5683 N N . ILE B 1 328 ? 32.953 -26.592 44.645 1.00 20.23 921 ILE B N 1
ATOM 5684 C CA . ILE B 1 328 ? 32.650 -25.409 43.846 1.00 20.25 921 ILE B CA 1
ATOM 5685 C C . ILE B 1 328 ? 32.999 -25.779 42.418 1.00 21.28 921 ILE B C 1
ATOM 5686 O O . ILE B 1 328 ? 34.161 -26.045 42.112 1.00 22.61 921 ILE B O 1
ATOM 5691 N N . THR B 1 329 ? 31.993 -25.808 41.549 1.00 22.14 922 THR B N 1
ATOM 5692 C CA . THR B 1 329 ? 32.193 -26.166 40.148 1.00 22.67 922 THR B CA 1
ATOM 5693 C C . THR B 1 329 ? 32.073 -24.971 39.206 1.00 23.70 922 THR B C 1
ATOM 5694 O O . THR B 1 329 ? 32.842 -24.841 38.247 1.00 23.37 922 THR B O 1
ATOM 5698 N N . ALA B 1 330 ? 31.102 -24.104 39.470 1.00 21.33 923 ALA B N 1
ATOM 5699 C CA . ALA B 1 330 ? 30.889 -22.945 38.619 1.00 21.02 923 ALA B CA 1
ATOM 5700 C C . ALA B 1 330 ? 31.912 -21.850 38.883 1.00 21.04 923 ALA B C 1
ATOM 5701 O O . ALA B 1 330 ? 32.511 -21.778 39.952 1.00 20.64 923 ALA B O 1
ATOM 5703 N N . ALA B 1 331 ? 32.110 -20.994 37.893 1.00 20.51 924 ALA B N 1
ATOM 5704 C CA . ALA B 1 331 ? 33.045 -19.896 38.034 1.00 19.61 924 ALA B CA 1
ATOM 5705 C C . ALA B 1 331 ? 32.429 -18.856 38.962 1.00 18.74 924 ALA B C 1
ATOM 5706 O O . ALA B 1 331 ? 31.209 -18.728 39.046 1.00 17.81 924 ALA B O 1
ATOM 5708 N N . PRO B 1 332 ? 33.270 -18.119 39.699 1.00 18.18 925 PRO B N 1
ATOM 5709 C CA . PRO B 1 332 ? 32.765 -17.088 40.609 1.00 18.12 925 PRO B CA 1
ATOM 5710 C C . PRO B 1 332 ? 32.350 -15.887 39.759 1.00 17.66 925 PRO B C 1
ATOM 5711 O O . PRO B 1 332 ? 32.582 -15.870 38.551 1.00 18.22 925 PRO B O 1
ATOM 5715 N N . SER B 1 333 ? 31.736 -14.895 40.388 1.00 17.36 926 SER B N 1
ATOM 5716 C CA . SER B 1 333 ? 31.356 -13.664 39.703 1.00 19.75 926 SER B CA 1
ATOM 5717 C C . SER B 1 333 ? 31.805 -12.567 40.645 1.00 20.31 926 SER B C 1
ATOM 5718 O O . SER B 1 333 ? 31.694 -12.711 41.861 1.00 21.73 926 SER B O 1
ATOM 5721 N N . LEU B 1 334 ? 32.322 -11.478 40.093 1.00 20.18 927 LEU B N 1
ATOM 5722 C CA . LEU B 1 334 ? 32.813 -10.386 40.917 1.00 20.74 927 LEU B CA 1
ATOM 5723 C C . LEU B 1 334 ? 31.958 -9.133 40.815 1.00 20.88 927 LEU B C 1
ATOM 5724 O O . LEU B 1 334 ? 31.494 -8.770 39.735 1.00 19.01 927 LEU B O 1
ATOM 5729 N N . VAL B 1 335 ? 31.754 -8.480 41.954 1.00 19.59 928 VAL B N 1
ATOM 5730 C CA . VAL B 1 335 ? 30.974 -7.253 42.014 1.00 19.93 928 VAL B CA 1
ATOM 5731 C C . VAL B 1 335 ? 31.711 -6.299 42.943 1.00 20.73 928 VAL B C 1
ATOM 5732 O O . VAL B 1 335 ? 32.023 -6.659 44.078 1.00 20.76 928 VAL B O 1
ATOM 5736 N N . ARG B 1 336 ? 31.994 -5.093 42.463 1.00 20.42 929 ARG B N 1
ATOM 5737 C CA . ARG B 1 336 ? 32.700 -4.109 43.272 1.00 23.22 929 ARG B CA 1
ATOM 5738 C C . ARG B 1 336 ? 31.947 -3.900 44.575 1.00 22.51 929 ARG B C 1
ATOM 5739 O O . ARG B 1 336 ? 30.726 -3.773 44.584 1.00 23.08 929 ARG B O 1
ATOM 5747 N N . HIS B 1 337 ? 32.673 -3.870 45.680 1.00 22.61 930 HIS B N 1
ATOM 5748 C CA . HIS B 1 337 ? 32.036 -3.680 46.971 1.00 23.87 930 HIS B CA 1
ATOM 5749 C C . HIS B 1 337 ? 31.400 -2.291 47.029 1.00 24.51 930 HIS B C 1
ATOM 5750 O O . HIS B 1 337 ? 31.932 -1.341 46.464 1.00 24.63 930 HIS B O 1
ATOM 5757 N N . PRO B 1 338 ? 30.246 -2.159 47.707 1.00 26.58 931 PRO B N 1
ATOM 5758 C CA . PRO B 1 338 ? 29.557 -0.866 47.824 1.00 28.70 931 PRO B CA 1
ATOM 5759 C C . PRO B 1 338 ? 30.474 0.258 48.315 1.00 30.52 931 PRO B C 1
ATOM 5760 O O . PRO B 1 338 ? 30.275 1.427 47.984 1.00 30.78 931 PRO B O 1
ATOM 5764 N N . THR B 1 339 ? 31.473 -0.109 49.110 1.00 32.35 932 THR B N 1
ATOM 5765 C CA . THR B 1 339 ? 32.429 0.849 49.654 1.00 34.78 932 THR B CA 1
ATOM 5766 C C . THR B 1 339 ? 33.468 1.234 48.602 1.00 35.27 932 THR B C 1
ATOM 5767 O O . THR B 1 339 ? 34.235 2.180 48.791 1.00 34.88 932 THR B O 1
ATOM 5771 N N . ARG B 1 340 ? 33.470 0.506 47.488 1.00 34.89 933 ARG B N 1
ATOM 5772 C CA . ARG B 1 340 ? 34.422 0.732 46.402 1.00 35.98 933 ARG B CA 1
ATOM 5773 C C . ARG B 1 340 ? 35.786 0.200 46.812 1.00 34.24 933 ARG B C 1
ATOM 5774 O O . ARG B 1 340 ? 36.765 0.326 46.080 1.00 35.35 933 ARG B O 1
ATOM 5782 N N . LYS B 1 341 ? 35.951 -0.246 48.051 1.00 31.51 934 LYS B N 1
ATOM 5783 C CA . LYS B 1 341 ? 37.159 -0.975 48.457 1.00 30.41 934 LYS B CA 1
ATOM 5784 C C . LYS B 1 341 ? 36.975 -2.481 48.400 1.00 26.15 934 LYS B C 1
ATOM 5785 O O . LYS B 1 341 ? 36.182 -3.052 49.075 1.00 23.56 934 LYS B O 1
ATOM 5791 N N . GLY B 1 342 ? 37.726 -3.083 47.532 1.00 22.15 935 GLY B N 1
ATOM 5792 C CA . GLY B 1 342 ? 37.664 -4.517 47.331 1.00 20.10 935 GLY B CA 1
ATOM 5793 C C . GLY B 1 342 ? 36.485 -4.949 46.484 1.00 18.75 935 GLY B C 1
ATOM 5794 O O . GLY B 1 342 ? 35.755 -4.117 45.941 1.00 18.02 935 GLY B O 1
ATOM 5795 N N . TYR B 1 343 ? 36.300 -6.261 46.372 1.00 18.41 936 TYR B N 1
ATOM 5796 C CA . TYR B 1 343 ? 35.208 -6.825 45.588 1.00 19.00 936 TYR B CA 1
ATOM 5797 C C . TYR B 1 343 ? 34.481 -7.920 46.343 1.00 19.54 936 TYR B C 1
ATOM 5798 O O . TYR B 1 343 ? 35.052 -8.583 47.216 1.00 20.26 936 TYR B O 1
ATOM 5807 N N . ILE B 1 344 ? 33.215 -8.106 45.997 1.00 17.38 937 ILE B N 1
ATOM 5808 C CA . ILE B 1 344 ? 32.423 -9.163 46.590 1.00 16.95 937 ILE B CA 1
ATOM 5809 C C . ILE B 1 344 ? 32.579 -10.336 45.630 1.00 17.18 937 ILE B C 1
ATOM 5810 O O . ILE B 1 344 ? 32.196 -10.251 44.460 1.00 18.61 937 ILE B O 1
ATOM 5815 N N . VAL B 1 345 ? 33.173 -11.416 46.120 1.00 14.59 938 VAL B N 1
ATOM 5816 C CA . VAL B 1 345 ? 33.387 -12.603 45.310 1.00 15.25 938 VAL B CA 1
ATOM 5817 C C . VAL B 1 345 ? 32.205 -13.535 45.537 1.00 15.64 938 VAL B C 1
ATOM 5818 O O . VAL B 1 345 ? 32.065 -14.137 46.601 1.00 16.67 938 VAL B O 1
ATOM 5822 N N . ILE B 1 346 ? 31.347 -13.637 44.528 1.00 16.36 939 ILE B N 1
ATOM 5823 C CA . ILE B 1 346 ? 30.158 -14.469 44.612 1.00 14.63 939 ILE B CA 1
ATOM 5824 C C . ILE B 1 346 ? 30.366 -15.821 43.955 1.00 14.93 939 ILE B C 1
ATOM 5825 O O . ILE B 1 346 ? 30.773 -15.908 42.798 1.00 15.82 939 ILE B O 1
ATOM 5830 N N . PHE B 1 347 ? 30.090 -16.884 44.696 1.00 14.24 940 PHE B N 1
ATOM 5831 C CA . PHE B 1 347 ? 30.247 -18.215 44.145 1.00 16.48 940 PHE B CA 1
ATOM 5832 C C . PHE B 1 347 ? 29.214 -19.160 44.715 1.00 18.57 940 PHE B C 1
ATOM 5833 O O . PHE B 1 347 ? 28.803 -19.036 45.872 1.00 20.93 940 PHE B O 1
ATOM 5841 N N . GLY B 1 348 ? 28.790 -20.098 43.880 1.00 18.53 941 GLY B N 1
ATOM 5842 C CA . GLY B 1 348 ? 27.806 -21.070 44.290 1.00 19.06 941 GLY B CA 1
ATOM 5843 C C . GLY B 1 348 ? 28.463 -22.418 44.442 1.00 20.34 941 GLY B C 1
ATOM 5844 O O . GLY B 1 348 ? 29.502 -22.705 43.844 1.00 18.85 941 GLY B O 1
ATOM 5845 N N . THR B 1 349 ? 27.815 -23.266 45.220 1.00 20.44 942 THR B N 1
ATOM 5846 C CA . THR B 1 349 ? 28.332 -24.578 45.525 1.00 21.09 942 THR B CA 1
ATOM 5847 C C . THR B 1 349 ? 27.568 -25.712 44.823 1.00 21.93 942 THR B C 1
ATOM 5848 O O . THR B 1 349 ? 26.361 -25.609 44.569 1.00 20.61 942 THR B O 1
ATOM 5852 N N . GLY B 1 350 ? 28.286 -26.782 44.488 1.00 22.13 943 GLY B N 1
ATOM 5853 C CA . GLY B 1 350 ? 27.676 -27.921 43.821 1.00 23.51 943 GLY B CA 1
ATOM 5854 C C . GLY B 1 350 ? 28.576 -28.580 42.787 1.00 25.98 943 GLY B C 1
ATOM 5855 O O . GLY B 1 350 ? 29.607 -28.026 42.415 1.00 27.34 943 GLY B O 1
ATOM 5856 N N . LYS B 1 351 ? 28.200 -29.771 42.332 1.00 27.92 944 LYS B N 1
ATOM 5857 C CA . LYS B 1 351 ? 28.975 -30.483 41.320 1.00 31.61 944 LYS B CA 1
ATOM 5858 C C . LYS B 1 351 ? 28.073 -31.475 40.589 1.00 33.91 944 LYS B C 1
ATOM 5859 O O . LYS B 1 351 ? 27.142 -32.030 41.178 1.00 33.83 944 LYS B O 1
ATOM 5865 N N . TYR B 1 352 ? 28.359 -31.702 39.310 1.00 35.68 945 TYR B N 1
ATOM 5866 C CA . TYR B 1 352 ? 27.523 -32.562 38.476 1.00 38.37 945 TYR B CA 1
ATOM 5867 C C . TYR B 1 352 ? 28.323 -33.259 37.373 1.00 39.75 945 TYR B C 1
ATOM 5868 O O . TYR B 1 352 ? 27.788 -33.508 36.293 1.00 41.88 945 TYR B O 1
ATOM 5877 N N . PHE B 1 353 ? 29.591 -33.569 37.619 1.00 40.24 946 PHE B N 1
ATOM 5878 C CA . PHE B 1 353 ? 30.398 -34.213 36.585 1.00 40.90 946 PHE B CA 1
ATOM 5879 C C . PHE B 1 353 ? 30.537 -35.723 36.748 1.00 41.81 946 PHE B C 1
ATOM 5880 O O . PHE B 1 353 ? 30.941 -36.419 35.816 1.00 42.22 946 PHE B O 1
ATOM 5888 N N . GLU B 1 354 ? 30.199 -36.228 37.928 1.00 42.30 947 GLU B N 1
ATOM 5889 C CA . GLU B 1 354 ? 30.276 -37.659 38.196 1.00 42.83 947 GLU B CA 1
ATOM 5890 C C . GLU B 1 354 ? 28.893 -38.294 38.135 1.00 43.21 947 GLU B C 1
ATOM 5891 O O . GLU B 1 354 ? 27.885 -37.657 38.449 1.00 41.88 947 GLU B O 1
ATOM 5897 N N . ASN B 1 355 ? 28.855 -39.557 37.727 1.00 44.05 948 ASN B N 1
ATOM 5898 C CA . ASN B 1 355 ? 27.603 -40.291 37.594 1.00 44.74 948 ASN B CA 1
ATOM 5899 C C . ASN B 1 355 ? 26.749 -40.258 38.853 1.00 43.07 948 ASN B C 1
ATOM 5900 O O . ASN B 1 355 ? 25.528 -40.149 38.777 1.00 42.45 948 ASN B O 1
ATOM 5905 N N . ALA B 1 356 ? 27.390 -40.347 40.012 1.00 42.91 949 ALA B N 1
ATOM 5906 C CA . ALA B 1 356 ? 26.663 -40.320 41.273 1.00 43.22 949 ALA B CA 1
ATOM 5907 C C . ALA B 1 356 ? 25.956 -38.982 41.475 1.00 43.25 949 ALA B C 1
ATOM 5908 O O . ALA B 1 356 ? 24.967 -38.903 42.204 1.00 42.97 949 ALA B O 1
ATOM 5910 N N . ASP B 1 357 ? 26.461 -37.935 40.826 1.00 42.58 950 ASP B N 1
ATOM 5911 C CA . ASP B 1 357 ? 25.872 -36.606 40.955 1.00 43.16 950 ASP B CA 1
ATOM 5912 C C . ASP B 1 357 ? 24.488 -36.507 40.325 1.00 43.58 950 ASP B C 1
ATOM 5913 O O . ASP B 1 357 ? 23.736 -35.579 40.621 1.00 44.18 950 ASP B O 1
ATOM 5918 N N . ALA B 1 358 ? 24.156 -37.456 39.454 1.00 44.65 951 ALA B N 1
ATOM 5919 C CA . ALA B 1 358 ? 22.849 -37.461 38.800 1.00 44.53 951 ALA B CA 1
ATOM 5920 C C . ALA B 1 358 ? 21.765 -37.562 39.865 1.00 44.50 951 ALA B C 1
ATOM 5921 O O . ALA B 1 358 ? 20.619 -37.173 39.644 1.00 44.39 951 ALA B O 1
ATOM 5923 N N . ARG B 1 359 ? 22.144 -38.092 41.023 1.00 45.21 952 ARG B N 1
ATOM 5924 C CA . ARG B 1 359 ? 21.230 -38.243 42.148 1.00 46.03 952 ARG B CA 1
ATOM 5925 C C . ARG B 1 359 ? 21.266 -36.998 43.025 1.00 44.26 952 ARG B C 1
ATOM 5926 O O . ARG B 1 359 ? 22.332 -36.445 43.293 1.00 42.96 952 ARG B O 1
ATOM 5934 N N . ALA B 1 360 ? 20.095 -36.560 43.472 1.00 42.32 953 ALA B N 1
ATOM 5935 C CA . ALA B 1 360 ? 20.006 -35.383 44.322 1.00 40.88 953 ALA B CA 1
ATOM 5936 C C . ALA B 1 360 ? 20.558 -35.697 45.709 1.00 40.20 953 ALA B C 1
ATOM 5937 O O . ALA B 1 360 ? 20.254 -36.745 46.284 1.00 39.11 953 ALA B O 1
ATOM 5939 N N . ASP B 1 361 ? 21.383 -34.797 46.238 1.00 38.21 954 ASP B N 1
ATOM 5940 C CA . ASP B 1 361 ? 21.947 -34.988 47.568 1.00 37.61 954 ASP B CA 1
ATOM 5941 C C . ASP B 1 361 ? 21.101 -34.192 48.548 1.00 37.25 954 ASP B C 1
ATOM 5942 O O . ASP B 1 361 ? 21.324 -32.996 48.761 1.00 36.18 954 ASP B O 1
ATOM 5947 N N . THR B 1 362 ? 20.132 -34.873 49.148 1.00 36.44 955 THR B N 1
ATOM 5948 C CA . THR B 1 362 ? 19.218 -34.247 50.092 1.00 37.28 955 THR B CA 1
ATOM 5949 C C . THR B 1 362 ? 19.689 -34.260 51.546 1.00 35.97 955 THR B C 1
ATOM 5950 O O . THR B 1 362 ? 18.913 -33.951 52.449 1.00 34.71 955 THR B O 1
ATOM 5954 N N . SER B 1 363 ? 20.955 -34.600 51.772 1.00 34.92 956 SER B N 1
ATOM 5955 C CA . SER B 1 363 ? 21.491 -34.653 53.130 1.00 33.64 956 SER B CA 1
ATOM 5956 C C . SER B 1 363 ? 21.933 -33.283 53.632 1.00 32.65 956 SER B C 1
ATOM 5957 O O . SER B 1 363 ? 21.962 -33.026 54.833 1.00 32.03 956 SER B O 1
ATOM 5960 N N . ARG B 1 364 ? 22.269 -32.398 52.704 1.00 31.35 957 ARG B N 1
ATOM 5961 C CA . ARG B 1 364 ? 22.728 -31.065 53.066 1.00 30.14 957 ARG B CA 1
ATOM 5962 C C . ARG B 1 364 ? 22.275 -30.053 52.029 1.00 29.05 957 ARG B C 1
ATOM 5963 O O . ARG B 1 364 ? 21.821 -30.418 50.946 1.00 28.20 957 ARG B O 1
ATOM 5971 N N . ALA B 1 365 ? 22.399 -28.777 52.369 1.00 27.27 958 ALA B N 1
ATOM 5972 C CA . ALA B 1 365 ? 22.019 -27.711 51.457 1.00 27.10 958 ALA B CA 1
ATOM 5973 C C . ALA B 1 365 ? 23.266 -27.124 50.815 1.00 25.68 958 ALA B C 1
ATOM 5974 O O . ALA B 1 365 ? 24.265 -26.874 51.497 1.00 25.64 958 ALA B O 1
ATOM 5976 N N . GLN B 1 366 ? 23.220 -26.933 49.501 1.00 24.84 959 GLN B N 1
ATOM 5977 C CA . GLN B 1 366 ? 24.339 -26.323 48.802 1.00 23.75 959 GLN B CA 1
ATOM 5978 C C . GLN B 1 366 ? 24.157 -24.842 49.103 1.00 22.82 959 GLN B C 1
ATOM 5979 O O . GLN B 1 366 ? 23.107 -24.440 49.609 1.00 20.69 959 GLN B O 1
ATOM 5985 N N . THR B 1 367 ? 25.145 -24.019 48.783 1.00 21.13 960 THR B N 1
ATOM 5986 C CA . THR B 1 367 ? 25.033 -22.617 49.142 1.00 17.57 960 THR B CA 1
ATOM 5987 C C . THR B 1 367 ? 25.606 -21.644 48.134 1.00 18.08 960 THR B C 1
ATOM 5988 O O . THR B 1 367 ? 26.448 -22.002 47.307 1.00 16.34 960 THR B O 1
ATOM 5992 N N . LEU B 1 368 ? 25.139 -20.404 48.229 1.00 18.16 961 LEU B N 1
ATOM 5993 C CA . LEU B 1 368 ? 25.614 -19.314 47.384 1.00 16.40 961 LEU B CA 1
ATOM 5994 C C . LEU B 1 368 ? 26.272 -18.363 48.367 1.00 16.18 961 LEU B C 1
ATOM 5995 O O . LEU B 1 368 ? 25.669 -17.999 49.383 1.00 17.36 961 LEU B O 1
ATOM 6000 N N . TYR B 1 369 ? 27.508 -17.969 48.079 1.00 15.50 962 TYR B N 1
ATOM 6001 C CA . TYR B 1 369 ? 28.241 -17.075 48.967 1.00 14.53 962 TYR B CA 1
ATOM 6002 C C . TYR B 1 369 ? 28.685 -15.786 48.303 1.00 14.78 962 TYR B C 1
ATOM 6003 O O . TYR B 1 369 ? 28.948 -15.739 47.103 1.00 16.09 962 TYR B O 1
ATOM 6012 N N . GLY B 1 370 ? 28.775 -14.746 49.122 1.00 14.69 963 GLY B N 1
ATOM 6013 C CA . GLY B 1 370 ? 29.247 -13.453 48.683 1.00 12.93 963 GLY B CA 1
ATOM 6014 C C . GLY B 1 370 ? 30.336 -13.139 49.693 1.00 15.94 963 GLY B C 1
ATOM 6015 O O . GLY B 1 370 ? 30.035 -12.782 50.834 1.00 15.81 963 GLY B O 1
ATOM 6016 N N . ILE B 1 371 ? 31.599 -13.292 49.298 1.00 15.97 964 ILE B N 1
ATOM 6017 C CA . ILE B 1 371 ? 32.716 -13.038 50.211 1.00 15.01 964 ILE B CA 1
ATOM 6018 C C . ILE B 1 371 ? 33.518 -11.804 49.828 1.00 16.63 964 ILE B C 1
ATOM 6019 O O . ILE B 1 371 ? 33.936 -11.639 48.676 1.00 18.13 964 ILE B O 1
ATOM 6024 N N . TRP B 1 372 ? 33.754 -10.953 50.813 1.00 16.10 965 TRP B N 1
ATOM 6025 C CA . TRP B 1 372 ? 34.480 -9.720 50.596 1.00 17.43 965 TRP B CA 1
ATOM 6026 C C . TRP B 1 372 ? 35.990 -9.875 50.513 1.00 18.42 965 TRP B C 1
ATOM 6027 O O . TRP B 1 372 ? 36.636 -10.253 51.489 1.00 20.36 965 TRP B O 1
ATOM 6038 N N . ASP B 1 373 ? 36.552 -9.610 49.338 1.00 17.95 966 ASP B N 1
ATOM 6039 C CA . ASP B 1 373 ? 37.999 -9.651 49.172 1.00 17.86 966 ASP B CA 1
ATOM 6040 C C . ASP B 1 373 ? 38.370 -8.173 49.245 1.00 18.79 966 ASP B C 1
ATOM 6041 O O . ASP B 1 373 ? 38.080 -7.411 48.322 1.00 16.27 966 ASP B O 1
ATOM 6046 N N . GLN B 1 374 ? 38.992 -7.765 50.350 1.00 18.83 967 GLN B N 1
ATOM 6047 C CA . GLN B 1 374 ? 39.356 -6.365 50.547 1.00 19.74 967 GLN B CA 1
ATOM 6048 C C . GLN B 1 374 ? 40.747 -6.001 50.053 1.00 19.50 967 GLN B C 1
ATOM 6049 O O . GLN B 1 374 ? 41.190 -4.871 50.235 1.00 22.44 967 GLN B O 1
ATOM 6055 N N . GLN B 1 375 ? 41.439 -6.943 49.430 1.00 19.18 968 GLN B N 1
ATOM 6056 C CA . GLN B 1 375 ? 42.793 -6.675 48.951 1.00 20.29 968 GLN B CA 1
ATOM 6057 C C . GLN B 1 375 ? 42.873 -6.872 47.444 1.00 20.31 968 GLN B C 1
ATOM 6058 O O . GLN B 1 375 ? 43.614 -7.723 46.955 1.00 19.89 968 GLN B O 1
ATOM 6064 N N . THR B 1 376 ? 42.118 -6.058 46.714 1.00 21.28 969 THR B N 1
ATOM 6065 C CA . THR B 1 376 ? 42.059 -6.156 45.260 1.00 22.09 969 THR B CA 1
ATOM 6066 C C . THR B 1 376 ? 42.654 -4.957 44.539 1.00 23.67 969 THR B C 1
ATOM 6067 O O . THR B 1 376 ? 42.287 -4.672 43.397 1.00 23.94 969 THR B O 1
ATOM 6071 N N . LYS B 1 377 ? 43.569 -4.249 45.188 1.00 25.46 970 LYS B N 1
ATOM 6072 C CA . LYS B 1 377 ? 44.166 -3.090 44.546 1.00 26.60 970 LYS B CA 1
ATOM 6073 C C . LYS B 1 377 ? 45.686 -3.214 44.433 1.00 25.91 970 LYS B C 1
ATOM 6074 O O . LYS B 1 377 ? 46.425 -2.254 44.639 1.00 26.17 970 LYS B O 1
ATOM 6080 N N . GLY B 1 378 ? 46.143 -4.417 44.105 1.00 26.43 971 GLY B N 1
ATOM 6081 C CA . GLY B 1 378 ? 47.566 -4.658 43.948 1.00 26.74 971 GLY B CA 1
ATOM 6082 C C . GLY B 1 378 ? 48.374 -4.828 45.221 1.00 26.54 971 GLY B C 1
ATOM 6083 O O . GLY B 1 378 ? 49.596 -4.940 45.152 1.00 27.03 971 GLY B O 1
ATOM 6084 N N . GLU B 1 379 ? 47.722 -4.848 46.380 1.00 26.04 972 GLU B N 1
ATOM 6085 C CA . GLU B 1 379 ? 48.458 -5.011 47.632 1.00 25.71 972 GLU B CA 1
ATOM 6086 C C . GLU B 1 379 ? 49.161 -6.360 47.608 1.00 25.38 972 GLU B C 1
ATOM 6087 O O . GLU B 1 379 ? 48.714 -7.286 46.926 1.00 24.95 972 GLU B O 1
ATOM 6093 N N . ALA B 1 380 ? 50.264 -6.468 48.343 1.00 23.85 973 ALA B N 1
ATOM 6094 C CA . ALA B 1 380 ? 51.010 -7.718 48.411 1.00 22.65 973 ALA B CA 1
ATOM 6095 C C . ALA B 1 380 ? 50.039 -8.828 48.809 1.00 22.69 973 ALA B C 1
ATOM 6096 O O . ALA B 1 380 ? 50.075 -9.931 48.259 1.00 21.85 973 ALA B O 1
ATOM 6098 N N . ALA B 1 381 ? 49.173 -8.519 49.769 1.00 21.99 974 ALA B N 1
ATOM 6099 C CA . ALA B 1 381 ? 48.173 -9.463 50.253 1.00 22.81 974 ALA B CA 1
ATOM 6100 C C . ALA B 1 381 ? 48.796 -10.816 50.572 1.00 23.52 974 ALA B C 1
ATOM 6101 O O . ALA B 1 381 ? 48.418 -11.836 49.992 1.00 21.95 974 ALA B O 1
ATOM 6103 N N . GLY B 1 382 ? 49.754 -10.813 51.497 1.00 24.43 975 GLY B N 1
ATOM 6104 C CA . GLY B 1 382 ? 50.421 -12.045 51.885 1.00 23.00 975 GLY B CA 1
ATOM 6105 C C . GLY B 1 382 ? 49.516 -12.945 52.700 1.00 23.92 975 GLY B C 1
ATOM 6106 O O . GLY B 1 382 ? 49.853 -14.092 52.985 1.00 23.53 975 GLY B O 1
ATOM 6107 N N . SER B 1 383 ? 48.356 -12.425 53.079 1.00 23.67 976 SER B N 1
ATOM 6108 C CA . SER B 1 383 ? 47.401 -13.207 53.850 1.00 24.09 976 SER B CA 1
ATOM 6109 C C . SER B 1 383 ? 45.999 -12.670 53.612 1.00 23.53 976 SER B C 1
ATOM 6110 O O . SER B 1 383 ? 45.806 -11.647 52.945 1.00 23.10 976 SER B O 1
ATOM 6113 N N . THR B 1 384 ? 45.023 -13.366 54.178 1.00 21.48 977 THR B N 1
ATOM 6114 C CA . THR B 1 384 ? 43.638 -12.972 54.056 1.00 21.42 977 THR B CA 1
ATOM 6115 C C . THR B 1 384 ? 42.901 -13.500 55.285 1.00 22.33 977 THR B C 1
ATOM 6116 O O . THR B 1 384 ? 43.277 -14.528 55.846 1.00 20.99 977 THR B O 1
ATOM 6120 N N . PRO B 1 385 ? 41.854 -12.789 55.730 1.00 23.29 978 PRO B N 1
ATOM 6121 C CA . PRO B 1 385 ? 41.056 -13.179 56.898 1.00 24.10 978 PRO B CA 1
ATOM 6122 C C . PRO B 1 385 ? 40.455 -14.581 56.814 1.00 23.93 978 PRO B C 1
ATOM 6123 O O . PRO B 1 385 ? 39.896 -14.964 55.791 1.00 25.21 978 PRO B O 1
ATOM 6127 N N . ARG B 1 386 ? 40.571 -15.349 57.888 1.00 24.17 979 ARG B N 1
ATOM 6128 C CA . ARG B 1 386 ? 39.987 -16.683 57.903 1.00 27.04 979 ARG B CA 1
ATOM 6129 C C . ARG B 1 386 ? 38.512 -16.464 58.241 1.00 26.20 979 ARG B C 1
ATOM 6130 O O . ARG B 1 386 ? 38.180 -15.925 59.300 1.00 25.73 979 ARG B O 1
ATOM 6138 N N . LEU B 1 387 ? 37.633 -16.871 57.332 1.00 25.37 980 LEU B N 1
ATOM 6139 C CA . LEU B 1 387 ? 36.197 -16.672 57.509 1.00 24.24 980 LEU B CA 1
ATOM 6140 C C . LEU B 1 387 ? 35.343 -17.937 57.549 1.00 24.12 980 LEU B C 1
ATOM 6141 O O . LEU B 1 387 ? 35.732 -18.991 57.041 1.00 23.72 980 LEU B O 1
ATOM 6146 N N . THR B 1 388 ? 34.162 -17.803 58.152 1.00 23.57 981 THR B N 1
ATOM 6147 C CA . THR B 1 388 ? 33.184 -18.883 58.252 1.00 23.56 981 THR B CA 1
ATOM 6148 C C . THR B 1 388 ? 31.809 -18.227 58.140 1.00 23.76 981 THR B C 1
ATOM 6149 O O . THR B 1 388 ? 31.705 -17.001 58.102 1.00 22.27 981 THR B O 1
ATOM 6153 N N . ARG B 1 389 ? 30.757 -19.040 58.101 1.00 23.59 982 ARG B N 1
ATOM 6154 C CA . ARG B 1 389 ? 29.400 -18.510 58.017 1.00 23.67 982 ARG B CA 1
ATOM 6155 C C . ARG B 1 389 ? 29.156 -17.515 59.151 1.00 23.20 982 ARG B C 1
ATOM 6156 O O . ARG B 1 389 ? 28.379 -16.573 59.009 1.00 25.42 982 ARG B O 1
ATOM 6164 N N . GLY B 1 390 ? 29.835 -17.730 60.274 1.00 23.40 983 GLY B N 1
ATOM 6165 C CA . GLY B 1 390 ? 29.687 -16.860 61.428 1.00 22.75 983 GLY B CA 1
ATOM 6166 C C . GLY B 1 390 ? 30.025 -15.400 61.187 1.00 22.75 983 GLY B C 1
ATOM 6167 O O . GLY B 1 390 ? 29.506 -14.518 61.876 1.00 21.00 983 GLY B O 1
ATOM 6168 N N . ASN B 1 391 ? 30.898 -15.132 60.221 1.00 21.99 984 ASN B N 1
ATOM 6169 C CA . ASN B 1 391 ? 31.273 -13.755 59.913 1.00 20.51 984 ASN B CA 1
ATOM 6170 C C . ASN B 1 391 ? 30.392 -13.201 58.798 1.00 21.39 984 ASN B C 1
ATOM 6171 O O . ASN B 1 391 ? 30.544 -12.048 58.401 1.00 21.43 984 ASN B O 1
ATOM 6176 N N . LEU B 1 392 ? 29.482 -14.028 58.293 1.00 21.30 985 LEU B N 1
ATOM 6177 C CA . LEU B 1 392 ? 28.606 -13.632 57.190 1.00 22.11 985 LEU B CA 1
ATOM 6178 C C . LEU B 1 392 ? 27.142 -13.463 57.587 1.00 23.08 985 LEU B C 1
ATOM 6179 O O . LEU B 1 392 ? 26.678 -14.056 58.561 1.00 23.69 985 LEU B O 1
ATOM 6184 N N . GLN B 1 393 ? 26.422 -12.655 56.813 1.00 23.71 986 GLN B N 1
ATOM 6185 C CA . GLN B 1 393 ? 25.003 -12.418 57.047 1.00 24.32 986 GLN B CA 1
ATOM 6186 C C . GLN B 1 393 ? 24.197 -13.453 56.279 1.00 24.24 986 GLN B C 1
ATOM 6187 O O . GLN B 1 393 ? 24.347 -13.601 55.060 1.00 22.45 986 GLN B O 1
ATOM 6193 N N . GLN B 1 394 ? 23.342 -14.172 56.995 1.00 23.53 987 GLN B N 1
ATOM 6194 C CA . GLN B 1 394 ? 22.518 -15.191 56.370 1.00 23.64 987 GLN B CA 1
ATOM 6195 C C . GLN B 1 394 ? 21.317 -14.619 55.621 1.00 23.01 987 GLN B C 1
ATOM 6196 O O . GLN B 1 394 ? 20.775 -13.577 55.984 1.00 21.91 987 GLN B O 1
ATOM 6202 N N . GLN B 1 395 ? 20.926 -15.317 54.561 1.00 22.94 988 GLN B N 1
ATOM 6203 C CA . GLN B 1 395 ? 19.761 -14.962 53.766 1.00 22.79 988 GLN B CA 1
ATOM 6204 C C . GLN B 1 395 ? 19.031 -16.283 53.616 1.00 22.23 988 GLN B C 1
ATOM 6205 O O . GLN B 1 395 ? 19.647 -17.349 53.692 1.00 21.25 988 GLN B O 1
ATOM 6211 N N . THR B 1 396 ? 17.724 -16.226 53.410 1.00 21.75 989 THR B N 1
ATOM 6212 C CA . THR B 1 396 ? 16.962 -17.453 53.265 1.00 22.56 989 THR B CA 1
ATOM 6213 C C . THR B 1 396 ? 15.871 -17.329 52.210 1.00 21.89 989 THR B C 1
ATOM 6214 O O . THR B 1 396 ? 15.433 -16.227 51.877 1.00 22.76 989 THR B O 1
ATOM 6218 N N . LEU B 1 397 ? 15.462 -18.470 51.669 1.00 20.84 990 LEU B N 1
ATOM 6219 C CA . LEU B 1 397 ? 14.380 -18.516 50.704 1.00 24.00 990 LEU B CA 1
ATOM 6220 C C . LEU B 1 397 ? 13.196 -18.826 51.615 1.00 26.63 990 LEU B C 1
ATOM 6221 O O . LEU B 1 397 ? 13.057 -19.949 52.097 1.00 27.49 990 LEU B O 1
ATOM 6226 N N . ASP B 1 398 ? 12.360 -17.823 51.859 1.00 27.71 991 ASP B N 1
ATOM 6227 C CA . ASP B 1 398 ? 11.232 -17.973 52.768 1.00 29.34 991 ASP B CA 1
ATOM 6228 C C . ASP B 1 398 ? 9.906 -18.427 52.193 1.00 30.57 991 ASP B C 1
ATOM 6229 O O . ASP B 1 398 ? 8.984 -18.735 52.946 1.00 31.11 991 ASP B O 1
ATOM 6234 N N . LEU B 1 399 ? 9.787 -18.485 50.876 1.00 30.98 992 LEU B N 1
ATOM 6235 C CA . LEU B 1 399 ? 8.508 -18.880 50.311 1.00 29.59 992 LEU B CA 1
ATOM 6236 C C . LEU B 1 399 ? 8.578 -19.262 48.847 1.00 28.56 992 LEU B C 1
ATOM 6237 O O . LEU B 1 399 ? 9.298 -18.644 48.067 1.00 27.79 992 LEU B O 1
ATOM 6242 N N . GLN B 1 400 ? 7.839 -20.306 48.492 1.00 28.18 993 GLN B N 1
ATOM 6243 C CA . GLN B 1 400 ? 7.747 -20.755 47.111 1.00 29.33 993 GLN B CA 1
ATOM 6244 C C . GLN B 1 400 ? 6.261 -20.872 46.847 1.00 30.65 993 GLN B C 1
ATOM 6245 O O . GLN B 1 400 ? 5.532 -21.464 47.643 1.00 29.84 993 GLN B O 1
ATOM 6251 N N . ALA B 1 401 ? 5.806 -20.311 45.738 1.00 30.58 994 ALA B N 1
ATOM 6252 C CA . ALA B 1 401 ? 4.393 -20.369 45.427 1.00 31.87 994 ALA B CA 1
ATOM 6253 C C . ALA B 1 401 ? 4.139 -20.220 43.946 1.00 32.58 994 ALA B C 1
ATOM 6254 O O . ALA B 1 401 ? 4.982 -19.720 43.199 1.00 30.91 994 ALA B O 1
ATOM 6256 N N . ASP B 1 402 ? 2.968 -20.680 43.527 1.00 33.13 995 ASP B N 1
ATOM 6257 C CA . ASP B 1 402 ? 2.562 -20.578 42.140 1.00 33.40 995 ASP B CA 1
ATOM 6258 C C . ASP B 1 402 ? 1.726 -19.321 42.081 1.00 31.59 995 ASP B C 1
ATOM 6259 O O . ASP B 1 402 ? 0.926 -19.063 42.977 1.00 30.78 995 ASP B O 1
ATOM 6264 N N . SER B 1 403 ? 1.924 -18.529 41.038 1.00 31.46 996 SER B N 1
ATOM 6265 C CA . SER B 1 403 ? 1.179 -17.293 40.878 1.00 30.57 996 SER B CA 1
ATOM 6266 C C . SER B 1 403 ? 1.037 -16.987 39.399 1.00 30.74 996 SER B C 1
ATOM 6267 O O . SER B 1 403 ? 1.584 -17.693 38.553 1.00 30.92 996 SER B O 1
ATOM 6270 N N . THR B 1 404 ? 0.292 -15.937 39.087 1.00 30.54 997 THR B N 1
ATOM 6271 C CA . THR B 1 404 ? 0.099 -15.553 37.704 1.00 30.34 997 THR B CA 1
ATOM 6272 C C . THR B 1 404 ? 0.482 -14.096 37.549 1.00 29.95 997 THR B C 1
ATOM 6273 O O . THR B 1 404 ? -0.023 -13.225 38.254 1.00 31.90 997 THR B O 1
ATOM 6277 N N . PHE B 1 405 ? 1.402 -13.843 36.632 1.00 28.31 998 PHE B N 1
ATOM 6278 C CA . PHE B 1 405 ? 1.858 -12.493 36.360 1.00 27.06 998 PHE B CA 1
ATOM 6279 C C . PHE B 1 405 ? 1.276 -12.164 34.992 1.00 26.73 998 PHE B C 1
ATOM 6280 O O . PHE B 1 405 ? 1.638 -12.774 33.982 1.00 24.89 998 PHE B O 1
ATOM 6288 N N . ALA B 1 406 ? 0.353 -11.207 34.976 1.00 27.27 999 ALA B N 1
ATOM 6289 C CA . ALA B 1 406 ? -0.356 -10.843 33.756 1.00 28.44 999 ALA B CA 1
ATOM 6290 C C . ALA B 1 406 ? -1.147 -12.109 33.441 1.00 28.49 999 ALA B C 1
ATOM 6291 O O . ALA B 1 406 ? -1.998 -12.514 34.230 1.00 31.24 999 ALA B O 1
ATOM 6293 N N . SER B 1 407 ? -0.855 -12.758 32.321 1.00 29.36 1000 SER B N 1
ATOM 6294 C CA . SER B 1 407 ? -1.569 -13.982 31.976 1.00 30.35 1000 SER B CA 1
ATOM 6295 C C . SER B 1 407 ? -0.619 -15.172 31.958 1.00 29.64 1000 SER B C 1
ATOM 6296 O O . SER B 1 407 ? -0.958 -16.241 31.452 1.00 30.76 1000 SER B O 1
ATOM 6299 N N . THR B 1 408 ? 0.569 -14.986 32.521 1.00 29.29 1001 THR B N 1
ATOM 6300 C CA . THR B 1 408 ? 1.564 -16.049 32.548 1.00 27.20 1001 THR B CA 1
ATOM 6301 C C . THR B 1 408 ? 1.709 -16.671 33.930 1.00 26.24 1001 THR B C 1
ATOM 6302 O O . THR B 1 408 ? 2.054 -15.992 34.902 1.00 27.01 1001 THR B O 1
ATOM 6306 N N . ALA B 1 409 ? 1.443 -17.968 34.007 1.00 24.86 1002 ALA B N 1
ATOM 6307 C CA . ALA B 1 409 ? 1.545 -18.705 35.259 1.00 26.72 1002 ALA B CA 1
ATOM 6308 C C . ALA B 1 409 ? 3.009 -19.046 35.524 1.00 26.60 1002 ALA B C 1
ATOM 6309 O O . ALA B 1 409 ? 3.735 -19.445 34.613 1.00 26.82 1002 ALA B O 1
ATOM 6311 N N . ARG B 1 410 ? 3.443 -18.869 36.766 1.00 26.81 1003 ARG B N 1
ATOM 6312 C CA . ARG B 1 410 ? 4.819 -19.176 37.146 1.00 28.73 1003 ARG B CA 1
ATOM 6313 C C . ARG B 1 410 ? 4.922 -19.511 38.624 1.00 28.80 1003 ARG B C 1
ATOM 6314 O O . ARG B 1 410 ? 4.210 -18.946 39.452 1.00 28.74 1003 ARG B O 1
ATOM 6322 N N . THR B 1 411 ? 5.813 -20.439 38.947 1.00 28.75 1004 THR B N 1
ATOM 6323 C CA . THR B 1 411 ? 6.046 -20.810 40.333 1.00 28.90 1004 THR B CA 1
ATOM 6324 C C . THR B 1 411 ? 7.304 -20.036 40.709 1.00 27.33 1004 THR B C 1
ATOM 6325 O O . THR B 1 411 ? 8.332 -20.130 40.035 1.00 27.75 1004 THR B O 1
ATOM 6329 N N . ILE B 1 412 ? 7.207 -19.243 41.767 1.00 26.23 1005 ILE B N 1
ATOM 6330 C CA . ILE B 1 412 ? 8.318 -18.410 42.193 1.00 24.79 1005 ILE B CA 1
ATOM 6331 C C . ILE B 1 412 ? 8.778 -18.646 43.628 1.00 25.92 1005 ILE B C 1
ATOM 6332 O O . ILE B 1 412 ? 8.206 -19.460 44.359 1.00 26.00 1005 ILE B O 1
ATOM 6337 N N . ARG B 1 413 ? 9.824 -17.924 44.016 1.00 23.77 1006 ARG B N 1
ATOM 6338 C CA . ARG B 1 413 ? 10.368 -17.997 45.365 1.00 24.44 1006 ARG B CA 1
ATOM 6339 C C . ARG B 1 413 ? 10.702 -16.595 45.836 1.00 23.71 1006 ARG B C 1
ATOM 6340 O O . ARG B 1 413 ? 11.142 -15.755 45.049 1.00 24.27 1006 ARG B O 1
ATOM 6348 N N . ILE B 1 414 ? 10.477 -16.348 47.121 1.00 22.84 1007 ILE B N 1
ATOM 6349 C CA . ILE B 1 414 ? 10.767 -15.057 47.719 1.00 22.64 1007 ILE B CA 1
ATOM 6350 C C . ILE B 1 414 ? 11.948 -15.244 48.669 1.00 24.42 1007 ILE B C 1
ATOM 6351 O O . ILE B 1 414 ? 11.989 -16.199 49.442 1.00 25.09 1007 ILE B O 1
ATOM 6356 N N . ALA B 1 415 ? 12.913 -14.336 48.599 1.00 24.28 1008 ALA B N 1
ATOM 6357 C CA . ALA B 1 415 ? 14.090 -14.421 49.449 1.00 25.25 1008 ALA B CA 1
ATOM 6358 C C . ALA B 1 415 ? 14.044 -13.341 50.510 1.00 25.72 1008 ALA B C 1
ATOM 6359 O O . ALA B 1 415 ? 13.362 -12.327 50.344 1.00 26.29 1008 ALA B O 1
ATOM 6361 N N . SER B 1 416 ? 14.772 -13.563 51.598 1.00 25.28 1009 SER B N 1
ATOM 6362 C CA . SER B 1 416 ? 14.835 -12.595 52.681 1.00 24.96 1009 SER B CA 1
ATOM 6363 C C . SER B 1 416 ? 15.582 -11.366 52.188 1.00 25.30 1009 SER B C 1
ATOM 6364 O O . SER B 1 416 ? 16.185 -11.383 51.110 1.00 22.81 1009 SER B O 1
ATOM 6367 N N . GLN B 1 417 ? 15.540 -10.302 52.980 1.00 24.61 1010 GLN B N 1
ATOM 6368 C CA . GLN B 1 417 ? 16.217 -9.067 52.626 1.00 26.09 1010 GLN B CA 1
ATOM 6369 C C . GLN B 1 417 ? 16.956 -8.520 53.847 1.00 27.27 1010 GLN B C 1
ATOM 6370 O O . GLN B 1 417 ? 16.761 -7.371 54.250 1.00 27.24 1010 GLN B O 1
ATOM 6376 N N . ASN B 1 418 ? 17.808 -9.358 54.434 1.00 27.66 1011 ASN B N 1
ATOM 6377 C CA . ASN B 1 418 ? 18.587 -8.971 55.607 1.00 27.86 1011 ASN B CA 1
ATOM 6378 C C . ASN B 1 418 ? 19.759 -8.105 55.171 1.00 28.02 1011 ASN B C 1
ATOM 6379 O O . ASN B 1 418 ? 20.495 -8.458 54.251 1.00 28.90 1011 ASN B O 1
ATOM 6384 N N . PRO B 1 419 ? 19.950 -6.954 55.829 1.00 26.93 1012 PRO B N 1
ATOM 6385 C CA . PRO B 1 419 ? 21.055 -6.068 55.466 1.00 27.15 1012 PRO B CA 1
ATOM 6386 C C . PRO B 1 419 ? 22.402 -6.639 55.898 1.00 25.58 1012 PRO B C 1
ATOM 6387 O O . PRO B 1 419 ? 22.469 -7.498 56.774 1.00 25.55 1012 PRO B O 1
ATOM 6391 N N . VAL B 1 420 ? 23.468 -6.164 55.266 1.00 26.41 1013 VAL B N 1
ATOM 6392 C CA . VAL B 1 420 ? 24.816 -6.600 55.603 1.00 26.32 1013 VAL B CA 1
ATOM 6393 C C . VAL B 1 420 ? 25.554 -5.431 56.245 1.00 28.32 1013 VAL B C 1
ATOM 6394 O O . VAL B 1 420 ? 25.649 -4.352 55.656 1.00 26.22 1013 VAL B O 1
ATOM 6398 N N . ASN B 1 421 ? 26.065 -5.642 57.455 1.00 28.02 1014 ASN B N 1
ATOM 6399 C CA . ASN B 1 421 ? 26.797 -4.596 58.160 1.00 29.67 1014 ASN B CA 1
ATOM 6400 C C . ASN B 1 421 ? 28.281 -4.881 57.978 1.00 28.53 1014 ASN B C 1
ATOM 6401 O O . ASN B 1 421 ? 28.861 -5.693 58.697 1.00 27.33 1014 ASN B O 1
ATOM 6406 N N . TRP B 1 422 ? 28.889 -4.193 57.017 1.00 27.78 1015 TRP B N 1
ATOM 6407 C CA . TRP B 1 422 ? 30.293 -4.393 56.684 1.00 28.71 1015 TRP B CA 1
ATOM 6408 C C . TRP B 1 422 ? 31.360 -3.797 57.603 1.00 29.37 1015 TRP B C 1
ATOM 6409 O O . TRP B 1 422 ? 32.330 -4.475 57.934 1.00 30.71 1015 TRP B O 1
ATOM 6420 N N . LEU B 1 423 ? 31.192 -2.538 58.001 1.00 28.88 1016 LEU B N 1
ATOM 6421 C CA . LEU B 1 423 ? 32.192 -1.855 58.821 1.00 30.57 1016 LEU B CA 1
ATOM 6422 C C . LEU B 1 423 ? 31.741 -1.194 60.122 1.00 31.05 1016 LEU B C 1
ATOM 6423 O O . LEU B 1 423 ? 30.563 -0.898 60.319 1.00 29.20 1016 LEU B O 1
ATOM 6428 N N . ASN B 1 424 ? 32.722 -0.955 60.991 1.00 33.12 1017 ASN B N 1
ATOM 6429 C CA . ASN B 1 424 ? 32.531 -0.279 62.273 1.00 35.72 1017 ASN B CA 1
ATOM 6430 C C . ASN B 1 424 ? 32.730 1.204 61.987 1.00 36.26 1017 ASN B C 1
ATOM 6431 O O . ASN B 1 424 ? 33.061 1.579 60.862 1.00 36.40 1017 ASN B O 1
ATOM 6436 N N . ASN B 1 425 ? 32.549 2.041 63.004 1.00 37.02 1018 ASN B N 1
ATOM 6437 C CA . ASN B 1 425 ? 32.731 3.478 62.839 1.00 38.49 1018 ASN B CA 1
ATOM 6438 C C . ASN B 1 425 ? 34.165 3.787 62.419 1.00 38.78 1018 ASN B C 1
ATOM 6439 O O . ASN B 1 425 ? 34.403 4.716 61.650 1.00 39.47 1018 ASN B O 1
ATOM 6444 N N . ASP B 1 426 ? 35.120 3.013 62.929 1.00 38.35 1019 ASP B N 1
ATOM 6445 C CA . ASP B 1 426 ? 36.526 3.235 62.603 1.00 39.81 1019 ASP B CA 1
ATOM 6446 C C . ASP B 1 426 ? 37.061 2.406 61.438 1.00 38.30 1019 ASP B C 1
ATOM 6447 O O . ASP B 1 426 ? 38.269 2.197 61.329 1.00 36.98 1019 ASP B O 1
ATOM 6452 N N . GLY B 1 427 ? 36.170 1.929 60.575 1.00 36.58 1020 GLY B N 1
ATOM 6453 C CA . GLY B 1 427 ? 36.611 1.161 59.425 1.00 36.69 1020 GLY B CA 1
ATOM 6454 C C . GLY B 1 427 ? 36.899 -0.309 59.656 1.00 37.00 1020 GLY B C 1
ATOM 6455 O O . GLY B 1 427 ? 37.239 -1.023 58.716 1.00 38.88 1020 GLY B O 1
ATOM 6456 N N . SER B 1 428 ? 36.770 -0.770 60.895 1.00 36.34 1021 SER B N 1
ATOM 6457 C CA . SER B 1 428 ? 37.013 -2.174 61.207 1.00 35.03 1021 SER B CA 1
ATOM 6458 C C . SER B 1 428 ? 35.923 -3.030 60.556 1.00 33.40 1021 SER B C 1
ATOM 6459 O O . SER B 1 428 ? 34.755 -2.648 60.542 1.00 32.83 1021 SER B O 1
ATOM 6462 N N . THR B 1 429 ? 36.314 -4.188 60.031 1.00 29.87 1022 THR B N 1
ATOM 6463 C CA . THR B 1 429 ? 35.387 -5.094 59.362 1.00 30.21 1022 THR B CA 1
ATOM 6464 C C . THR B 1 429 ? 34.462 -5.873 60.296 1.00 30.63 1022 THR B C 1
ATOM 6465 O O . THR B 1 429 ? 34.920 -6.567 61.204 1.00 31.18 1022 THR B O 1
ATOM 6469 N N . LYS B 1 430 ? 33.157 -5.755 60.071 1.00 30.63 1023 LYS B N 1
ATOM 6470 C CA . LYS B 1 430 ? 32.184 -6.496 60.865 1.00 29.99 1023 LYS B CA 1
ATOM 6471 C C . LYS B 1 430 ? 31.901 -7.795 60.118 1.00 29.53 1023 LYS B C 1
ATOM 6472 O O . LYS B 1 430 ? 32.600 -8.795 60.302 1.00 28.07 1023 LYS B O 1
ATOM 6478 N N . GLN B 1 431 ? 30.873 -7.775 59.272 1.00 27.38 1024 GLN B N 1
ATOM 6479 C CA . GLN B 1 431 ? 30.523 -8.947 58.481 1.00 25.26 1024 GLN B CA 1
ATOM 6480 C C . GLN B 1 431 ? 31.322 -8.886 57.178 1.00 23.19 1024 GLN B C 1
ATOM 6481 O O . GLN B 1 431 ? 31.465 -7.823 56.577 1.00 21.30 1024 GLN B O 1
ATOM 6487 N N . SER B 1 432 ? 31.851 -10.023 56.746 1.00 22.41 1025 SER B N 1
ATOM 6488 C CA . SER B 1 432 ? 32.645 -10.060 55.525 1.00 21.57 1025 SER B CA 1
ATOM 6489 C C . SER B 1 432 ? 31.883 -10.563 54.312 1.00 22.23 1025 SER B C 1
ATOM 6490 O O . SER B 1 432 ? 32.485 -10.927 53.300 1.00 21.57 1025 SER B O 1
ATOM 6493 N N . GLY B 1 433 ? 30.559 -10.588 54.408 1.00 21.61 1026 GLY B N 1
ATOM 6494 C CA . GLY B 1 433 ? 29.782 -11.053 53.280 1.00 20.23 1026 GLY B CA 1
ATOM 6495 C C . GLY B 1 433 ? 28.439 -11.625 53.657 1.00 19.14 1026 GLY B C 1
ATOM 6496 O O . GLY B 1 433 ? 27.842 -11.251 54.667 1.00 18.92 1026 GLY B O 1
ATOM 6497 N N . TRP B 1 434 ? 27.971 -12.555 52.837 1.00 19.12 1027 TRP B N 1
ATOM 6498 C CA . TRP B 1 434 ? 26.680 -13.183 53.049 1.00 18.65 1027 TRP B CA 1
ATOM 6499 C C . TRP B 1 434 ? 26.642 -14.570 52.454 1.00 19.11 1027 TRP B C 1
ATOM 6500 O O . TRP B 1 434 ? 27.559 -14.978 51.736 1.00 19.15 1027 TRP B O 1
ATOM 6511 N N . TYR B 1 435 ? 25.574 -15.295 52.763 1.00 19.14 1028 TYR B N 1
ATOM 6512 C CA . TYR B 1 435 ? 25.378 -16.629 52.224 1.00 20.41 1028 TYR B CA 1
ATOM 6513 C C . TYR B 1 435 ? 23.895 -16.951 52.173 1.00 21.36 1028 TYR B C 1
ATOM 6514 O O . TYR B 1 435 ? 23.098 -16.418 52.948 1.00 22.19 1028 TYR B O 1
ATOM 6523 N N . LEU B 1 436 ? 23.544 -17.831 51.246 1.00 22.66 1029 LEU B N 1
ATOM 6524 C CA . LEU B 1 436 ? 22.174 -18.258 51.038 1.00 23.77 1029 LEU B CA 1
ATOM 6525 C C . LEU B 1 436 ? 22.175 -19.744 50.727 1.00 24.09 1029 LEU B C 1
ATOM 6526 O O . LEU B 1 436 ? 22.743 -20.165 49.718 1.00 24.48 1029 LEU B O 1
ATOM 6531 N N . ASP B 1 437 ? 21.562 -20.540 51.598 1.00 24.87 1030 ASP B N 1
ATOM 6532 C CA . ASP B 1 437 ? 21.484 -21.976 51.370 1.00 26.07 1030 ASP B CA 1
ATOM 6533 C C . ASP B 1 437 ? 20.344 -22.247 50.397 1.00 25.79 1030 ASP B C 1
ATOM 6534 O O . ASP B 1 437 ? 19.230 -21.750 50.573 1.00 24.81 1030 ASP B O 1
ATOM 6539 N N . PHE B 1 438 ? 20.630 -23.031 49.366 1.00 25.92 1031 PHE B N 1
ATOM 6540 C CA . PHE B 1 438 ? 19.630 -23.353 48.363 1.00 25.38 1031 PHE B CA 1
ATOM 6541 C C . PHE B 1 438 ? 18.599 -24.317 48.924 1.00 26.02 1031 PHE B C 1
ATOM 6542 O O . PHE B 1 438 ? 18.658 -25.529 48.706 1.00 26.21 1031 PHE B O 1
ATOM 6550 N N . MET B 1 439 ? 17.652 -23.751 49.661 1.00 27.02 1032 MET B N 1
ATOM 6551 C CA . MET B 1 439 ? 16.582 -24.513 50.282 1.00 27.28 1032 MET B CA 1
ATOM 6552 C C . MET B 1 439 ? 15.465 -23.553 50.671 1.00 28.04 1032 MET B C 1
ATOM 6553 O O . MET B 1 439 ? 15.725 -22.412 51.059 1.00 27.62 1032 MET B O 1
ATOM 6558 N N . VAL B 1 440 ? 14.225 -24.013 50.550 1.00 28.38 1033 VAL B N 1
ATOM 6559 C CA . VAL B 1 440 ? 13.081 -23.190 50.908 1.00 31.30 1033 VAL B CA 1
ATOM 6560 C C . VAL B 1 440 ? 12.582 -23.655 52.267 1.00 31.66 1033 VAL B C 1
ATOM 6561 O O . VAL B 1 440 ? 12.162 -24.804 52.422 1.00 32.18 1033 VAL B O 1
ATOM 6565 N N . ASN B 1 441 ? 12.650 -22.766 53.253 1.00 32.06 1034 ASN B N 1
ATOM 6566 C CA . ASN B 1 441 ? 12.208 -23.097 54.601 1.00 33.44 1034 ASN B CA 1
ATOM 6567 C C . ASN B 1 441 ? 12.898 -24.362 55.093 1.00 33.04 1034 ASN B C 1
ATOM 6568 O O . ASN B 1 441 ? 12.268 -25.228 55.697 1.00 32.35 1034 ASN B O 1
ATOM 6573 N N . GLY B 1 442 ? 14.192 -24.470 54.805 1.00 33.08 1035 GLY B N 1
ATOM 6574 C CA . GLY B 1 442 ? 14.965 -25.620 55.237 1.00 33.33 1035 GLY B CA 1
ATOM 6575 C C . GLY B 1 442 ? 14.703 -26.967 54.581 1.00 33.55 1035 GLY B C 1
ATOM 6576 O O . GLY B 1 442 ? 15.291 -27.964 54.998 1.00 33.48 1035 GLY B O 1
ATOM 6577 N N . THR B 1 443 ? 13.835 -27.033 53.575 1.00 33.42 1036 THR B N 1
ATOM 6578 C CA . THR B 1 44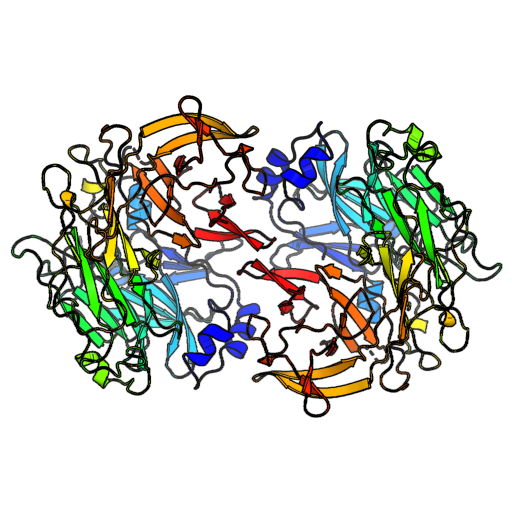3 ? 13.583 -28.319 52.929 1.00 32.85 1036 THR B CA 1
ATOM 6579 C C . THR B 1 443 ? 14.707 -28.582 51.932 1.00 32.11 1036 THR B C 1
ATOM 6580 O O . THR B 1 443 ? 14.920 -27.803 50.999 1.00 31.70 1036 THR B O 1
ATOM 6584 N N . LEU B 1 444 ? 15.428 -29.679 52.146 1.00 29.02 1037 LEU B N 1
ATOM 6585 C CA . LEU B 1 444 ? 16.558 -30.057 51.306 1.00 29.75 1037 LEU B CA 1
ATOM 6586 C C . LEU B 1 444 ? 16.155 -30.875 50.087 1.00 30.36 1037 LEU B C 1
ATOM 6587 O O . LEU B 1 444 ? 15.657 -31.990 50.217 1.00 31.98 1037 LEU B O 1
ATOM 6592 N N . LYS B 1 445 ? 16.386 -30.322 48.902 1.00 30.01 1038 LYS B N 1
ATOM 6593 C CA . LYS B 1 445 ? 16.051 -31.012 47.666 1.00 29.40 1038 LYS B CA 1
ATOM 6594 C C . LYS B 1 445 ? 17.288 -31.344 46.845 1.00 29.15 1038 LYS B C 1
ATOM 6595 O O . LYS B 1 445 ? 17.200 -32.018 45.818 1.00 29.35 1038 LYS B O 1
ATOM 6601 N N . GLY B 1 446 ? 18.443 -30.874 47.301 1.00 28.04 1039 GLY B N 1
ATOM 6602 C CA . GLY B 1 446 ? 19.671 -31.133 46.573 1.00 27.72 1039 GLY B CA 1
ATOM 6603 C C . GLY B 1 446 ? 19.926 -30.070 45.517 1.00 26.61 1039 GLY B C 1
ATOM 6604 O O . GLY B 1 446 ? 20.660 -30.303 44.556 1.00 26.03 1039 GLY B O 1
ATOM 6605 N N . GLU B 1 447 ? 19.312 -28.902 45.690 1.00 26.62 1040 GLU B N 1
ATOM 6606 C CA . GLU B 1 447 ? 19.492 -27.801 44.748 1.00 24.85 1040 GLU B CA 1
ATOM 6607 C C . GLU B 1 447 ? 20.944 -27.351 44.816 1.00 23.62 1040 GLU B C 1
ATOM 6608 O O . GLU B 1 447 ? 21.491 -27.160 45.899 1.00 23.11 1040 GLU B O 1
ATOM 6614 N N . MET B 1 448 ? 21.564 -27.176 43.656 1.00 24.16 1041 MET B N 1
ATOM 6615 C CA . MET B 1 448 ? 22.961 -26.770 43.608 1.00 24.50 1041 MET B CA 1
ATOM 6616 C C . MET B 1 448 ? 23.277 -25.925 42.385 1.00 24.60 1041 MET B C 1
ATOM 6617 O O . MET B 1 448 ? 22.552 -25.951 41.388 1.00 25.86 1041 MET B O 1
ATOM 6622 N N . LEU B 1 449 ? 24.373 -25.181 42.469 1.00 23.85 1042 LEU B N 1
ATOM 6623 C CA . LEU B 1 449 ? 24.806 -24.326 41.377 1.00 25.51 1042 LEU B CA 1
ATOM 6624 C C . LEU B 1 449 ? 25.964 -24.966 40.638 1.00 25.53 1042 LEU B C 1
ATOM 6625 O O . LEU B 1 449 ? 27.002 -25.241 41.237 1.00 26.19 1042 LEU B O 1
ATOM 6630 N N . ILE B 1 450 ? 25.790 -25.207 39.343 1.00 26.28 1043 ILE B N 1
ATOM 6631 C CA . ILE B 1 450 ? 26.863 -25.789 38.546 1.00 27.82 1043 ILE B CA 1
ATOM 6632 C C . ILE B 1 450 ? 27.072 -24.942 37.301 1.00 27.54 1043 ILE B C 1
ATOM 6633 O O . ILE B 1 450 ? 27.972 -25.197 36.509 1.00 29.95 1043 ILE B O 1
ATOM 6638 N N . GLU B 1 451 ? 26.244 -23.915 37.151 1.00 27.21 1044 GLU B N 1
ATOM 6639 C CA . GLU B 1 451 ? 26.323 -23.023 35.999 1.00 28.50 1044 GLU B CA 1
ATOM 6640 C C . GLU B 1 451 ? 26.872 -21.647 36.370 1.00 25.63 1044 GLU B C 1
ATOM 6641 O O . GLU B 1 451 ? 26.590 -21.126 37.449 1.00 22.49 1044 GLU B O 1
ATOM 6647 N N . ASP B 1 452 ? 27.651 -21.063 35.463 1.00 23.82 1045 ASP B N 1
ATOM 6648 C CA . ASP B 1 452 ? 28.219 -19.738 35.674 1.00 22.52 1045 ASP B CA 1
ATOM 6649 C C . ASP B 1 452 ? 27.108 -18.723 35.873 1.00 20.99 1045 ASP B C 1
ATOM 6650 O O . ASP B 1 452 ? 26.008 -18.875 35.343 1.00 21.45 1045 ASP B O 1
ATOM 6655 N N . MET B 1 453 ? 27.402 -17.685 36.641 1.00 19.93 1046 MET B N 1
ATOM 6656 C CA . MET B 1 453 ? 26.428 -16.648 36.929 1.00 20.80 1046 MET B CA 1
ATOM 6657 C C . MET B 1 453 ? 26.727 -15.392 36.123 1.00 21.39 1046 MET B C 1
ATOM 6658 O O . MET B 1 453 ? 27.787 -15.270 35.510 1.00 19.92 1046 MET B O 1
ATOM 6663 N N . ILE B 1 454 ? 25.786 -14.459 36.132 1.00 21.47 1047 ILE B N 1
ATOM 6664 C CA . ILE B 1 454 ? 25.949 -13.212 35.401 1.00 22.74 1047 ILE B CA 1
ATOM 6665 C C . ILE B 1 454 ? 25.646 -12.026 36.301 1.00 22.64 1047 ILE B C 1
ATOM 6666 O O . ILE B 1 454 ? 24.508 -11.836 36.730 1.00 22.98 1047 ILE B O 1
ATOM 6671 N N . ALA B 1 455 ? 26.673 -11.236 36.594 1.00 23.10 1048 ALA B N 1
ATOM 6672 C CA . ALA B 1 455 ? 26.508 -10.059 37.435 1.00 23.54 1048 ALA B CA 1
ATOM 6673 C C . ALA B 1 455 ? 26.460 -8.846 36.526 1.00 24.41 1048 ALA B C 1
ATOM 6674 O O . ALA B 1 455 ? 27.404 -8.573 35.786 1.00 23.90 1048 ALA B O 1
ATOM 6676 N N . ILE B 1 456 ? 25.351 -8.122 36.583 1.00 24.48 1049 ILE B N 1
ATOM 6677 C CA . ILE B 1 456 ? 25.172 -6.937 35.763 1.00 25.85 1049 ILE B CA 1
ATOM 6678 C C . ILE B 1 456 ? 24.467 -5.879 36.595 1.00 25.87 1049 ILE B C 1
ATOM 6679 O O . ILE B 1 456 ? 23.486 -6.170 37.290 1.00 25.27 1049 ILE B O 1
ATOM 6684 N N . GLY B 1 457 ? 24.976 -4.653 36.531 1.00 24.85 1050 GLY B N 1
ATOM 6685 C CA . GLY B 1 457 ? 24.384 -3.573 37.293 1.00 23.83 1050 GLY B CA 1
ATOM 6686 C C . GLY B 1 457 ? 24.392 -3.907 38.771 1.00 24.87 1050 GLY B C 1
ATOM 6687 O O . GLY B 1 457 ? 25.444 -4.210 39.334 1.00 25.19 1050 GLY B O 1
ATOM 6688 N N . GLN B 1 458 ? 23.218 -3.873 39.395 1.00 24.06 1051 GLN B N 1
ATOM 6689 C CA . GLN B 1 458 ? 23.096 -4.161 40.817 1.00 24.01 1051 GLN B CA 1
ATOM 6690 C C . GLN B 1 458 ? 22.378 -5.479 41.052 1.00 23.55 1051 GLN B C 1
ATOM 6691 O O . GLN B 1 458 ? 21.595 -5.615 41.996 1.00 22.45 1051 GLN B O 1
ATOM 6697 N N . VAL B 1 459 ? 22.651 -6.456 40.196 1.00 21.08 1052 VAL B N 1
ATOM 6698 C CA . VAL B 1 459 ? 22.015 -7.753 40.326 1.00 20.23 1052 VAL B CA 1
ATOM 6699 C C . VAL B 1 459 ? 22.947 -8.873 39.891 1.00 20.49 1052 VAL B C 1
ATOM 6700 O O . VAL B 1 459 ? 23.810 -8.688 39.033 1.00 19.05 1052 VAL B O 1
ATOM 6704 N N . VAL B 1 460 ? 22.783 -10.035 40.505 1.00 17.97 1053 VAL B N 1
ATOM 6705 C CA . VAL B 1 460 ? 23.563 -11.184 40.108 1.00 17.61 1053 VAL B CA 1
ATOM 6706 C C . VAL B 1 460 ? 22.501 -12.185 39.698 1.00 16.96 1053 VAL B C 1
ATOM 6707 O O . VAL B 1 460 ? 21.564 -12.452 40.450 1.00 16.98 1053 VAL B O 1
ATOM 6711 N N . LEU B 1 461 ? 22.622 -12.686 38.474 1.00 18.07 1054 LEU B N 1
ATOM 6712 C CA . LEU B 1 461 ? 21.675 -13.644 37.924 1.00 19.41 1054 LEU B CA 1
ATOM 6713 C C . LEU B 1 461 ? 22.324 -15.011 37.970 1.00 19.15 1054 LEU B C 1
ATOM 6714 O O . LEU B 1 461 ? 23.492 -15.162 37.613 1.00 17.03 1054 LEU B O 1
ATOM 6719 N N . LEU B 1 462 ? 21.564 -16.007 38.402 1.00 18.91 1055 LEU B N 1
ATOM 6720 C CA . LEU B 1 462 ? 22.086 -17.356 38.502 1.00 21.10 1055 LEU B CA 1
ATOM 6721 C C . LEU B 1 462 ? 20.998 -18.379 38.277 1.00 22.64 1055 LEU B C 1
ATOM 6722 O O . LEU B 1 462 ? 19.812 -18.090 38.413 1.00 22.81 1055 LEU B O 1
ATOM 6727 N N . GLN B 1 463 ? 21.420 -19.586 37.929 1.00 24.85 1056 GLN B N 1
ATOM 6728 C CA . GLN B 1 463 ? 20.496 -20.679 37.701 1.00 25.35 1056 GLN B CA 1
ATOM 6729 C C . GLN B 1 463 ? 21.023 -21.906 38.417 1.00 24.59 1056 GLN B C 1
ATOM 6730 O O . GLN B 1 463 ? 22.177 -22.286 38.240 1.00 24.20 1056 GLN B O 1
ATOM 6736 N N . THR B 1 464 ? 20.177 -22.518 39.233 1.00 24.94 1057 THR B N 1
ATOM 6737 C CA . THR B 1 464 ? 20.567 -23.720 39.946 1.00 24.96 1057 THR B CA 1
ATOM 6738 C C . THR B 1 464 ? 19.858 -24.900 39.305 1.00 26.03 1057 THR B C 1
ATOM 6739 O O . THR B 1 464 ? 18.898 -24.734 38.545 1.00 23.03 1057 THR B O 1
ATOM 6743 N N . ILE B 1 465 ? 20.335 -26.097 39.615 1.00 27.13 1058 ILE B N 1
ATOM 6744 C CA . ILE B 1 465 ? 19.719 -27.294 39.086 1.00 28.64 1058 ILE B CA 1
ATOM 6745 C C . ILE B 1 465 ? 19.350 -28.186 40.264 1.00 30.45 1058 ILE B C 1
ATOM 6746 O O . ILE B 1 465 ? 20.098 -28.286 41.240 1.00 30.33 1058 ILE B O 1
ATOM 6751 N N . THR B 1 466 ? 18.176 -28.800 40.185 1.00 31.57 1059 THR B N 1
ATOM 6752 C CA . THR B 1 466 ? 17.716 -29.704 41.230 1.00 33.33 1059 THR B CA 1
ATOM 6753 C C . THR B 1 466 ? 17.458 -31.058 40.579 1.00 35.65 1059 THR B C 1
ATOM 6754 O O . THR B 1 466 ? 16.433 -31.258 39.930 1.00 35.53 1059 THR B O 1
ATOM 6758 N N . PRO B 1 467 ? 18.399 -32.003 40.736 1.00 38.57 1060 PRO B N 1
ATOM 6759 C CA . PRO B 1 467 ? 18.285 -33.349 40.160 1.00 41.20 1060 PRO B CA 1
ATOM 6760 C C . PRO B 1 467 ? 17.091 -34.134 40.697 1.00 43.64 1060 PRO B C 1
ATOM 6761 O O . PRO B 1 467 ? 16.492 -33.753 41.703 1.00 42.86 1060 PRO B O 1
ATOM 6765 N N . ASN B 1 468 ? 16.765 -35.231 40.013 1.00 48.14 1061 ASN B N 1
ATOM 6766 C CA . ASN B 1 468 ? 15.669 -36.131 40.393 1.00 52.11 1061 ASN B CA 1
ATOM 6767 C C . ASN B 1 468 ? 15.157 -36.895 39.179 1.00 52.68 1061 ASN B C 1
ATOM 6768 O O . ASN B 1 468 ? 14.628 -37.999 39.310 1.00 55.09 1061 ASN B O 1
ATOM 6773 N N . ALA B 1 476 ? 15.488 -33.148 35.901 1.00 43.20 1069 ALA B N 1
ATOM 6774 C CA . ALA B 1 476 ? 16.035 -32.125 36.785 1.00 41.45 1069 ALA B CA 1
ATOM 6775 C C . ALA B 1 476 ? 15.235 -30.832 36.670 1.00 40.36 1069 ALA B C 1
ATOM 6776 O O . ALA B 1 476 ? 14.605 -30.571 35.647 1.00 40.90 1069 ALA B O 1
ATOM 6778 N N . SER B 1 477 ? 15.267 -30.025 37.725 1.00 39.04 1070 SER B N 1
ATOM 6779 C CA . SER B 1 477 ? 14.542 -28.759 37.746 1.00 36.43 1070 SER B CA 1
ATOM 6780 C C . SER B 1 477 ? 15.492 -27.565 37.818 1.00 34.58 1070 SER B C 1
ATOM 6781 O O . SER B 1 477 ? 16.450 -27.563 38.591 1.00 33.54 1070 SER B O 1
ATOM 6784 N N . ASN B 1 478 ? 15.214 -26.550 37.006 1.00 32.14 1071 ASN B N 1
ATOM 6785 C CA . ASN B 1 478 ? 16.031 -25.346 36.961 1.00 30.45 1071 ASN B CA 1
ATOM 6786 C C . ASN B 1 478 ? 15.353 -24.171 37.652 1.00 27.63 1071 ASN B C 1
ATOM 6787 O O . ASN B 1 478 ? 14.165 -23.926 37.458 1.00 27.51 1071 ASN B O 1
ATOM 6792 N N . TRP B 1 479 ? 16.115 -23.451 38.463 1.00 24.81 1072 TRP B N 1
ATOM 6793 C CA . TRP B 1 479 ? 15.605 -22.274 39.152 1.00 23.39 1072 TRP B CA 1
ATOM 6794 C C . TRP B 1 479 ? 16.510 -21.090 38.840 1.00 22.38 1072 TRP B C 1
ATOM 6795 O O . TRP B 1 479 ? 17.714 -21.137 39.079 1.00 23.50 1072 TRP B O 1
ATOM 6806 N N . THR B 1 480 ? 15.925 -20.031 38.299 1.00 21.23 1073 THR B N 1
ATOM 6807 C CA . THR B 1 480 ? 16.680 -18.840 37.961 1.00 19.72 1073 THR B CA 1
ATOM 6808 C C . THR B 1 480 ? 16.460 -17.788 39.034 1.00 19.27 1073 THR B C 1
ATOM 6809 O O . THR B 1 480 ? 15.325 -17.513 39.415 1.00 19.57 1073 THR B O 1
ATOM 6813 N N . TYR B 1 481 ? 17.548 -17.208 39.522 1.00 16.65 1074 TYR B N 1
ATOM 6814 C CA . TYR B 1 481 ? 17.466 -16.191 40.558 1.00 17.59 1074 TYR B CA 1
ATOM 6815 C C . TYR B 1 481 ? 18.085 -14.871 40.139 1.00 18.88 1074 TYR B C 1
ATOM 6816 O O . TYR B 1 481 ? 19.041 -14.827 39.363 1.00 21.38 1074 TYR B O 1
ATOM 6825 N N . GLY B 1 482 ? 17.527 -13.803 40.689 1.00 18.18 1075 GLY B N 1
ATOM 6826 C CA . GLY B 1 482 ? 18.020 -12.464 40.459 1.00 19.14 1075 GLY B CA 1
ATOM 6827 C C . GLY B 1 482 ? 18.155 -11.934 41.871 1.00 19.83 1075 GLY B C 1
ATOM 6828 O O . GLY B 1 482 ? 17.159 -11.589 42.498 1.00 20.62 1075 GLY B O 1
ATOM 6829 N N . LEU B 1 483 ? 19.380 -11.884 42.381 1.00 19.61 1076 LEU B N 1
ATOM 6830 C CA . LEU B 1 483 ? 19.615 -11.437 43.747 1.00 18.70 1076 LEU B CA 1
ATOM 6831 C C . LEU B 1 483 ? 20.482 -10.200 43.844 1.00 19.03 1076 LEU B C 1
ATOM 6832 O O . LEU B 1 483 ? 21.201 -9.850 42.909 1.00 18.74 1076 LEU B O 1
ATOM 6837 N N . ASP B 1 484 ? 20.402 -9.549 44.997 1.00 18.59 1077 ASP B N 1
ATOM 6838 C CA . ASP B 1 484 ? 21.191 -8.362 45.275 1.00 20.57 1077 ASP B CA 1
ATOM 6839 C C . ASP B 1 484 ? 22.586 -8.879 45.606 1.00 20.55 1077 ASP B C 1
ATOM 6840 O O . ASP B 1 484 ? 22.768 -9.616 46.570 1.00 20.88 1077 ASP B O 1
ATOM 6845 N N . PRO B 1 485 ? 23.591 -8.503 44.799 1.00 20.35 1078 PRO B N 1
ATOM 6846 C CA . PRO B 1 485 ? 24.966 -8.956 45.028 1.00 20.62 1078 PRO B CA 1
ATOM 6847 C C . PRO B 1 485 ? 25.601 -8.431 46.310 1.00 21.45 1078 PRO B C 1
ATOM 6848 O O . PRO B 1 485 ? 26.506 -9.054 46.856 1.00 22.96 1078 PRO B O 1
ATOM 6852 N N . TYR B 1 486 ? 25.120 -7.289 46.785 1.00 20.79 1079 TYR B N 1
ATOM 6853 C CA . TYR B 1 486 ? 25.656 -6.670 47.991 1.00 22.64 1079 TYR B CA 1
ATOM 6854 C C . TYR B 1 486 ? 25.139 -7.301 49.277 1.00 22.53 1079 TYR B C 1
ATOM 6855 O O . TYR B 1 486 ? 25.623 -6.988 50.367 1.00 23.51 1079 TYR B O 1
ATOM 6864 N N . THR B 1 487 ? 24.166 -8.196 49.165 1.00 20.84 1080 THR B N 1
ATOM 6865 C CA . THR B 1 487 ? 23.609 -8.789 50.367 1.00 22.05 1080 THR B CA 1
ATOM 6866 C C . THR B 1 487 ? 23.167 -10.235 50.186 1.00 20.93 1080 THR B C 1
ATOM 6867 O O . THR B 1 487 ? 22.904 -10.932 51.166 1.00 20.63 1080 THR B O 1
ATOM 6871 N N . GLY B 1 488 ? 23.079 -10.676 48.935 1.00 18.30 1081 GLY B N 1
ATOM 6872 C CA . GLY B 1 488 ? 22.648 -12.036 48.660 1.00 18.07 1081 GLY B CA 1
ATOM 6873 C C . GLY B 1 488 ? 21.154 -12.222 48.861 1.00 17.89 1081 GLY B C 1
ATOM 6874 O O . GLY B 1 488 ? 20.623 -13.322 48.697 1.00 16.11 1081 GLY B O 1
ATOM 6875 N N . GLY B 1 489 ? 20.470 -11.138 49.214 1.00 19.91 1082 GLY B N 1
ATOM 6876 C CA . GLY B 1 489 ? 19.040 -11.211 49.437 1.00 20.12 1082 GLY B CA 1
ATOM 6877 C C . GLY B 1 489 ? 18.215 -10.609 48.316 1.00 22.64 1082 GLY B C 1
ATOM 6878 O O . GLY B 1 489 ? 18.702 -10.394 47.203 1.00 22.55 1082 GLY B O 1
ATOM 6879 N N . ARG B 1 490 ? 16.955 -10.327 48.622 1.00 22.78 1083 ARG B N 1
ATOM 6880 C CA . ARG B 1 490 ? 16.033 -9.756 47.653 1.00 23.08 1083 ARG B CA 1
ATOM 6881 C C . ARG B 1 490 ? 16.413 -8.344 47.241 1.00 21.52 1083 ARG B C 1
ATOM 6882 O O . ARG B 1 490 ? 16.749 -7.506 48.076 1.00 20.56 1083 ARG B O 1
ATOM 6890 N N . THR B 1 491 ? 16.355 -8.080 45.945 1.00 21.10 1084 THR B N 1
ATOM 6891 C CA . THR B 1 491 ? 16.655 -6.754 45.441 1.00 21.29 1084 THR B CA 1
ATOM 6892 C C . THR B 1 491 ? 15.481 -5.879 45.856 1.00 22.14 1084 THR B C 1
ATOM 6893 O O . THR B 1 491 ? 14.384 -6.382 46.107 1.00 23.31 1084 THR B O 1
ATOM 6897 N N . SER B 1 492 ? 15.711 -4.577 45.937 1.00 22.60 1085 SER B N 1
ATOM 6898 C CA . SER B 1 492 ? 14.658 -3.650 46.316 1.00 25.11 1085 SER B CA 1
ATOM 6899 C C . SER B 1 492 ? 13.873 -3.233 45.073 1.00 25.33 1085 SER B C 1
ATOM 6900 O O . SER B 1 492 ? 12.937 -2.441 45.158 1.00 24.69 1085 SER B O 1
ATOM 6903 N N . PHE B 1 493 ? 14.259 -3.783 43.923 1.00 25.25 1086 PHE B N 1
ATOM 6904 C CA . PHE B 1 493 ? 13.607 -3.470 42.655 1.00 23.79 1086 PHE B CA 1
ATOM 6905 C C . PHE B 1 493 ? 13.275 -4.744 41.874 1.00 24.11 1086 PHE B C 1
ATOM 6906 O O . PHE B 1 493 ? 13.899 -5.785 42.076 1.00 21.85 1086 PHE B O 1
ATOM 6914 N N . THR B 1 494 ? 12.287 -4.654 40.986 1.00 23.03 1087 THR B N 1
ATOM 6915 C CA . THR B 1 494 ? 11.877 -5.797 40.174 1.00 23.22 1087 THR B CA 1
ATOM 6916 C C . THR B 1 494 ? 12.992 -6.159 39.208 1.00 22.46 1087 THR B C 1
ATOM 6917 O O . THR B 1 494 ? 13.495 -5.302 38.481 1.00 21.84 1087 THR B O 1
ATOM 6921 N N . VAL B 1 495 ? 13.365 -7.433 39.195 1.00 21.63 1088 VAL B N 1
ATOM 6922 C CA . VAL B 1 495 ? 14.438 -7.899 38.327 1.00 22.13 1088 VAL B CA 1
ATOM 6923 C C . VAL B 1 495 ? 13.939 -8.527 37.031 1.00 22.04 1088 VAL B C 1
ATOM 6924 O O . VAL B 1 495 ? 14.344 -8.127 35.939 1.00 21.56 1088 VAL B O 1
ATOM 6928 N N . PHE B 1 496 ? 13.052 -9.506 37.167 1.00 21.40 1089 PHE B N 1
ATOM 6929 C CA . PHE B 1 496 ? 12.515 -10.241 36.028 1.00 22.09 1089 PHE B CA 1
ATOM 6930 C C . PHE B 1 496 ? 11.160 -9.777 35.516 1.00 23.45 1089 PHE B C 1
ATOM 6931 O O . PHE B 1 496 ? 10.307 -9.324 36.284 1.00 22.57 1089 PHE B O 1
ATOM 6939 N N . ASP B 1 497 ? 10.974 -9.898 34.205 1.00 24.81 1090 ASP B N 1
ATOM 6940 C CA . ASP B 1 497 ? 9.693 -9.585 33.591 1.00 26.64 1090 ASP B CA 1
ATOM 6941 C C . ASP B 1 497 ? 9.056 -10.960 33.517 1.00 26.52 1090 ASP B C 1
ATOM 6942 O O . ASP B 1 497 ? 9.226 -11.678 32.535 1.00 29.11 1090 ASP B O 1
ATOM 6947 N N . LEU B 1 498 ? 8.349 -11.337 34.573 1.00 26.43 1091 LEU B N 1
ATOM 6948 C CA . LEU B 1 498 ? 7.706 -12.642 34.634 1.00 26.49 1091 LEU B CA 1
ATOM 6949 C C . LEU B 1 498 ? 6.369 -12.648 33.904 1.00 26.59 1091 LEU B C 1
ATOM 6950 O O . LEU B 1 498 ? 5.798 -13.706 33.651 1.00 27.02 1091 LEU B O 1
ATOM 6955 N N . ALA B 1 499 ? 5.880 -11.461 33.562 1.00 27.24 1092 ALA B N 1
ATOM 6956 C CA . ALA B 1 499 ? 4.589 -11.329 32.893 1.00 28.05 1092 ALA B CA 1
ATOM 6957 C C . ALA B 1 499 ? 4.658 -11.285 31.370 1.00 29.07 1092 ALA B C 1
ATOM 6958 O O . ALA B 1 499 ? 3.639 -11.084 30.709 1.00 30.54 1092 ALA B O 1
ATOM 6960 N N . ARG B 1 500 ? 5.850 -11.478 30.813 1.00 29.09 1093 ARG B N 1
ATOM 6961 C CA . ARG B 1 500 ? 6.030 -11.447 29.363 1.00 30.32 1093 ARG B CA 1
ATOM 6962 C C . ARG B 1 500 ? 5.517 -10.139 28.770 1.00 30.35 1093 ARG B C 1
ATOM 6963 O O . ARG B 1 500 ? 4.865 -10.135 27.729 1.00 31.25 1093 ARG B O 1
ATOM 6971 N N . GLN B 1 501 ? 5.813 -9.034 29.443 1.00 29.86 1094 GLN B N 1
ATOM 6972 C CA . GLN B 1 501 ? 5.394 -7.720 28.988 1.00 28.86 1094 GLN B CA 1
ATOM 6973 C C . GLN B 1 501 ? 6.379 -7.132 27.986 1.00 29.93 1094 GLN B C 1
ATOM 6974 O O . GLN B 1 501 ? 6.067 -6.160 27.293 1.00 29.49 1094 GLN B O 1
ATOM 6980 N N . GLY B 1 502 ? 7.565 -7.727 27.905 1.00 29.78 1095 GLY B N 1
ATOM 6981 C CA . GLY B 1 502 ? 8.580 -7.218 27.000 1.00 31.35 1095 GLY B CA 1
ATOM 6982 C C . GLY B 1 502 ? 9.417 -6.207 27.759 1.00 32.36 1095 GLY B C 1
ATOM 6983 O O . GLY B 1 502 ? 10.485 -5.784 27.312 1.00 33.61 1095 GLY B O 1
ATOM 6984 N N . VAL B 1 503 ? 8.908 -5.813 28.921 1.00 32.30 1096 VAL B N 1
ATOM 6985 C CA . VAL B 1 503 ? 9.585 -4.866 29.792 1.00 32.94 1096 VAL B CA 1
ATOM 6986 C C . VAL B 1 503 ? 9.317 -5.272 31.232 1.00 31.82 1096 VAL B C 1
ATOM 6987 O O . VAL B 1 503 ? 8.329 -5.947 31.521 1.00 31.47 1096 VAL B O 1
ATOM 6991 N N . VAL B 1 504 ? 10.200 -4.858 32.131 1.00 31.18 1097 VAL B N 1
ATOM 6992 C CA . VAL B 1 504 ? 10.056 -5.182 33.541 1.00 31.56 1097 VAL B CA 1
ATOM 6993 C C . VAL B 1 504 ? 9.202 -4.141 34.258 1.00 32.24 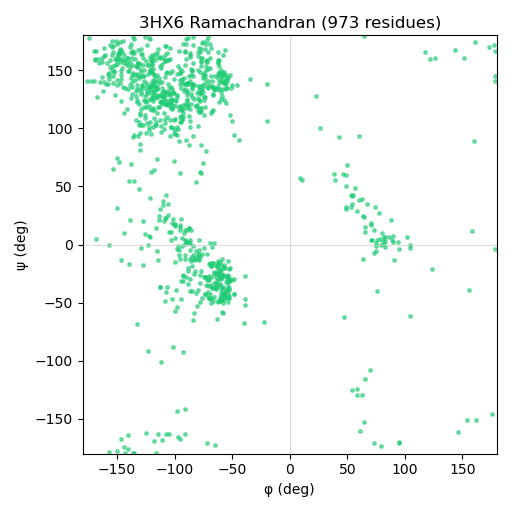1097 VAL B C 1
ATOM 6994 O O . VAL B 1 504 ? 9.619 -2.994 34.421 1.00 30.78 1097 VAL B O 1
ATOM 6998 N N . ASP B 1 505 ? 8.002 -4.540 34.672 1.00 32.89 1098 ASP B N 1
ATOM 6999 C CA . ASP B 1 505 ? 7.116 -3.631 35.391 1.00 35.90 1098 ASP B CA 1
ATOM 7000 C C . ASP B 1 505 ? 6.454 -4.314 36.588 1.00 36.60 1098 ASP B C 1
ATOM 7001 O O . ASP B 1 505 ? 6.670 -5.502 36.836 1.00 36.51 1098 ASP B O 1
ATOM 7006 N N . SER B 1 506 ? 5.652 -3.553 37.325 1.00 37.18 1099 SER B N 1
ATOM 7007 C CA . SER B 1 506 ? 4.974 -4.063 38.511 1.00 39.15 1099 SER B CA 1
ATOM 7008 C C . SER B 1 506 ? 4.166 -5.338 38.271 1.00 38.62 1099 SER B C 1
ATOM 7009 O O . SER B 1 506 ? 3.884 -6.076 39.215 1.00 39.39 1099 SER B O 1
ATOM 7012 N N . LYS B 1 507 ? 3.797 -5.601 37.018 1.00 38.10 1100 LYS B N 1
ATOM 7013 C CA . LYS B 1 507 ? 3.036 -6.811 36.697 1.00 37.05 1100 LYS B CA 1
ATOM 7014 C C . LYS B 1 507 ? 3.802 -8.067 37.102 1.00 35.80 1100 LYS B C 1
ATOM 7015 O O . LYS B 1 507 ? 3.211 -9.132 37.267 1.00 34.05 1100 LYS B O 1
ATOM 7021 N N . SER B 1 508 ? 5.118 -7.939 37.257 1.00 34.29 1101 SER B N 1
ATOM 7022 C CA . SER B 1 508 ? 5.956 -9.077 37.620 1.00 34.83 1101 SER B CA 1
ATOM 7023 C C . SER B 1 508 ? 6.243 -9.190 39.109 1.00 34.85 1101 SER B C 1
ATOM 7024 O O . SER B 1 508 ? 6.878 -10.151 39.548 1.00 36.11 1101 SER B O 1
ATOM 7027 N N . ASP B 1 509 ? 5.785 -8.214 39.885 1.00 35.95 1102 ASP B N 1
ATOM 7028 C CA . ASP B 1 509 ? 6.000 -8.252 41.320 1.00 35.74 1102 ASP B CA 1
ATOM 7029 C C . ASP B 1 509 ? 5.002 -9.173 42.000 1.00 35.11 1102 ASP B C 1
ATOM 7030 O O . ASP B 1 509 ? 3.992 -9.566 41.412 1.00 31.31 1102 ASP B O 1
ATOM 7035 N N . TYR B 1 510 ? 5.301 -9.511 43.249 1.00 34.15 1103 TYR B N 1
ATOM 7036 C CA . TYR B 1 510 ? 4.476 -10.419 44.023 1.00 33.78 1103 TYR B CA 1
ATOM 7037 C C . TYR B 1 510 ? 4.069 -9.821 45.366 1.00 34.55 1103 TYR B C 1
ATOM 7038 O O . TYR B 1 510 ? 4.833 -9.079 45.986 1.00 33.64 1103 TYR B O 1
ATOM 7047 N N . SER B 1 511 ? 2.855 -10.139 45.806 1.00 34.02 1104 SER B N 1
ATOM 7048 C CA . SER B 1 511 ? 2.364 -9.633 47.081 1.00 34.57 1104 SER B CA 1
ATOM 7049 C C . SER B 1 511 ? 2.804 -10.564 48.198 1.00 35.03 1104 SER B C 1
ATOM 7050 O O . SER B 1 511 ? 2.271 -11.661 48.353 1.00 33.72 1104 SER B O 1
ATOM 7053 N N . TYR B 1 512 ? 3.784 -10.114 48.971 1.00 36.96 1105 TYR B N 1
ATOM 7054 C CA . TYR B 1 512 ? 4.325 -10.896 50.072 1.00 37.83 1105 TYR B CA 1
ATOM 7055 C C . TYR B 1 512 ? 3.886 -10.290 51.398 1.00 38.77 1105 TYR B C 1
ATOM 7056 O O . TYR B 1 512 ? 4.364 -9.226 51.792 1.00 38.00 1105 TYR B O 1
ATOM 7065 N N . ASN B 1 513 ? 2.977 -10.977 52.083 1.00 41.64 1106 ASN B N 1
ATOM 7066 C CA . ASN B 1 513 ? 2.458 -10.506 53.361 1.00 44.69 1106 ASN B CA 1
ATOM 7067 C C . ASN B 1 513 ? 1.733 -9.179 53.165 1.00 45.56 1106 ASN B C 1
ATOM 7068 O O . ASN B 1 513 ? 1.833 -8.281 53.997 1.00 45.10 1106 ASN B O 1
ATOM 7073 N N . LYS B 1 514 ? 1.005 -9.065 52.058 1.00 46.53 1107 LYS B N 1
ATOM 7074 C CA . LYS B 1 514 ? 0.261 -7.853 51.735 1.00 48.60 1107 LYS B CA 1
ATOM 7075 C C . LYS B 1 514 ? 1.166 -6.656 51.435 1.00 48.10 1107 LYS B C 1
ATOM 7076 O O . LYS B 1 514 ? 0.838 -5.514 51.758 1.00 47.99 1107 LYS B O 1
ATOM 7082 N N . GLN B 1 515 ? 2.311 -6.937 50.819 1.00 46.90 1108 GLN B N 1
ATOM 7083 C CA . GLN B 1 515 ? 3.270 -5.910 50.428 1.00 45.74 1108 GLN B CA 1
ATOM 7084 C C . GLN B 1 515 ? 3.873 -6.320 49.092 1.00 43.75 1108 GLN B C 1
ATOM 7085 O O . GLN B 1 515 ? 4.226 -7.485 48.902 1.00 42.11 1108 GLN B O 1
ATOM 7091 N N . ASN B 1 516 ? 3.975 -5.379 48.158 1.00 41.33 1109 ASN B N 1
ATOM 7092 C CA . ASN B 1 516 ? 4.557 -5.694 46.861 1.00 39.35 1109 ASN B CA 1
ATOM 7093 C C . ASN B 1 516 ? 6.052 -5.849 47.043 1.00 36.95 1109 ASN B C 1
ATOM 7094 O O . ASN B 1 516 ? 6.716 -4.970 47.584 1.00 37.13 1109 ASN B O 1
ATOM 7099 N N . VAL B 1 517 ? 6.576 -6.979 46.594 1.00 34.99 1110 VAL B N 1
ATOM 7100 C CA . VAL B 1 517 ? 7.992 -7.256 46.736 1.00 32.62 1110 VAL B CA 1
ATOM 7101 C C . VAL B 1 517 ? 8.519 -7.914 45.464 1.00 31.64 1110 VAL B C 1
ATOM 7102 O O . VAL B 1 517 ? 7.784 -8.620 44.770 1.00 30.80 1110 VAL B O 1
ATOM 7106 N N . ALA B 1 518 ? 9.787 -7.674 45.151 1.00 30.18 1111 ALA B N 1
ATOM 7107 C CA . ALA B 1 518 ? 10.388 -8.263 43.960 1.00 27.82 1111 ALA B CA 1
ATOM 7108 C C . ALA B 1 518 ? 10.519 -9.771 44.135 1.00 26.56 1111 ALA B C 1
ATOM 7109 O O . ALA B 1 518 ? 10.760 -10.257 45.243 1.00 26.46 1111 ALA B O 1
ATOM 7111 N N . VAL B 1 519 ? 10.342 -10.505 43.040 1.00 24.94 1112 VAL B N 1
ATOM 7112 C CA . VAL B 1 519 ? 10.470 -11.957 43.055 1.00 23.69 1112 VAL B CA 1
ATOM 7113 C C . VAL B 1 519 ? 11.938 -12.255 42.775 1.00 24.21 1112 VAL B C 1
ATOM 7114 O O . VAL B 1 519 ? 12.503 -11.751 41.804 1.00 21.78 1112 VAL B O 1
ATOM 7118 N N . SER B 1 520 ? 12.555 -13.069 43.623 1.00 23.30 1113 SER B N 1
ATOM 7119 C CA . SER B 1 520 ? 13.965 -13.387 43.456 1.00 23.21 1113 SER B CA 1
ATOM 7120 C C . SER B 1 520 ? 14.234 -14.640 42.637 1.00 23.06 1113 SER B C 1
ATOM 7121 O O . SER B 1 520 ? 15.283 -14.753 42.008 1.00 24.95 1113 SER B O 1
ATOM 7124 N N . GLY B 1 521 ? 13.292 -15.576 42.637 1.00 22.25 1114 GLY B N 1
ATOM 7125 C CA . GLY B 1 521 ? 13.486 -16.794 41.875 1.00 22.26 1114 GLY B CA 1
ATOM 7126 C C . GLY B 1 521 ? 12.250 -17.269 41.137 1.00 24.68 1114 GLY B C 1
ATOM 7127 O O . GLY B 1 521 ? 11.123 -16.983 41.537 1.00 25.75 1114 GLY B O 1
ATOM 7128 N N . THR B 1 522 ? 12.465 -17.990 40.044 1.00 24.88 1115 THR B N 1
ATOM 7129 C CA . THR B 1 522 ? 11.370 -18.540 39.262 1.00 27.63 1115 THR B CA 1
ATOM 7130 C C . THR B 1 522 ? 11.847 -19.828 38.602 1.00 29.75 1115 THR B C 1
ATOM 7131 O O . THR B 1 522 ? 12.995 -19.920 38.161 1.00 28.71 1115 THR B O 1
ATOM 7135 N N . GLU B 1 523 ? 10.965 -20.820 38.543 1.00 33.24 1116 GLU B N 1
ATOM 7136 C CA . GLU B 1 523 ? 11.297 -22.112 37.954 1.00 38.76 1116 GLU B CA 1
ATOM 7137 C C . GLU B 1 523 ? 11.332 -22.086 36.432 1.00 42.02 1116 GLU B C 1
ATOM 7138 O O . GLU B 1 523 ? 10.412 -21.589 35.782 1.00 42.25 1116 GLU B O 1
ATOM 7144 N N . GLN B 1 524 ? 12.405 -22.636 35.875 1.00 46.78 1117 GLN B N 1
ATOM 7145 C CA . GLN B 1 524 ? 12.602 -22.687 34.432 1.00 51.95 1117 GLN B CA 1
ATOM 7146 C C . GLN B 1 524 ? 12.323 -24.082 33.883 1.00 54.98 1117 GLN B C 1
ATOM 7147 O O . GLN B 1 524 ? 12.354 -25.066 34.619 1.00 55.74 1117 GLN B O 1
ATOM 7153 N N . LYS B 1 525 ? 12.062 -24.157 32.582 1.00 58.64 1118 LYS B N 1
ATOM 7154 C CA . LYS B 1 525 ? 11.778 -25.426 31.926 1.00 61.72 1118 LYS B CA 1
ATOM 7155 C C . LYS B 1 525 ? 13.090 -26.190 31.754 1.00 63.82 1118 LYS B C 1
ATOM 7156 O O . LYS B 1 525 ? 13.590 -26.347 30.639 1.00 64.41 1118 LYS B O 1
ATOM 7162 N N . GLY B 1 526 ? 13.635 -26.654 32.877 1.00 65.42 1119 GLY B N 1
ATOM 7163 C CA . GLY B 1 526 ? 14.893 -27.384 32.889 1.00 66.51 1119 GLY B CA 1
ATOM 7164 C C . GLY B 1 526 ? 15.354 -28.010 31.587 1.00 67.20 1119 GLY B C 1
ATOM 7165 O O . GLY B 1 526 ? 14.803 -29.022 31.152 1.00 67.79 1119 GLY B O 1
ATOM 7166 N N . LEU B 1 527 ? 16.370 -27.411 30.969 1.00 67.05 1120 LEU B N 1
ATOM 7167 C CA . LEU B 1 527 ? 16.921 -27.919 29.716 1.00 66.40 1120 LEU B CA 1
ATOM 7168 C C . LEU B 1 527 ? 18.044 -27.030 29.193 1.00 65.36 1120 LEU B C 1
ATOM 7169 O O . LEU B 1 527 ? 18.666 -27.346 28.179 1.00 65.95 1120 LEU B O 1
ATOM 7174 N N . GLY B 1 528 ? 18.306 -25.922 29.880 1.00 63.85 1121 GLY B N 1
ATOM 7175 C CA . GLY B 1 528 ? 19.351 -25.024 29.423 1.00 61.45 1121 GLY B CA 1
ATOM 7176 C C . GLY B 1 528 ? 20.226 -24.404 30.494 1.00 59.53 1121 GLY B C 1
ATOM 7177 O O . GLY B 1 528 ? 20.269 -24.872 31.634 1.00 60.47 1121 GLY B O 1
ATOM 7178 N N . GLY B 1 529 ? 20.937 -23.348 30.107 1.00 57.13 1122 GLY B N 1
ATOM 7179 C CA . GLY B 1 529 ? 21.815 -22.644 31.022 1.00 53.52 1122 GLY B CA 1
ATOM 7180 C C . GLY B 1 529 ? 21.468 -21.168 31.060 1.00 50.76 1122 GLY B C 1
ATOM 7181 O O . GLY B 1 529 ? 20.377 -20.776 30.647 1.00 51.25 1122 GLY B O 1
ATOM 7182 N N . LEU B 1 530 ? 22.387 -20.346 31.554 1.00 48.10 1123 LEU B N 1
ATOM 7183 C CA . LEU B 1 530 ? 22.153 -18.907 31.635 1.00 45.78 1123 LEU B CA 1
ATOM 7184 C C . LEU B 1 530 ? 22.962 -18.121 30.626 1.00 44.45 1123 LEU B C 1
ATOM 7185 O O . LEU B 1 530 ? 24.187 -18.174 30.622 1.00 43.81 1123 LEU B O 1
ATOM 7190 N N . THR B 1 531 ? 22.267 -17.378 29.776 1.00 44.02 1124 THR B N 1
ATOM 7191 C CA . THR B 1 531 ? 22.925 -16.561 28.772 1.00 43.95 1124 THR B CA 1
ATOM 7192 C C . THR B 1 531 ? 22.319 -15.164 28.782 1.00 43.73 1124 THR B C 1
ATOM 7193 O O . THR B 1 531 ? 21.098 -15.001 28.828 1.00 41.60 1124 THR B O 1
ATOM 7197 N N . LEU B 1 532 ? 23.182 -14.155 28.755 1.00 43.22 1125 LEU B N 1
ATOM 7198 C CA . LEU B 1 532 ? 22.727 -12.775 28.765 1.00 44.27 1125 LEU B CA 1
ATOM 7199 C C . LEU B 1 532 ? 22.790 -12.212 27.352 1.00 46.09 1125 LEU B C 1
ATOM 7200 O O . LEU B 1 532 ? 23.799 -12.348 26.662 1.00 46.75 1125 LEU B O 1
ATOM 7205 N N . SER B 1 533 ? 21.700 -11.591 26.920 1.00 46.86 1126 SER B N 1
ATOM 7206 C CA . SER B 1 533 ? 21.645 -10.998 25.596 1.00 49.59 1126 SER B CA 1
ATOM 7207 C C . SER B 1 533 ? 20.841 -9.710 25.664 1.00 51.13 1126 SER B C 1
ATOM 7208 O O . SER B 1 533 ? 20.375 -9.311 26.734 1.00 51.78 1126 SER B O 1
ATOM 7211 N N . THR B 1 534 ? 20.686 -9.054 24.522 1.00 52.64 1127 THR B N 1
ATOM 7212 C CA . THR B 1 534 ? 19.931 -7.814 24.465 1.00 54.57 1127 THR B CA 1
ATOM 7213 C C . THR B 1 534 ? 18.792 -7.951 23.468 1.00 55.36 1127 THR B C 1
ATOM 7214 O O . THR B 1 534 ? 18.978 -8.469 22.366 1.00 55.83 1127 THR B O 1
ATOM 7218 N N . ASN B 1 535 ? 17.608 -7.500 23.865 1.00 56.68 1128 ASN B N 1
ATOM 7219 C CA . ASN B 1 535 ? 16.447 -7.563 22.991 1.00 57.57 1128 ASN B CA 1
ATOM 7220 C C . ASN B 1 535 ? 16.603 -6.528 21.882 1.00 58.64 1128 ASN B C 1
ATOM 7221 O O . ASN B 1 535 ? 17.560 -5.751 21.877 1.00 58.46 1128 ASN B O 1
ATOM 7226 N N . GLU B 1 536 ? 15.662 -6.523 20.945 1.00 59.70 1129 GLU B N 1
ATOM 7227 C CA . GLU B 1 536 ? 15.698 -5.587 19.827 1.00 60.74 1129 GLU B CA 1
ATOM 7228 C C . GLU B 1 536 ? 15.575 -4.142 20.309 1.00 60.52 1129 GLU B C 1
ATOM 7229 O O . GLU B 1 536 ? 15.927 -3.207 19.591 1.00 61.06 1129 GLU B O 1
ATOM 7235 N N . GLN B 1 537 ? 15.083 -3.963 21.531 1.00 59.79 1130 GLN B N 1
ATOM 7236 C CA . GLN B 1 537 ? 14.927 -2.630 22.099 1.00 58.86 1130 GLN B CA 1
ATOM 7237 C C . GLN B 1 537 ? 16.117 -2.224 22.963 1.00 57.47 1130 GLN B C 1
ATOM 7238 O O . GLN B 1 537 ? 16.037 -1.270 23.734 1.00 57.85 1130 GLN B O 1
ATOM 7244 N N . GLY B 1 538 ? 17.217 -2.960 22.835 1.00 55.63 1131 GLY B N 1
ATOM 7245 C CA . GLY B 1 538 ? 18.423 -2.643 23.584 1.00 53.56 1131 GLY B CA 1
ATOM 7246 C C . GLY B 1 538 ? 18.419 -2.885 25.084 1.00 51.12 1131 GLY B C 1
ATOM 7247 O O . GLY B 1 538 ? 19.265 -2.347 25.801 1.00 51.06 1131 GLY B O 1
ATOM 7248 N N . ASN B 1 539 ? 17.486 -3.695 25.569 1.00 49.33 1132 ASN B N 1
ATOM 7249 C CA . ASN B 1 539 ? 17.412 -3.980 26.996 1.00 46.18 1132 ASN B CA 1
ATOM 7250 C C . ASN B 1 539 ? 17.941 -5.366 27.361 1.00 43.87 1132 ASN B C 1
ATOM 7251 O O . ASN B 1 539 ? 17.838 -6.310 26.578 1.00 42.68 1132 ASN B O 1
ATOM 7256 N N . PRO B 1 540 ? 18.527 -5.497 28.564 1.00 41.93 1133 PRO B N 1
ATOM 7257 C CA . PRO B 1 540 ? 19.080 -6.760 29.059 1.00 40.84 1133 PRO B CA 1
ATOM 7258 C C . PRO B 1 540 ? 18.038 -7.870 29.032 1.00 40.03 1133 PRO B C 1
ATOM 7259 O O . PRO B 1 540 ? 16.873 -7.659 29.374 1.00 38.57 1133 PRO B O 1
ATOM 7263 N N . GLU B 1 541 ? 18.469 -9.057 28.634 1.00 39.31 1134 GLU B N 1
ATOM 7264 C CA . GLU B 1 541 ? 17.573 -10.192 28.542 1.00 39.23 1134 GLU B CA 1
ATOM 7265 C C . GLU B 1 541 ? 18.344 -11.449 28.895 1.00 38.07 1134 GLU B C 1
ATOM 7266 O O . GLU B 1 541 ? 19.365 -11.745 28.283 1.00 38.43 1134 GLU B O 1
ATOM 7272 N N . VAL B 1 542 ? 17.864 -12.178 29.893 1.00 36.48 1135 VAL B N 1
ATOM 7273 C CA . VAL B 1 542 ? 18.517 -13.412 30.295 1.00 36.31 1135 VAL B CA 1
ATOM 7274 C C . VAL B 1 542 ? 17.701 -14.584 29.758 1.00 37.43 1135 VAL B C 1
ATOM 7275 O O . VAL B 1 542 ? 16.503 -14.696 30.019 1.00 36.71 1135 VAL B O 1
ATOM 7279 N N . CYS B 1 543 ? 18.349 -15.443 28.983 1.00 39.22 1136 CYS B N 1
ATOM 7280 C CA . CYS B 1 543 ? 17.671 -16.590 28.400 1.00 42.46 1136 CYS B CA 1
ATOM 7281 C C . CYS B 1 543 ? 18.092 -17.866 29.106 1.00 44.70 1136 CYS B C 1
ATOM 7282 O O . CYS B 1 543 ? 19.222 -17.983 29.579 1.00 44.50 1136 CYS B O 1
ATOM 7285 N N . SER B 1 544 ? 17.178 -18.824 29.169 1.00 48.35 1137 SER B N 1
ATOM 7286 C CA . SER B 1 544 ? 17.455 -20.093 29.818 1.00 52.24 1137 SER B CA 1
ATOM 7287 C C . SER B 1 544 ? 17.053 -21.258 28.927 1.00 53.62 1137 SER B C 1
ATOM 7288 O O . SER B 1 544 ? 16.380 -22.185 29.380 1.00 53.91 1137 SER B O 1
ATOM 7291 N N . SER B 1 545 ? 17.465 -21.203 27.664 1.00 55.16 1138 SER B N 1
ATOM 7292 C CA . SER B 1 545 ? 17.149 -22.253 26.705 1.00 57.01 1138 SER B CA 1
ATOM 7293 C C . SER B 1 545 ? 15.694 -22.679 26.871 1.00 56.55 1138 SER B C 1
ATOM 7294 O O . SER B 1 545 ? 15.376 -23.550 27.680 1.00 57.41 1138 SER B O 1
ATOM 7297 N N . GLY B 1 546 ? 14.811 -22.054 26.103 1.00 55.48 1139 GLY B N 1
ATOM 7298 C CA . GLY B 1 546 ? 13.401 -22.370 26.204 1.00 54.19 1139 GLY B CA 1
ATOM 7299 C C . GLY B 1 546 ? 12.622 -21.106 26.506 1.00 53.18 1139 GLY B C 1
ATOM 7300 O O . GLY B 1 546 ? 11.415 -21.035 26.269 1.00 53.95 1139 GLY B O 1
ATOM 7301 N N . GLU B 1 547 ? 13.318 -20.102 27.033 1.00 50.58 1140 GLU B N 1
ATOM 7302 C CA . GLU B 1 547 ? 12.685 -18.833 27.358 1.00 49.04 1140 GLU B CA 1
ATOM 7303 C C . GLU B 1 547 ? 13.671 -17.755 27.785 1.00 46.68 1140 GLU B C 1
ATOM 7304 O O . GLU B 1 547 ? 14.638 -18.022 28.497 1.00 45.70 1140 GLU B O 1
ATOM 7310 N N . CYS B 1 548 ? 13.415 -16.533 27.337 1.00 44.54 1141 CYS B N 1
ATOM 7311 C CA . CYS B 1 548 ? 14.247 -15.396 27.691 1.00 43.27 1141 CYS B CA 1
ATOM 7312 C C . CYS B 1 548 ? 13.386 -14.482 28.542 1.00 41.57 1141 CYS B C 1
ATOM 7313 O O . CYS B 1 548 ? 12.206 -14.289 28.258 1.00 43.84 1141 CYS B O 1
ATOM 7316 N N . LEU B 1 549 ? 13.973 -13.925 29.590 1.00 39.34 1142 LEU B N 1
ATOM 7317 C CA . LEU B 1 549 ? 13.245 -13.028 30.469 1.00 37.01 1142 LEU B CA 1
ATOM 7318 C C . LEU B 1 549 ? 13.957 -11.687 30.469 1.00 36.03 1142 LEU B C 1
ATOM 7319 O O . LEU B 1 549 ? 15.110 -11.597 30.885 1.00 36.10 1142 LEU B O 1
ATOM 7324 N N . THR B 1 550 ? 13.294 -10.645 29.986 1.00 34.99 1143 THR B N 1
ATOM 7325 C CA . THR B 1 550 ? 13.930 -9.340 29.991 1.00 35.01 1143 THR B CA 1
ATOM 7326 C C . THR B 1 550 ? 14.189 -9.026 31.463 1.00 32.70 1143 THR B C 1
ATOM 7327 O O . THR B 1 550 ? 13.370 -9.338 32.325 1.00 32.01 1143 THR B O 1
ATOM 7331 N N . VAL B 1 551 ? 15.341 -8.438 31.760 1.00 30.97 1144 VAL B N 1
ATOM 7332 C CA . VAL B 1 551 ? 15.675 -8.142 33.143 1.00 29.11 1144 VAL B CA 1
ATOM 7333 C C . VAL B 1 551 ? 16.017 -6.691 33.406 1.00 29.92 1144 VAL B C 1
ATOM 7334 O O . VAL B 1 551 ? 16.404 -5.943 32.506 1.00 29.52 1144 VAL B O 1
ATOM 7338 N N . ASN B 1 552 ? 15.870 -6.307 34.665 1.00 29.66 1145 ASN B N 1
ATOM 7339 C CA . ASN B 1 552 ? 16.158 -4.958 35.102 1.00 31.96 1145 ASN B CA 1
ATOM 7340 C C . ASN B 1 552 ? 17.388 -4.998 36.008 1.00 33.20 1145 ASN B C 1
ATOM 7341 O O . ASN B 1 552 ? 17.304 -5.381 37.171 1.00 33.13 1145 ASN B O 1
ATOM 7346 N N . PRO B 1 553 ? 18.554 -4.618 35.469 1.00 35.11 1146 PRO B N 1
ATOM 7347 C CA . PRO B 1 553 ? 19.822 -4.604 36.207 1.00 37.40 1146 PRO B CA 1
ATOM 7348 C C . PRO B 1 553 ? 19.814 -3.715 37.450 1.00 39.21 1146 PRO B C 1
ATOM 7349 O O . PRO B 1 553 ? 20.721 -3.787 38.277 1.00 38.66 1146 PRO B O 1
ATOM 7353 N N . GLY B 1 554 ? 18.793 -2.874 37.576 1.00 41.01 1147 GLY B N 1
ATOM 7354 C CA . GLY B 1 554 ? 18.707 -1.991 38.725 1.00 44.31 1147 GLY B CA 1
ATOM 7355 C C . GLY B 1 554 ? 18.643 -0.527 38.332 1.00 47.09 1147 GLY B C 1
ATOM 7356 O O . GLY B 1 554 ? 19.041 -0.167 37.224 1.00 46.02 1147 GLY B O 1
ATOM 7357 N N . PRO B 1 555 ? 18.149 0.348 39.226 1.00 49.46 1148 PRO B N 1
ATOM 7358 C CA . PRO B 1 555 ? 18.036 1.785 38.955 1.00 51.14 1148 PRO B CA 1
ATOM 7359 C C . PRO B 1 555 ? 19.361 2.436 38.564 1.00 52.41 1148 PRO B C 1
ATOM 7360 O O . PRO B 1 555 ? 20.414 1.784 38.733 1.00 53.36 1148 PRO B O 1
#

GO terms:
  GO:0043107 type IV pilus-dependent motility (P, IMP)

Secondary structure (DSSP, 8-state):
---EE-S-SS-HHHHGGG-TTS-HHHHHHHHHT---EEEEE-SSS-EEE--SS----EEE--HHHHHH----HHHHHHHH---EEEEEEETTEEEEEEEEE-TTS-SEEEEEE-SSGGG-EEEEEEETTT-TT--B--SPPEEEE-TTSSEEEEEE--BS-TT--EEEEEEETTT--EEEEEEE--STTS---EEEEEEE-TTSSSB--EEEEEETTSEEEEEE-S-SS--TTSTT--TT-SGGGGGG-EESGGG--SEE-B-TTS-B----SPPEEEE-TTSSSEEEEEE-----SGGGGS---SS--EEEEEEE---SS----------GGGEEEEEEEEEEEEEETTEEEEEEEE-------B-TTS-B---EEEEEEEETTB----B--S--EEETTEEEEEEEE---EEEEEEE-TTTSS--SS--B-TT--SS--GGG-EE-SS-EE---EEEESS----EEEEETTTEEEEEEESEEEEB----/--EE-S-SS-HHHHGGG-TTS-HHHHHHHHHT---EEEEE-STT-EEEEESSS-EEEEE--HHHHT--HHHHHHH---EEEEEEETTEEEEEEEEE-TTS-SEEEEEE-SSTTS-EEEEEEETTT-TT--B--SPPEEEEETTSSEEEEEE--BS-TT--EEEEEEETTT--EEEEEEE---TTS---B---EEE-TTSSSEE-EEEEEBTTSEEEEEE-S-SS--TTSTT-STT-SGGGGGG-EESGGG--SEE-B-TTS-B----SPPEEEE-TTSSSEEEEEE----SSGGGGS--TTS--EEEEEEE---SS----------GGGSEEEEEEEEEEEEETTEEEEEEEE-------B-TTS-B---EEEEEEEETTB----B--S--EEETTEEEEEEEE---EEEEEEE-TTTSS--SS--B-TT--SS--GGG-EESSSSEE---EEEE-SS---EEEE-TTS-EEEE-SS-EEEB----

Solvent-accessible surface area: 38309 Å² total; per-residue (Å²): 71,79,0,76,6,18,111,12,99,60,35,9,82,92,0,49,71,11,10,107,94,16,60,0,7,75,21,20,49,54,13,92,117,21,47,71,48,20,0,56,14,18,73,47,3,45,4,56,0,66,55,58,91,51,106,111,60,48,55,22,66,2,70,55,16,136,126,169,109,204,160,37,60,18,5,58,102,20,13,28,21,25,13,30,29,7,1,0,19,22,62,55,44,14,35,5,0,0,2,7,13,15,21,51,51,15,54,2,7,3,0,1,17,0,28,66,18,96,74,28,122,88,46,18,61,7,18,68,130,105,2,78,9,0,0,65,3,9,4,65,18,39,13,14,19,0,4,8,28,96,8,3,0,0,3,1,0,0,0,44,4,136,90,60,78,1,0,0,0,0,0,12,0,75,85,8,48,47,39,65,64,4,81,5,96,26,107,108,88,61,86,4,0,0,0,5,3,75,30,6,50,33,61,104,33,29,0,5,0,1,0,1,0,0,0,29,6,0,6,0,1,0,0,2,0,6,34,44,176,70,79,148,143,67,18,11,31,68,90,123,41,15,113,77,11,9,90,35,4,73,23,1,4,72,32,54,25,2,6,50,1,50,5,87,100,47,49,34,0,11,0,6,1,1,0,4,36,14,97,2,67,72,164,116,8,32,0,0,0,0,0,0,2,72,4,19,76,116,82,17,20,200,34,67,68,90,48,7,13,0,0,0,0,0,12,1,35,48,8,148,4,70,85,6,58,68,14,80,224,24,84,29,70,57,9,40,80,1,46,0,48,50,80,24,112,32,80,3,54,90,18,76,26,31,0,18,0,0,10,81,57,113,21,70,25,56,65,168,133,50,57,54,98,24,7,0,0,22,0,8,2,38,23,127,41,51,63,110,6,4,14,0,11,31,37,7,32,39,48,53,56,0,0,0,0,5,0,1,14,7,143,45,29,2,5,0,1,0,0,27,0,61,10,0,0,27,3,109,31,24,0,3,6,0,2,75,18,14,34,36,43,88,114,2,36,41,72,53,126,210,110,131,7,8,4,0,0,0,70,14,149,50,35,20,9,25,63,60,45,35,38,106,64,25,37,29,16,1,27,15,40,69,21,42,2,11,4,43,30,17,133,129,2,82,5,20,118,20,100,64,28,11,84,99,0,49,74,8,9,107,92,15,66,0,20,77,18,16,37,61,11,72,112,19,44,66,29,56,4,74,12,20,106,24,3,56,2,44,0,53,26,78,56,68,82,129,60,47,58,25,68,2,58,41,46,135,141,208,84,34,28,120,101,30,24,52,9,59,12,16,26,7,1,0,19,23,62,55,45,15,34,5,0,0,2,5,20,14,22,42,52,20,62,0,5,3,0,2,11,1,28,68,27,96,77,33,112,91,44,15,50,12,18,58,137,99,2,56,5,0,0,67,4,13,4,94,10,32,14,13,18,0,5,13,29,121,6,3,0,0,2,3,0,0,1,48,2,111,87,52,70,1,1,0,0,0,0,15,0,86,85,2,47,49,38,66,66,4,84,8,111,30,111,138,78,62,80,6,0,0,0,5,1,57,27,5,52,22,60,101,38,31,0,6,0,1,0,1,0,0,0,31,5,0,10,0,2,1,0,2,0,5,28,52,198,36,97,174,126,67,17,12,38,69,92,119,41,13,119,86,8,13,91,26,2,76,29,2,2,65,25,83,22,3,5,46,1,51,3,91,94,54,47,37,0,13,0,6,2,0,0,4,34,14,113,2,72,70,197,97,7,26,0,0,0,0,0,0,2,51,6,21,78,135,82,18,39,189,30,64,75,90,45,10,12,0,0,0,0,0,8,2,38,49,8,123,9,61,89,6,57,73,23,79,201,23,78,28,75,59,11,39,72,1,46,1,47,50,78,25,122,32,84,4,52,75,14,81,16,24,0,17,0,0,11,93,57,111,22,70,27,58,64,168,120,46,52,54,119,38,7,0,0,21,0,5,2,43,23,102,43,63,58,121,4,4,17,0,13,57,26,6,36,38,69,52,64,1,0,0,0,4,0,9,18,2,156,56,26,8,7,1,0,0,0,27,0,61,10,0,0,28,4,109,29,20,0,2,4,1,1,74,12,19,32,37,39,83,113,0,35,43,66,48,100,191,104,120,23,8,3,0,0,0,62,7,102,35,102,7,16,24,53,68,27,31,16,115,72,19,60,35,26,3,18,4,47,63,16,43,4,12,4,43,25,19,137

Organism: Pseudomonas aeruginosa (strain ATCC 15692 / DSM 22644 / CIP 104116 / JCM 14847 / LMG 12228 / 1C / PRS 101 / PAO1) (NCBI:txid208964)

B-factor: mean 30.16, std 15.18, range [6.5, 114.42]

InterPro domains:
  IPR008707 PilY1, beta-propeller domain [PF05567] (635-1001)
  IPR011047 Quinoprotein alcohol dehydrogenase-like superfamily [SSF50998] (671-948)

Nearest PDB structures (foldseek):
  3hx6-assembly3_B  TM=1.002E+00  e=0.000E+00  Pseudomonas aeruginosa
  3hx6-assembly2_A  TM=9.983E-01  e=3.744E-97  Pseudomonas aeruginosa
  4fff-assembly4_D  TM=2.985E-01  e=1.698E-02  Paenarthrobacter ureafaciens
  4ffi-assembly4_D  TM=2.010E-01  e=7.721E-02  Paenarthrobacter ureafaciens
  6x06-assembly1_A  TM=2.319E-01  e=1.219E+00  Saccharomyces cerevisiae S288C

Foldseek 3Di:
DVAKQAAAPDDQVQVCLLPVLEHVVVLRVVRNPADMWAWFFAQFQKIFIADDVGDGQDIDADPLRVVVVCDDDQLSRLQSPGWDWHWFDDPSYIFIKTKTFRRPNFFKIWMWGCRHSNDIGTQDMGHCVQPQQAGRASAHWDWAAALQGGIWTWFWSDFPGPQLWIWIFTAGPRRRHRLDTATACPDPPDHKIKHYKDFDDVVSNRYTAKIWTFMQQQFIWIKGRFAQDAPVVQRNDSVPRHSVRSVRIYTAFQRHGQAFDAFPVRHGFGFHAYWDWDQAPVNAFIWTKTWGADSRDPVSLAADQPTFTKIWTFGDRPPRNDSNNHHDYDDQVLAAEKEFADWAWDAQQHRIFIFIAIGDDATDQADPVRDGRRGTYMYTPDHPSGGQRKTFNAYWDQDQQWIWGWIAGNCGWIKIFIAGSNRRHFDQAAWWPRNPPLDDDLSQFDQDPNDGGHTGMTIDDDFAGWDWDADVPRFIWIDTPPDITGTDSDD/DQKQAFAPDDQVQVCLLPVLERVPVLRVVRNPAFMKGWDQAQQQKIFIAGVPRDGQDIDHDPLVVVPFLLCRLQRDGWDWHWFDDPSYIFIKTKAFSRPNAFKIWMWGCSHVVDIGTQDIDHCVQPQQAGRPSAHWDWAAALQGGIWTWFWSDFPGPVLWTWIFTAGPRRRHGLDTATADDDPPDRKIWHHKDFDDVVSNRHTAKIWIFMQQQFIWMKGRFALDADLVCRPDSVNRHNVSSVRIYTAAQRHGQAFDAFPVGHGFGFHAYWDWDQAPVNAFIWTKTWTDDSRDPVSLDADQPTFTKIWTFGDRPPRNDSNNHHDYDDQVLAAEKEFADWAWDAQQNFIWIFIAMGDDATDAADPVRHGRRGTYMYTPDHVPGGQRKTFNAYWDQFQQWIWGWIAGHCGKIKIFTDGSNRRHFDQDAWWCRNPPVDTDQSQWDQDPNRTGHTGMTIDPSRAGWDWDADPVGFIWIAGVVDITGTDSDD

Sequence (977 aa):
SPATVGKAQYLTYLAQPIEPSGNYSTFAEAQKTRAPRVYVGANDGMLHGFDTDGNETFAFIPSAVFEKMHQGGAHQFYVDGSPVVADAFFGGAWHTVLIGSLRAGGKGLFALDVTDPANIKLLWEIGVDQEPDLGYSFPKPTVARLHNGKWAVVTGNGYSSMNDKAALLIIDMETGAITRKLEVTGRTGVPNGLSSPRLADNNSDGVADYAYAGDLQGNLWRFDLIAGKVNQDDPFSRANDGPAVASSFRVSFGGQPLYSAVDSAGAAQAITAAPSLVRHPTRKGYIVIFGTGKYFENADARADTSRAQTLYGIWDQQTKGEAAGSTPRLTRGNLQQQTLDLQADSTFASTARTIRIASQNPVNWLNNDGSTKQSGWYLDFMVNGTLKGEMLIEDMIAIGQVVLLQTITPNASNWTYGLDPYTGGRTSFTVFDLARQGVVDSKSDYSYNKQNVAVSGTEQKGLGGLTLSTNEQGNPEVCSSGECLTVNPGPPATVGKAQYLTYLAQPIEPSGNYSTFAEAQKTRAPRVYVGANDGMLHGFDTDGNETFAFIPSAVFEKGAHQFYVDGSPVVADAFFGGAWHTVLIGSLRAGGKGLFALDVTDPANIKLLWEIGVDQEPDLGYSFPKPTVARLHNGKWAVVTGNGYSSMNDKAALLIIDMETGAITRKLEVTGRTGVPNGLSSPRLADNNSDGVADYAYAGDLQGNLWRFDLIAGKVNQDDPFSRANDGPAVASSFRVSFGGQPLYSAVDSAGAAQAITAAPSLVRHPTRKGYIVIFGTGKYFENADARADTSRAQTLYGIWDQQTKGEAAGSTPRLTRGNLQQQTLDLQADSTFASTARTIRIASQNPVNWLNNDGSTKQSGWYLDFMVNGTLKGEMLIEDMIAIGQVVLLQTITPNASNWTYGLDPYTGGRTSFTVFDLARQGVVDSKSDYSYNKQNVAVSGTEQKGLGGLTLSTNEQGNPEVCSSGECLTVNPGP

Radius of gyration: 31.64 Å; Cα contacts (8 Å, |Δi|>4): 2770; chains: 2; bounding box: 79×83×84 Å